Protein AF-T0TKE9-F1 (afdb_monomer)

Secondary structure (DSSP, 8-state):
-BTTB--TT-EE--SEEEETTTEEEEPPTT--EEGGGT--SSHHHHHHHHHHHHHHTT------TTS-HHHHHHHHHHHHHHHHHHHHHHT-SHHHHHHHHHHHHTSGGGSGGGGT--TTSSTTS-EEEE---TT-GGG--S-------TTTTTSS--TT-SS-SS-S--SSEEE-TTSHHHHHHHHHHHHHHHTHIIIIIS-GGG---EEEE--TTTS-THHHHHHHHHHHHHH-TTT-HHHHHTS--EE---STTHHHHHHHHT-SSEEE-HHHHHHHIIIIIIS---TTHHHHSSSS--SEE-SSSSS--EEEES--SSTTTHHHHHHHIIIII-TT--SSS--HHHHHHHHHHHHHHHT-SS-SSSPS-HHHHHHHHTT-SS-EEEEEHHHHB-SSBSTTSSB-TTHHHHHHHHHHHHHH--S-EEEEEEEETTEEEEEEEE--TT--STT--SS--HHHHT--EEEEEE--TT-B-TT-EEEEE--GGGTT-EEEEEEEEETTEEEE--STTTTGGG-EE--TTSEEEEETTT-B-EE-SS-EEEEEEEEETT--TT-----PPPSS--SSSS---HHHHT-EEEE---TTBPPPSSGGG-HHHHHHHHHHHHHHTT--EEEPPP-SPBP---SSHHHHHT-SSSBS-TT-SSSSS-BTTB-HHHHHHHHHHHHHTT-EEEEEE--SEE----EEEEEEEEEE-TT-PBPTT-S-SSEEEEEEEE--SSSHHHHHTTTTHHHHHHH-GGGGTSBPTTTSSB--TTS--SS--GGGEEEEE--S--TTSS-EETTTTEE-EEETTEEE--GGGSTT----EEEE-SSSEEEE-TTSPBP-SEEEEETTEEEEE-SSS-B--EEEEETTEEEEE-TTSPBP-SEEEEETTEEEEE-TTSBBP-SEEEEEEEEPTTSS-EEEEEEEE-TT-PBP-EEEEETTEEEEE-TT-BBP-SEEEE-TTS-EEEE-TTT-PBP-SEEEEETTEEEEE-TTS-EEE--S-EEESSSS-EEEB-TTSBBP-EEEEETTEEEEE-TTSPBP-SEEEEETTEEEEE-TTT-PBP-SEEEEETTEEEEE-TTSPBP-EEEEETTEEEEE-TTSPBP-SEEEESSSSSSEEEE-TT-BBP-EEEEETTEEEEE-TTSPBP-SEEEE-TTS-EEEE-TTT-PBP-SEEEE-STT-EEEEETTEE--EEEEETTEEEEE-TTSPBP-SSEEEETTEEEEB-TTT-PBP-SEEEE-TTS-EEEE-TTSBEES--

Radius of gyration: 48.47 Å; Cα contacts (8 Å, |Δi|>4): 2964; chains: 1; bounding box: 101×120×155 Å

Mean predicted aligned error: 14.2 Å

Structure (mmCIF, N/CA/C/O backbone):
data_AF-T0TKE9-F1
#
_entry.id   AF-T0TKE9-F1
#
loop_
_atom_site.group_PDB
_atom_site.id
_atom_site.type_symbol
_atom_site.label_atom_id
_atom_site.label_alt_id
_atom_site.label_comp_id
_atom_site.label_asym_id
_atom_sit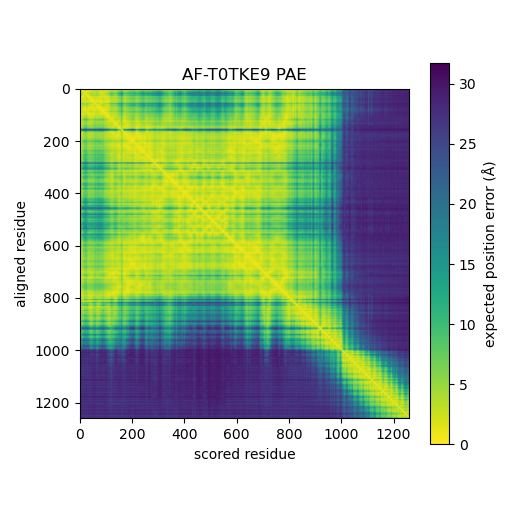e.label_entity_id
_atom_site.label_seq_id
_atom_site.pdbx_PDB_ins_code
_atom_site.Cartn_x
_atom_site.Cartn_y
_atom_site.Cartn_z
_atom_site.occupancy
_atom_site.B_iso_or_equiv
_atom_site.auth_seq_id
_atom_site.auth_comp_id
_atom_site.auth_asym_id
_atom_site.auth_atom_id
_atom_site.pdbx_PDB_model_num
ATOM 1 N N . MET A 1 1 ? 23.818 -17.415 -23.304 1.00 89.19 1 MET A N 1
ATOM 2 C CA . MET A 1 1 ? 22.678 -17.374 -24.240 1.00 89.19 1 MET A CA 1
ATOM 3 C C . MET A 1 1 ? 21.422 -17.695 -23.463 1.00 89.19 1 MET A C 1
ATOM 5 O O . MET A 1 1 ? 21.512 -18.506 -22.548 1.00 89.19 1 MET A O 1
ATOM 9 N N . VAL A 1 2 ? 20.304 -17.072 -23.820 1.00 95.06 2 VAL A N 1
ATOM 10 C CA . VAL A 1 2 ? 18.976 -17.331 -23.240 1.00 95.06 2 VAL A CA 1
ATOM 11 C C . VAL A 1 2 ? 18.015 -17.509 -24.409 1.00 95.06 2 VAL A C 1
ATOM 13 O O . VAL A 1 2 ? 18.004 -16.660 -25.295 1.00 95.06 2 VAL A O 1
ATOM 16 N N . ASP A 1 3 ? 17.310 -18.640 -24.467 1.00 94.31 3 ASP A N 1
ATOM 17 C CA . ASP A 1 3 ? 16.414 -19.017 -25.576 1.00 94.31 3 ASP A CA 1
ATOM 18 C C . ASP A 1 3 ? 17.025 -18.808 -26.981 1.00 94.31 3 ASP A C 1
ATOM 20 O O . ASP A 1 3 ? 16.383 -18.349 -27.919 1.00 94.31 3 ASP A O 1
ATOM 24 N N . GLY A 1 4 ? 18.321 -19.112 -27.119 1.00 93.94 4 GLY A N 1
ATOM 25 C CA . GLY A 1 4 ? 19.078 -18.948 -28.365 1.00 93.94 4 GLY A CA 1
ATOM 26 C C . GLY A 1 4 ? 19.603 -17.533 -28.634 1.00 93.94 4 GLY A C 1
ATOM 27 O O . GLY A 1 4 ? 20.469 -17.372 -29.491 1.00 93.94 4 GLY A O 1
ATOM 28 N N . TYR A 1 5 ? 19.180 -16.514 -27.886 1.00 96.62 5 TYR A N 1
ATOM 29 C CA . TYR A 1 5 ? 19.681 -15.146 -28.027 1.00 96.62 5 TYR A CA 1
ATOM 30 C C . TYR A 1 5 ? 21.000 -14.909 -27.282 1.00 96.62 5 TYR A C 1
ATOM 32 O O . TYR A 1 5 ? 21.278 -15.500 -26.228 1.00 96.62 5 TYR A O 1
ATOM 40 N N . LEU A 1 6 ? 21.824 -14.008 -27.826 1.00 96.81 6 LEU A N 1
ATOM 41 C CA . LEU A 1 6 ? 23.055 -13.559 -27.176 1.00 96.81 6 LEU A CA 1
ATOM 42 C C . LEU A 1 6 ? 22.789 -12.420 -26.183 1.00 96.81 6 LEU A C 1
ATOM 44 O O . LEU A 1 6 ? 21.950 -11.552 -26.402 1.00 96.81 6 LEU A O 1
ATOM 48 N N . THR A 1 7 ? 23.580 -12.403 -25.116 1.00 97.31 7 THR A N 1
ATOM 49 C CA . THR A 1 7 ? 23.605 -11.357 -24.081 1.00 97.31 7 THR A CA 1
ATOM 50 C C . THR A 1 7 ? 25.041 -10.856 -23.884 1.00 97.31 7 THR A C 1
ATOM 52 O O . THR A 1 7 ? 25.977 -11.575 -24.250 1.00 97.31 7 THR A O 1
ATOM 55 N N . PRO A 1 8 ? 25.267 -9.684 -23.265 1.00 96.94 8 PRO A N 1
ATOM 56 C CA . PRO A 1 8 ? 26.608 -9.187 -22.940 1.00 96.94 8 PRO A CA 1
ATOM 57 C C . PRO A 1 8 ? 27.434 -10.173 -22.102 1.00 96.94 8 PRO A C 1
ATOM 59 O O . PRO A 1 8 ? 28.638 -10.309 -22.296 1.00 96.94 8 PRO A O 1
ATOM 62 N N . ASN A 1 9 ? 26.761 -10.934 -21.231 1.00 96.25 9 ASN A N 1
ATOM 63 C CA . ASN A 1 9 ? 27.361 -11.986 -20.408 1.00 96.25 9 ASN A CA 1
ATOM 64 C C . ASN A 1 9 ? 27.490 -13.335 -21.131 1.00 96.25 9 ASN A C 1
ATOM 66 O O . ASN A 1 9 ? 27.805 -14.346 -20.505 1.00 96.25 9 ASN A O 1
ATOM 70 N N . SER A 1 10 ? 27.232 -13.407 -22.438 1.00 96.31 10 SER A N 1
ATOM 71 C CA . SER A 1 10 ? 27.408 -14.651 -23.182 1.00 96.31 10 SER A CA 1
ATOM 72 C C . SER A 1 10 ? 28.888 -14.995 -23.339 1.00 96.31 10 SER A C 1
ATOM 74 O O . SER A 1 10 ? 29.735 -14.148 -23.618 1.00 96.31 10 SER A O 1
ATOM 76 N N . TRP A 1 11 ? 29.196 -16.276 -23.159 1.00 96.06 11 TRP A N 1
ATOM 77 C CA . TRP A 1 11 ? 30.508 -16.848 -23.424 1.00 96.06 11 TRP A CA 1
ATOM 78 C C . TRP A 1 11 ? 30.405 -17.748 -24.647 1.00 96.06 11 TRP A C 1
ATOM 80 O O . TRP A 1 11 ? 29.400 -18.432 -24.837 1.00 96.06 11 TRP A O 1
ATOM 90 N N . TYR A 1 12 ? 31.453 -17.762 -25.459 1.00 94.62 12 TYR A N 1
ATOM 91 C CA . TYR A 1 12 ? 31.535 -18.574 -26.666 1.00 94.62 12 TYR A CA 1
ATOM 92 C C . TYR A 1 12 ? 32.803 -19.427 -26.649 1.00 94.62 12 TYR A C 1
ATOM 94 O O . TYR A 1 12 ? 33.743 -19.155 -25.898 1.00 94.62 12 TYR A O 1
ATOM 102 N N . ARG A 1 13 ? 32.827 -20.470 -27.478 1.00 95.38 13 ARG A N 1
ATOM 103 C CA . ARG A 1 13 ? 34.013 -21.297 -27.700 1.00 95.38 13 ARG A CA 1
ATOM 104 C C . ARG A 1 13 ? 34.729 -20.800 -28.963 1.00 95.38 13 ARG A C 1
ATOM 106 O O . ARG A 1 13 ? 34.241 -21.077 -30.059 1.00 95.38 13 ARG A O 1
ATOM 113 N N . PRO A 1 14 ? 35.860 -20.082 -28.856 1.00 93.94 14 PRO A N 1
ATOM 114 C CA . PRO A 1 14 ? 36.653 -19.727 -30.030 1.00 93.94 14 PRO A CA 1
ATOM 115 C C . PRO A 1 14 ? 37.293 -20.976 -30.645 1.00 93.94 14 PRO A C 1
ATOM 117 O O . PRO A 1 14 ? 37.497 -21.973 -29.958 1.00 93.94 14 PRO A O 1
ATOM 120 N N . VAL A 1 15 ? 37.663 -20.931 -31.928 1.00 94.19 15 VAL A N 1
ATOM 121 C CA . VAL A 1 15 ? 38.347 -22.055 -32.603 1.00 94.19 15 VAL A CA 1
ATOM 122 C C . VAL A 1 15 ? 39.715 -22.336 -31.965 1.00 94.19 15 VAL A C 1
ATOM 124 O O . VAL A 1 15 ? 40.102 -23.491 -31.770 1.00 94.19 15 VAL A O 1
ATOM 127 N N . THR A 1 16 ? 40.430 -21.277 -31.585 1.00 94.69 16 THR A N 1
ATOM 128 C CA . THR A 1 16 ? 41.743 -21.346 -30.938 1.00 94.69 16 THR A CA 1
ATOM 129 C C . THR A 1 16 ? 41.816 -20.438 -29.714 1.00 94.69 16 THR A C 1
ATOM 131 O O . THR A 1 16 ? 41.152 -19.406 -29.658 1.00 94.69 16 THR A O 1
ATOM 134 N N . ILE A 1 17 ? 42.670 -20.799 -28.758 1.00 96.25 17 ILE A N 1
ATOM 135 C CA . ILE A 1 17 ? 42.992 -20.020 -27.554 1.00 96.25 17 ILE A CA 1
ATOM 136 C C . ILE A 1 17 ? 44.470 -19.644 -27.583 1.00 96.25 17 ILE A C 1
ATOM 138 O O . ILE A 1 17 ? 45.300 -20.478 -27.950 1.00 96.25 17 ILE A O 1
ATOM 142 N N . LEU A 1 18 ? 44.793 -18.412 -27.186 1.00 95.75 18 LEU A N 1
ATOM 143 C CA . LEU A 1 18 ? 46.166 -17.938 -27.029 1.00 95.75 18 LEU A CA 1
ATOM 144 C C . LEU A 1 18 ? 46.668 -18.311 -25.631 1.00 95.75 18 LEU A C 1
ATOM 146 O O . LEU A 1 18 ? 46.659 -17.499 -24.712 1.00 95.75 18 LEU A O 1
ATOM 150 N N . GLU A 1 19 ? 47.064 -19.566 -25.456 1.00 92.25 19 GLU A N 1
ATOM 151 C CA . GLU A 1 19 ? 47.481 -20.109 -24.166 1.00 92.25 19 GLU A CA 1
ATOM 152 C C . GLU A 1 19 ? 48.656 -19.311 -23.582 1.00 92.25 19 GLU A C 1
ATOM 154 O O . GLU A 1 19 ? 49.665 -19.078 -24.256 1.00 92.25 19 GLU A O 1
ATOM 159 N N . ASN A 1 20 ? 48.484 -18.855 -22.334 1.00 92.94 20 ASN A N 1
ATOM 160 C CA . ASN A 1 20 ? 49.430 -18.002 -21.603 1.00 92.94 20 ASN A CA 1
ATOM 161 C C . ASN A 1 20 ? 49.821 -16.696 -22.330 1.00 92.94 20 ASN A C 1
ATOM 163 O O . ASN A 1 20 ? 50.838 -16.084 -22.014 1.00 92.94 20 ASN A O 1
ATOM 167 N N . GLY A 1 21 ? 49.040 -16.255 -23.322 1.00 92.38 21 GLY A N 1
ATOM 168 C CA . GLY A 1 21 ? 49.396 -15.087 -24.129 1.00 92.38 21 GLY A CA 1
ATOM 169 C C . GLY A 1 21 ? 50.487 -15.348 -25.179 1.00 92.38 21 GLY A C 1
ATOM 170 O O . GLY A 1 21 ? 50.918 -14.403 -25.837 1.00 92.38 21 GLY A O 1
ATOM 171 N N . GLU A 1 22 ? 50.936 -16.596 -25.355 1.00 93.81 22 GLU A N 1
ATOM 172 C CA . GLU A 1 22 ? 52.141 -16.926 -26.133 1.00 93.81 22 GLU A CA 1
ATOM 173 C C . GLU A 1 22 ? 51.859 -17.840 -27.329 1.00 93.81 22 GLU A C 1
ATOM 175 O O . GLU A 1 22 ? 52.316 -17.563 -28.442 1.00 93.81 22 GLU A O 1
ATOM 180 N N . LYS A 1 23 ? 51.109 -18.932 -27.125 1.00 92.81 23 LYS A N 1
ATOM 181 C CA . LYS A 1 23 ? 50.930 -19.974 -28.144 1.00 92.81 23 LYS A CA 1
ATOM 182 C C . LYS A 1 23 ? 49.462 -20.243 -28.431 1.00 92.81 23 LYS A C 1
ATOM 184 O O . LYS A 1 23 ? 48.690 -20.587 -27.545 1.00 92.81 23 LYS A O 1
ATOM 189 N N . TRP A 1 24 ? 49.090 -20.169 -29.705 1.00 95.69 24 TRP A N 1
ATOM 190 C CA . TRP A 1 24 ? 47.769 -20.606 -30.140 1.00 95.69 24 TRP A CA 1
ATOM 191 C C . TRP A 1 24 ? 47.653 -22.133 -30.100 1.00 95.69 24 TRP A C 1
ATOM 193 O O . TRP A 1 24 ? 48.482 -22.844 -30.673 1.00 95.69 24 TRP A O 1
ATOM 203 N N . ARG A 1 25 ? 46.592 -22.633 -29.463 1.00 95.62 25 ARG A N 1
ATOM 204 C CA . ARG A 1 25 ? 46.166 -24.039 -29.523 1.00 95.62 25 ARG A CA 1
ATOM 205 C C . ARG A 1 25 ? 44.689 -24.142 -29.884 1.00 95.62 25 ARG A C 1
ATOM 207 O O . ARG A 1 25 ? 43.928 -23.209 -29.642 1.00 95.62 25 ARG A O 1
ATOM 214 N N . VAL A 1 26 ? 44.278 -25.284 -30.433 1.00 96.69 26 VAL A N 1
ATOM 215 C CA . VAL A 1 26 ? 42.856 -25.587 -30.666 1.00 96.69 26 VAL A CA 1
ATOM 216 C C . VAL A 1 26 ? 42.120 -25.621 -29.322 1.00 96.69 26 VAL A C 1
ATOM 218 O O . VAL A 1 26 ? 42.653 -26.125 -28.326 1.00 96.69 26 VAL A O 1
ATOM 221 N N . SER A 1 27 ? 40.920 -25.044 -29.275 1.00 96.38 27 SER A N 1
ATOM 222 C CA . SER A 1 27 ? 40.097 -25.029 -28.065 1.00 96.38 27 SER A CA 1
ATOM 223 C C . SER A 1 27 ? 39.453 -26.393 -27.797 1.00 96.38 27 SER A C 1
ATOM 225 O O . SER A 1 27 ? 39.068 -27.128 -28.710 1.00 96.38 27 SER A O 1
ATOM 227 N N . THR A 1 28 ? 39.277 -26.725 -26.525 1.00 95.56 28 THR A N 1
ATOM 228 C CA . THR A 1 28 ? 38.455 -27.849 -26.062 1.00 95.56 28 THR A CA 1
ATOM 229 C C . THR A 1 28 ? 37.022 -27.387 -25.794 1.00 95.56 28 THR A C 1
ATOM 231 O O . THR A 1 28 ? 36.732 -26.193 -25.780 1.00 95.56 28 THR A O 1
ATOM 234 N N . GLU A 1 29 ? 36.110 -28.323 -25.535 1.00 94.44 29 GLU A N 1
ATOM 235 C CA . GLU A 1 29 ? 34.716 -28.015 -25.173 1.00 94.44 29 GLU A CA 1
ATOM 236 C C . GLU A 1 29 ? 34.579 -27.188 -23.888 1.00 94.44 29 GLU A C 1
ATOM 238 O O . GLU A 1 29 ? 33.542 -26.579 -23.667 1.00 94.44 29 GLU A O 1
ATOM 243 N N . LYS A 1 30 ? 35.621 -27.131 -23.050 1.00 93.38 30 LYS A N 1
ATOM 244 C CA . LYS A 1 30 ? 35.626 -26.363 -21.796 1.00 93.38 30 LYS A CA 1
ATOM 245 C C . LYS A 1 30 ? 36.236 -24.968 -21.944 1.00 93.38 30 LYS A C 1
ATOM 247 O O . LYS A 1 30 ? 36.098 -24.146 -21.042 1.00 93.38 30 LYS A O 1
ATOM 252 N N . ASP A 1 31 ? 36.903 -24.684 -23.062 1.00 95.81 31 ASP A N 1
ATOM 253 C CA . ASP A 1 31 ? 37.649 -23.442 -23.284 1.00 95.81 31 ASP A CA 1
ATOM 254 C C . ASP A 1 31 ? 36.737 -22.295 -23.752 1.00 95.81 31 ASP A C 1
ATOM 256 O O . ASP A 1 31 ? 36.913 -21.726 -24.829 1.00 95.81 31 ASP A O 1
ATOM 260 N N . PHE A 1 32 ? 35.748 -21.940 -22.937 1.00 96.69 32 PHE A N 1
ATOM 261 C CA . PHE A 1 32 ? 34.898 -20.783 -23.199 1.00 96.69 32 PHE A CA 1
ATOM 262 C C . PHE A 1 32 ? 35.624 -19.467 -22.882 1.00 96.69 32 PHE A C 1
ATOM 264 O O . PHE A 1 32 ? 36.439 -19.388 -21.957 1.00 96.69 32 PHE A O 1
ATOM 271 N N . ARG A 1 33 ? 35.299 -18.411 -23.630 1.00 97.12 33 ARG A N 1
ATOM 272 C CA . ARG A 1 33 ? 35.745 -17.029 -23.400 1.00 97.12 33 ARG A CA 1
ATOM 273 C C . ARG A 1 33 ? 34.563 -16.062 -23.491 1.00 97.12 33 ARG A C 1
ATOM 275 O O . ARG A 1 33 ? 33.605 -16.365 -24.205 1.00 97.12 33 ARG A O 1
ATOM 282 N N . PRO A 1 34 ? 34.596 -14.919 -22.786 1.00 97.12 34 PRO A N 1
ATOM 283 C CA . PRO A 1 34 ? 33.511 -13.953 -22.868 1.00 97.12 34 PRO A CA 1
ATOM 284 C C . PRO A 1 34 ? 33.440 -13.360 -24.276 1.00 97.12 34 PRO A C 1
ATOM 286 O O . PRO A 1 34 ? 34.468 -13.075 -24.894 1.00 97.12 34 PRO A O 1
ATOM 289 N N . LEU A 1 35 ? 32.220 -13.161 -24.776 1.00 96.06 35 LEU A N 1
ATOM 290 C CA . LEU A 1 35 ? 31.963 -12.560 -26.087 1.00 96.06 35 LEU A CA 1
ATOM 291 C C . LEU A 1 35 ? 32.654 -11.193 -26.225 1.00 96.06 35 LEU A C 1
ATOM 293 O O . LEU A 1 35 ? 33.322 -10.933 -27.225 1.00 96.06 35 LEU A O 1
ATOM 297 N N . LEU A 1 36 ? 32.586 -10.387 -25.159 1.00 96.56 36 LEU A N 1
ATOM 298 C CA . LEU A 1 36 ? 33.181 -9.050 -25.056 1.00 96.56 36 LEU A CA 1
ATOM 299 C C . LEU A 1 36 ? 34.718 -9.024 -25.077 1.00 96.56 36 LEU A C 1
ATOM 301 O O . LEU A 1 36 ? 35.307 -7.952 -25.085 1.00 96.56 36 LEU A O 1
ATOM 305 N N . MET A 1 37 ? 35.390 -10.180 -25.100 1.00 95.62 37 MET A N 1
ATOM 306 C CA . MET A 1 37 ? 36.836 -10.240 -25.352 1.00 95.62 37 MET A CA 1
ATOM 307 C C . MET A 1 37 ? 37.173 -10.122 -26.844 1.00 95.62 37 MET A C 1
ATOM 309 O O . MET A 1 37 ? 38.296 -9.770 -27.195 1.00 95.62 37 MET A O 1
ATOM 313 N N . ALA A 1 38 ? 36.227 -10.466 -27.723 1.00 91.62 38 ALA A N 1
ATOM 314 C CA . ALA A 1 38 ? 36.454 -10.567 -29.164 1.00 91.62 38 ALA A CA 1
ATOM 315 C C . ALA A 1 38 ? 35.563 -9.640 -29.999 1.00 91.62 38 ALA A C 1
ATOM 317 O O . ALA A 1 38 ? 35.883 -9.383 -31.159 1.00 91.62 38 ALA A O 1
ATOM 318 N N . TRP A 1 39 ? 34.451 -9.157 -29.444 1.00 94.31 39 TRP A N 1
ATOM 319 C CA . TRP A 1 39 ? 33.497 -8.317 -30.159 1.00 94.31 39 TRP A CA 1
ATOM 320 C C . TRP A 1 39 ? 32.743 -7.379 -29.210 1.00 94.31 39 TRP A C 1
ATOM 322 O O . TRP A 1 39 ? 32.455 -7.748 -28.074 1.00 94.31 39 TRP A O 1
ATOM 332 N N . TRP A 1 40 ? 32.368 -6.199 -29.707 1.00 93.62 40 TRP A N 1
ATOM 333 C CA . TRP A 1 40 ? 31.567 -5.200 -28.994 1.00 93.62 40 TRP A CA 1
ATOM 334 C C . TRP A 1 40 ? 30.459 -4.662 -29.910 1.00 93.62 40 TRP A C 1
ATOM 336 O O . TRP A 1 40 ? 30.699 -4.534 -31.115 1.00 93.62 40 TRP A O 1
ATOM 346 N N . PRO A 1 41 ? 29.276 -4.315 -29.365 1.00 91.88 41 PRO A N 1
ATOM 347 C CA . PRO A 1 41 ? 28.149 -3.808 -30.156 1.00 91.88 41 PRO A CA 1
ATOM 348 C C . PRO A 1 41 ? 28.457 -2.480 -30.851 1.00 91.88 41 PRO A C 1
ATOM 350 O O . PRO A 1 41 ? 28.019 -2.256 -31.976 1.00 91.88 41 PRO A O 1
ATOM 353 N N . ASP A 1 42 ? 29.254 -1.634 -30.204 1.00 89.00 42 ASP A N 1
ATOM 354 C CA . ASP A 1 42 ? 29.628 -0.304 -30.665 1.00 89.00 42 ASP A CA 1
ATOM 355 C C . ASP A 1 42 ? 31.014 0.090 -30.125 1.00 89.00 42 ASP A C 1
ATOM 357 O O . ASP A 1 42 ? 31.629 -0.614 -29.314 1.00 89.00 42 ASP A O 1
ATOM 361 N N . VAL A 1 43 ? 31.541 1.201 -30.642 1.00 88.81 43 VAL A N 1
ATOM 362 C CA . VAL A 1 43 ? 32.878 1.707 -30.295 1.00 88.81 43 VAL A CA 1
ATOM 363 C C . VAL A 1 43 ? 32.918 2.241 -28.862 1.00 88.81 43 VAL A C 1
ATOM 365 O O . VAL A 1 43 ? 33.937 2.084 -28.191 1.00 88.81 43 VAL A O 1
ATOM 368 N N . ASP A 1 44 ? 31.819 2.819 -28.370 1.00 89.31 44 ASP A N 1
ATOM 369 C CA . ASP A 1 44 ? 31.729 3.358 -27.007 1.00 89.31 44 ASP A CA 1
ATOM 370 C C . ASP A 1 44 ? 31.961 2.232 -25.978 1.00 89.31 44 ASP A C 1
ATOM 372 O O . ASP A 1 44 ? 32.813 2.342 -25.092 1.00 89.31 44 ASP A O 1
ATOM 376 N N . THR A 1 45 ? 31.293 1.094 -26.174 1.00 93.00 45 THR A N 1
ATOM 377 C CA . THR A 1 45 ? 31.425 -0.112 -25.345 1.00 93.00 45 THR A CA 1
ATOM 378 C C . THR A 1 45 ? 32.822 -0.720 -25.441 1.00 93.00 45 THR A C 1
ATOM 380 O O . THR A 1 45 ? 33.374 -1.171 -24.436 1.00 93.00 45 THR A O 1
ATOM 383 N N . GLN A 1 46 ? 33.424 -0.734 -26.637 1.00 94.31 46 GLN A N 1
ATOM 384 C CA . GLN A 1 46 ? 34.799 -1.206 -26.808 1.00 94.31 46 GLN A CA 1
ATOM 385 C C . GLN A 1 46 ? 35.780 -0.337 -26.018 1.00 94.31 46 GLN A C 1
ATOM 387 O O . GLN A 1 46 ? 36.602 -0.864 -25.274 1.00 94.31 46 GLN A O 1
ATOM 392 N N . VAL A 1 47 ? 35.688 0.987 -26.143 1.00 95.00 47 VAL A N 1
ATOM 393 C CA . VAL A 1 47 ? 36.537 1.931 -25.403 1.00 95.00 47 VAL A CA 1
ATOM 394 C C . VAL A 1 47 ? 36.367 1.752 -23.894 1.00 95.00 47 VAL A C 1
ATOM 396 O O . VAL A 1 47 ? 37.368 1.698 -23.175 1.00 95.00 47 VAL A O 1
ATOM 399 N N . ALA A 1 48 ? 35.129 1.601 -23.413 1.00 95.75 48 ALA A N 1
ATOM 400 C CA . ALA A 1 48 ? 34.849 1.336 -22.005 1.00 95.75 48 ALA A CA 1
ATOM 401 C C . ALA A 1 48 ? 35.519 0.034 -21.535 1.00 95.75 48 ALA A C 1
ATOM 403 O O . ALA A 1 48 ? 36.253 0.044 -20.547 1.00 95.75 48 ALA A O 1
ATOM 404 N N . TYR A 1 49 ? 35.362 -1.061 -22.288 1.00 97.69 49 TYR A N 1
ATOM 405 C CA . TYR A 1 49 ? 36.005 -2.345 -21.994 1.00 97.69 49 TYR A CA 1
ATOM 406 C C . TYR A 1 49 ? 37.531 -2.211 -21.908 1.00 97.69 49 TYR A C 1
ATOM 408 O O . TYR A 1 49 ? 38.150 -2.672 -20.945 1.00 97.69 49 TYR A O 1
ATOM 416 N N . LEU A 1 50 ? 38.141 -1.545 -22.894 1.00 97.81 50 LEU A N 1
ATOM 417 C CA . LEU A 1 50 ? 39.586 -1.343 -22.936 1.00 97.81 50 LEU A CA 1
ATOM 418 C C . LEU A 1 50 ? 40.077 -0.556 -21.718 1.00 97.81 50 LEU A C 1
ATOM 420 O O . LEU A 1 50 ? 41.068 -0.939 -21.103 1.00 97.81 50 LEU A O 1
ATOM 424 N N . ASN A 1 51 ? 39.378 0.515 -21.338 1.00 97.44 51 ASN A N 1
ATOM 425 C CA . ASN A 1 51 ? 39.738 1.332 -20.181 1.00 97.44 51 ASN A CA 1
ATOM 426 C C . ASN A 1 51 ? 39.593 0.563 -18.860 1.00 97.44 51 ASN A C 1
ATOM 428 O O . ASN A 1 51 ? 40.496 0.613 -18.019 1.00 97.44 51 ASN A O 1
ATOM 432 N N . THR A 1 52 ? 38.511 -0.203 -18.693 1.00 96.75 52 THR A N 1
ATOM 433 C CA . THR A 1 52 ? 38.278 -1.027 -17.498 1.00 96.75 52 THR A CA 1
ATOM 434 C C . THR A 1 52 ? 39.371 -2.079 -17.324 1.00 96.75 52 THR A C 1
ATOM 436 O O . THR A 1 52 ? 39.973 -2.181 -16.251 1.00 96.75 52 THR A O 1
ATOM 439 N N . PHE A 1 53 ? 39.704 -2.825 -18.379 1.00 97.19 53 PHE A N 1
ATOM 440 C CA . PHE A 1 53 ? 40.727 -3.866 -18.285 1.00 97.19 53 PHE A CA 1
ATOM 441 C C . PHE A 1 53 ? 42.159 -3.310 -18.292 1.00 97.19 53 PHE A C 1
ATOM 443 O O . PHE A 1 53 ? 43.018 -3.861 -17.606 1.00 97.19 53 PHE A O 1
ATOM 450 N N . SER A 1 54 ? 42.435 -2.180 -18.949 1.00 97.19 54 SER A N 1
ATOM 451 C CA . SER A 1 54 ? 43.718 -1.478 -18.786 1.00 97.19 54 SER A CA 1
ATOM 452 C C . SER A 1 54 ? 43.958 -1.052 -17.347 1.00 97.19 54 SER A C 1
ATOM 454 O O . SER A 1 54 ? 45.079 -1.189 -16.853 1.00 97.19 54 SER A O 1
ATOM 456 N N . LYS A 1 55 ? 42.915 -0.578 -16.655 1.00 96.06 55 LYS A N 1
ATOM 457 C CA . LYS A 1 55 ? 42.983 -0.268 -15.225 1.00 96.06 55 LYS A CA 1
ATOM 458 C C . LYS A 1 55 ? 43.212 -1.531 -14.396 1.00 96.06 55 LYS A C 1
ATOM 460 O O . LYS A 1 55 ? 44.100 -1.529 -13.552 1.00 96.06 55 LYS A O 1
ATOM 465 N N . HIS A 1 56 ? 42.477 -2.613 -14.668 1.00 95.31 56 HIS A N 1
ATOM 466 C CA . HIS A 1 56 ? 42.650 -3.898 -13.978 1.00 95.31 56 HIS A CA 1
ATOM 467 C C . HIS A 1 56 ? 44.094 -4.423 -14.063 1.00 95.31 56 HIS A C 1
ATOM 469 O O . HIS A 1 56 ? 44.666 -4.855 -13.065 1.00 95.31 56 HIS A O 1
ATOM 475 N N . PHE A 1 57 ? 44.709 -4.323 -15.245 1.00 96.69 57 PHE A N 1
ATOM 476 C CA . PHE A 1 57 ? 46.070 -4.795 -15.511 1.00 96.69 57 PHE A CA 1
ATOM 477 C C . PHE A 1 57 ? 47.170 -3.741 -15.309 1.00 96.69 57 PHE A C 1
ATOM 479 O O . PHE A 1 57 ? 48.335 -4.029 -15.588 1.00 96.69 57 PHE A O 1
ATOM 486 N N . ASN A 1 58 ? 46.835 -2.535 -14.837 1.00 95.12 58 ASN A N 1
ATOM 487 C CA . ASN A 1 58 ? 47.767 -1.416 -14.651 1.00 95.12 58 ASN A CA 1
ATOM 488 C C . ASN A 1 58 ? 48.578 -1.047 -15.916 1.00 95.12 58 ASN A C 1
ATOM 490 O O . ASN A 1 58 ? 49.779 -0.790 -15.843 1.00 95.12 58 ASN A O 1
ATOM 494 N N . LEU A 1 59 ? 47.937 -1.007 -17.090 1.00 92.69 59 LEU A N 1
ATOM 495 C CA . LEU A 1 59 ? 48.613 -0.806 -18.385 1.00 92.69 59 LEU A CA 1
ATOM 496 C C . LEU A 1 59 ? 48.961 0.659 -18.729 1.00 92.69 59 LEU A C 1
ATOM 498 O O . LEU A 1 59 ? 49.477 0.907 -19.813 1.00 92.69 59 LEU A O 1
ATOM 502 N N . ASN A 1 60 ? 48.713 1.624 -17.833 1.00 90.06 60 ASN A N 1
ATOM 503 C CA . ASN A 1 60 ? 48.951 3.068 -18.028 1.00 90.06 60 ASN A CA 1
ATOM 504 C C . ASN A 1 60 ? 48.530 3.601 -19.419 1.00 90.06 60 ASN A C 1
ATOM 506 O O . ASN A 1 60 ? 49.259 4.357 -20.062 1.00 90.06 60 ASN A O 1
ATOM 510 N N . ALA A 1 61 ? 47.362 3.168 -19.895 1.00 92.19 61 ALA A N 1
ATOM 511 C CA . ALA A 1 61 ? 46.792 3.553 -21.179 1.00 92.19 61 ALA A CA 1
ATOM 512 C C . ALA A 1 61 ? 45.311 3.906 -21.006 1.00 92.19 61 ALA A C 1
ATOM 514 O O . ALA A 1 61 ? 44.583 3.185 -20.320 1.00 92.19 61 ALA A O 1
ATOM 515 N N . THR A 1 62 ? 44.885 4.986 -21.663 1.00 93.88 62 THR A N 1
ATOM 516 C CA . THR A 1 62 ? 43.493 5.450 -21.703 1.00 93.88 62 THR A CA 1
ATOM 517 C C . THR A 1 62 ? 43.080 5.632 -23.155 1.00 93.88 62 THR A C 1
ATOM 519 O O . THR A 1 62 ? 43.814 6.232 -23.941 1.00 93.88 62 THR A O 1
ATOM 522 N N . TYR A 1 63 ? 41.904 5.125 -23.499 1.00 95.50 63 TYR A N 1
ATOM 523 C CA . TYR A 1 63 ? 41.356 5.110 -24.845 1.00 95.50 63 TYR A CA 1
ATOM 524 C C . TYR A 1 63 ? 40.136 6.023 -24.964 1.00 95.50 63 TYR A C 1
ATOM 526 O O . TYR A 1 63 ? 39.437 6.276 -23.979 1.00 95.50 63 TYR A O 1
ATOM 534 N N . SER A 1 64 ? 39.872 6.502 -26.180 1.00 93.69 64 SER A N 1
ATOM 535 C CA . SER A 1 64 ? 38.688 7.302 -26.508 1.00 93.69 64 SER A CA 1
ATOM 536 C C . SER A 1 64 ? 38.145 6.954 -27.893 1.00 93.69 64 SER A C 1
ATOM 538 O O . SER A 1 64 ? 38.841 6.369 -28.722 1.00 93.69 64 SER A O 1
ATOM 540 N N . THR A 1 65 ? 36.919 7.386 -28.173 1.00 88.00 65 THR A N 1
ATOM 541 C CA . THR A 1 65 ? 36.220 7.167 -29.451 1.00 88.00 65 THR A CA 1
ATOM 542 C C . THR A 1 65 ? 36.832 7.923 -30.635 1.00 88.00 65 THR A C 1
ATOM 544 O O . THR A 1 65 ? 36.435 7.701 -31.774 1.00 88.00 65 THR A O 1
ATOM 547 N N . SER A 1 66 ? 37.808 8.804 -30.387 1.00 87.88 66 SER A N 1
ATOM 548 C CA . SER A 1 66 ? 38.553 9.511 -31.437 1.00 87.88 66 SER A CA 1
ATOM 549 C C . SER A 1 66 ? 39.678 8.679 -32.064 1.00 87.88 66 SER A C 1
ATOM 551 O O . SER A 1 66 ? 40.180 9.040 -33.128 1.00 87.88 66 SER A O 1
ATOM 553 N N . GLN A 1 67 ? 40.087 7.580 -31.422 1.00 90.62 67 GLN A N 1
ATOM 554 C CA . GLN A 1 67 ? 41.124 6.693 -31.948 1.00 90.62 67 GLN A CA 1
ATOM 555 C C . GLN A 1 67 ? 40.598 5.837 -33.097 1.00 90.62 67 GLN A C 1
ATOM 557 O O . GLN A 1 67 ? 39.418 5.493 -33.166 1.00 90.62 67 GLN A O 1
ATOM 562 N N . SER A 1 68 ? 41.501 5.454 -33.997 1.00 89.75 68 SER A N 1
ATOM 563 C CA . SER A 1 68 ? 41.151 4.581 -35.112 1.00 89.75 68 SER A CA 1
ATOM 564 C C . SER A 1 68 ? 40.763 3.187 -34.617 1.00 89.75 68 SER A C 1
ATOM 566 O O . SER A 1 68 ? 41.334 2.656 -33.661 1.00 89.75 68 SER A O 1
ATOM 568 N N . GLN A 1 69 ? 39.854 2.525 -35.336 1.00 88.94 69 GLN A N 1
ATOM 569 C CA . GLN A 1 69 ? 39.462 1.151 -35.017 1.00 88.94 69 GLN A CA 1
ATOM 570 C C . GLN A 1 69 ? 40.666 0.189 -34.966 1.00 88.94 69 GLN A C 1
ATOM 572 O O . GLN A 1 69 ? 40.686 -0.750 -34.171 1.00 88.94 69 GLN A O 1
ATOM 577 N N . SER A 1 70 ? 41.695 0.420 -35.788 1.00 90.25 70 SER A N 1
ATOM 578 C CA . SER A 1 70 ? 42.938 -0.359 -35.758 1.00 90.25 70 SER A CA 1
ATOM 579 C C . SER A 1 70 ? 43.696 -0.234 -34.436 1.00 90.25 70 SER A C 1
ATOM 581 O O . SER A 1 70 ? 44.203 -1.239 -33.938 1.00 90.25 70 SER A O 1
ATOM 583 N N . GLU A 1 71 ? 43.755 0.965 -33.852 1.00 93.62 71 GLU A N 1
ATOM 584 C CA . GLU A 1 71 ? 44.407 1.196 -32.557 1.00 93.62 71 GLU A CA 1
ATOM 585 C C . GLU A 1 71 ? 43.626 0.528 -31.422 1.00 93.62 71 GLU A C 1
ATOM 587 O O . GLU A 1 71 ? 44.219 -0.159 -30.587 1.00 93.62 71 GLU A O 1
ATOM 592 N N . LEU A 1 72 ? 42.294 0.643 -31.439 1.00 94.50 72 LEU A N 1
ATOM 593 C CA . LEU A 1 72 ? 41.421 -0.004 -30.455 1.00 94.50 72 LEU A CA 1
ATOM 594 C C . LEU A 1 72 ? 41.518 -1.538 -30.525 1.00 94.50 72 LEU A C 1
ATOM 596 O O . LEU A 1 72 ? 41.603 -2.213 -29.499 1.00 94.50 72 LEU A O 1
ATOM 600 N N . ASN A 1 73 ? 41.599 -2.111 -31.729 1.00 92.25 73 ASN A N 1
ATOM 601 C CA . ASN A 1 73 ? 41.773 -3.555 -31.906 1.00 92.25 73 ASN A CA 1
ATOM 602 C C . ASN A 1 73 ? 43.159 -4.042 -31.441 1.00 92.25 73 ASN A C 1
ATOM 604 O O . ASN A 1 73 ? 43.278 -5.131 -30.874 1.00 92.25 73 ASN A O 1
ATOM 608 N N . ALA A 1 74 ? 44.215 -3.247 -31.643 1.00 94.75 74 ALA A N 1
ATOM 609 C CA . ALA A 1 74 ? 45.550 -3.565 -31.130 1.00 94.75 74 ALA A CA 1
ATOM 610 C C . ALA A 1 74 ? 45.593 -3.537 -29.590 1.00 94.75 74 ALA A C 1
ATOM 612 O O . ALA A 1 74 ? 46.199 -4.414 -28.962 1.00 94.75 74 ALA A O 1
ATOM 613 N N . ALA A 1 75 ? 44.896 -2.577 -28.977 1.00 96.75 75 ALA A N 1
ATOM 614 C CA . ALA A 1 75 ? 44.704 -2.520 -27.532 1.00 96.75 75 ALA A CA 1
ATOM 615 C C . ALA A 1 75 ? 43.945 -3.747 -27.006 1.00 96.75 75 ALA A C 1
ATOM 617 O O . ALA A 1 75 ? 44.403 -4.395 -26.064 1.00 96.75 75 ALA A O 1
ATOM 618 N N . ALA A 1 76 ? 42.853 -4.139 -27.669 1.00 96.38 76 ALA A N 1
ATOM 619 C CA . ALA A 1 76 ? 42.083 -5.326 -27.301 1.00 96.38 76 ALA A CA 1
ATOM 620 C C . ALA A 1 76 ? 42.935 -6.602 -27.319 1.00 96.38 76 ALA A C 1
ATOM 622 O O . ALA A 1 76 ? 42.868 -7.406 -26.392 1.00 96.38 76 ALA A O 1
ATOM 623 N N . LYS A 1 77 ? 43.804 -6.761 -28.325 1.00 95.25 77 LYS A N 1
ATOM 624 C CA . LYS A 1 77 ? 44.747 -7.888 -28.393 1.00 95.25 77 LYS A CA 1
ATOM 625 C C . LYS A 1 77 ? 45.742 -7.886 -27.227 1.00 95.25 77 LYS A C 1
ATOM 627 O O . LYS A 1 77 ? 46.068 -8.944 -26.695 1.00 95.25 77 LYS A O 1
ATOM 632 N N . THR A 1 78 ? 46.213 -6.710 -26.813 1.00 96.31 78 THR A N 1
ATOM 633 C CA . THR A 1 78 ? 47.102 -6.568 -25.646 1.00 96.31 78 THR A CA 1
ATOM 634 C C . THR A 1 78 ? 46.395 -7.000 -24.361 1.00 96.31 78 THR A C 1
ATOM 636 O O . THR A 1 78 ? 46.967 -7.735 -23.556 1.00 96.31 78 THR A O 1
ATOM 639 N N . ILE A 1 79 ? 45.129 -6.614 -24.198 1.00 97.88 79 ILE A N 1
ATOM 640 C CA . ILE A 1 79 ? 44.294 -7.029 -23.067 1.00 97.88 79 ILE A CA 1
ATOM 641 C C . ILE A 1 79 ? 44.004 -8.533 -23.113 1.00 97.88 79 ILE A C 1
ATOM 643 O O . ILE A 1 79 ? 44.141 -9.197 -22.091 1.00 97.88 79 ILE A O 1
ATOM 647 N N . GLN A 1 80 ? 43.706 -9.105 -24.285 1.00 97.94 80 GLN A N 1
ATOM 648 C CA . GLN A 1 80 ? 43.526 -10.552 -24.449 1.00 97.94 80 GLN A CA 1
ATOM 649 C C . GLN A 1 80 ? 44.761 -11.328 -23.971 1.00 97.94 80 GLN A C 1
ATOM 651 O O . GLN A 1 80 ? 44.624 -12.292 -23.225 1.00 97.94 80 GLN A O 1
ATOM 656 N N . ILE A 1 81 ? 45.970 -10.891 -24.344 1.00 97.69 81 ILE A N 1
ATOM 657 C CA . ILE A 1 81 ? 47.224 -11.505 -23.874 1.00 97.69 81 ILE A CA 1
ATOM 658 C C . ILE A 1 81 ? 47.286 -11.500 -22.342 1.00 97.69 81 ILE A C 1
ATOM 660 O O . ILE A 1 81 ? 47.623 -12.518 -21.740 1.00 97.69 81 ILE A O 1
ATOM 664 N N . LYS A 1 82 ? 46.937 -10.376 -21.704 1.00 97.94 82 LYS A N 1
ATOM 665 C CA . LYS A 1 82 ? 46.950 -10.244 -20.241 1.00 97.94 82 LYS A CA 1
ATOM 666 C C . LYS A 1 82 ? 45.904 -11.124 -19.559 1.00 97.94 82 LYS A C 1
ATOM 668 O O . LYS A 1 82 ? 46.229 -11.789 -18.578 1.00 97.94 82 LYS A O 1
ATOM 673 N N . ILE A 1 83 ? 44.701 -11.204 -20.123 1.00 98.12 83 ILE A N 1
ATOM 674 C CA . ILE A 1 83 ? 43.645 -12.109 -19.656 1.00 98.12 83 ILE A CA 1
ATOM 675 C C . ILE A 1 83 ? 44.122 -13.563 -19.710 1.00 98.12 83 ILE A C 1
ATOM 677 O O . ILE A 1 83 ? 43.982 -14.287 -18.729 1.00 98.12 83 ILE A O 1
ATOM 681 N N . GLU A 1 84 ? 44.718 -14.000 -20.819 1.00 98.12 84 GLU A N 1
ATOM 682 C CA . GLU A 1 84 ? 45.175 -15.387 -20.966 1.00 98.12 84 GLU A CA 1
ATOM 683 C C . GLU A 1 84 ? 46.374 -15.723 -20.061 1.00 98.12 84 GLU A C 1
ATOM 685 O O . GLU A 1 84 ? 46.487 -16.850 -19.571 1.00 98.12 84 GLU A O 1
ATOM 690 N N . GLN A 1 85 ? 47.252 -14.750 -19.789 1.00 97.81 85 GLN A N 1
ATOM 691 C CA . GLN A 1 85 ? 48.309 -14.874 -18.776 1.00 97.81 85 GLN A CA 1
ATOM 692 C C . GLN A 1 85 ? 47.713 -15.081 -17.378 1.00 97.81 85 GLN A C 1
ATOM 694 O O . GLN A 1 85 ? 48.144 -15.965 -16.636 1.00 97.81 85 GLN A O 1
ATOM 699 N N . GLU A 1 86 ? 46.687 -14.310 -17.021 1.00 97.81 86 GLU A N 1
ATOM 700 C CA . GLU A 1 86 ? 46.045 -14.419 -15.715 1.00 97.81 86 GLU A CA 1
ATOM 701 C C . GLU A 1 86 ? 45.197 -15.691 -15.571 1.00 97.81 86 GLU A C 1
ATOM 703 O O . GLU A 1 86 ? 45.235 -16.327 -14.517 1.00 97.81 86 GLU A O 1
ATOM 708 N N . ILE A 1 87 ? 44.501 -16.130 -16.627 1.00 97.50 87 ILE A N 1
ATOM 709 C CA . ILE A 1 87 ? 43.818 -17.434 -16.653 1.00 97.50 87 ILE A CA 1
ATOM 710 C C . ILE A 1 87 ? 44.827 -18.560 -16.410 1.00 97.50 87 ILE A C 1
ATOM 712 O O . ILE A 1 87 ? 44.563 -19.433 -15.584 1.00 97.50 87 ILE A O 1
ATOM 716 N N . SER A 1 88 ? 45.987 -18.536 -17.075 1.00 95.69 88 SER A N 1
ATOM 717 C CA . SER A 1 88 ? 47.050 -19.529 -16.859 1.00 95.69 88 SER A CA 1
ATOM 718 C C . SER A 1 88 ? 47.597 -19.488 -15.430 1.00 95.69 88 SER A C 1
ATOM 720 O O . SER A 1 88 ? 47.773 -20.539 -14.810 1.00 95.69 88 SER A O 1
ATOM 722 N N . ALA A 1 89 ? 47.817 -18.289 -14.881 1.00 96.75 89 ALA A N 1
ATOM 723 C CA . ALA A 1 89 ? 48.324 -18.105 -13.523 1.00 96.75 89 ALA A CA 1
ATOM 724 C C . ALA A 1 89 ? 47.326 -18.579 -12.450 1.00 96.75 89 ALA A C 1
ATOM 726 O O . ALA A 1 89 ? 47.706 -19.289 -11.519 1.00 96.75 89 ALA A O 1
ATOM 727 N N . LYS A 1 90 ? 46.042 -18.223 -12.591 1.00 96.69 90 LYS A N 1
ATOM 728 C CA . LYS A 1 90 ? 44.967 -18.566 -11.642 1.00 96.69 90 LYS A CA 1
ATOM 729 C C . LYS A 1 90 ? 44.354 -19.946 -11.880 1.00 96.69 90 LYS A C 1
ATOM 731 O O . LYS A 1 90 ? 43.636 -20.442 -11.015 1.00 96.69 90 LYS A O 1
ATOM 736 N N . LYS A 1 91 ? 44.592 -20.552 -13.048 1.00 96.12 91 LYS A N 1
ATOM 737 C CA . LYS A 1 91 ? 43.958 -21.799 -13.519 1.00 96.12 91 LYS A CA 1
ATOM 738 C C . LYS A 1 91 ? 42.429 -21.761 -13.434 1.00 96.12 91 LYS A C 1
ATOM 740 O O . LYS A 1 91 ? 41.785 -22.767 -13.150 1.00 96.12 91 LYS A O 1
ATOM 745 N N . SER A 1 92 ? 41.849 -20.583 -13.646 1.00 95.44 92 SER A N 1
ATOM 746 C CA . SER A 1 92 ? 40.416 -20.341 -13.504 1.00 95.44 92 SER A CA 1
ATOM 747 C C . SER A 1 92 ? 39.982 -19.165 -14.370 1.00 95.44 92 SER A C 1
ATOM 749 O O . SER A 1 92 ? 40.740 -18.217 -14.581 1.00 95.44 92 SER A O 1
ATOM 751 N N . THR A 1 93 ? 38.738 -19.220 -14.839 1.00 96.62 93 THR A N 1
ATOM 752 C CA . THR A 1 93 ? 38.062 -18.127 -15.548 1.00 96.62 93 THR A CA 1
ATOM 753 C C . THR A 1 93 ? 37.037 -17.403 -14.672 1.00 96.62 93 THR A C 1
ATOM 755 O O . THR A 1 93 ? 36.365 -16.503 -15.159 1.00 96.62 93 THR A O 1
ATOM 758 N N . GLU A 1 94 ? 36.883 -17.791 -13.403 1.00 96.25 94 GLU A N 1
ATOM 759 C CA . GLU A 1 94 ? 35.832 -17.255 -12.526 1.00 96.25 94 GLU A CA 1
ATOM 760 C C . GLU A 1 94 ? 36.017 -15.761 -12.241 1.00 96.25 94 GLU A C 1
ATOM 762 O O . GLU A 1 94 ? 35.081 -14.976 -12.356 1.00 96.25 94 GLU A O 1
ATOM 767 N N . TRP A 1 95 ? 37.261 -15.340 -11.997 1.00 96.94 95 TRP A N 1
ATOM 768 C CA . TRP A 1 95 ? 37.597 -13.923 -11.830 1.00 96.94 95 TRP A CA 1
ATOM 769 C C . TRP A 1 95 ? 37.185 -13.087 -13.054 1.00 96.94 95 TRP A C 1
ATOM 771 O O . TRP A 1 95 ? 36.742 -11.951 -12.912 1.00 96.94 95 TRP A O 1
ATOM 781 N N . LEU A 1 96 ? 37.294 -13.665 -14.258 1.00 97.56 96 LEU A N 1
ATOM 782 C CA . LEU A 1 96 ? 36.927 -13.005 -15.505 1.00 97.56 96 LEU A CA 1
ATOM 783 C C . LEU A 1 96 ? 35.406 -12.946 -15.675 1.00 97.56 96 LEU A C 1
ATOM 785 O O . LEU A 1 96 ? 34.909 -11.961 -16.209 1.00 97.56 96 LEU A O 1
ATOM 789 N N . ARG A 1 97 ? 34.657 -13.957 -15.207 1.00 96.81 97 ARG A N 1
ATOM 790 C CA . ARG A 1 97 ? 33.182 -13.902 -15.175 1.00 96.81 97 ARG A CA 1
ATOM 791 C C . ARG A 1 97 ? 32.711 -12.724 -14.335 1.00 96.81 97 ARG A C 1
ATOM 793 O O . ARG A 1 97 ? 32.000 -11.873 -14.856 1.00 96.81 97 ARG A O 1
ATOM 800 N N . GLN A 1 98 ? 33.209 -12.617 -13.105 1.00 96.50 98 GLN A N 1
ATOM 801 C CA . GLN A 1 98 ? 32.867 -11.524 -12.191 1.00 96.50 98 GLN A CA 1
ATOM 802 C C . GLN A 1 98 ? 33.268 -10.152 -12.754 1.00 96.50 98 GLN A C 1
ATOM 804 O O . GLN A 1 98 ? 32.492 -9.197 -12.686 1.00 96.50 98 GLN A O 1
ATOM 809 N N . ALA A 1 99 ? 34.460 -10.046 -13.354 1.00 97.25 99 ALA A N 1
ATOM 810 C CA . ALA A 1 99 ? 34.925 -8.804 -13.973 1.00 97.25 99 ALA A CA 1
ATOM 811 C C . ALA A 1 99 ? 34.042 -8.366 -15.154 1.00 97.25 99 ALA A C 1
ATOM 813 O O . ALA A 1 99 ? 33.713 -7.187 -15.267 1.00 97.25 99 ALA A O 1
ATOM 814 N N . ILE A 1 100 ? 33.626 -9.305 -16.013 1.00 97.88 100 ILE A N 1
ATOM 815 C CA . ILE A 1 100 ? 32.720 -9.024 -17.135 1.00 97.88 100 ILE A CA 1
ATOM 816 C C . ILE A 1 100 ? 31.326 -8.643 -16.633 1.00 97.88 100 ILE A C 1
ATOM 818 O O . ILE A 1 100 ? 30.772 -7.662 -17.113 1.00 97.88 100 ILE A O 1
ATOM 822 N N . GLU A 1 101 ? 30.775 -9.355 -15.650 1.00 96.06 101 GLU A N 1
ATOM 823 C CA . GLU A 1 101 ? 29.466 -9.020 -15.073 1.00 96.06 101 GLU A CA 1
ATOM 824 C C . GLU A 1 101 ? 29.456 -7.622 -14.446 1.00 96.06 101 GLU A C 1
ATOM 826 O O . GLU A 1 101 ? 28.487 -6.880 -14.609 1.00 96.06 101 GLU A O 1
ATOM 831 N N . SER A 1 102 ? 30.549 -7.245 -13.778 1.00 96.69 102 SER A N 1
ATOM 832 C CA . SER A 1 102 ? 30.718 -5.909 -13.198 1.00 96.69 102 SER A CA 1
ATOM 833 C C . SER A 1 102 ? 30.804 -4.845 -14.292 1.00 96.69 102 SER A C 1
ATOM 835 O O . SER A 1 102 ? 30.068 -3.865 -14.245 1.00 96.69 102 SER A O 1
ATOM 837 N N . PHE A 1 103 ? 31.620 -5.083 -15.325 1.00 97.56 103 PHE A N 1
ATOM 838 C CA . PHE A 1 103 ? 31.709 -4.207 -16.493 1.00 97.56 103 PHE A CA 1
ATOM 839 C C . PHE A 1 103 ? 30.346 -4.005 -17.169 1.00 97.56 103 PHE A C 1
ATOM 841 O O . PHE A 1 103 ? 29.996 -2.880 -17.520 1.00 97.56 103 PHE A O 1
ATOM 848 N N . VAL A 1 104 ? 29.562 -5.075 -17.332 1.00 97.19 104 VAL A N 1
ATOM 849 C CA . VAL A 1 104 ? 28.243 -5.018 -17.974 1.00 97.19 104 VAL A CA 1
ATOM 850 C C . VAL A 1 104 ? 27.275 -4.133 -17.188 1.00 97.19 104 VAL A C 1
ATOM 852 O O . VAL A 1 104 ? 26.610 -3.304 -17.801 1.00 97.19 104 VAL A O 1
ATOM 855 N N . LYS A 1 105 ? 27.240 -4.239 -15.851 1.00 95.38 105 LYS A N 1
ATOM 856 C CA . LYS A 1 105 ? 26.375 -3.408 -14.989 1.00 95.38 105 LYS A CA 1
ATOM 857 C C . LYS A 1 105 ? 26.714 -1.911 -15.040 1.00 95.38 105 LYS A C 1
ATOM 859 O O . LYS A 1 105 ? 25.843 -1.077 -14.803 1.00 95.38 105 LYS A O 1
ATOM 864 N N . GLU A 1 106 ? 27.958 -1.562 -15.365 1.00 95.50 106 GLU A N 1
ATOM 865 C CA . GLU A 1 106 ? 28.397 -0.167 -15.513 1.00 95.50 106 GLU A CA 1
ATOM 866 C C . GLU A 1 106 ? 27.923 0.482 -16.826 1.00 95.50 106 GLU A C 1
ATOM 868 O O . GLU A 1 106 ? 27.993 1.702 -16.950 1.00 95.50 106 GLU A O 1
ATOM 873 N N . GLN A 1 107 ? 27.443 -0.291 -17.810 1.00 95.00 107 GLN A N 1
ATOM 874 C CA . GLN A 1 107 ? 27.028 0.259 -19.104 1.00 95.00 107 GLN A CA 1
ATOM 875 C C . GLN A 1 107 ? 25.548 0.664 -19.084 1.00 95.00 107 GLN A C 1
ATOM 877 O O . GLN A 1 107 ? 24.685 -0.182 -18.865 1.00 95.00 107 GLN A O 1
ATOM 882 N N . ASP A 1 108 ? 25.238 1.920 -19.425 1.00 93.31 108 ASP A N 1
ATOM 883 C CA . ASP A 1 108 ? 23.867 2.477 -19.403 1.00 93.31 108 ASP A CA 1
ATOM 884 C C . ASP A 1 108 ? 22.828 1.641 -20.172 1.00 93.31 108 ASP A C 1
ATOM 886 O O . ASP A 1 108 ? 21.670 1.487 -19.779 1.00 93.31 108 ASP A O 1
ATOM 890 N N . GLN A 1 109 ? 23.242 1.072 -21.302 1.00 93.44 109 GLN A N 1
ATOM 891 C CA . GLN A 1 109 ? 22.383 0.245 -22.151 1.00 93.44 109 GLN A CA 1
ATOM 892 C C . GLN A 1 109 ? 22.049 -1.130 -21.550 1.00 93.44 109 GLN A C 1
ATOM 894 O O . GLN A 1 109 ? 21.153 -1.815 -22.053 1.00 93.44 109 GLN A O 1
ATOM 899 N N . TRP A 1 110 ? 22.768 -1.525 -20.495 1.00 97.31 110 TRP A N 1
ATOM 900 C CA . TRP A 1 110 ? 22.659 -2.810 -19.810 1.00 97.31 110 TRP A CA 1
ATOM 901 C C . TRP A 1 110 ? 22.338 -2.679 -18.312 1.00 97.31 110 TRP A C 1
ATOM 903 O O . TRP A 1 110 ? 22.597 -3.600 -17.537 1.00 97.31 110 TRP A O 1
ATOM 913 N N . ASN A 1 111 ? 21.785 -1.536 -17.899 1.00 95.62 111 ASN A N 1
ATOM 914 C CA . ASN A 1 111 ? 21.384 -1.275 -16.521 1.00 95.62 111 ASN A CA 1
ATOM 915 C C . ASN A 1 111 ? 20.092 -0.434 -16.450 1.00 95.62 111 ASN A C 1
ATOM 917 O O . ASN A 1 111 ? 19.448 -0.154 -17.464 1.00 95.62 111 ASN A O 1
ATOM 921 N N . THR A 1 112 ? 19.713 -0.026 -15.237 1.00 94.31 112 THR A N 1
ATOM 922 C CA . THR A 1 112 ? 18.478 0.722 -14.950 1.00 94.31 112 THR A CA 1
ATOM 923 C C . THR A 1 112 ? 18.382 2.087 -15.641 1.00 94.31 112 THR A C 1
ATOM 925 O O . THR A 1 112 ? 17.266 2.590 -15.803 1.00 94.31 112 THR A O 1
ATOM 928 N N . THR A 1 113 ? 19.492 2.674 -16.117 1.00 92.88 113 THR A N 1
ATOM 929 C CA . THR A 1 113 ? 19.492 3.949 -16.861 1.00 92.88 113 THR A CA 1
ATOM 930 C C . THR A 1 113 ? 18.548 3.887 -18.063 1.00 92.88 113 THR A C 1
ATOM 932 O O . THR A 1 113 ? 17.800 4.830 -18.321 1.00 92.88 113 THR A O 1
ATOM 935 N N . THR A 1 114 ? 18.518 2.754 -18.773 1.00 94.44 114 THR A N 1
ATOM 936 C CA . THR A 1 114 ? 17.620 2.548 -19.924 1.00 94.44 114 THR A CA 1
ATOM 937 C C . THR A 1 114 ? 16.345 1.769 -19.588 1.00 94.44 114 THR A C 1
ATOM 939 O O . THR A 1 114 ? 15.654 1.304 -20.489 1.00 94.44 114 THR A O 1
ATOM 942 N N . GLU A 1 115 ? 15.997 1.645 -18.306 1.00 96.25 115 GLU A N 1
ATOM 943 C CA . GLU A 1 115 ? 14.718 1.069 -17.848 1.00 96.25 115 GLU A CA 1
ATOM 944 C C . GLU A 1 115 ? 13.745 2.130 -17.320 1.00 96.25 115 GLU A C 1
ATOM 946 O O . GLU A 1 115 ? 12.627 1.809 -16.914 1.00 96.25 115 GLU A O 1
ATOM 951 N N . ASN A 1 116 ? 14.156 3.404 -17.345 1.00 91.94 116 ASN A N 1
ATOM 952 C CA . ASN A 1 116 ? 13.374 4.532 -16.844 1.00 91.94 116 ASN A CA 1
ATOM 953 C C . ASN A 1 116 ? 12.952 4.320 -15.374 1.00 91.94 116 ASN A C 1
ATOM 955 O O . ASN A 1 116 ? 11.766 4.406 -15.041 1.00 91.94 116 ASN A O 1
ATOM 959 N N . TYR A 1 117 ? 13.926 4.008 -14.511 1.00 92.25 117 TYR A N 1
ATOM 960 C CA . TYR A 1 117 ? 13.719 3.799 -13.074 1.00 92.25 117 TYR A CA 1
ATOM 961 C C . TYR A 1 117 ? 13.069 5.023 -12.407 1.00 92.25 117 TYR A C 1
ATOM 963 O O . TYR A 1 117 ? 13.564 6.143 -12.538 1.00 92.25 117 TYR A O 1
ATOM 971 N N . THR A 1 118 ? 11.982 4.811 -11.665 1.00 88.12 118 THR A N 1
ATOM 972 C CA . THR A 1 118 ? 11.355 5.809 -10.788 1.00 88.12 118 THR A CA 1
ATOM 973 C C . THR A 1 118 ? 10.446 5.142 -9.756 1.00 88.12 118 THR A C 1
ATOM 975 O O . THR A 1 118 ? 9.681 4.242 -10.087 1.00 88.12 118 THR A O 1
ATOM 978 N N . LEU A 1 119 ? 10.491 5.610 -8.506 1.00 86.06 119 LEU A N 1
ATOM 979 C CA . LEU A 1 119 ? 9.588 5.158 -7.436 1.00 86.06 119 LEU A CA 1
ATOM 980 C C . LEU A 1 119 ? 8.218 5.855 -7.475 1.00 86.06 119 LEU A C 1
ATOM 982 O O . LEU A 1 119 ? 7.344 5.548 -6.673 1.00 86.06 119 LEU A O 1
ATOM 986 N N . ALA A 1 120 ? 8.022 6.809 -8.391 1.00 85.75 120 ALA A N 1
ATOM 987 C CA . ALA A 1 120 ? 6.774 7.562 -8.492 1.00 85.75 120 ALA A CA 1
ATOM 988 C C . ALA A 1 120 ? 5.624 6.759 -9.124 1.00 85.75 120 ALA A C 1
ATOM 990 O O . ALA A 1 120 ? 4.471 7.155 -8.979 1.00 85.75 120 ALA A O 1
ATOM 991 N N . ASP A 1 121 ? 5.927 5.682 -9.862 1.00 89.31 121 ASP A N 1
ATOM 992 C CA . ASP A 1 121 ? 4.933 4.941 -10.650 1.00 89.31 121 ASP A CA 1
ATOM 993 C C . ASP A 1 121 ? 4.860 3.428 -10.374 1.00 89.31 121 ASP A C 1
ATOM 995 O O . ASP A 1 121 ? 4.043 2.763 -11.014 1.00 89.31 121 ASP A O 1
ATOM 999 N N . HIS A 1 122 ? 5.677 2.908 -9.443 1.00 94.12 122 HIS A N 1
ATOM 1000 C CA . HIS A 1 122 ? 5.701 1.511 -8.977 1.00 94.12 122 HIS A CA 1
ATOM 1001 C C . HIS A 1 122 ? 6.605 1.355 -7.729 1.00 94.12 122 HIS A C 1
ATOM 1003 O O . HIS A 1 122 ? 7.630 2.039 -7.631 1.00 94.12 122 HIS A O 1
ATOM 1009 N N . LEU A 1 123 ? 6.300 0.416 -6.817 1.00 91.81 123 LEU A N 1
ATOM 1010 C CA . LEU A 1 123 ? 7.031 0.224 -5.544 1.00 91.81 123 LEU A CA 1
ATOM 1011 C C . LEU A 1 123 ? 8.510 -0.163 -5.715 1.00 91.81 123 LEU A C 1
ATOM 1013 O O . LEU A 1 123 ? 9.347 0.208 -4.898 1.00 91.81 123 LEU A O 1
ATOM 1017 N N . GLN A 1 124 ? 8.842 -0.876 -6.794 1.00 93.75 124 GLN A N 1
ATOM 1018 C CA . GLN A 1 124 ? 10.205 -1.343 -7.107 1.00 93.75 124 GLN A CA 1
ATOM 1019 C C . GLN A 1 124 ? 10.840 -0.619 -8.305 1.00 93.75 124 GLN A C 1
ATOM 1021 O O . GLN A 1 124 ? 11.575 -1.208 -9.096 1.00 93.75 124 GLN A O 1
ATOM 1026 N N . GLY A 1 125 ? 10.517 0.661 -8.496 1.00 90.94 125 GLY A N 1
ATOM 1027 C CA . GLY A 1 125 ? 11.194 1.507 -9.487 1.00 90.94 125 GLY A CA 1
ATOM 1028 C C . GLY A 1 125 ? 10.662 1.403 -10.924 1.00 90.94 125 GLY A C 1
ATOM 1029 O O . GLY A 1 125 ? 11.137 2.116 -11.810 1.00 90.94 125 GLY A O 1
ATOM 1030 N N . GLY A 1 126 ? 9.693 0.527 -11.177 1.00 95.00 126 GLY A N 1
ATOM 1031 C CA . GLY A 1 126 ? 9.001 0.381 -12.457 1.00 95.00 126 GLY A CA 1
ATOM 1032 C C . GLY A 1 126 ? 8.507 -1.039 -12.713 1.00 95.00 126 GLY A C 1
ATOM 1033 O O . GLY A 1 126 ? 9.041 -1.981 -12.130 1.00 95.00 126 GLY A O 1
ATOM 1034 N N . ALA A 1 127 ? 7.553 -1.188 -13.635 1.00 98.19 127 ALA A N 1
ATOM 1035 C CA . ALA A 1 127 ? 7.057 -2.478 -14.116 1.00 98.19 127 ALA A CA 1
ATOM 1036 C C . ALA A 1 127 ? 7.337 -2.686 -15.617 1.00 98.19 127 ALA A C 1
ATOM 1038 O O . ALA A 1 127 ? 7.432 -1.738 -16.404 1.00 98.19 127 ALA A O 1
ATOM 1039 N N . LEU A 1 128 ? 7.467 -3.943 -16.026 1.00 98.62 128 LEU A N 1
ATOM 1040 C CA . LEU A 1 128 ? 7.624 -4.415 -17.395 1.00 98.62 128 LEU A CA 1
ATOM 1041 C C . LEU A 1 128 ? 6.440 -5.320 -17.733 1.00 98.62 128 LEU A C 1
ATOM 1043 O O . LEU A 1 128 ? 6.394 -6.465 -17.294 1.00 98.62 128 LEU A O 1
ATOM 1047 N N . LEU A 1 129 ? 5.522 -4.815 -18.554 1.00 98.69 129 LEU A N 1
ATOM 1048 C CA . LEU A 1 129 ? 4.400 -5.572 -19.101 1.00 98.69 129 LEU A CA 1
ATOM 1049 C C . LEU A 1 129 ? 4.898 -6.517 -20.198 1.00 98.69 129 LEU A C 1
ATOM 1051 O O . LEU A 1 129 ? 5.531 -6.064 -21.158 1.00 98.69 129 LEU A O 1
ATOM 1055 N N . TYR A 1 130 ? 4.592 -7.808 -20.089 1.00 98.75 130 TYR A N 1
ATOM 1056 C CA . TYR A 1 130 ? 4.871 -8.777 -21.145 1.00 98.75 130 TYR A CA 1
ATOM 1057 C C . TYR A 1 130 ? 3.838 -8.669 -22.265 1.00 98.75 130 TYR A C 1
ATOM 1059 O O . TYR A 1 130 ? 2.632 -8.606 -22.035 1.00 98.75 130 TYR A O 1
ATOM 1067 N N . VAL A 1 131 ? 4.318 -8.677 -23.505 1.00 97.94 131 VAL A N 1
ATOM 1068 C CA . VAL A 1 131 ? 3.492 -8.520 -24.707 1.00 97.94 131 VAL A CA 1
ATOM 1069 C C . VAL A 1 131 ? 3.779 -9.639 -25.698 1.00 97.94 131 VAL A C 1
ATOM 1071 O O . VAL A 1 131 ? 4.904 -10.133 -25.794 1.00 97.94 131 VAL A O 1
ATOM 1074 N N . ASN A 1 132 ? 2.757 -10.049 -26.446 1.00 98.44 132 ASN A N 1
ATOM 1075 C CA . ASN A 1 132 ? 2.899 -11.147 -27.396 1.00 98.44 132 ASN A CA 1
ATOM 1076 C C . ASN A 1 132 ? 3.766 -10.742 -28.595 1.00 98.44 132 ASN A C 1
ATOM 1078 O O . ASN A 1 132 ? 3.642 -9.635 -29.126 1.00 98.44 132 ASN A O 1
ATOM 1082 N N . ASN A 1 133 ? 4.638 -11.647 -29.044 1.00 97.25 133 ASN A N 1
ATOM 1083 C CA . ASN A 1 133 ? 5.494 -11.421 -30.205 1.00 97.25 133 ASN A CA 1
ATOM 1084 C C . ASN A 1 133 ? 5.942 -12.732 -30.865 1.00 97.25 133 ASN A C 1
ATOM 1086 O O . ASN A 1 133 ? 6.286 -13.696 -30.184 1.00 97.25 133 ASN A O 1
ATOM 1090 N N . ASP A 1 134 ? 6.057 -12.735 -32.193 1.00 95.19 134 ASP A N 1
ATOM 1091 C CA . ASP A 1 134 ? 6.534 -13.895 -32.963 1.00 95.19 134 ASP A CA 1
ATOM 1092 C C . ASP A 1 134 ? 7.993 -14.275 -32.663 1.00 95.19 134 ASP A C 1
ATOM 1094 O O . ASP A 1 134 ? 8.416 -15.395 -32.947 1.00 95.19 134 ASP A O 1
ATOM 1098 N N . LYS A 1 135 ? 8.784 -13.353 -32.096 1.00 94.00 135 LYS A N 1
ATOM 1099 C CA . LYS A 1 135 ? 10.171 -13.612 -31.671 1.00 94.00 135 LYS A CA 1
ATOM 1100 C C . LYS A 1 135 ? 10.258 -14.354 -30.336 1.00 94.00 135 LYS A C 1
ATOM 1102 O O . LYS A 1 135 ? 11.282 -14.968 -30.062 1.00 94.00 135 LYS A O 1
ATOM 1107 N N . THR A 1 136 ? 9.213 -14.301 -29.514 1.00 96.50 136 THR A N 1
ATOM 1108 C CA . THR A 1 136 ? 9.174 -14.924 -28.182 1.00 96.50 136 THR A CA 1
ATOM 1109 C C . THR A 1 136 ? 7.890 -15.733 -27.978 1.00 96.50 136 THR A C 1
ATOM 1111 O O . THR A 1 136 ? 7.193 -15.558 -26.981 1.00 96.50 136 THR A O 1
ATOM 1114 N N . PRO A 1 137 ? 7.559 -16.670 -28.890 1.00 96.31 137 PRO A N 1
ATOM 1115 C CA . PRO A 1 137 ? 6.267 -17.356 -28.882 1.00 96.31 137 PRO A CA 1
ATOM 1116 C C . PRO A 1 137 ? 6.023 -18.200 -27.622 1.00 96.31 137 PRO A C 1
ATOM 1118 O O . PRO A 1 137 ? 4.876 -18.438 -27.262 1.00 96.31 137 PRO A O 1
ATOM 1121 N N . TRP A 1 138 ? 7.079 -18.629 -26.919 1.00 96.31 138 TRP A N 1
ATOM 1122 C CA . TRP A 1 138 ? 6.970 -19.340 -25.635 1.00 96.31 138 TRP A CA 1
ATOM 1123 C C . TRP A 1 138 ? 6.461 -18.461 -24.482 1.00 96.31 138 TRP A C 1
ATOM 1125 O O . TRP A 1 138 ? 5.990 -19.003 -23.484 1.00 96.31 138 TRP A O 1
ATOM 1135 N N . ALA A 1 139 ? 6.547 -17.135 -24.617 1.00 97.88 139 ALA A N 1
ATOM 1136 C CA . ALA A 1 139 ? 6.099 -16.155 -23.632 1.00 97.88 139 ALA A CA 1
ATOM 1137 C C . ALA A 1 139 ? 4.734 -15.532 -23.981 1.00 97.88 139 ALA A C 1
ATOM 1139 O O . ALA A 1 139 ? 4.276 -14.642 -23.265 1.00 97.88 139 ALA A O 1
ATOM 1140 N N . ASN A 1 140 ? 4.078 -15.958 -25.065 1.00 98.44 140 ASN A N 1
ATOM 1141 C CA . ASN A 1 140 ? 2.771 -15.425 -25.448 1.00 98.44 140 ASN A CA 1
ATOM 1142 C C . ASN A 1 140 ? 1.662 -15.935 -24.509 1.00 98.44 140 ASN A C 1
ATOM 1144 O O . ASN A 1 140 ? 1.669 -17.104 -24.124 1.00 98.44 140 ASN A O 1
ATOM 1148 N N . SER A 1 141 ? 0.699 -15.068 -24.187 1.00 97.50 141 SER A N 1
ATOM 1149 C CA . SER A 1 141 ? -0.531 -15.399 -23.452 1.00 97.50 141 SER A CA 1
ATOM 1150 C C . SER A 1 141 ? -1.739 -14.867 -24.221 1.00 97.50 141 SER A C 1
ATOM 1152 O O . SER A 1 141 ? -1.703 -13.737 -24.705 1.00 97.50 141 SER A O 1
ATOM 1154 N N . ASP A 1 142 ? -2.806 -15.658 -24.329 1.00 95.81 142 ASP A N 1
ATOM 1155 C CA . ASP A 1 142 ? -4.103 -15.190 -24.851 1.00 95.81 142 ASP A CA 1
ATOM 1156 C C . ASP A 1 142 ? -4.888 -14.362 -23.808 1.00 95.81 142 ASP A C 1
ATOM 1158 O O . ASP A 1 142 ? -5.989 -13.888 -24.091 1.00 95.81 142 ASP A O 1
ATOM 1162 N N . TYR A 1 143 ? -4.320 -14.202 -22.608 1.00 96.50 143 TYR A N 1
ATOM 1163 C CA . TYR A 1 143 ? -4.895 -13.513 -21.453 1.00 96.50 143 TYR A CA 1
ATOM 1164 C C . TYR A 1 143 ? -4.057 -12.269 -21.095 1.00 96.50 143 TYR A C 1
ATOM 1166 O O . TYR A 1 143 ? -3.610 -11.576 -22.013 1.00 96.50 143 TYR A O 1
ATOM 1174 N N . ARG A 1 144 ? -3.846 -11.962 -19.806 1.00 97.38 144 ARG A N 1
ATOM 1175 C CA . ARG A 1 144 ? -3.345 -10.676 -19.269 1.00 97.38 144 ARG A CA 1
ATOM 1176 C C . ARG A 1 144 ? -4.383 -9.555 -19.271 1.00 97.38 144 ARG A C 1
ATOM 1178 O O . ARG A 1 144 ? -4.150 -8.447 -19.764 1.00 97.38 144 ARG A O 1
ATOM 1185 N N . LEU A 1 145 ? -5.566 -9.856 -18.744 1.00 97.44 145 LEU A N 1
ATOM 1186 C CA . LEU A 1 145 ? -6.585 -8.852 -18.456 1.00 97.44 145 LEU A CA 1
ATOM 1187 C C . LEU A 1 145 ? -6.195 -8.122 -17.167 1.00 97.44 145 LEU A C 1
ATOM 1189 O O . LEU A 1 145 ? -6.429 -8.628 -16.081 1.00 97.44 145 LEU A O 1
ATOM 1193 N N . LEU A 1 146 ? -5.603 -6.937 -17.302 1.00 97.31 146 LEU A N 1
ATOM 1194 C CA . LEU A 1 146 ? -5.098 -6.172 -16.159 1.00 97.31 146 LEU A CA 1
ATOM 1195 C C . LEU A 1 146 ? -6.204 -5.380 -15.444 1.00 97.31 146 LEU A C 1
ATOM 1197 O O . LEU A 1 146 ? -7.161 -4.909 -16.072 1.00 97.31 146 LEU A O 1
ATOM 1201 N N . ASN A 1 147 ? -5.982 -5.119 -14.158 1.00 96.81 147 ASN A N 1
ATOM 1202 C CA . ASN A 1 147 ? -6.796 -4.325 -13.243 1.00 96.81 147 ASN A CA 1
ATOM 1203 C C . ASN A 1 147 ? -8.237 -4.844 -13.129 1.00 96.81 147 ASN A C 1
ATOM 1205 O O . ASN A 1 147 ? -9.190 -4.060 -13.188 1.00 96.81 147 ASN A O 1
ATOM 1209 N N . ARG A 1 148 ? -8.415 -6.164 -12.997 1.00 97.06 148 ARG A N 1
ATOM 1210 C CA . ARG A 1 148 ? -9.731 -6.808 -12.798 1.00 97.06 148 ARG A CA 1
ATOM 1211 C C . ARG A 1 148 ? -10.101 -6.926 -11.319 1.00 97.06 148 ARG A C 1
ATOM 1213 O O . ARG A 1 148 ? -10.607 -7.950 -10.880 1.00 97.06 148 ARG A O 1
ATOM 1220 N N . THR A 1 149 ? -9.890 -5.843 -10.581 1.00 96.06 149 THR A N 1
ATOM 1221 C CA . THR A 1 149 ? -10.226 -5.693 -9.155 1.00 96.06 149 THR A CA 1
ATOM 1222 C C . THR A 1 149 ? -11.730 -5.887 -8.894 1.00 96.06 149 THR A C 1
ATOM 1224 O O . THR A 1 149 ? -12.527 -5.837 -9.840 1.00 96.06 149 THR A O 1
ATOM 1227 N N . PRO A 1 150 ? -12.191 -6.004 -7.633 1.00 95.12 150 PRO A N 1
ATOM 1228 C CA . PRO A 1 150 ? -13.625 -6.063 -7.323 1.00 95.12 150 PRO A CA 1
ATOM 1229 C C . PRO A 1 150 ? -14.441 -4.907 -7.932 1.00 95.12 150 PRO A C 1
ATOM 1231 O O . PRO A 1 150 ? -15.574 -5.088 -8.388 1.00 95.12 150 PRO A O 1
ATOM 1234 N N . SER A 1 151 ? -13.843 -3.716 -8.010 1.00 92.81 151 SER A N 1
ATOM 1235 C CA . SER A 1 151 ? -14.456 -2.522 -8.601 1.00 92.81 151 SER A CA 1
ATOM 1236 C C . SER A 1 151 ? -14.456 -2.505 -10.136 1.00 92.81 151 SER A C 1
ATOM 1238 O O . SER A 1 151 ? -15.200 -1.720 -10.724 1.00 92.81 151 SER A O 1
ATOM 1240 N N . ASN A 1 152 ? -13.665 -3.354 -10.799 1.00 94.25 152 ASN A N 1
ATOM 1241 C CA . ASN A 1 152 ? -13.496 -3.367 -12.258 1.00 94.25 152 ASN A CA 1
ATOM 1242 C C . ASN A 1 152 ? -13.438 -4.790 -12.859 1.00 94.25 152 ASN A C 1
ATOM 1244 O O . ASN A 1 152 ? -12.834 -5.015 -13.909 1.00 94.25 152 ASN A O 1
ATOM 1248 N N . GLN A 1 153 ? -14.067 -5.768 -12.203 1.00 95.12 153 GLN A N 1
ATOM 1249 C CA . GLN A 1 153 ? -13.919 -7.190 -12.531 1.00 95.12 153 GLN A CA 1
ATOM 1250 C C . GLN A 1 153 ? -14.258 -7.521 -13.995 1.00 95.12 153 GLN A C 1
ATOM 1252 O O . GLN A 1 153 ? -13.502 -8.213 -14.674 1.00 95.12 153 GLN A O 1
ATOM 1257 N N . ASP A 1 154 ? -15.357 -6.990 -14.534 1.00 93.06 154 ASP A N 1
ATOM 1258 C CA . ASP A 1 154 ? -15.778 -7.219 -15.928 1.00 93.06 154 ASP A CA 1
ATOM 1259 C C . ASP A 1 154 ? -15.117 -6.261 -16.943 1.00 93.06 154 ASP A C 1
ATOM 1261 O O . ASP A 1 154 ? -15.432 -6.292 -18.135 1.00 93.06 154 ASP A O 1
ATOM 1265 N N . GLY A 1 155 ? -14.182 -5.420 -16.489 1.00 90.81 155 GLY A N 1
ATOM 1266 C CA . GLY A 1 155 ? -13.557 -4.362 -17.284 1.00 90.81 155 GLY A CA 1
ATOM 1267 C C . GLY A 1 155 ? -14.376 -3.070 -17.364 1.00 90.81 155 GLY A C 1
ATOM 1268 O O . GLY A 1 155 ? -13.998 -2.162 -18.110 1.00 90.81 155 GLY A O 1
ATOM 1269 N N . SER A 1 156 ? -15.483 -2.973 -16.622 1.00 85.88 156 SER A N 1
ATOM 1270 C CA . SER A 1 156 ? -16.239 -1.742 -16.414 1.00 85.88 156 SER A CA 1
ATOM 1271 C C . SER A 1 156 ? -16.271 -1.352 -14.933 1.00 85.88 156 SER A C 1
ATOM 1273 O O . SER A 1 156 ? -16.390 -2.198 -14.048 1.00 85.88 156 SER A O 1
ATOM 1275 N N . LEU A 1 157 ? -16.167 -0.046 -14.658 1.00 82.44 157 LEU A N 1
ATOM 1276 C CA . LEU A 1 157 ? -16.234 0.478 -13.294 1.00 82.44 157 LEU A CA 1
ATOM 1277 C C . LEU A 1 157 ? -17.623 0.205 -12.699 1.00 82.44 157 LEU A C 1
ATOM 1279 O O . LEU A 1 157 ? -18.628 0.753 -13.160 1.00 82.44 157 LEU A O 1
ATOM 1283 N N . ASN A 1 158 ? -17.660 -0.629 -11.664 1.00 63.94 158 ASN A N 1
ATOM 1284 C CA . ASN A 1 158 ? -18.868 -1.114 -11.014 1.00 63.94 158 ASN A CA 1
ATOM 1285 C C . ASN A 1 158 ? -19.116 -0.418 -9.660 1.00 63.94 158 ASN A C 1
ATOM 1287 O O . ASN A 1 158 ? -18.204 -0.201 -8.866 1.00 63.94 158 ASN A O 1
ATOM 1291 N N . GLY A 1 159 ? -20.387 -0.133 -9.347 1.00 61.22 159 GLY A N 1
ATOM 1292 C CA . GLY A 1 159 ? -20.813 0.346 -8.021 1.00 61.22 159 GLY A CA 1
ATOM 1293 C C . GLY A 1 159 ? -20.662 1.857 -7.796 1.00 61.22 159 GLY A C 1
ATOM 1294 O O . GLY A 1 159 ? -20.968 2.661 -8.676 1.00 61.22 159 GLY A O 1
ATOM 1295 N N . THR A 1 160 ? -20.259 2.250 -6.582 1.00 51.53 160 THR A N 1
ATOM 1296 C CA . THR A 1 160 ? -19.995 3.656 -6.201 1.00 51.53 160 THR A CA 1
ATOM 1297 C C . THR A 1 160 ? -18.558 4.095 -6.509 1.00 51.53 160 THR A C 1
ATOM 1299 O O . THR A 1 160 ? -18.223 5.271 -6.319 1.00 51.53 160 THR A O 1
ATOM 1302 N N . GLY A 1 161 ? -17.720 3.170 -6.989 1.00 53.31 161 GLY A N 1
ATOM 1303 C CA . GLY A 1 161 ? -16.313 3.387 -7.301 1.00 53.31 161 GLY A CA 1
ATOM 1304 C C . GLY A 1 161 ? -16.123 4.464 -8.366 1.00 53.31 161 GLY A C 1
ATOM 1305 O O . GLY A 1 161 ? -16.582 4.344 -9.499 1.00 53.31 161 GLY A O 1
ATOM 1306 N N . ARG A 1 162 ? -15.424 5.546 -8.003 1.00 60.09 162 ARG A N 1
ATOM 1307 C CA . ARG A 1 162 ? -14.950 6.563 -8.962 1.00 60.09 162 ARG A CA 1
ATOM 1308 C C . ARG A 1 162 ? -13.611 6.181 -9.608 1.00 60.09 162 ARG A C 1
ATOM 1310 O O . ARG A 1 162 ? -13.166 6.884 -10.510 1.00 60.09 162 ARG A O 1
ATOM 1317 N N . TYR A 1 163 ? -12.983 5.103 -9.134 1.00 78.19 163 TYR A N 1
ATOM 1318 C CA . TYR A 1 163 ? -11.637 4.645 -9.482 1.00 78.19 163 TYR A CA 1
ATOM 1319 C C . TYR A 1 163 ? -11.596 3.110 -9.537 1.00 78.19 163 TYR A C 1
ATOM 1321 O O . TYR A 1 163 ? -12.553 2.456 -9.136 1.00 78.19 163 TYR A O 1
ATOM 1329 N N . LEU A 1 164 ? -10.485 2.547 -10.019 1.00 84.44 164 LEU A N 1
ATOM 1330 C CA . LEU A 1 164 ? -10.299 1.106 -10.227 1.00 84.44 164 LEU A CA 1
ATOM 1331 C C . LEU A 1 164 ? -10.187 0.273 -8.935 1.00 84.44 164 LEU A C 1
ATOM 1333 O O . LEU A 1 164 ? -10.021 -0.930 -9.040 1.00 84.44 164 LEU A O 1
ATOM 1337 N N . GLY A 1 165 ? -10.241 0.854 -7.735 1.00 81.94 165 GLY A N 1
ATOM 1338 C CA . GLY A 1 165 ? -10.071 0.131 -6.460 1.00 81.94 165 GLY A CA 1
ATOM 1339 C C . GLY A 1 165 ? -8.627 -0.271 -6.131 1.00 81.94 165 GLY A C 1
ATOM 1340 O O . GLY A 1 165 ? -8.222 -0.205 -4.982 1.00 81.94 165 GLY A O 1
ATOM 1341 N N . GLY A 1 166 ? -7.804 -0.528 -7.147 1.00 90.50 166 GLY A N 1
ATOM 1342 C CA . GLY A 1 166 ? -6.372 -0.791 -7.024 1.00 90.50 166 GLY A CA 1
ATOM 1343 C C . GLY A 1 166 ? -5.680 -0.837 -8.383 1.00 90.50 166 GLY A C 1
ATOM 1344 O O . GLY A 1 166 ? -6.127 -0.177 -9.327 1.00 90.50 166 GLY A O 1
ATOM 1345 N N . TYR A 1 167 ? -4.572 -1.570 -8.472 1.00 95.62 167 TYR A N 1
ATOM 1346 C CA . TYR A 1 167 ? -3.704 -1.657 -9.651 1.00 95.62 167 TYR A CA 1
ATOM 1347 C C . TYR A 1 167 ? -3.044 -3.035 -9.742 1.00 95.62 167 TYR A C 1
ATOM 1349 O O . TYR A 1 167 ? -2.698 -3.580 -8.708 1.00 95.62 167 TYR A O 1
ATOM 1357 N N . GLU A 1 168 ? -2.821 -3.565 -10.948 1.00 98.00 168 GLU A N 1
ATOM 1358 C CA . GLU A 1 168 ? -2.266 -4.924 -11.114 1.00 98.00 168 GLU A CA 1
ATOM 1359 C C . GLU A 1 168 ? -0.827 -5.048 -10.574 1.00 98.00 168 GLU A C 1
ATOM 1361 O O . GLU A 1 168 ? -0.598 -5.677 -9.555 1.00 98.00 168 GLU A O 1
ATOM 1366 N N . PHE A 1 169 ? 0.145 -4.345 -11.170 1.00 98.31 169 PHE A N 1
ATOM 1367 C CA . PHE A 1 169 ? 1.560 -4.509 -10.826 1.00 98.31 169 PHE A CA 1
ATOM 1368 C C . PHE A 1 169 ? 1.895 -3.929 -9.446 1.00 98.31 169 PHE A C 1
ATOM 1370 O O . PHE A 1 169 ? 2.133 -2.716 -9.301 1.00 98.31 169 PHE A O 1
ATOM 1377 N N . LEU A 1 170 ? 1.952 -4.825 -8.460 1.00 97.12 170 LEU A N 1
ATOM 1378 C CA . LEU A 1 170 ? 2.332 -4.543 -7.083 1.00 97.12 170 LEU A CA 1
ATOM 1379 C C . LEU A 1 170 ? 3.831 -4.781 -6.850 1.00 97.12 170 LEU A C 1
ATOM 1381 O O . LEU A 1 170 ? 4.573 -3.831 -6.565 1.00 97.12 170 LEU A O 1
ATOM 1385 N N . LEU A 1 171 ? 4.282 -6.036 -6.973 1.00 97.75 171 LEU A N 1
ATOM 1386 C CA . LEU A 1 171 ? 5.644 -6.468 -6.649 1.00 97.75 171 LEU A CA 1
ATOM 1387 C C . LEU A 1 171 ? 6.110 -7.661 -7.513 1.00 97.75 171 LEU A C 1
ATOM 1389 O O . LEU A 1 171 ? 5.324 -8.490 -7.947 1.00 97.75 171 LEU A O 1
ATOM 1393 N N . ALA A 1 172 ? 7.426 -7.783 -7.706 1.00 98.00 172 ALA A N 1
ATOM 1394 C CA . ALA A 1 172 ? 8.118 -8.928 -8.309 1.00 98.00 172 ALA A CA 1
ATOM 1395 C C . ALA A 1 172 ? 7.553 -9.389 -9.671 1.00 98.00 172 ALA A C 1
ATOM 1397 O O . ALA A 1 172 ? 7.326 -8.549 -10.542 1.00 98.00 172 ALA A O 1
ATOM 1398 N N . ASN A 1 173 ? 7.432 -10.709 -9.900 1.00 98.62 173 ASN A N 1
ATOM 1399 C CA . ASN A 1 173 ? 6.774 -11.264 -11.087 1.00 98.62 173 ASN A CA 1
ATOM 1400 C C . ASN A 1 173 ? 5.281 -11.394 -10.813 1.00 98.62 173 ASN A C 1
ATOM 1402 O O . ASN A 1 173 ? 4.889 -12.221 -9.993 1.00 98.62 173 ASN A O 1
ATOM 1406 N N . ASP A 1 174 ? 4.498 -10.619 -11.544 1.00 98.81 174 ASP A N 1
ATOM 1407 C CA . ASP A 1 174 ? 3.052 -10.510 -11.410 1.00 98.81 174 ASP A CA 1
ATOM 1408 C C . ASP A 1 174 ? 2.359 -11.646 -12.178 1.00 98.81 174 ASP A C 1
ATOM 1410 O O . ASP A 1 174 ? 2.586 -11.832 -13.385 1.00 98.81 174 ASP A O 1
ATOM 1414 N N . VAL A 1 175 ? 1.573 -12.446 -11.461 1.00 98.88 175 VAL A N 1
ATOM 1415 C CA . VAL A 1 175 ? 0.910 -13.652 -11.960 1.00 98.88 175 VAL A CA 1
ATOM 1416 C C . VAL A 1 175 ? -0.343 -13.271 -12.754 1.00 98.88 175 VAL A C 1
ATOM 1418 O O . VAL A 1 175 ? -1.214 -12.559 -12.274 1.00 98.88 175 VAL A O 1
ATOM 1421 N N . ASP A 1 176 ? -0.494 -13.823 -13.963 1.00 98.75 176 ASP A N 1
ATOM 1422 C CA . ASP A 1 176 ? -1.674 -13.607 -14.819 1.00 98.75 176 ASP A CA 1
ATOM 1423 C C . ASP A 1 176 ? -2.893 -14.376 -14.279 1.00 98.75 176 ASP A C 1
ATOM 1425 O O . ASP A 1 176 ? -3.263 -15.445 -14.776 1.00 98.75 176 ASP A O 1
ATOM 1429 N N . ASN A 1 177 ? -3.526 -13.828 -13.240 1.00 98.81 177 ASN A N 1
ATOM 1430 C CA . ASN A 1 177 ? -4.696 -14.407 -12.574 1.00 98.81 177 ASN A CA 1
ATOM 1431 C C . ASN A 1 177 ? -5.983 -14.336 -13.424 1.00 98.81 177 ASN A C 1
ATOM 1433 O O . ASN A 1 177 ? -6.993 -14.953 -13.076 1.00 98.81 177 ASN A O 1
ATOM 1437 N N . SER A 1 178 ? -5.929 -13.676 -14.587 1.00 98.62 178 SER A N 1
ATOM 1438 C CA . SER A 1 178 ? -6.991 -13.712 -15.600 1.00 98.62 178 SER A CA 1
ATOM 1439 C C . SER A 1 178 ? -6.937 -14.954 -16.497 1.00 98.62 178 SER A C 1
ATOM 1441 O O . SER A 1 178 ? -7.857 -15.220 -17.267 1.00 98.62 178 SER A O 1
ATOM 1443 N N . ASN A 1 179 ? -5.860 -15.740 -16.434 1.00 98.75 179 ASN A N 1
ATOM 1444 C CA . ASN A 1 179 ? -5.714 -16.946 -17.235 1.00 98.75 179 ASN A CA 1
ATOM 1445 C C . ASN A 1 179 ? -6.446 -18.138 -16.578 1.00 98.75 179 ASN A C 1
ATOM 1447 O O . ASN A 1 179 ? -6.074 -18.539 -15.474 1.00 98.75 179 ASN A O 1
ATOM 1451 N N . PRO A 1 180 ? -7.413 -18.800 -17.245 1.00 98.81 180 PRO A N 1
ATOM 1452 C CA . PRO A 1 180 ? -8.146 -19.948 -16.705 1.00 98.81 180 PRO A CA 1
ATOM 1453 C C . PRO A 1 180 ? -7.285 -21.114 -16.209 1.00 98.81 180 PRO A C 1
ATOM 1455 O O . PRO A 1 180 ? -7.691 -21.817 -15.283 1.00 98.81 180 PRO A O 1
ATOM 1458 N N . VAL A 1 181 ? -6.105 -21.328 -16.804 1.00 98.81 181 VAL A N 1
ATOM 1459 C CA . VAL A 1 181 ? -5.145 -22.348 -16.343 1.00 98.81 181 VAL A CA 1
ATOM 1460 C C . VAL A 1 181 ? -4.521 -21.932 -15.012 1.00 98.81 181 VAL A C 1
ATOM 1462 O O . VAL A 1 181 ? -4.356 -22.755 -14.112 1.00 98.81 181 VAL A O 1
ATOM 1465 N N . VAL A 1 182 ? -4.201 -20.644 -14.867 1.00 98.88 182 VAL A N 1
ATOM 1466 C CA . VAL A 1 182 ? -3.684 -20.078 -13.618 1.00 98.88 182 VAL A CA 1
ATOM 1467 C C . VAL A 1 182 ? -4.771 -20.103 -12.547 1.00 98.88 182 VAL A C 1
ATOM 1469 O O . VAL A 1 182 ? -4.499 -20.574 -11.452 1.00 98.88 182 VAL A O 1
ATOM 1472 N N . GLN A 1 183 ? -6.014 -19.730 -12.863 1.00 98.88 183 GLN A N 1
ATOM 1473 C CA . GLN A 1 183 ? -7.155 -19.810 -11.939 1.00 98.88 183 GLN A CA 1
ATOM 1474 C C . GLN A 1 183 ? -7.408 -21.241 -11.430 1.00 98.88 183 GLN A C 1
ATOM 1476 O O . GLN A 1 183 ? -7.649 -21.446 -10.239 1.00 98.88 183 GLN A O 1
ATOM 1481 N N . ALA A 1 184 ? -7.310 -22.252 -12.302 1.00 98.81 184 ALA A N 1
ATOM 1482 C CA . ALA A 1 184 ? -7.383 -23.650 -11.877 1.00 98.81 184 ALA A CA 1
ATOM 1483 C C . ALA A 1 184 ? -6.219 -24.004 -10.942 1.00 98.81 184 ALA A C 1
ATOM 1485 O O . ALA A 1 184 ? -6.407 -24.595 -9.885 1.00 98.81 184 ALA A O 1
ATOM 1486 N N . GLU A 1 185 ? -5.004 -23.595 -11.276 1.00 98.88 185 GLU A N 1
ATOM 1487 C CA . GLU A 1 185 ? -3.855 -23.811 -10.408 1.00 98.88 185 GLU A CA 1
ATOM 1488 C C . GLU A 1 185 ? -3.968 -23.057 -9.056 1.00 98.88 185 GLU A C 1
ATOM 1490 O O . GLU A 1 185 ? -3.526 -23.572 -8.029 1.00 98.88 185 GLU A O 1
ATOM 1495 N N . GLN A 1 186 ? -4.604 -21.885 -9.017 1.00 98.81 186 GLN A N 1
ATOM 1496 C CA . GLN A 1 186 ? -4.926 -21.173 -7.779 1.00 98.81 186 GLN A CA 1
ATOM 1497 C C . GLN A 1 186 ? -5.908 -21.978 -6.911 1.00 98.81 186 GLN A C 1
ATOM 1499 O O . GLN A 1 186 ? -5.679 -22.152 -5.714 1.00 98.81 186 GLN A O 1
ATOM 1504 N N . LEU A 1 187 ? -6.942 -22.584 -7.513 1.00 98.88 187 LEU A N 1
ATOM 1505 C CA . LEU A 1 187 ? -7.819 -23.542 -6.825 1.00 98.88 187 LEU A CA 1
ATOM 1506 C C . LEU A 1 187 ? -7.028 -24.728 -6.239 1.00 98.88 187 LEU A C 1
ATOM 1508 O O . LEU A 1 187 ? -7.288 -25.151 -5.110 1.00 98.88 187 LEU A O 1
ATOM 1512 N N . ASN A 1 188 ? -6.049 -25.254 -6.983 1.00 98.88 188 ASN A N 1
ATOM 1513 C CA . ASN A 1 188 ? -5.172 -26.328 -6.506 1.00 98.88 188 ASN A CA 1
ATOM 1514 C C . ASN A 1 188 ? -4.372 -25.902 -5.264 1.00 98.88 188 ASN A C 1
ATOM 1516 O O . ASN A 1 188 ? -4.272 -26.670 -4.306 1.00 98.88 188 ASN A O 1
ATOM 1520 N N . GLN A 1 189 ? -3.837 -24.678 -5.257 1.00 98.81 189 GLN A N 1
ATOM 1521 C CA . GLN A 1 189 ? -3.091 -24.151 -4.116 1.00 98.81 189 GLN A CA 1
ATOM 1522 C C . GLN A 1 189 ? -3.990 -23.933 -2.892 1.00 98.81 189 GLN A C 1
ATOM 1524 O O . GLN A 1 189 ? -3.608 -24.332 -1.793 1.00 98.81 189 GLN A O 1
ATOM 1529 N N . ILE A 1 190 ? -5.193 -23.371 -3.063 1.00 98.75 190 ILE A N 1
ATOM 1530 C CA . ILE A 1 190 ? -6.156 -23.221 -1.959 1.00 98.75 190 ILE A CA 1
ATOM 1531 C C . ILE A 1 190 ? -6.435 -24.591 -1.336 1.00 98.75 190 ILE A C 1
ATOM 1533 O O . ILE A 1 190 ? -6.332 -24.745 -0.119 1.00 98.75 190 ILE A O 1
ATOM 1537 N N . HIS A 1 191 ? -6.730 -25.603 -2.162 1.00 98.81 191 HIS A N 1
ATOM 1538 C CA . HIS A 1 191 ? -6.948 -26.969 -1.688 1.00 98.81 191 HIS A CA 1
ATOM 1539 C C . HIS A 1 191 ? -5.745 -27.514 -0.914 1.00 98.81 191 HIS A C 1
ATOM 1541 O O . HIS A 1 191 ? -5.936 -28.121 0.142 1.00 98.81 191 HIS A O 1
ATOM 1547 N N . TYR A 1 192 ? -4.531 -27.279 -1.416 1.00 98.81 192 TYR A N 1
ATOM 1548 C CA . TYR A 1 192 ? -3.298 -27.677 -0.747 1.00 98.81 192 TYR A CA 1
ATOM 1549 C C . TYR A 1 192 ? -3.143 -27.024 0.629 1.00 98.81 192 TYR A C 1
ATOM 1551 O O . TYR A 1 192 ? -2.851 -27.734 1.585 1.00 98.81 192 TYR A O 1
ATOM 1559 N N . LEU A 1 193 ? -3.382 -25.714 0.761 1.00 98.75 193 LEU A N 1
ATOM 1560 C CA . LEU A 1 193 ? -3.258 -24.999 2.037 1.00 98.75 193 LEU A CA 1
ATOM 1561 C C . LEU A 1 193 ? -4.236 -25.553 3.085 1.00 98.75 193 LEU A C 1
ATOM 1563 O O . LEU A 1 193 ? -3.813 -26.014 4.144 1.00 98.75 193 LEU A O 1
ATOM 1567 N N . VAL A 1 194 ? -5.533 -25.627 2.772 1.00 98.62 194 VAL A N 1
ATOM 1568 C CA . VAL A 1 194 ? -6.541 -26.120 3.737 1.00 98.62 194 VAL A CA 1
ATOM 1569 C C . VAL A 1 194 ? -6.511 -27.639 3.957 1.00 98.62 194 VAL A C 1
ATOM 1571 O O . VAL A 1 194 ? -7.252 -28.167 4.778 1.00 98.62 194 VAL A O 1
ATOM 1574 N N . ASN A 1 195 ? -5.659 -28.374 3.237 1.00 98.69 195 ASN A N 1
ATOM 1575 C CA . ASN A 1 195 ? -5.410 -29.802 3.463 1.00 98.69 195 ASN A CA 1
ATOM 1576 C C . ASN A 1 195 ? -3.924 -30.102 3.704 1.00 98.69 195 ASN A C 1
ATOM 1578 O O . ASN A 1 195 ? -3.493 -31.246 3.538 1.00 98.69 195 ASN A O 1
ATOM 1582 N N . TRP A 1 196 ? -3.134 -29.096 4.089 1.00 98.62 196 TRP A N 1
ATOM 1583 C CA . TRP A 1 196 ? -1.678 -29.196 4.114 1.00 98.62 196 TRP A CA 1
ATOM 1584 C C . TRP A 1 196 ? -1.179 -30.336 5.009 1.00 98.62 196 TRP A C 1
ATOM 1586 O O . TRP A 1 196 ? -0.399 -31.177 4.558 1.00 98.62 196 TRP A O 1
ATOM 1596 N N . GLY A 1 197 ? -1.678 -30.435 6.245 1.00 98.50 197 GLY A N 1
ATOM 1597 C CA . GLY A 1 197 ? -1.308 -31.509 7.168 1.00 98.50 197 GLY A CA 1
ATOM 1598 C C . GLY A 1 197 ? -1.675 -32.889 6.634 1.00 98.50 197 GLY A C 1
ATOM 1599 O O . GLY A 1 197 ? -0.891 -33.831 6.744 1.00 98.50 197 GLY A O 1
ATOM 1600 N N . SER A 1 198 ? -2.824 -33.010 5.972 1.00 98.50 198 SER A N 1
ATOM 1601 C CA . SER A 1 198 ? -3.261 -34.261 5.343 1.00 98.50 198 SER A CA 1
ATOM 1602 C C . SER A 1 198 ? -2.351 -34.669 4.185 1.00 98.50 198 SER A C 1
ATOM 1604 O O . SER A 1 198 ? -1.987 -35.837 4.076 1.00 98.50 198 SER A O 1
ATOM 1606 N N . ILE A 1 199 ? -1.967 -33.712 3.339 1.00 98.50 199 ILE A N 1
ATOM 1607 C CA . ILE A 1 199 ? -1.173 -33.945 2.127 1.00 98.50 199 ILE A CA 1
ATOM 1608 C C . ILE A 1 199 ? 0.297 -34.207 2.470 1.00 98.50 199 ILE A C 1
ATOM 1610 O O . ILE A 1 199 ? 0.887 -35.168 1.980 1.00 98.50 199 ILE A O 1
ATOM 1614 N N . VAL A 1 200 ? 0.893 -33.359 3.309 1.00 98.12 200 VAL A N 1
ATOM 1615 C CA . VAL A 1 200 ? 2.338 -33.360 3.581 1.00 98.12 200 VAL A CA 1
ATOM 1616 C C . VAL A 1 200 ? 2.694 -34.266 4.756 1.00 98.12 200 VAL A C 1
ATOM 1618 O O . VAL A 1 200 ? 3.722 -34.944 4.720 1.00 98.12 200 VAL A O 1
ATOM 1621 N N . MET A 1 201 ? 1.851 -34.298 5.792 1.00 97.38 201 MET A N 1
ATOM 1622 C CA . MET A 1 201 ? 2.132 -35.012 7.044 1.00 97.38 201 MET A CA 1
ATOM 1623 C C . MET A 1 201 ? 1.293 -36.284 7.222 1.00 97.38 201 MET A C 1
ATOM 1625 O O . MET A 1 201 ? 1.578 -37.070 8.127 1.00 97.38 201 MET A O 1
ATOM 1629 N N . GLY A 1 202 ? 0.266 -36.504 6.392 1.00 97.88 202 GLY A N 1
ATOM 1630 C CA . GLY A 1 202 ? -0.719 -37.568 6.608 1.00 97.88 202 GLY A CA 1
ATOM 1631 C C . GLY A 1 202 ? -1.569 -37.360 7.869 1.00 97.88 202 GLY A C 1
ATOM 1632 O O . GLY A 1 202 ? -2.094 -38.331 8.412 1.00 97.88 202 GLY A O 1
ATOM 1633 N N . ASP A 1 203 ? -1.680 -36.119 8.357 1.00 97.69 203 ASP A N 1
ATOM 1634 C CA . ASP A 1 203 ? -2.334 -35.758 9.617 1.00 97.69 203 ASP A CA 1
ATOM 1635 C C . ASP A 1 203 ? -3.404 -34.681 9.389 1.00 97.69 203 ASP A C 1
ATOM 1637 O O . ASP A 1 203 ? -3.111 -33.495 9.244 1.00 97.69 203 ASP A O 1
ATOM 1641 N N . LYS A 1 204 ? -4.669 -35.106 9.367 1.00 96.38 204 LYS A N 1
ATOM 1642 C CA . LYS A 1 204 ? -5.819 -34.217 9.149 1.00 96.38 204 LYS A CA 1
ATOM 1643 C C . LYS A 1 204 ? -6.067 -33.225 10.284 1.00 96.38 204 LYS A C 1
ATOM 1645 O O . LYS A 1 204 ? -6.731 -32.221 10.058 1.00 96.38 204 LYS A O 1
ATOM 1650 N N . ASP A 1 205 ? -5.543 -33.495 11.480 1.00 96.19 205 ASP A N 1
ATOM 1651 C CA . ASP A 1 205 ? -5.699 -32.601 12.629 1.00 96.19 205 ASP A CA 1
ATOM 1652 C C . ASP A 1 205 ? -4.680 -31.442 12.568 1.00 96.19 205 ASP A C 1
ATOM 1654 O O . ASP A 1 205 ? -4.631 -30.615 13.476 1.00 96.19 205 ASP A O 1
ATOM 1658 N N . ALA A 1 206 ? -3.864 -31.380 11.506 1.00 97.94 206 ALA A N 1
ATOM 1659 C CA . ALA A 1 206 ? -2.877 -30.341 11.219 1.00 97.94 206 ALA A CA 1
ATOM 1660 C C . ALA A 1 206 ? -3.165 -29.605 9.891 1.00 97.94 206 ALA A C 1
ATOM 1662 O O . ALA A 1 206 ? -2.242 -29.226 9.171 1.00 97.94 206 ALA A O 1
ATOM 1663 N N . ASN A 1 207 ? -4.438 -29.456 9.526 1.00 98.69 207 ASN A N 1
ATOM 1664 C CA . ASN A 1 207 ? -4.869 -28.665 8.371 1.00 98.69 207 ASN A CA 1
ATOM 1665 C C . ASN A 1 207 ? -5.155 -27.210 8.771 1.00 98.69 207 ASN A C 1
ATOM 1667 O O . ASN A 1 207 ? -5.480 -26.954 9.918 1.00 98.69 207 ASN A O 1
ATOM 1671 N N . PHE A 1 208 ? -5.086 -26.267 7.837 1.00 98.81 208 PHE A N 1
ATOM 1672 C CA . PHE A 1 208 ? -5.674 -24.941 8.054 1.00 98.81 208 PHE A CA 1
ATOM 1673 C C . PHE A 1 208 ? -7.196 -24.984 7.856 1.00 98.81 208 PHE A C 1
ATOM 1675 O O . PHE A 1 208 ? -7.692 -25.798 7.074 1.00 98.81 208 PHE A O 1
ATOM 1682 N N . ASP A 1 209 ? -7.927 -24.089 8.519 1.00 98.69 209 ASP A N 1
ATOM 1683 C CA . ASP A 1 209 ? -9.395 -24.036 8.471 1.00 98.69 209 ASP A CA 1
ATOM 1684 C C . ASP A 1 209 ? -9.918 -22.953 7.521 1.00 98.69 209 ASP A C 1
ATOM 1686 O O . ASP A 1 209 ? -10.940 -23.146 6.859 1.00 98.69 209 ASP A O 1
ATOM 1690 N N . GLY A 1 210 ? -9.219 -21.819 7.453 1.00 98.38 210 GLY A N 1
ATOM 1691 C CA . GLY A 1 210 ? -9.582 -20.649 6.654 1.00 98.38 210 GLY A CA 1
ATOM 1692 C C . GLY A 1 210 ? -8.379 -20.041 5.941 1.00 98.38 210 GLY A C 1
ATOM 1693 O O . GLY A 1 210 ? -7.249 -20.513 6.094 1.00 98.38 210 GLY A O 1
ATOM 1694 N N . ILE A 1 211 ? -8.620 -18.990 5.158 1.00 98.56 211 ILE A N 1
ATOM 1695 C CA . ILE A 1 211 ? -7.565 -18.244 4.465 1.00 98.56 211 ILE A CA 1
ATOM 1696 C C . ILE A 1 211 ? -7.708 -16.728 4.634 1.00 98.56 211 ILE A C 1
ATOM 1698 O O . ILE A 1 211 ? -8.817 -16.200 4.741 1.00 98.56 211 ILE A O 1
ATOM 1702 N N . ARG A 1 212 ? -6.576 -16.028 4.626 1.00 98.75 212 ARG A N 1
ATOM 1703 C CA . ARG A 1 212 ? -6.498 -14.603 4.306 1.00 98.75 212 ARG A CA 1
ATOM 1704 C C . ARG A 1 212 ? -6.202 -14.500 2.815 1.00 98.75 212 ARG A C 1
ATOM 1706 O O . ARG A 1 212 ? -5.281 -15.157 2.342 1.00 98.75 212 ARG A O 1
ATOM 1713 N N . VAL A 1 213 ? -7.006 -13.735 2.082 1.00 98.56 213 VAL A N 1
ATOM 1714 C CA . VAL A 1 213 ? -6.716 -13.404 0.682 1.00 98.56 213 VAL A CA 1
ATOM 1715 C C . VAL A 1 213 ? -5.913 -12.110 0.672 1.00 98.56 213 VAL A C 1
ATOM 1717 O O . VAL A 1 213 ? -6.458 -11.059 1.019 1.00 98.56 213 VAL A O 1
ATOM 1720 N N . ASP A 1 214 ? -4.635 -12.223 0.326 1.00 98.50 214 ASP A N 1
ATOM 1721 C CA . ASP A 1 214 ? -3.699 -11.107 0.183 1.00 98.50 214 ASP A CA 1
ATOM 1722 C C . ASP A 1 214 ? -3.967 -10.307 -1.100 1.00 98.50 214 ASP A C 1
ATOM 1724 O O . ASP A 1 214 ? -4.394 -10.881 -2.109 1.00 98.50 214 ASP A O 1
ATOM 1728 N N . ALA A 1 215 ? -3.707 -8.998 -1.054 1.00 97.19 215 ALA A N 1
ATOM 1729 C CA . ALA A 1 215 ? -3.649 -8.103 -2.209 1.00 97.19 215 ALA A CA 1
ATOM 1730 C C . ALA A 1 215 ? -4.888 -8.167 -3.130 1.00 97.19 215 ALA A C 1
ATOM 1732 O O . ALA A 1 215 ? -4.784 -8.209 -4.357 1.00 97.19 215 ALA A O 1
ATOM 1733 N N . VAL A 1 216 ? -6.093 -8.167 -2.542 1.00 97.94 216 VAL A N 1
ATOM 1734 C CA . VAL A 1 216 ? -7.371 -8.322 -3.273 1.00 97.94 216 VAL A CA 1
ATOM 1735 C C . VAL A 1 216 ? -7.532 -7.303 -4.406 1.00 97.94 216 VAL A C 1
ATOM 1737 O O . VAL A 1 216 ? -8.073 -7.626 -5.462 1.00 97.94 216 VAL A O 1
ATOM 1740 N N . ASP A 1 217 ? -7.038 -6.086 -4.193 1.00 96.81 217 ASP A N 1
ATOM 1741 C CA . ASP A 1 217 ? -7.117 -4.972 -5.139 1.00 96.81 217 ASP A CA 1
ATOM 1742 C C . ASP A 1 217 ? -6.009 -4.978 -6.209 1.00 96.81 217 ASP A C 1
ATOM 1744 O O . ASP A 1 217 ? -5.941 -4.066 -7.039 1.00 96.81 217 ASP A O 1
ATOM 1748 N N . ASN A 1 218 ? -5.149 -5.998 -6.211 1.00 98.25 218 ASN A N 1
ATOM 1749 C CA . ASN A 1 218 ? -4.032 -6.148 -7.144 1.00 98.25 218 ASN A CA 1
ATOM 1750 C C . ASN A 1 218 ? -4.178 -7.352 -8.080 1.00 98.25 218 ASN A C 1
ATOM 1752 O O . A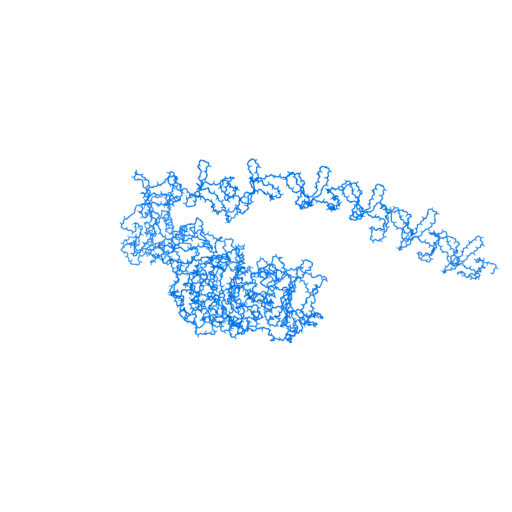SN A 1 218 ? -3.488 -7.432 -9.087 1.00 98.25 218 ASN A O 1
ATOM 1756 N N . VAL A 1 219 ? -5.149 -8.228 -7.819 1.00 98.12 219 VAL A N 1
ATOM 1757 C CA . VAL A 1 219 ? -5.391 -9.438 -8.611 1.00 98.12 219 VAL A CA 1
ATOM 1758 C C . VAL A 1 219 ? -6.742 -9.415 -9.323 1.00 98.12 219 VAL A C 1
ATOM 1760 O O . VAL A 1 219 ? -7.626 -8.600 -9.046 1.00 98.12 219 VAL A O 1
ATOM 1763 N N . ASP A 1 220 ? -6.940 -10.375 -10.226 1.00 98.44 220 ASP A N 1
ATOM 1764 C CA . ASP A 1 220 ? -8.251 -10.647 -10.807 1.00 98.44 220 ASP A CA 1
ATOM 1765 C C . ASP A 1 220 ? -9.246 -11.141 -9.737 1.00 98.44 220 ASP A C 1
ATOM 1767 O O . ASP A 1 220 ? -9.077 -12.205 -9.131 1.00 98.44 220 ASP A O 1
ATOM 1771 N N . ALA A 1 221 ? -10.333 -10.395 -9.532 1.00 98.06 221 ALA A N 1
ATOM 1772 C CA . ALA A 1 221 ? -11.377 -10.689 -8.554 1.00 98.06 221 ALA A CA 1
ATOM 1773 C C . ALA A 1 221 ? -12.161 -11.983 -8.845 1.00 98.06 221 ALA A C 1
ATOM 1775 O O . ALA A 1 221 ? -12.926 -12.447 -7.990 1.00 98.06 221 ALA A O 1
ATOM 1776 N N . ASP A 1 222 ? -11.961 -12.618 -10.005 1.00 98.50 222 ASP A N 1
ATOM 1777 C CA . ASP A 1 222 ? -12.390 -13.998 -10.250 1.00 98.50 222 ASP A CA 1
ATOM 1778 C C . ASP A 1 222 ? -11.823 -14.979 -9.210 1.00 98.50 222 ASP A C 1
ATOM 1780 O O . ASP A 1 222 ? -12.500 -15.944 -8.843 1.00 98.50 222 ASP A O 1
ATOM 1784 N N . LEU A 1 223 ? -10.655 -14.696 -8.628 1.00 98.50 223 LEU A N 1
ATOM 1785 C CA . LEU A 1 223 ? -10.096 -15.484 -7.528 1.00 98.50 223 LEU A CA 1
ATOM 1786 C C . LEU A 1 223 ? -11.007 -15.533 -6.292 1.00 98.50 223 LEU A C 1
ATOM 1788 O O . LEU A 1 223 ? -11.095 -16.573 -5.635 1.00 98.50 223 LEU A O 1
ATOM 1792 N N . LEU A 1 224 ? -11.760 -14.463 -6.013 1.00 98.44 224 LEU A N 1
ATOM 1793 C CA . LEU A 1 224 ? -12.746 -14.447 -4.926 1.00 98.44 224 LEU A CA 1
ATOM 1794 C C . LEU A 1 224 ? -13.919 -15.394 -5.214 1.00 98.44 224 LEU A C 1
ATOM 1796 O O . LEU A 1 224 ? -14.464 -16.002 -4.287 1.00 98.44 224 LEU A O 1
ATOM 1800 N N . GLN A 1 225 ? -14.291 -15.558 -6.489 1.00 98.00 225 GLN A N 1
ATOM 1801 C CA . GLN A 1 225 ? -15.307 -16.525 -6.913 1.00 98.00 225 GLN A CA 1
ATOM 1802 C C . GLN A 1 225 ? -14.792 -17.958 -6.777 1.00 98.00 225 GLN A C 1
ATOM 1804 O O . GLN A 1 225 ? -15.483 -18.796 -6.197 1.00 98.00 225 GLN A O 1
ATOM 1809 N N . VAL A 1 226 ? -13.569 -18.223 -7.253 1.00 98.38 226 VAL A N 1
ATOM 1810 C CA . VAL A 1 226 ? -12.907 -19.535 -7.143 1.00 98.38 226 VAL A CA 1
ATOM 1811 C C . VAL A 1 226 ? -12.849 -19.983 -5.684 1.00 98.38 226 VAL A C 1
ATOM 1813 O O . VAL A 1 226 ? -13.322 -21.071 -5.342 1.00 98.38 226 VAL A O 1
ATOM 1816 N N . TYR A 1 227 ? -12.335 -19.113 -4.815 1.00 97.25 227 TYR A N 1
ATOM 1817 C CA . TYR A 1 227 ? -12.268 -19.339 -3.378 1.00 97.25 227 TYR A CA 1
ATOM 1818 C C . TYR A 1 227 ? -13.655 -19.614 -2.773 1.00 97.25 227 TYR A C 1
ATOM 1820 O O . TYR A 1 227 ? -13.865 -20.639 -2.114 1.00 97.25 227 TYR A O 1
ATOM 1828 N N . THR A 1 228 ? -14.621 -18.729 -3.039 1.00 98.38 228 THR A N 1
ATOM 1829 C CA . THR A 1 228 ? -15.976 -18.818 -2.479 1.00 98.38 228 THR A CA 1
ATOM 1830 C C . THR A 1 228 ? -16.660 -20.120 -2.885 1.00 98.38 228 THR A C 1
ATOM 1832 O O . THR A 1 228 ? -17.238 -20.816 -2.045 1.00 98.38 228 THR A O 1
ATOM 1835 N N . ASN A 1 229 ? -16.579 -20.490 -4.162 1.00 98.31 229 ASN A N 1
ATOM 1836 C CA . ASN A 1 229 ? -17.219 -21.698 -4.668 1.00 98.31 229 ASN A CA 1
ATOM 1837 C C . ASN A 1 229 ? -16.561 -22.952 -4.083 1.00 98.31 229 ASN A C 1
ATOM 1839 O O . ASN A 1 229 ? -17.273 -23.874 -3.671 1.00 98.31 229 ASN A O 1
ATOM 1843 N N . TYR A 1 230 ? -15.229 -22.971 -3.958 1.00 98.62 230 TYR A N 1
ATOM 1844 C CA . TYR A 1 230 ? -14.520 -24.084 -3.332 1.00 98.62 230 TYR A CA 1
ATOM 1845 C C . TYR A 1 230 ? -14.923 -24.278 -1.866 1.00 98.62 230 TYR A C 1
ATOM 1847 O O . TYR A 1 230 ? -15.262 -25.396 -1.484 1.00 98.62 230 TYR A O 1
ATOM 1855 N N . PHE A 1 231 ? -14.977 -23.216 -1.055 1.00 98.69 231 PHE A N 1
ATOM 1856 C CA . PHE A 1 231 ? -15.356 -23.331 0.361 1.00 98.69 231 PHE A CA 1
ATOM 1857 C C . PHE A 1 231 ? -16.813 -23.775 0.543 1.00 98.69 231 PHE A C 1
ATOM 1859 O O . PHE A 1 231 ? -17.115 -24.597 1.413 1.00 98.69 231 PHE A O 1
ATOM 1866 N N . ARG A 1 232 ? -17.724 -23.318 -0.325 1.00 98.31 232 ARG A N 1
ATOM 1867 C CA . ARG A 1 232 ? -19.109 -23.818 -0.365 1.00 98.31 232 ARG A CA 1
ATOM 1868 C C . ARG A 1 232 ? -19.167 -25.309 -0.689 1.00 98.31 232 ARG A C 1
ATOM 1870 O O . ARG A 1 232 ? -19.891 -26.052 -0.032 1.00 98.31 232 ARG A O 1
ATOM 1877 N N . ALA A 1 233 ? -18.396 -25.760 -1.674 1.00 98.19 233 ALA A N 1
ATOM 1878 C CA . ALA A 1 233 ? -18.391 -27.158 -2.089 1.00 98.19 233 ALA A CA 1
ATOM 1879 C C . ALA A 1 233 ? -17.712 -28.081 -1.062 1.00 98.19 233 ALA A C 1
ATOM 1881 O O . ALA A 1 233 ? -18.232 -29.157 -0.764 1.00 98.19 233 ALA A O 1
ATOM 1882 N N . ALA A 1 234 ? -16.566 -27.666 -0.518 1.00 97.94 234 ALA A N 1
ATOM 1883 C CA . ALA A 1 234 ? -15.728 -28.488 0.346 1.00 97.94 234 ALA A CA 1
ATOM 1884 C C . ALA A 1 234 ? -16.196 -28.522 1.803 1.00 97.94 234 ALA A C 1
ATOM 1886 O O . ALA A 1 234 ? -16.133 -29.580 2.430 1.00 97.94 234 ALA A O 1
ATOM 1887 N N . PHE A 1 235 ? -16.688 -27.393 2.314 1.00 98.31 235 PHE A N 1
ATOM 1888 C CA . PHE A 1 235 ? -17.011 -27.221 3.732 1.00 98.31 235 PHE A CA 1
ATOM 1889 C C . PHE A 1 235 ? -18.482 -26.874 3.980 1.00 98.31 235 PHE A C 1
ATOM 1891 O O . PHE A 1 235 ? -18.942 -26.878 5.119 1.00 98.31 235 PHE A O 1
ATOM 1898 N N . GLY A 1 236 ? -19.259 -26.602 2.925 1.00 98.19 236 GLY A N 1
ATOM 1899 C CA . GLY A 1 236 ? -20.677 -26.283 3.066 1.00 98.19 236 GLY A CA 1
ATOM 1900 C C . GLY A 1 236 ? -20.913 -25.014 3.881 1.00 98.19 236 GLY A C 1
ATOM 1901 O O . GLY A 1 236 ? -21.873 -24.972 4.652 1.00 98.19 236 GLY A O 1
ATOM 1902 N N . VAL A 1 237 ? -20.046 -24.004 3.739 1.00 98.44 237 VAL A N 1
ATOM 1903 C CA . VAL A 1 237 ? -20.150 -22.726 4.471 1.00 98.44 237 VAL A CA 1
ATOM 1904 C C . VAL A 1 237 ? -21.462 -21.983 4.188 1.00 98.44 237 VAL A C 1
ATOM 1906 O O . VAL A 1 237 ? -21.954 -21.258 5.037 1.00 98.44 237 VAL A O 1
ATOM 1909 N N . ASP A 1 238 ? -22.109 -22.224 3.044 1.00 97.75 238 ASP A N 1
ATOM 1910 C CA . ASP A 1 238 ? -23.430 -21.671 2.704 1.00 97.75 238 ASP A CA 1
ATOM 1911 C C . ASP A 1 238 ? -24.614 -22.495 3.253 1.00 97.75 238 ASP A C 1
ATOM 1913 O O . ASP A 1 238 ? -25.780 -22.174 2.989 1.00 97.75 238 ASP A O 1
ATOM 1917 N N . LYS A 1 239 ? -24.348 -23.609 3.951 1.00 98.19 239 LYS A N 1
ATOM 1918 C CA . LYS A 1 239 ? -25.384 -24.533 4.451 1.00 98.19 239 LYS A CA 1
ATOM 1919 C C . LYS A 1 239 ? -25.796 -24.247 5.884 1.00 98.19 239 LYS A C 1
ATOM 1921 O O . LYS A 1 239 ? -26.947 -24.511 6.229 1.00 98.19 239 LYS A O 1
ATOM 1926 N N . SER A 1 240 ? -24.894 -23.718 6.699 1.00 98.25 240 SER A N 1
ATOM 1927 C CA . SER A 1 240 ? -25.188 -23.304 8.065 1.00 98.25 240 SER A CA 1
ATOM 1928 C C . SER A 1 240 ? -24.204 -22.246 8.540 1.00 98.25 240 SER A C 1
ATOM 1930 O O . SER A 1 240 ? -23.052 -22.213 8.113 1.00 98.25 240 SER A O 1
ATOM 1932 N N . GLU A 1 241 ? -24.649 -21.416 9.475 1.00 98.12 241 GLU A N 1
ATOM 1933 C CA . GLU A 1 241 ? -23.764 -20.490 10.180 1.00 98.12 241 GLU A CA 1
ATOM 1934 C C . GLU A 1 241 ? -22.643 -21.229 10.924 1.00 98.12 241 GLU A C 1
ATOM 1936 O O . GLU A 1 241 ? -21.506 -20.770 10.934 1.00 98.12 241 GLU A O 1
ATOM 1941 N N . ALA A 1 242 ? -22.934 -22.393 11.514 1.00 98.38 242 ALA A N 1
ATOM 1942 C CA . ALA A 1 242 ? -21.931 -23.222 12.177 1.00 98.38 242 ALA A CA 1
ATOM 1943 C C . ALA A 1 242 ? -20.794 -23.634 11.229 1.00 98.38 242 ALA A C 1
ATOM 1945 O O . ALA A 1 242 ? -19.633 -23.579 11.627 1.00 98.38 242 ALA A O 1
ATOM 1946 N N . ASN A 1 243 ? -21.110 -23.995 9.980 1.00 98.38 243 ASN A N 1
ATOM 1947 C CA . ASN A 1 243 ? -20.097 -24.331 8.981 1.00 98.38 243 ASN A CA 1
ATOM 1948 C C . ASN A 1 243 ? -19.308 -23.091 8.547 1.00 98.38 243 ASN A C 1
ATOM 1950 O O . ASN A 1 243 ? -18.087 -23.158 8.467 1.00 98.38 243 ASN A O 1
ATOM 1954 N N . ALA A 1 244 ? -19.971 -21.955 8.302 1.00 98.38 244 ALA A N 1
ATOM 1955 C CA . ALA A 1 244 ? -19.280 -20.709 7.958 1.00 98.38 244 ALA A CA 1
ATOM 1956 C C . ALA A 1 244 ? -18.299 -20.278 9.062 1.00 98.38 244 ALA A C 1
ATOM 1958 O O . ALA A 1 244 ? -17.132 -20.003 8.797 1.00 98.38 244 ALA A O 1
ATOM 1959 N N . LEU A 1 245 ? -18.747 -20.287 10.321 1.00 98.31 245 LEU A N 1
ATOM 1960 C CA . LEU A 1 245 ? -17.930 -19.894 11.471 1.00 98.31 245 LEU A CA 1
ATOM 1961 C C . LEU A 1 245 ? -16.850 -20.917 11.844 1.00 98.31 245 LEU A C 1
ATOM 1963 O O . LEU A 1 245 ? -15.990 -20.579 12.650 1.00 98.31 245 LEU A O 1
ATOM 1967 N N . ALA A 1 246 ? -16.882 -22.136 11.300 1.00 98.06 246 ALA A N 1
ATOM 1968 C CA . ALA A 1 246 ? -15.808 -23.121 11.442 1.00 98.06 246 ALA A CA 1
ATOM 1969 C C . ALA A 1 246 ? -14.666 -22.919 10.428 1.00 98.06 246 ALA A C 1
ATOM 1971 O O . ALA A 1 246 ? -13.623 -23.544 10.577 1.00 98.06 246 ALA A O 1
ATOM 1972 N N . HIS A 1 247 ? -14.872 -22.059 9.426 1.00 98.38 247 HIS A N 1
ATOM 1973 C CA . HIS A 1 247 ? -13.944 -21.793 8.328 1.00 98.38 247 HIS A CA 1
ATOM 1974 C C . HIS A 1 247 ? -13.847 -20.283 8.068 1.00 98.38 247 HIS A C 1
ATOM 1976 O O . HIS A 1 247 ? -14.094 -19.810 6.956 1.00 98.38 247 HIS A O 1
ATOM 1982 N N . ILE A 1 248 ? -13.555 -19.507 9.119 1.00 98.38 248 ILE A N 1
ATOM 1983 C CA . ILE A 1 248 ? -13.460 -18.046 9.018 1.00 98.38 248 ILE A CA 1
ATOM 1984 C C . ILE A 1 248 ? -12.279 -17.680 8.127 1.00 98.38 248 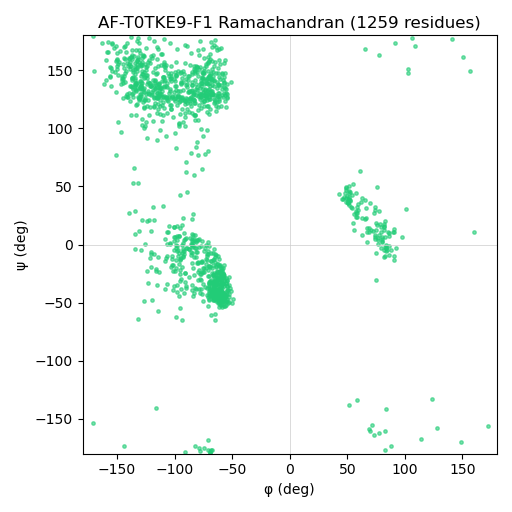ILE A C 1
ATOM 1986 O O . ILE A 1 248 ? -11.131 -17.981 8.444 1.00 98.38 248 ILE A O 1
ATOM 1990 N N . SER A 1 249 ? -12.583 -16.950 7.062 1.00 98.62 249 SER A N 1
ATOM 1991 C CA . SER A 1 249 ? -11.614 -16.356 6.148 1.00 98.62 249 SER A CA 1
ATOM 1992 C C . SER A 1 249 ? -11.808 -14.851 6.067 1.00 98.62 249 SER A C 1
ATOM 1994 O O . SER A 1 249 ? -12.903 -14.340 6.329 1.00 98.62 249 SER A O 1
ATOM 1996 N N . ILE A 1 250 ? -10.756 -14.139 5.675 1.00 98.75 250 ILE A N 1
ATOM 1997 C CA . ILE A 1 250 ? -10.747 -12.677 5.596 1.00 98.75 250 ILE A CA 1
ATOM 1998 C C . ILE A 1 250 ? -10.156 -12.184 4.276 1.00 98.75 250 ILE A C 1
ATOM 2000 O O . ILE A 1 250 ? -9.365 -12.877 3.637 1.00 98.75 250 ILE A O 1
ATOM 2004 N N . LEU A 1 251 ? -10.553 -10.979 3.878 1.00 98.50 251 LEU A N 1
ATOM 2005 C CA . LEU A 1 251 ? -10.078 -10.302 2.676 1.00 98.50 251 LEU A CA 1
ATOM 2006 C C . LEU A 1 251 ? -9.267 -9.068 3.055 1.00 98.50 251 LEU A C 1
ATOM 2008 O O . LEU A 1 251 ? -9.777 -8.192 3.759 1.00 98.50 251 LEU A O 1
ATOM 2012 N N . GLU A 1 252 ? -8.058 -8.955 2.516 1.00 97.44 252 GLU A N 1
ATOM 2013 C CA . GLU A 1 252 ? -7.296 -7.710 2.525 1.00 97.44 252 GLU A CA 1
ATOM 2014 C C . GLU A 1 252 ? -7.848 -6.730 1.467 1.00 97.44 252 GLU A C 1
ATOM 2016 O O . GLU A 1 252 ? -7.211 -6.428 0.464 1.00 97.44 252 GLU A O 1
ATOM 2021 N N . ALA A 1 253 ? -9.090 -6.290 1.672 1.00 93.56 253 ALA A N 1
ATOM 2022 C CA . ALA A 1 253 ? -9.857 -5.479 0.728 1.00 93.56 253 ALA A CA 1
ATOM 2023 C C . ALA A 1 253 ? -9.806 -3.994 1.131 1.00 93.56 253 ALA A C 1
ATOM 2025 O O . ALA A 1 253 ? -10.508 -3.570 2.061 1.00 93.56 253 ALA A O 1
ATOM 2026 N N . TRP A 1 254 ? -8.888 -3.226 0.537 1.00 93.75 254 TRP A N 1
ATOM 2027 C CA . TRP A 1 254 ? -8.610 -1.853 0.963 1.00 93.75 254 TRP A CA 1
ATOM 2028 C C . TRP A 1 254 ? -9.590 -0.855 0.351 1.00 93.75 254 TRP A C 1
ATOM 2030 O O . TRP A 1 254 ? -9.821 0.198 0.961 1.00 93.75 254 TRP A O 1
ATOM 2040 N N . ASP A 1 255 ? -10.182 -1.133 -0.810 1.00 92.12 255 ASP A N 1
ATOM 2041 C CA . ASP A 1 255 ? -11.132 -0.209 -1.415 1.00 92.12 255 ASP A CA 1
ATOM 2042 C C . ASP A 1 255 ? -12.465 -0.168 -0.648 1.00 92.12 255 ASP A C 1
ATOM 2044 O O . ASP A 1 255 ? -12.993 -1.153 -0.127 1.00 92.12 255 ASP A O 1
ATOM 2048 N N . LEU A 1 256 ? -13.060 1.024 -0.566 1.00 90.06 256 LEU A N 1
ATOM 2049 C CA . LEU A 1 256 ? -14.324 1.212 0.152 1.00 90.06 256 LEU A CA 1
ATOM 2050 C C . LEU A 1 256 ? -15.499 0.472 -0.514 1.00 90.06 256 LEU A C 1
ATOM 2052 O O . LEU A 1 256 ? -16.487 0.165 0.159 1.00 90.06 256 LEU A O 1
ATOM 2056 N N . ASN A 1 257 ? -15.416 0.196 -1.818 1.00 91.00 257 ASN A N 1
ATOM 2057 C CA . ASN A 1 257 ? -16.434 -0.518 -2.587 1.00 91.00 257 ASN A CA 1
ATOM 2058 C C . ASN A 1 257 ? -16.356 -2.043 -2.401 1.00 91.00 257 ASN A C 1
ATOM 2060 O O . ASN A 1 257 ? -17.343 -2.730 -2.676 1.00 91.00 257 ASN A O 1
ATOM 2064 N N . ASP A 1 258 ? -15.251 -2.584 -1.882 1.00 93.44 258 ASP A N 1
ATOM 2065 C CA . ASP A 1 258 ? -15.052 -4.034 -1.768 1.00 93.44 258 ASP A CA 1
ATOM 2066 C C . ASP A 1 258 ? -16.062 -4.698 -0.843 1.00 93.44 258 ASP A C 1
ATOM 2068 O O . ASP A 1 258 ? -16.530 -5.805 -1.109 1.00 93.44 258 ASP A O 1
ATOM 2072 N N . ASN A 1 259 ? -16.482 -4.003 0.216 1.00 92.62 259 ASN A N 1
ATOM 2073 C CA . ASN A 1 259 ? -17.563 -4.481 1.073 1.00 92.62 259 ASN A CA 1
ATOM 2074 C C . ASN A 1 259 ? -18.870 -4.634 0.288 1.00 92.62 259 ASN A C 1
ATOM 2076 O O . ASN A 1 259 ? -19.526 -5.672 0.389 1.00 92.62 259 ASN A O 1
ATOM 2080 N N . ALA A 1 260 ? -19.226 -3.642 -0.532 1.00 92.50 260 ALA A N 1
ATOM 2081 C CA . ALA A 1 260 ? -20.434 -3.691 -1.350 1.00 92.50 260 ALA A CA 1
ATOM 2082 C C . ALA A 1 260 ? -20.350 -4.800 -2.411 1.00 92.50 260 ALA A C 1
ATOM 2084 O O . ALA A 1 260 ? -21.330 -5.523 -2.624 1.00 92.50 260 ALA A O 1
ATOM 2085 N N . TYR A 1 261 ? -19.180 -4.982 -3.033 1.00 93.62 261 TYR A N 1
ATOM 2086 C CA . TYR A 1 261 ? -18.911 -6.108 -3.927 1.00 93.62 261 TYR A CA 1
ATOM 2087 C C . TYR A 1 261 ? -19.091 -7.448 -3.199 1.00 93.62 261 TYR A C 1
ATOM 2089 O O . TYR A 1 261 ? -19.906 -8.278 -3.613 1.00 93.62 261 TYR A O 1
ATOM 2097 N N . ASN A 1 262 ? -18.412 -7.642 -2.068 1.00 95.19 262 ASN A N 1
ATOM 2098 C CA . ASN A 1 262 ? -18.446 -8.888 -1.308 1.00 95.19 262 ASN A CA 1
ATOM 2099 C C . ASN A 1 262 ? -19.875 -9.230 -0.847 1.00 95.19 262 ASN A C 1
ATOM 2101 O O . ASN A 1 262 ? -20.328 -10.370 -0.971 1.00 95.19 262 ASN A O 1
ATOM 2105 N N . GLN A 1 263 ? -20.643 -8.226 -0.410 1.00 92.88 263 GLN A N 1
ATOM 2106 C CA . GLN A 1 263 ? -22.046 -8.393 -0.027 1.00 92.88 263 GLN A CA 1
ATOM 2107 C C . GLN A 1 263 ? -22.937 -8.777 -1.216 1.00 92.88 263 GLN A C 1
ATOM 2109 O O . GLN A 1 263 ? -23.798 -9.661 -1.092 1.00 92.88 263 GLN A O 1
ATOM 2114 N N . LYS A 1 264 ? -22.747 -8.126 -2.371 1.00 93.62 264 LYS A N 1
ATOM 2115 C CA . LYS A 1 264 ? -23.490 -8.403 -3.610 1.00 93.62 264 LYS A CA 1
ATOM 2116 C C . LYS A 1 264 ? -23.267 -9.841 -4.078 1.00 93.62 264 LYS A C 1
ATOM 2118 O O . LYS A 1 264 ? -24.235 -10.501 -4.455 1.00 93.62 264 LYS A O 1
ATOM 2123 N N . HIS A 1 265 ? -22.028 -10.321 -4.010 1.00 94.31 265 HIS A N 1
ATOM 2124 C CA . HIS A 1 265 ? -21.634 -11.649 -4.484 1.00 94.31 265 HIS A CA 1
ATOM 2125 C C . HIS A 1 265 ? -21.758 -12.760 -3.422 1.00 94.31 265 HIS A C 1
ATOM 2127 O O . HIS A 1 265 ? -21.574 -13.932 -3.749 1.00 94.31 265 HIS A O 1
ATOM 2133 N N . ASP A 1 266 ? -22.143 -12.417 -2.183 1.00 96.69 266 ASP A N 1
ATOM 2134 C CA . ASP A 1 266 ? -22.197 -13.350 -1.045 1.00 96.69 266 ASP A CA 1
ATOM 2135 C C . ASP A 1 266 ? -20.870 -14.109 -0.881 1.00 96.69 266 ASP A C 1
ATOM 2137 O O . ASP A 1 266 ? -20.843 -15.339 -0.861 1.00 96.69 266 ASP A O 1
ATOM 2141 N N . GLY A 1 267 ? -19.751 -13.382 -0.860 1.00 96.62 267 GLY A N 1
ATOM 2142 C CA . GLY A 1 267 ? -18.434 -14.003 -0.745 1.00 96.62 267 GLY A CA 1
ATOM 2143 C C . GLY A 1 267 ? -18.266 -14.760 0.574 1.00 96.62 267 GLY A C 1
ATOM 2144 O O . GLY A 1 267 ? -18.823 -14.393 1.611 1.00 96.62 267 GLY A O 1
ATOM 2145 N N . ALA A 1 268 ? -17.487 -15.840 0.538 1.00 97.19 268 ALA A N 1
ATOM 2146 C CA . ALA A 1 268 ? -17.256 -16.702 1.699 1.00 97.19 268 ALA A CA 1
ATOM 2147 C C . ALA A 1 268 ? -16.136 -16.195 2.627 1.00 97.19 268 ALA A C 1
ATOM 2149 O O . ALA A 1 268 ? -15.510 -16.992 3.309 1.00 97.19 268 ALA A O 1
ATOM 2150 N N . ALA A 1 269 ? -15.862 -14.892 2.662 1.00 97.62 269 ALA A N 1
ATOM 2151 C CA . ALA A 1 269 ? -14.866 -14.291 3.547 1.00 97.62 269 ALA A CA 1
ATOM 2152 C C . ALA A 1 269 ? -15.357 -12.937 4.073 1.00 97.62 269 ALA A C 1
ATOM 2154 O O . ALA A 1 269 ? -16.197 -12.277 3.455 1.00 97.62 269 ALA A O 1
ATOM 2155 N N . LEU A 1 270 ? -14.827 -12.517 5.219 1.00 98.19 270 LEU A N 1
ATOM 2156 C CA . LEU A 1 270 ? -15.118 -11.216 5.813 1.00 98.19 270 LEU A CA 1
ATOM 2157 C C . LEU A 1 270 ? -14.224 -10.147 5.177 1.00 98.19 270 LEU A C 1
ATOM 2159 O O . LEU A 1 270 ? -13.001 -10.248 5.224 1.00 98.19 270 LEU A O 1
ATOM 2163 N N . ALA A 1 271 ? -14.832 -9.100 4.625 1.00 96.81 271 ALA A N 1
ATOM 2164 C CA . ALA A 1 271 ? -14.113 -7.900 4.201 1.00 96.81 271 ALA A CA 1
ATOM 2165 C C . ALA A 1 271 ? -13.893 -6.955 5.397 1.00 96.81 271 ALA A C 1
ATOM 2167 O O . ALA A 1 271 ? -14.643 -7.001 6.381 1.00 96.81 271 ALA A O 1
ATOM 2168 N N . MET A 1 272 ? -12.844 -6.129 5.338 1.00 96.81 272 MET A N 1
ATOM 2169 C CA . MET A 1 272 ? -12.510 -5.211 6.432 1.00 96.81 272 MET A CA 1
ATOM 2170 C C . MET A 1 272 ? -13.440 -3.990 6.465 1.00 96.81 272 MET A C 1
ATOM 2172 O O . MET A 1 272 ? -13.778 -3.433 5.423 1.00 96.81 272 MET A O 1
ATOM 2176 N N . ASP A 1 273 ? -13.802 -3.496 7.650 1.00 97.12 273 ASP A N 1
ATOM 2177 C CA . ASP A 1 273 ? -14.497 -2.209 7.805 1.00 97.12 273 ASP A CA 1
ATOM 2178 C C . ASP A 1 273 ? -13.503 -1.039 7.723 1.00 97.12 273 ASP A C 1
ATOM 2180 O O . ASP A 1 273 ? -13.092 -0.438 8.722 1.00 97.12 273 ASP A O 1
ATOM 2184 N N . ASN A 1 274 ? -13.086 -0.716 6.500 1.00 94.25 274 ASN A N 1
ATOM 2185 C CA . ASN A 1 274 ? -12.095 0.330 6.270 1.00 94.25 274 ASN A CA 1
ATOM 2186 C C . ASN A 1 274 ? -12.596 1.735 6.690 1.00 94.25 274 ASN A C 1
ATOM 2188 O O . ASN A 1 274 ? -11.814 2.568 7.154 1.00 94.25 274 ASN A O 1
ATOM 2192 N N . ASN A 1 275 ? -13.910 1.994 6.626 1.00 94.19 275 ASN A N 1
ATOM 2193 C CA . ASN A 1 275 ? -14.491 3.257 7.102 1.00 94.19 275 ASN A CA 1
ATOM 2194 C C . ASN A 1 275 ? -14.232 3.457 8.601 1.00 94.19 275 ASN A C 1
ATOM 2196 O O . ASN A 1 275 ? -13.730 4.512 9.008 1.00 94.19 275 ASN A O 1
ATOM 2200 N N . LEU A 1 276 ? -14.496 2.425 9.410 1.00 96.44 276 LEU A N 1
ATOM 2201 C CA . LEU A 1 276 ? -14.249 2.493 10.848 1.00 96.44 276 LEU A CA 1
ATOM 2202 C C . LEU A 1 276 ? -12.754 2.603 11.157 1.00 96.44 276 LEU A C 1
ATOM 2204 O O . LEU A 1 276 ? -12.375 3.339 12.071 1.00 96.44 276 LEU A O 1
ATOM 2208 N N . ARG A 1 277 ? -11.887 1.941 10.378 1.00 95.56 277 ARG A N 1
ATOM 2209 C CA . ARG A 1 277 ? -10.432 2.086 10.537 1.00 95.56 277 ARG A CA 1
ATOM 2210 C C . ARG A 1 277 ? -9.994 3.540 10.355 1.00 95.56 277 ARG A C 1
ATOM 2212 O O . ARG A 1 277 ? -9.280 4.069 11.209 1.00 95.56 277 ARG A O 1
ATOM 2219 N N . TYR A 1 278 ? -10.448 4.217 9.298 1.00 94.12 278 TYR A N 1
ATOM 2220 C CA . TYR A 1 278 ? -10.148 5.640 9.102 1.00 94.12 278 TYR A CA 1
ATOM 2221 C C . TYR A 1 278 ? -10.700 6.514 10.233 1.00 94.12 278 TYR A C 1
ATOM 2223 O O . TYR A 1 278 ? -10.007 7.430 10.679 1.00 94.12 278 TYR A O 1
ATOM 2231 N N . ALA A 1 279 ? -11.895 6.212 10.748 1.00 96.38 279 ALA A N 1
ATOM 2232 C CA . ALA A 1 279 ? -12.459 6.922 11.894 1.00 96.38 279 ALA A CA 1
ATOM 2233 C C . ALA A 1 279 ? -11.612 6.736 13.168 1.00 96.38 279 ALA A C 1
ATOM 2235 O O . ALA A 1 279 ? -11.363 7.706 13.883 1.00 96.38 279 ALA A O 1
ATOM 2236 N N . ILE A 1 280 ? -11.099 5.527 13.429 1.00 97.19 280 ILE A N 1
ATOM 2237 C CA . ILE A 1 280 ? -10.172 5.238 14.538 1.00 97.19 280 ILE A CA 1
ATOM 2238 C C . ILE A 1 280 ? -8.876 6.034 14.378 1.00 97.19 280 ILE A C 1
ATOM 2240 O O . ILE A 1 280 ? -8.467 6.743 15.304 1.00 97.19 280 ILE A O 1
ATOM 2244 N N . MET A 1 281 ? -8.256 5.976 13.197 1.00 94.50 281 MET A N 1
ATOM 2245 C CA . MET A 1 281 ? -7.041 6.738 12.898 1.00 94.50 281 MET A CA 1
ATOM 2246 C C . MET A 1 281 ? -7.266 8.239 13.101 1.00 94.50 281 MET A C 1
ATOM 2248 O O . MET A 1 281 ? -6.452 8.931 13.721 1.00 94.50 281 MET A O 1
ATOM 2252 N N . GLY A 1 282 ? -8.407 8.737 12.633 1.00 95.06 282 GLY A N 1
ATOM 2253 C CA . GLY A 1 282 ? -8.779 10.130 12.757 1.00 95.06 282 GLY A CA 1
ATOM 2254 C C . GLY A 1 282 ? -8.986 10.549 14.214 1.00 95.06 282 GLY A C 1
ATOM 2255 O O . GLY A 1 282 ? -8.305 11.455 14.712 1.00 95.06 282 GLY A O 1
ATOM 2256 N N . ALA A 1 283 ? -9.925 9.904 14.898 1.00 96.31 283 ALA A N 1
ATOM 2257 C CA . ALA A 1 283 ? -10.411 10.341 16.198 1.00 96.31 283 ALA A CA 1
ATOM 2258 C C . ALA A 1 283 ? -9.477 9.957 17.353 1.00 96.31 283 ALA A C 1
ATOM 2260 O O . ALA A 1 283 ? -9.416 10.688 18.340 1.00 96.31 283 ALA A O 1
ATOM 2261 N N . LEU A 1 284 ? -8.738 8.844 17.256 1.00 96.44 284 LEU A N 1
ATOM 2262 C CA . LEU A 1 284 ? -7.932 8.329 18.368 1.00 96.44 284 LEU A CA 1
ATOM 2263 C C . LEU A 1 284 ? -6.427 8.543 18.175 1.00 96.44 284 LEU A C 1
ATOM 2265 O O . LEU A 1 284 ? -5.740 8.807 19.166 1.00 96.44 284 LEU A O 1
ATOM 2269 N N . TYR A 1 285 ? -5.900 8.481 16.946 1.00 93.62 285 TYR A N 1
ATOM 2270 C CA . TYR A 1 285 ? -4.443 8.471 16.734 1.00 93.62 285 TYR A CA 1
ATOM 2271 C C . TYR A 1 285 ? -3.817 9.860 16.543 1.00 93.62 285 TYR A C 1
ATOM 2273 O O . TYR A 1 285 ? -2.653 10.032 16.919 1.00 93.62 285 TYR A O 1
ATOM 2281 N N . GLY A 1 286 ? -4.566 10.881 16.089 1.00 70.62 286 GLY A N 1
ATOM 2282 C CA . GLY A 1 286 ? -4.040 12.257 16.121 1.00 70.62 286 GLY A CA 1
ATOM 2283 C C . GLY A 1 286 ? -4.644 13.348 15.230 1.00 70.62 286 GLY A C 1
ATOM 2284 O O . GLY A 1 286 ? -4.042 14.417 15.179 1.00 70.62 286 GLY A O 1
ATOM 2285 N N . SER A 1 287 ? -5.783 13.161 14.551 1.00 62.59 287 SER A N 1
ATOM 2286 C CA . SER A 1 287 ? -6.270 14.165 13.574 1.00 62.59 287 SER A CA 1
ATOM 2287 C C . SER A 1 287 ? -7.228 15.233 14.128 1.00 62.59 287 SER A C 1
ATOM 2289 O O . SER A 1 287 ? -7.606 16.148 13.403 1.00 62.59 287 SER A O 1
ATOM 2291 N N . GLY A 1 288 ? -7.647 15.131 15.394 1.00 71.31 288 GLY A N 1
ATOM 2292 C CA . GLY A 1 288 ? -8.663 16.029 15.960 1.00 71.31 288 GLY A CA 1
ATOM 2293 C C . GLY A 1 288 ? -10.078 15.804 15.408 1.00 71.31 288 GLY A C 1
ATOM 2294 O O . GLY A 1 288 ? -10.946 16.641 15.644 1.00 71.31 288 GLY A O 1
ATOM 2295 N N . SER A 1 289 ? -10.307 14.693 14.693 1.00 91.75 289 SER A N 1
ATOM 2296 C CA . SER A 1 289 ? -11.645 14.264 14.265 1.00 91.75 289 SER A CA 1
ATOM 2297 C C . SER A 1 289 ? -12.557 14.002 15.467 1.00 91.75 289 SER A C 1
ATOM 2299 O O . SER A 1 289 ? -12.084 13.702 16.571 1.00 91.75 289 SER A O 1
ATOM 2301 N N . SER A 1 290 ? -13.867 14.119 15.243 1.00 95.31 290 SER A N 1
ATOM 2302 C CA . SER A 1 290 ? -14.869 13.932 16.291 1.00 95.31 290 SER A CA 1
ATOM 2303 C C . SER A 1 290 ? -14.957 12.462 16.693 1.00 95.31 290 SER A C 1
ATOM 2305 O O . SER A 1 290 ? -14.902 11.559 15.859 1.00 95.31 290 SER A O 1
ATOM 2307 N N . LEU A 1 291 ? -15.185 12.203 17.980 1.00 97.56 291 LEU A N 1
ATOM 2308 C CA . LEU A 1 291 ? -15.531 10.871 18.473 1.00 97.56 291 LEU A CA 1
ATOM 2309 C C . LEU A 1 291 ? -16.861 10.363 17.890 1.00 97.56 291 LEU A C 1
ATOM 2311 O O . LEU A 1 291 ? -17.129 9.165 17.948 1.00 97.56 291 LEU A O 1
ATOM 2315 N N . LYS A 1 292 ? -17.694 11.243 17.314 1.00 96.69 292 LYS A N 1
ATOM 2316 C CA . LYS A 1 292 ? -18.946 10.864 16.647 1.00 96.69 292 LYS A CA 1
ATOM 2317 C C . LYS A 1 292 ? -18.700 10.023 15.391 1.00 96.69 292 LYS A C 1
ATOM 2319 O O . LYS A 1 292 ? -19.532 9.178 15.051 1.00 96.69 292 LYS A O 1
ATOM 2324 N N . ASP A 1 293 ? -17.555 10.201 14.739 1.00 96.19 293 ASP A N 1
ATOM 2325 C CA . ASP A 1 293 ? -17.196 9.432 13.545 1.00 96.19 293 ASP A CA 1
ATOM 2326 C C . ASP A 1 293 ? -17.032 7.943 13.888 1.00 96.19 293 ASP A C 1
ATOM 2328 O O . ASP A 1 293 ? -17.417 7.085 13.103 1.00 96.19 293 ASP A O 1
ATOM 2332 N N . LEU A 1 294 ? -16.599 7.619 15.114 1.00 97.50 294 LEU A N 1
ATOM 2333 C CA . LEU A 1 294 ? -16.509 6.240 15.618 1.00 97.50 294 LEU A CA 1
ATOM 2334 C C . LEU A 1 294 ? -17.875 5.541 15.749 1.00 97.50 294 LEU A C 1
ATOM 2336 O O . LEU A 1 294 ? -17.921 4.325 15.923 1.00 97.50 294 LEU A O 1
ATOM 2340 N N . ILE A 1 295 ? -18.976 6.300 15.714 1.00 97.25 295 ILE A N 1
ATOM 2341 C CA . ILE A 1 295 ? -20.348 5.780 15.801 1.00 97.25 295 ILE A CA 1
ATOM 2342 C C . ILE A 1 295 ? -20.924 5.509 14.410 1.00 97.25 295 ILE A C 1
ATOM 2344 O O . ILE A 1 295 ? -21.616 4.511 14.219 1.00 97.25 295 ILE A O 1
ATOM 2348 N N . THR A 1 296 ? -20.679 6.425 13.468 1.00 94.75 296 THR A N 1
ATOM 2349 C CA . THR A 1 296 ? -21.442 6.525 12.208 1.00 94.75 296 THR A CA 1
ATOM 2350 C C . THR A 1 296 ? -20.615 6.268 10.951 1.00 94.75 296 THR A C 1
ATOM 2352 O O . THR A 1 296 ? -21.180 5.887 9.930 1.00 94.75 296 THR A O 1
ATOM 2355 N N . SER A 1 297 ? -19.290 6.409 11.009 1.00 94.56 297 SER A N 1
ATOM 2356 C CA . SER A 1 297 ? -18.382 6.114 9.894 1.00 94.56 297 SER A CA 1
ATOM 2357 C C . SER A 1 297 ? -17.936 4.651 9.951 1.00 94.56 297 SER A C 1
ATOM 2359 O O . SER A 1 297 ? -16.766 4.354 10.156 1.00 94.56 297 SER A O 1
ATOM 2361 N N . SER A 1 298 ? -18.890 3.732 9.828 1.00 94.62 298 SER A N 1
ATOM 2362 C CA . SER A 1 298 ? -18.710 2.275 9.880 1.00 94.62 298 SER A CA 1
ATOM 2363 C C . SER A 1 298 ? -19.776 1.615 9.005 1.00 94.62 298 SER A C 1
ATOM 2365 O O . SER A 1 298 ? -20.777 2.246 8.661 1.00 94.62 298 SER A O 1
ATOM 2367 N N . LEU A 1 299 ? -19.596 0.335 8.671 1.00 93.81 299 LEU A N 1
ATOM 2368 C CA . LEU A 1 299 ? -20.655 -0.475 8.051 1.00 93.81 299 LEU A CA 1
ATOM 2369 C C . LEU A 1 299 ? -21.885 -0.655 8.965 1.00 93.81 299 LEU A C 1
ATOM 2371 O O . LEU A 1 299 ? -22.962 -1.002 8.482 1.00 93.81 299 LEU A O 1
ATOM 2375 N N . THR A 1 300 ? -21.733 -0.389 10.266 1.00 93.69 300 THR A N 1
ATOM 2376 C CA . THR A 1 300 ? -22.790 -0.496 11.277 1.00 93.69 300 THR A CA 1
ATOM 2377 C C . THR A 1 300 ? -22.909 0.814 12.057 1.00 93.69 300 THR A C 1
ATOM 2379 O O . THR A 1 300 ? -21.975 1.201 12.762 1.00 93.69 300 THR A O 1
ATOM 2382 N N . ASP A 1 301 ? -24.073 1.473 11.990 1.00 95.06 301 ASP A N 1
ATOM 2383 C CA . ASP A 1 301 ? -24.399 2.612 12.863 1.00 95.06 301 ASP A CA 1
ATOM 2384 C C . ASP A 1 301 ? -24.715 2.104 14.274 1.00 95.06 301 ASP A C 1
ATOM 2386 O O . ASP A 1 301 ? -25.655 1.337 14.494 1.00 95.06 301 ASP A O 1
ATOM 2390 N N . ARG A 1 302 ? -23.919 2.540 15.252 1.00 96.19 302 ARG A N 1
ATOM 2391 C CA . ARG A 1 302 ? -24.017 2.075 16.643 1.00 96.19 302 ARG A CA 1
ATOM 2392 C C . ARG A 1 302 ? -24.657 3.086 17.586 1.00 96.19 302 ARG A C 1
ATOM 2394 O O . ARG A 1 302 ? -24.566 2.920 18.801 1.00 96.19 302 ARG A O 1
ATOM 2401 N N . THR A 1 303 ? -25.336 4.108 17.061 1.00 96.44 303 THR A N 1
ATOM 2402 C CA . THR A 1 303 ? -26.054 5.092 17.887 1.00 96.44 303 THR A CA 1
ATOM 2403 C C . THR A 1 303 ? -27.062 4.387 18.800 1.00 96.44 303 THR A C 1
ATOM 2405 O O . THR A 1 303 ? -27.058 4.600 20.011 1.00 96.44 303 THR A O 1
ATOM 2408 N N . ASN A 1 304 ? -27.887 3.501 18.227 1.00 94.81 304 ASN A N 1
ATOM 2409 C CA . ASN A 1 304 ? -28.811 2.611 18.939 1.00 94.81 304 ASN A CA 1
ATOM 2410 C C . ASN A 1 304 ? -29.023 1.320 18.126 1.00 94.81 304 ASN A C 1
ATOM 2412 O O . ASN A 1 304 ? -30.058 1.156 17.476 1.00 94.81 304 ASN A O 1
ATOM 2416 N N . ASN A 1 305 ? -28.049 0.409 18.153 1.00 95.19 305 ASN A N 1
ATOM 2417 C CA . ASN A 1 305 ? -28.178 -0.899 17.518 1.00 95.19 305 ASN A CA 1
ATOM 2418 C C . ASN A 1 305 ? -28.913 -1.868 18.461 1.00 95.19 305 ASN A C 1
ATOM 2420 O O . ASN A 1 305 ? -28.410 -2.240 19.521 1.00 95.19 305 ASN A O 1
ATOM 2424 N N . SER A 1 306 ? -30.133 -2.252 18.083 1.00 95.19 306 SER A N 1
ATOM 2425 C CA . SER A 1 306 ? -31.059 -3.019 18.928 1.00 95.19 306 SER A CA 1
ATOM 2426 C C . SER A 1 306 ? -31.474 -4.364 18.332 1.00 95.19 306 SER A C 1
ATOM 2428 O O . SER A 1 306 ? -32.405 -5.003 18.830 1.00 95.19 306 SER A O 1
ATOM 2430 N N . LYS A 1 307 ? -30.814 -4.822 17.265 1.00 94.31 307 LYS A N 1
ATOM 2431 C CA . LYS A 1 307 ? -31.138 -6.098 16.630 1.00 94.31 307 LYS A CA 1
ATOM 2432 C C . LYS A 1 307 ? -29.933 -6.634 15.863 1.00 94.31 307 LYS A C 1
ATOM 2434 O O . LYS A 1 307 ? -29.196 -5.869 15.281 1.00 94.31 307 LYS A O 1
ATOM 2439 N N . TYR A 1 308 ? -29.778 -7.954 15.850 1.00 94.44 308 TYR A N 1
ATOM 2440 C CA . TYR A 1 308 ? -28.832 -8.638 14.975 1.00 94.44 308 TYR A CA 1
ATOM 2441 C C . TYR A 1 308 ? -29.380 -8.851 13.555 1.00 94.44 308 TYR A C 1
ATOM 2443 O O . TYR A 1 308 ? -30.570 -9.150 13.373 1.00 94.44 308 TYR A O 1
ATOM 2451 N N . GLY A 1 309 ? -28.484 -8.818 12.575 1.00 86.19 309 GLY A N 1
ATOM 2452 C CA . GLY A 1 309 ? -28.685 -9.242 11.194 1.00 86.19 309 GLY A CA 1
ATOM 2453 C C . GLY A 1 309 ? -29.173 -8.145 10.251 1.00 86.19 309 GLY A C 1
ATOM 2454 O O . GLY A 1 309 ? -29.648 -8.475 9.164 1.00 86.19 309 GLY A O 1
ATOM 2455 N N . ASP A 1 310 ? -29.116 -6.873 10.649 1.00 85.50 310 ASP A N 1
ATOM 2456 C CA . ASP A 1 310 ? -29.484 -5.737 9.792 1.00 85.50 310 ASP A CA 1
ATOM 2457 C C . ASP A 1 310 ? -28.281 -5.065 9.110 1.00 85.50 310 ASP A C 1
ATOM 2459 O O . ASP A 1 310 ? -28.477 -4.285 8.173 1.00 85.50 310 ASP A O 1
ATOM 2463 N N . THR A 1 311 ? -27.052 -5.424 9.495 1.00 90.50 311 THR A N 1
ATOM 2464 C CA . THR A 1 311 ? -25.816 -4.913 8.885 1.00 90.50 311 THR A CA 1
ATOM 2465 C C . THR A 1 311 ? -24.950 -5.995 8.230 1.00 90.50 311 THR A C 1
ATOM 2467 O O . THR A 1 311 ? -25.270 -7.188 8.220 1.00 90.50 311 THR A O 1
ATOM 2470 N N . GLN A 1 312 ? -23.867 -5.564 7.578 1.00 91.62 312 GLN A N 1
ATOM 2471 C CA . GLN A 1 312 ? -22.952 -6.443 6.856 1.00 91.62 312 GLN A CA 1
ATOM 2472 C C . GLN A 1 312 ? -21.927 -7.081 7.803 1.00 91.62 312 GLN A C 1
ATOM 2474 O O . GLN A 1 312 ? -21.235 -6.381 8.536 1.00 91.62 312 GLN A O 1
ATOM 2479 N N . ALA A 1 313 ? -21.759 -8.404 7.712 1.00 95.62 313 ALA A N 1
ATOM 2480 C CA . ALA A 1 313 ? -20.672 -9.114 8.380 1.00 95.62 313 ALA A CA 1
ATOM 2481 C C . ALA A 1 313 ? -19.301 -8.631 7.877 1.00 95.62 313 ALA A C 1
ATOM 2483 O O . ALA A 1 313 ? -19.059 -8.569 6.671 1.00 95.62 313 ALA A O 1
ATOM 2484 N N . ASN A 1 314 ? -18.407 -8.304 8.806 1.00 97.62 314 ASN A N 1
ATOM 2485 C CA . ASN A 1 314 ? -17.105 -7.711 8.516 1.00 97.62 314 ASN A CA 1
ATOM 2486 C C . ASN A 1 314 ? -16.099 -8.026 9.634 1.00 97.62 314 ASN A C 1
ATOM 2488 O O . ASN A 1 314 ? -16.475 -8.539 10.697 1.00 97.62 314 ASN A O 1
ATOM 2492 N N . TYR A 1 315 ? -14.833 -7.676 9.404 1.00 98.44 315 TYR A N 1
ATOM 2493 C CA . TYR A 1 315 ? -13.825 -7.619 10.461 1.00 98.44 315 TYR A CA 1
ATOM 2494 C C . TYR A 1 315 ? -13.183 -6.228 10.579 1.00 98.44 315 TYR A C 1
ATOM 2496 O O . TYR A 1 315 ? -13.205 -5.435 9.641 1.00 98.44 315 TYR A O 1
ATOM 2504 N N . ILE A 1 316 ? -12.602 -5.918 11.738 1.00 98.38 316 ILE A N 1
ATOM 2505 C CA . ILE A 1 316 ? -11.877 -4.662 11.995 1.00 98.38 316 ILE A CA 1
ATOM 2506 C C . ILE A 1 316 ? -10.614 -4.914 12.798 1.00 98.38 316 ILE A C 1
ATOM 2508 O O . ILE A 1 316 ? -10.555 -5.841 13.603 1.00 98.38 316 ILE A O 1
ATOM 2512 N N . PHE A 1 317 ? -9.636 -4.033 12.644 1.00 98.06 317 PHE A N 1
ATOM 2513 C CA . PHE A 1 317 ? -8.405 -4.023 13.419 1.00 98.06 317 PHE A CA 1
ATOM 2514 C C . PHE A 1 317 ? -8.005 -2.590 13.791 1.00 98.06 317 PHE A C 1
ATOM 2516 O O . PHE A 1 317 ? -8.444 -1.619 13.174 1.00 98.06 317 PHE A O 1
ATOM 2523 N N . ALA A 1 318 ? -7.165 -2.467 14.819 1.00 96.38 318 ALA A N 1
ATOM 2524 C CA . ALA A 1 318 ? -6.553 -1.201 15.225 1.00 96.38 318 ALA A CA 1
ATOM 2525 C C . ALA A 1 318 ? -5.286 -0.895 14.400 1.00 96.38 318 ALA A C 1
ATOM 2527 O O . ALA A 1 318 ? -5.089 0.225 13.929 1.00 96.38 318 ALA A O 1
ATOM 2528 N N . ARG A 1 319 ? -4.448 -1.919 14.214 1.00 96.62 319 ARG A N 1
ATOM 2529 C CA . ARG A 1 319 ? -3.231 -1.959 13.389 1.00 96.62 319 ARG A CA 1
ATOM 2530 C C . ARG A 1 319 ? -3.114 -3.341 12.743 1.00 96.62 319 ARG A C 1
ATOM 2532 O O . ARG A 1 319 ? -3.859 -4.243 13.127 1.00 96.62 319 ARG A O 1
ATOM 2539 N N . ALA A 1 320 ? -2.190 -3.489 11.803 1.00 97.38 320 ALA A N 1
ATOM 2540 C CA . ALA A 1 320 ? -1.862 -4.758 11.160 1.00 97.38 320 ALA A CA 1
ATOM 2541 C C . ALA A 1 320 ? -0.345 -4.863 10.919 1.00 97.38 320 ALA A C 1
ATOM 2543 O O . ALA A 1 320 ? 0.386 -3.904 11.179 1.00 97.38 320 ALA A O 1
ATOM 2544 N N . HIS A 1 321 ? 0.141 -6.017 10.453 1.00 96.44 321 HIS A N 1
ATOM 2545 C CA . HIS A 1 321 ? 1.572 -6.242 10.192 1.00 96.44 321 HIS A CA 1
ATOM 2546 C C . HIS A 1 321 ? 2.179 -5.269 9.155 1.00 96.44 321 HIS A C 1
ATOM 2548 O O . HIS A 1 321 ? 3.372 -4.957 9.220 1.00 96.44 321 HIS A O 1
ATOM 2554 N N . ASP A 1 322 ? 1.349 -4.778 8.238 1.00 88.56 322 ASP A N 1
ATOM 2555 C CA . ASP A 1 322 ? 1.630 -3.861 7.130 1.00 88.56 322 ASP A CA 1
ATOM 2556 C C . ASP A 1 322 ? 1.194 -2.411 7.446 1.00 88.56 322 ASP A C 1
ATOM 2558 O O . ASP A 1 322 ? 1.909 -1.446 7.159 1.00 88.56 322 ASP A O 1
ATOM 2562 N N . ASN A 1 323 ? 0.055 -2.231 8.118 1.00 90.62 323 ASN A N 1
ATOM 2563 C CA . ASN A 1 323 ? -0.559 -0.935 8.385 1.00 90.62 323 ASN A CA 1
ATOM 2564 C C . ASN A 1 323 ? -0.088 -0.301 9.696 1.00 90.62 323 ASN A C 1
ATOM 2566 O O . ASN A 1 323 ? -0.235 -0.869 10.779 1.00 90.62 323 ASN A O 1
ATOM 2570 N N . LEU A 1 324 ? 0.404 0.942 9.602 1.00 91.06 324 LEU A N 1
ATOM 2571 C CA . LEU A 1 324 ? 0.933 1.713 10.738 1.00 91.06 324 LEU A CA 1
ATOM 2572 C C . LEU A 1 324 ? 2.121 1.026 11.436 1.00 91.06 324 LEU A C 1
ATOM 2574 O O . LEU A 1 324 ? 2.340 1.220 12.632 1.00 91.06 324 LEU A O 1
ATOM 2578 N N . VAL A 1 325 ? 2.905 0.250 10.680 1.00 92.94 325 VAL A N 1
ATOM 2579 C CA . VAL A 1 325 ? 4.196 -0.310 11.115 1.00 92.94 325 VAL A CA 1
ATOM 2580 C C . VAL A 1 325 ? 5.245 -0.064 10.042 1.00 92.94 325 VAL A C 1
ATOM 2582 O O . VAL A 1 325 ? 6.164 0.727 10.252 1.00 92.94 325 VAL A O 1
ATOM 2585 N N . GLN A 1 326 ? 5.063 -0.665 8.863 1.00 92.81 326 GLN A N 1
ATOM 2586 C CA . GLN A 1 326 ? 5.989 -0.551 7.737 1.00 92.81 326 GLN A CA 1
ATOM 2587 C C . GLN A 1 326 ? 6.213 0.902 7.312 1.00 92.81 326 GLN A C 1
ATOM 2589 O O . GLN A 1 326 ? 7.360 1.338 7.211 1.00 92.81 326 GLN A O 1
ATOM 2594 N N . ASP A 1 327 ? 5.136 1.676 7.154 1.00 91.00 327 ASP A N 1
ATOM 2595 C CA . ASP A 1 327 ? 5.218 3.099 6.806 1.00 91.00 327 ASP A CA 1
ATOM 2596 C C . ASP A 1 327 ? 5.988 3.919 7.844 1.00 91.00 327 ASP A C 1
ATOM 2598 O O . ASP A 1 327 ? 6.755 4.809 7.488 1.00 91.00 327 ASP A O 1
ATOM 2602 N N . ILE A 1 328 ? 5.819 3.610 9.134 1.00 95.56 328 ILE A N 1
ATOM 2603 C CA . ILE A 1 328 ? 6.502 4.327 10.215 1.00 95.56 328 ILE A CA 1
ATOM 2604 C C . ILE A 1 328 ? 8.003 4.030 10.180 1.00 95.56 328 ILE A C 1
ATOM 2606 O O . ILE A 1 328 ? 8.816 4.944 10.320 1.00 95.56 328 ILE A O 1
ATOM 2610 N N . ILE A 1 329 ? 8.386 2.768 9.969 1.00 96.88 329 ILE A N 1
ATOM 2611 C CA . ILE A 1 329 ? 9.794 2.374 9.849 1.00 96.88 329 ILE A CA 1
ATOM 2612 C C . ILE A 1 329 ? 10.430 3.012 8.610 1.00 96.88 329 ILE A C 1
ATOM 2614 O O . ILE A 1 329 ? 11.500 3.614 8.731 1.00 96.88 329 ILE A O 1
ATOM 2618 N N . ARG A 1 330 ? 9.752 2.963 7.455 1.00 94.19 330 ARG A N 1
ATOM 2619 C CA . ARG A 1 330 ? 10.173 3.651 6.223 1.00 94.19 330 ARG A CA 1
ATOM 2620 C C . ARG A 1 330 ? 10.418 5.138 6.483 1.00 94.19 330 ARG A C 1
ATOM 2622 O O . ARG A 1 330 ? 11.488 5.659 6.166 1.00 94.19 330 ARG A O 1
ATOM 2629 N N . ASP A 1 331 ? 9.455 5.805 7.115 1.00 94.69 331 ASP A N 1
ATOM 2630 C CA . ASP A 1 331 ? 9.520 7.228 7.432 1.00 94.69 331 ASP A CA 1
ATOM 2631 C C . ASP A 1 331 ? 10.687 7.566 8.371 1.00 94.69 331 ASP A C 1
ATOM 2633 O O . ASP A 1 331 ? 11.387 8.553 8.138 1.00 94.69 331 ASP A O 1
ATOM 2637 N N . ILE A 1 332 ? 10.927 6.757 9.410 1.00 97.62 332 ILE A N 1
ATOM 2638 C CA . ILE A 1 332 ? 12.074 6.931 10.314 1.00 97.62 332 ILE A CA 1
ATOM 2639 C C . ILE A 1 332 ? 13.385 6.821 9.533 1.00 97.62 332 ILE A C 1
ATOM 2641 O O . ILE A 1 332 ? 14.275 7.656 9.716 1.00 97.62 332 ILE A O 1
ATOM 2645 N N . VAL A 1 333 ? 13.511 5.828 8.648 1.00 96.69 333 VAL A N 1
ATOM 2646 C CA . VAL A 1 333 ? 14.719 5.657 7.834 1.00 96.69 333 VAL A CA 1
ATOM 2647 C C . VAL A 1 333 ? 14.950 6.874 6.953 1.00 96.69 333 VAL A C 1
ATOM 2649 O O . VAL A 1 333 ? 16.025 7.468 7.019 1.00 96.69 333 VAL A O 1
ATOM 2652 N N . GLN A 1 334 ? 13.948 7.300 6.189 1.00 94.38 334 GLN A N 1
ATOM 2653 C CA . GLN A 1 334 ? 14.088 8.421 5.261 1.00 94.38 334 GLN A CA 1
ATOM 2654 C C . GLN A 1 334 ? 14.350 9.753 5.976 1.00 94.38 334 GLN A C 1
ATOM 2656 O O . GLN A 1 334 ? 15.153 10.561 5.511 1.00 94.38 334 GLN A O 1
ATOM 2661 N N . LYS A 1 335 ? 13.701 9.999 7.119 1.00 95.69 335 LYS A N 1
ATOM 2662 C CA . LYS A 1 335 ? 13.778 11.296 7.810 1.00 95.69 335 LYS A CA 1
ATOM 2663 C C . LYS A 1 335 ? 14.986 11.419 8.737 1.00 95.69 335 LYS A C 1
ATOM 2665 O O . LYS A 1 335 ? 15.529 12.513 8.866 1.00 95.69 335 LYS A O 1
ATOM 2670 N N . GLU A 1 336 ? 15.409 10.335 9.390 1.00 96.38 336 GLU A N 1
ATOM 2671 C CA . GLU A 1 336 ? 16.399 10.399 10.481 1.00 96.38 336 GLU A CA 1
ATOM 2672 C C . GLU A 1 336 ? 17.709 9.667 10.177 1.00 96.38 336 GLU A C 1
ATOM 2674 O O . GLU A 1 336 ? 18.718 9.961 10.818 1.00 96.38 336 GLU A O 1
ATOM 2679 N N . ILE A 1 337 ? 17.711 8.700 9.253 1.00 96.94 337 ILE A N 1
ATOM 2680 C CA . ILE A 1 337 ? 18.843 7.776 9.074 1.00 96.94 337 ILE A CA 1
ATOM 2681 C C . ILE A 1 337 ? 19.511 7.979 7.712 1.00 96.94 337 ILE A C 1
ATOM 2683 O O . ILE A 1 337 ? 20.707 8.264 7.648 1.00 96.94 337 ILE A O 1
ATOM 2687 N N . ASN A 1 338 ? 18.751 7.858 6.624 1.00 95.19 338 ASN A N 1
ATOM 2688 C CA . ASN A 1 338 ? 19.244 7.954 5.256 1.00 95.19 338 ASN A CA 1
ATOM 2689 C C . ASN A 1 338 ? 18.192 8.588 4.320 1.00 95.19 338 ASN A C 1
ATOM 2691 O O . ASN A 1 338 ? 17.362 7.875 3.753 1.00 95.19 338 ASN A O 1
ATOM 2695 N N . PRO A 1 339 ? 18.278 9.909 4.061 1.00 91.50 339 PRO A N 1
ATOM 2696 C CA . PRO A 1 339 ? 17.364 10.621 3.159 1.00 91.50 339 PRO A CA 1
ATOM 2697 C C . PRO A 1 339 ? 17.410 10.191 1.690 1.00 91.50 339 PRO A C 1
ATOM 2699 O O . PRO A 1 339 ? 16.592 10.649 0.899 1.00 91.50 339 PRO A O 1
ATOM 2702 N N . LYS A 1 340 ? 18.384 9.359 1.300 1.00 87.12 340 LYS A N 1
ATOM 2703 C CA . LYS A 1 340 ? 18.487 8.798 -0.054 1.00 87.12 340 LYS A CA 1
ATOM 2704 C C . LYS A 1 340 ? 17.921 7.382 -0.158 1.00 87.12 340 LYS A C 1
ATOM 2706 O O . LYS A 1 340 ? 17.921 6.828 -1.252 1.00 87.12 340 LYS A O 1
ATOM 2711 N N . SER A 1 341 ? 17.513 6.784 0.960 1.00 88.94 341 SER A N 1
ATOM 2712 C CA . SER A 1 341 ? 16.895 5.461 0.969 1.00 88.94 341 SER A CA 1
ATOM 2713 C C . SER A 1 341 ? 15.504 5.523 0.335 1.00 88.94 341 SER A C 1
ATOM 2715 O O . SER A 1 341 ? 14.749 6.471 0.558 1.00 88.94 341 SER A O 1
ATOM 2717 N N . ASP A 1 342 ? 15.135 4.481 -0.410 1.00 86.44 342 ASP A N 1
ATOM 2718 C CA . ASP A 1 342 ? 13.738 4.249 -0.800 1.00 86.44 342 ASP A CA 1
ATOM 2719 C C . ASP A 1 342 ? 12.854 3.878 0.409 1.00 86.44 342 ASP A C 1
ATOM 2721 O O . ASP A 1 342 ? 11.631 3.948 0.330 1.00 86.44 342 ASP A O 1
ATOM 2725 N N . GLY A 1 343 ? 13.486 3.538 1.540 1.00 89.62 343 GLY A N 1
ATOM 2726 C CA . GLY A 1 343 ? 12.861 3.120 2.782 1.00 89.62 343 GLY A CA 1
ATOM 2727 C C . GLY A 1 343 ? 12.240 1.719 2.735 1.00 89.62 343 GLY A C 1
ATOM 2728 O O . GLY A 1 343 ? 11.538 1.364 3.672 1.00 89.62 343 GLY A O 1
ATOM 2729 N N . TYR A 1 344 ? 12.504 0.913 1.703 1.00 90.56 344 TYR A N 1
ATOM 2730 C CA . TYR A 1 344 ? 12.043 -0.478 1.586 1.00 90.56 344 TYR A CA 1
ATOM 2731 C C . TYR A 1 344 ? 13.199 -1.469 1.403 1.00 90.56 344 TYR A C 1
ATOM 2733 O O . TYR A 1 344 ? 13.149 -2.569 1.945 1.00 90.56 344 TYR A O 1
ATOM 2741 N N . THR A 1 345 ? 14.280 -1.080 0.722 1.00 92.44 345 THR A N 1
ATOM 2742 C CA . THR A 1 345 ? 15.488 -1.903 0.520 1.00 92.44 345 THR A CA 1
ATOM 2743 C C . THR A 1 345 ? 16.575 -1.591 1.557 1.00 92.44 345 THR A C 1
ATOM 2745 O O . THR A 1 345 ? 17.764 -1.466 1.263 1.00 92.44 345 THR A O 1
ATOM 2748 N N . MET A 1 346 ? 16.157 -1.447 2.816 1.00 92.81 346 MET A N 1
ATOM 2749 C CA . MET A 1 346 ? 17.022 -1.029 3.921 1.00 92.81 346 MET A CA 1
ATOM 2750 C C . MET A 1 346 ? 18.140 -2.045 4.201 1.00 92.81 346 MET A C 1
ATOM 2752 O O . MET A 1 346 ? 17.971 -3.266 4.099 1.00 92.81 346 MET A O 1
ATOM 2756 N N . THR A 1 347 ? 19.287 -1.542 4.645 1.00 95.25 347 THR A N 1
ATOM 2757 C CA . THR A 1 347 ? 20.325 -2.370 5.268 1.00 95.25 347 THR A CA 1
ATOM 2758 C C . THR A 1 347 ? 19.898 -2.812 6.668 1.00 95.25 347 THR A C 1
ATOM 2760 O O . THR A 1 347 ? 19.135 -2.127 7.350 1.00 95.25 347 THR A O 1
ATOM 2763 N N . ASP A 1 348 ? 20.453 -3.923 7.154 1.00 94.50 348 ASP A N 1
ATOM 2764 C CA . ASP A 1 348 ? 20.141 -4.426 8.501 1.00 94.50 348 ASP A CA 1
ATOM 2765 C C . ASP A 1 348 ? 20.514 -3.406 9.599 1.00 94.50 348 ASP A C 1
ATOM 2767 O O . ASP A 1 348 ? 19.861 -3.322 10.639 1.00 94.50 348 ASP A O 1
ATOM 2771 N N . ALA A 1 349 ? 21.542 -2.581 9.356 1.00 96.44 349 ALA A N 1
ATOM 2772 C CA . ALA A 1 349 ? 21.951 -1.508 10.260 1.00 96.44 349 ALA A CA 1
ATOM 2773 C C . ALA A 1 349 ? 20.936 -0.352 10.301 1.00 96.44 349 ALA A C 1
ATOM 2775 O O . ALA A 1 349 ? 20.633 0.150 11.385 1.00 96.44 349 ALA A O 1
ATOM 2776 N N . GLU A 1 350 ? 20.397 0.052 9.145 1.00 97.12 350 GLU A N 1
ATOM 2777 C CA . GLU A 1 350 ? 19.331 1.059 9.064 1.00 97.12 350 GLU A CA 1
ATOM 2778 C C . GLU A 1 350 ? 18.055 0.554 9.742 1.00 97.12 350 GLU A C 1
ATOM 2780 O O . GLU A 1 350 ? 17.495 1.269 10.571 1.00 97.12 350 GLU A O 1
ATOM 2785 N N . LEU A 1 351 ? 17.650 -0.693 9.469 1.00 96.38 351 LEU A N 1
ATOM 2786 C CA . LEU A 1 351 ? 16.464 -1.306 10.071 1.00 96.38 351 LEU A CA 1
ATOM 2787 C C . LEU A 1 351 ? 16.584 -1.394 11.598 1.00 96.38 351 LEU A C 1
ATOM 2789 O O . LEU A 1 351 ? 15.684 -0.970 12.325 1.00 96.38 351 LEU A O 1
ATOM 2793 N N . LYS A 1 352 ? 17.728 -1.876 12.102 1.00 96.69 352 LYS A N 1
ATOM 2794 C CA . LYS A 1 352 ? 18.003 -1.921 13.543 1.00 96.69 352 LYS A CA 1
ATOM 2795 C C . LYS A 1 352 ? 17.913 -0.530 14.170 1.00 96.69 352 LYS A C 1
ATOM 2797 O O . LYS A 1 352 ? 17.261 -0.359 15.199 1.00 96.69 352 LYS A O 1
ATOM 2802 N N . ARG A 1 353 ? 18.541 0.473 13.546 1.00 98.00 353 ARG A N 1
ATOM 2803 C CA . ARG A 1 353 ? 18.517 1.849 14.052 1.00 98.00 353 ARG A CA 1
ATOM 2804 C C . ARG A 1 353 ? 17.109 2.450 14.014 1.00 98.00 353 ARG A C 1
ATOM 2806 O O . ARG A 1 353 ? 16.740 3.177 14.936 1.00 98.00 353 ARG A O 1
ATOM 2813 N N . ALA A 1 354 ? 16.311 2.129 12.998 1.00 98.06 354 ALA A N 1
ATOM 2814 C CA . ALA A 1 354 ? 14.920 2.557 12.915 1.00 98.06 354 ALA A CA 1
ATOM 2815 C C . ALA A 1 354 ? 14.088 1.980 14.068 1.00 98.06 354 ALA A C 1
ATOM 2817 O O . ALA A 1 354 ? 13.343 2.721 14.708 1.00 98.06 354 ALA A O 1
ATOM 2818 N N . PHE A 1 355 ? 14.284 0.702 14.410 1.00 98.12 355 PHE A N 1
ATOM 2819 C CA . PHE A 1 355 ? 13.596 0.077 15.540 1.00 98.12 355 PHE A CA 1
ATOM 2820 C C . PHE A 1 355 ? 14.035 0.586 16.911 1.00 98.12 355 PHE A C 1
ATOM 2822 O O . PHE A 1 355 ? 13.211 0.646 17.823 1.00 98.12 355 PHE A O 1
ATOM 2829 N N . GLU A 1 356 ? 15.293 0.996 17.080 1.00 98.06 356 GLU A N 1
ATOM 2830 C CA . GLU A 1 356 ? 15.720 1.704 18.294 1.00 98.06 356 GLU A CA 1
ATOM 2831 C C . GLU A 1 356 ? 14.891 2.984 18.486 1.00 98.06 356 GLU A C 1
ATOM 2833 O O . GLU A 1 356 ? 14.315 3.193 19.553 1.00 98.06 356 GLU A O 1
ATOM 2838 N N . ILE A 1 357 ? 14.750 3.793 17.429 1.00 98.44 357 ILE A N 1
ATOM 2839 C CA . ILE A 1 357 ? 13.960 5.033 17.452 1.00 98.44 357 ILE A CA 1
ATOM 2840 C C . ILE A 1 357 ? 12.472 4.733 17.667 1.00 98.44 357 ILE A C 1
ATOM 2842 O O . ILE A 1 357 ? 11.837 5.369 18.508 1.00 98.44 357 ILE A O 1
ATOM 2846 N N . TYR A 1 358 ? 11.918 3.765 16.935 1.00 98.38 358 TYR A N 1
ATOM 2847 C CA . TYR A 1 358 ? 10.517 3.354 17.029 1.00 98.38 358 TYR A CA 1
ATOM 2848 C C . TYR A 1 358 ? 10.151 2.884 18.444 1.00 98.38 358 TYR A C 1
ATOM 2850 O O . TYR A 1 358 ? 9.190 3.372 19.036 1.00 98.38 358 TYR A O 1
ATOM 2858 N N . ASN A 1 359 ? 10.952 1.993 19.035 1.00 98.06 359 ASN A N 1
ATOM 2859 C CA . ASN A 1 359 ? 10.694 1.454 20.371 1.00 98.06 359 ASN A CA 1
ATOM 2860 C C . ASN A 1 359 ? 10.905 2.490 21.483 1.00 98.06 359 ASN A C 1
ATOM 2862 O O . ASN A 1 359 ? 10.205 2.454 22.499 1.00 98.06 359 ASN A O 1
ATOM 2866 N N . GLU A 1 360 ? 11.866 3.406 21.327 1.00 97.94 360 GLU A N 1
ATOM 2867 C CA . GLU A 1 360 ? 12.018 4.547 22.233 1.00 97.94 360 GLU A CA 1
ATOM 2868 C C . GLU A 1 360 ? 10.819 5.493 22.149 1.00 97.94 360 GLU A C 1
ATOM 2870 O O . GLU A 1 360 ? 10.353 5.982 23.178 1.00 97.94 360 GLU A O 1
ATOM 2875 N N . ASP A 1 361 ? 10.310 5.748 20.944 1.00 98.12 361 ASP A N 1
ATOM 2876 C CA . ASP A 1 361 ? 9.144 6.596 20.722 1.00 98.12 361 ASP A CA 1
ATOM 2877 C C . ASP A 1 361 ? 7.857 5.974 21.280 1.00 98.12 361 ASP A C 1
ATOM 2879 O O . ASP A 1 361 ? 7.100 6.652 21.977 1.00 98.12 361 ASP A O 1
ATOM 2883 N N . MET A 1 362 ? 7.668 4.661 21.101 1.00 97.25 362 MET A N 1
ATOM 2884 C CA . MET A 1 362 ? 6.532 3.913 21.650 1.00 97.25 362 MET A CA 1
ATOM 2885 C C . MET A 1 362 ? 6.398 4.079 23.169 1.00 97.25 362 MET A C 1
ATOM 2887 O O . MET A 1 362 ? 5.286 4.076 23.693 1.00 97.25 362 MET A O 1
ATOM 2891 N N . LYS A 1 363 ? 7.514 4.263 23.884 1.00 96.62 363 LYS A N 1
ATOM 2892 C CA . LYS A 1 363 ? 7.555 4.429 25.346 1.00 96.62 363 LYS A CA 1
ATOM 2893 C C . LYS A 1 363 ? 7.307 5.866 25.814 1.00 96.62 363 LYS A C 1
ATOM 2895 O O . LYS A 1 363 ? 7.312 6.114 27.018 1.00 96.62 363 LYS A O 1
ATOM 2900 N N . LYS A 1 364 ? 7.103 6.821 24.903 1.00 96.69 364 LYS A N 1
ATOM 2901 C CA . LYS A 1 364 ? 6.835 8.227 25.237 1.00 96.69 364 LYS A CA 1
ATOM 2902 C C . LYS A 1 364 ? 5.334 8.503 25.276 1.00 96.69 364 LYS A C 1
ATOM 2904 O O . LYS A 1 364 ? 4.557 7.926 24.516 1.00 96.69 364 LYS A O 1
ATOM 2909 N N . ALA A 1 365 ? 4.948 9.434 26.148 1.00 94.38 365 ALA A N 1
ATOM 2910 C CA . ALA A 1 365 ? 3.620 10.056 26.149 1.00 94.38 365 ALA A CA 1
ATOM 2911 C C . ALA A 1 365 ? 3.471 11.111 25.032 1.00 94.38 365 ALA A C 1
ATOM 2913 O O . ALA A 1 365 ? 2.372 11.434 24.583 1.00 94.38 365 ALA A O 1
ATOM 2914 N N . GLU A 1 366 ? 4.596 11.664 24.580 1.00 93.81 366 GLU A N 1
ATOM 2915 C CA . GLU A 1 366 ? 4.699 12.519 23.404 1.00 93.81 366 GLU A CA 1
ATOM 2916 C C . GLU A 1 366 ? 5.391 11.740 22.293 1.00 93.81 366 GLU A C 1
ATOM 2918 O O . GLU A 1 366 ? 6.619 11.661 22.243 1.00 93.81 366 GLU A O 1
ATOM 2923 N N . LYS A 1 367 ? 4.573 11.109 21.454 1.00 94.25 367 LYS A N 1
ATOM 2924 C CA . LYS A 1 367 ? 5.027 10.273 20.347 1.00 94.25 367 LYS A CA 1
ATOM 2925 C C . LYS A 1 367 ? 5.273 11.135 19.111 1.00 94.25 367 LYS A C 1
ATOM 2927 O O . LYS A 1 367 ? 4.434 11.969 18.764 1.00 94.25 367 LYS A O 1
ATOM 2932 N N . ARG A 1 368 ? 6.425 10.942 18.468 1.00 94.38 368 ARG A N 1
ATOM 2933 C CA . ARG A 1 368 ? 6.804 11.578 17.195 1.00 94.38 368 ARG A CA 1
ATOM 2934 C C . ARG A 1 368 ? 6.393 10.731 15.993 1.00 94.38 368 ARG A C 1
ATOM 2936 O O . ARG A 1 368 ? 6.098 11.291 14.943 1.00 94.38 368 ARG A O 1
ATOM 2943 N N . TYR A 1 369 ? 6.405 9.410 16.151 1.00 94.62 369 TYR A N 1
ATOM 2944 C CA . TYR A 1 369 ? 6.215 8.447 15.068 1.00 94.62 369 TYR A CA 1
ATOM 2945 C C . TYR A 1 369 ? 5.112 7.441 15.383 1.00 94.62 369 TYR A C 1
ATOM 2947 O O . TYR A 1 369 ? 4.223 7.216 14.572 1.00 94.62 369 TYR A O 1
ATOM 2955 N N . THR A 1 370 ? 5.164 6.852 16.573 1.00 94.44 370 THR A N 1
ATOM 2956 C CA . THR A 1 370 ? 4.216 5.837 17.034 1.00 94.44 370 THR A CA 1
ATOM 2957 C C . THR A 1 370 ? 2.864 6.444 17.399 1.00 94.44 370 THR A C 1
ATOM 2959 O O . THR A 1 370 ? 2.729 7.645 17.642 1.00 94.44 370 THR A O 1
ATOM 2962 N N . ILE A 1 371 ? 1.828 5.612 17.433 1.00 93.94 371 ILE A N 1
ATOM 2963 C CA . ILE A 1 371 ? 0.445 6.083 17.535 1.00 93.94 371 ILE A CA 1
ATOM 2964 C C . ILE A 1 371 ? -0.056 6.168 18.985 1.00 93.94 371 ILE A C 1
ATOM 2966 O O . ILE A 1 371 ? 0.363 5.412 19.862 1.00 93.94 371 ILE A O 1
ATOM 2970 N N . ASN A 1 372 ? -0.963 7.112 19.247 1.00 93.75 372 ASN A N 1
ATOM 2971 C CA . ASN A 1 372 ? -1.599 7.295 20.557 1.00 93.75 372 ASN A CA 1
ATOM 2972 C C . ASN A 1 372 ? -2.827 6.381 20.718 1.00 93.75 372 ASN A C 1
ATOM 2974 O O . ASN A 1 372 ? -3.370 5.909 19.730 1.00 93.75 372 ASN A O 1
ATOM 2978 N N . ASN A 1 373 ? -3.324 6.197 21.948 1.00 97.00 373 ASN A N 1
ATOM 2979 C CA . ASN A 1 373 ? -4.660 5.636 22.224 1.00 97.00 373 ASN A CA 1
ATOM 2980 C C . ASN A 1 373 ? -4.948 4.219 21.673 1.00 97.00 373 ASN A C 1
ATOM 2982 O O . ASN A 1 373 ? -6.112 3.872 21.467 1.00 97.00 373 ASN A O 1
ATOM 2986 N N . ILE A 1 374 ? -3.930 3.366 21.496 1.00 97.88 374 ILE A N 1
ATOM 2987 C CA . ILE A 1 374 ? -4.120 1.953 21.110 1.00 97.88 374 ILE A CA 1
ATOM 2988 C C . ILE A 1 374 ? -5.106 1.222 22.050 1.00 97.88 374 ILE A C 1
ATOM 2990 O O . ILE A 1 374 ? -6.066 0.634 21.549 1.00 97.88 374 ILE A O 1
ATOM 2994 N N . PRO A 1 375 ? -4.979 1.297 23.393 1.00 98.62 375 PRO A N 1
ATOM 2995 C CA . PRO A 1 375 ? -5.949 0.677 24.297 1.00 98.62 375 PRO A CA 1
ATOM 2996 C C . PRO A 1 375 ? -7.387 1.181 24.132 1.00 98.62 375 PRO A C 1
ATOM 2998 O O . PRO A 1 375 ? -8.320 0.400 24.289 1.00 98.62 375 PRO A O 1
ATOM 3001 N N . ALA A 1 376 ? -7.585 2.463 23.803 1.00 98.38 376 ALA A N 1
ATOM 3002 C CA . ALA A 1 376 ? -8.923 3.012 23.579 1.00 98.38 376 ALA A CA 1
ATOM 3003 C C . ALA A 1 376 ? -9.544 2.472 22.283 1.00 98.38 376 ALA A C 1
ATOM 3005 O O . ALA A 1 376 ? -10.733 2.158 22.267 1.00 98.38 376 ALA A O 1
ATOM 3006 N N . ALA A 1 377 ? -8.738 2.298 21.228 1.00 98.44 377 ALA A N 1
ATOM 3007 C CA . ALA A 1 377 ? -9.184 1.643 20.001 1.00 98.44 377 ALA A CA 1
ATOM 3008 C C . ALA A 1 377 ? -9.630 0.199 20.281 1.00 98.44 377 ALA A C 1
ATOM 3010 O O . ALA A 1 377 ? -10.737 -0.171 19.901 1.00 98.44 377 ALA A O 1
ATOM 3011 N N . TYR A 1 378 ? -8.834 -0.579 21.028 1.00 98.81 378 TYR A N 1
ATOM 3012 C CA . TYR A 1 378 ? -9.203 -1.946 21.415 1.00 98.81 378 TYR A CA 1
ATOM 3013 C C . TYR A 1 378 ? -10.430 -2.013 22.327 1.00 98.81 378 TYR A C 1
ATOM 3015 O O . TYR A 1 378 ? -11.275 -2.880 22.121 1.00 98.81 378 TYR A O 1
ATOM 3023 N N . ALA A 1 379 ? -10.567 -1.104 23.297 1.00 98.69 379 ALA A N 1
ATOM 3024 C CA . ALA A 1 379 ? -11.751 -1.043 24.157 1.00 98.69 379 ALA A CA 1
ATOM 3025 C C . ALA A 1 379 ? -13.037 -0.811 23.350 1.00 98.69 379 ALA A C 1
ATOM 3027 O O . ALA A 1 379 ? -14.070 -1.399 23.659 1.00 98.69 379 ALA A O 1
ATOM 3028 N N . LEU A 1 380 ? -12.961 -0.002 22.288 1.00 98.50 380 LEU A N 1
ATOM 3029 C CA . LEU A 1 380 ? -14.068 0.204 21.362 1.00 98.50 380 LEU A CA 1
ATOM 3030 C C . LEU A 1 380 ? -14.359 -1.055 20.533 1.00 98.50 380 LEU A C 1
ATOM 3032 O O . LEU A 1 380 ? -15.459 -1.602 20.612 1.00 98.50 380 LEU A O 1
ATOM 3036 N N . ILE A 1 381 ? -13.390 -1.525 19.741 1.00 98.50 381 ILE A N 1
ATOM 3037 C CA . ILE A 1 381 ? -13.651 -2.570 18.738 1.00 98.50 381 ILE A CA 1
ATOM 3038 C C . ILE A 1 381 ? -13.934 -3.937 19.367 1.00 98.50 381 ILE A C 1
ATOM 3040 O O . ILE A 1 381 ? -14.776 -4.661 18.848 1.00 98.50 381 ILE A O 1
ATOM 3044 N N . LEU A 1 382 ? -13.336 -4.265 20.523 1.00 98.56 382 LEU A N 1
ATOM 3045 C CA . LEU A 1 382 ? -13.649 -5.505 21.248 1.00 98.56 382 LEU A CA 1
ATOM 3046 C C . LEU A 1 382 ? -15.051 -5.482 21.870 1.00 98.56 382 LEU A C 1
ATOM 3048 O O . LEU A 1 382 ? -15.579 -6.544 22.198 1.00 98.56 382 LEU A O 1
ATOM 3052 N N . GLN A 1 383 ? -15.658 -4.306 22.038 1.00 96.19 383 GLN A N 1
ATOM 3053 C CA . GLN A 1 383 ? -17.016 -4.157 22.555 1.00 96.19 383 GLN A CA 1
ATOM 3054 C C . GLN A 1 383 ? -18.069 -4.032 21.441 1.00 96.19 383 GLN A C 1
ATOM 3056 O O . GLN A 1 383 ? -19.245 -4.297 21.700 1.00 96.19 383 GLN A O 1
ATOM 3061 N N . ASN A 1 384 ? -17.691 -3.629 20.227 1.00 97.31 384 ASN A N 1
ATOM 3062 C CA . ASN A 1 384 ? -18.637 -3.382 19.143 1.00 97.31 384 ASN A CA 1
ATOM 3063 C C . ASN A 1 384 ? -19.502 -4.608 18.814 1.00 97.31 384 ASN A C 1
ATOM 3065 O O . ASN A 1 384 ? -19.054 -5.752 18.837 1.00 97.31 384 ASN A O 1
ATOM 3069 N N . MET A 1 385 ? -20.776 -4.338 18.551 1.00 96.56 385 MET A N 1
ATOM 3070 C CA . MET A 1 385 ? -21.763 -5.286 18.051 1.00 96.56 385 MET A CA 1
ATOM 3071 C C . MET A 1 385 ? -21.641 -5.411 16.524 1.00 96.56 385 MET A C 1
ATOM 3073 O O . MET A 1 385 ? -21.250 -4.444 15.859 1.00 96.56 385 MET A O 1
ATOM 3077 N N . GLU A 1 386 ? -22.003 -6.579 15.997 1.00 95.38 386 GLU A N 1
ATOM 3078 C CA . GLU A 1 386 ? -22.072 -6.936 14.570 1.00 95.38 386 GLU A CA 1
ATOM 3079 C C . GLU A 1 386 ? -20.735 -6.899 13.817 1.00 95.38 386 GLU A C 1
ATOM 3081 O O . GLU A 1 386 ? -20.642 -6.440 12.678 1.00 95.38 386 GLU A O 1
ATOM 3086 N N . GLN A 1 387 ? -19.665 -7.358 14.463 1.00 94.81 387 GLN A N 1
ATOM 3087 C CA . GLN A 1 387 ? -18.308 -7.235 13.932 1.00 94.81 387 GLN A CA 1
ATOM 3088 C C . GLN A 1 387 ? -17.338 -8.240 14.560 1.00 94.81 387 GLN A C 1
ATOM 3090 O O . GLN A 1 387 ? -17.361 -8.476 15.770 1.00 94.81 387 GLN A O 1
ATOM 3095 N N . VAL A 1 388 ? -16.426 -8.779 13.745 1.00 98.31 388 VAL A N 1
ATOM 3096 C CA . VAL A 1 388 ? -15.295 -9.586 14.223 1.00 98.31 388 VAL A CA 1
ATOM 3097 C C . VAL A 1 388 ? -14.087 -8.683 14.466 1.00 98.31 388 VAL A C 1
ATOM 3099 O O . VAL A 1 388 ? -13.625 -7.978 13.572 1.00 98.31 388 VAL A O 1
ATOM 3102 N N . THR A 1 389 ? -13.533 -8.701 15.674 1.00 98.56 389 THR A N 1
ATOM 3103 C CA . THR A 1 389 ? -12.278 -7.989 15.950 1.00 98.56 389 THR A CA 1
ATOM 3104 C C . THR A 1 389 ? -11.083 -8.853 15.581 1.00 98.56 389 THR A C 1
ATOM 3106 O O . THR A 1 389 ? -10.996 -10.002 16.018 1.00 98.56 389 THR A O 1
ATOM 3109 N N . ARG A 1 390 ? -10.122 -8.270 14.865 1.00 98.81 390 ARG A N 1
ATOM 3110 C CA . ARG A 1 390 ? -8.772 -8.799 14.709 1.00 98.81 390 ARG A CA 1
ATOM 3111 C C . ARG A 1 390 ? -7.795 -8.029 15.597 1.00 98.81 390 ARG A C 1
ATOM 3113 O O . ARG A 1 390 ? -7.725 -6.802 15.548 1.00 98.81 390 ARG A O 1
ATOM 3120 N N . VAL A 1 391 ? -7.060 -8.760 16.428 1.00 98.88 391 VAL A N 1
ATOM 3121 C CA . VAL A 1 391 ? -6.024 -8.222 17.317 1.00 98.88 391 VAL A CA 1
ATOM 3122 C C . VAL A 1 391 ? -4.655 -8.466 16.711 1.00 98.88 391 VAL A C 1
ATOM 3124 O O . VAL A 1 391 ? -4.344 -9.594 16.339 1.00 98.88 391 VAL A O 1
ATOM 3127 N N . TYR A 1 392 ? -3.834 -7.424 16.663 1.00 98.81 392 TYR A N 1
ATOM 3128 C CA . TYR A 1 392 ? -2.493 -7.485 16.100 1.00 98.81 392 TYR A CA 1
ATOM 3129 C C . TYR A 1 392 ? -1.438 -7.870 17.146 1.00 98.81 392 TYR A C 1
ATOM 3131 O O . TYR A 1 392 ? -1.413 -7.338 18.261 1.00 98.81 392 TYR A O 1
ATOM 3139 N N . TYR A 1 393 ? -0.523 -8.773 16.784 1.00 98.81 393 TYR A N 1
ATOM 3140 C CA . TYR A 1 393 ? 0.598 -9.194 17.628 1.00 98.81 393 TYR A CA 1
ATOM 3141 C C . TYR A 1 393 ? 1.430 -8.015 18.151 1.00 98.81 393 TYR A C 1
ATOM 3143 O O . TYR A 1 393 ? 1.712 -7.972 19.351 1.00 98.81 393 TYR A O 1
ATOM 3151 N N . GLY A 1 394 ? 1.774 -7.045 17.295 1.00 98.19 394 GLY A N 1
ATOM 3152 C CA . GLY A 1 394 ? 2.622 -5.897 17.655 1.00 98.19 394 GLY A CA 1
ATOM 3153 C C . GLY A 1 394 ? 1.942 -4.850 18.554 1.00 98.19 394 GLY A C 1
ATOM 3154 O O . GLY A 1 394 ? 2.555 -3.854 18.940 1.00 98.19 394 GLY A O 1
ATOM 3155 N N . ASP A 1 395 ? 0.671 -5.061 18.910 1.00 98.50 395 ASP A N 1
ATOM 3156 C CA . ASP A 1 395 ? 0.003 -4.313 19.978 1.00 98.50 395 ASP A CA 1
ATOM 3157 C C . ASP A 1 395 ? 0.089 -5.013 21.335 1.00 98.50 395 ASP A C 1
ATOM 3159 O O . ASP A 1 395 ? -0.044 -4.357 22.368 1.00 98.50 395 ASP A O 1
ATOM 3163 N N . LEU A 1 396 ? 0.361 -6.319 21.365 1.00 98.81 396 LEU A N 1
ATOM 3164 C CA . LEU A 1 396 ? 0.610 -7.082 22.592 1.00 98.81 396 LEU A CA 1
ATOM 3165 C C . LEU A 1 396 ? 2.110 -7.188 22.893 1.00 98.81 396 LEU A C 1
ATOM 3167 O O . LEU A 1 396 ? 2.532 -7.077 24.043 1.00 98.81 396 LEU A O 1
ATOM 3171 N N . TYR A 1 397 ? 2.931 -7.357 21.868 1.00 98.75 397 TYR A N 1
ATOM 3172 C CA . TYR A 1 397 ? 4.381 -7.499 21.963 1.00 98.75 397 TYR A CA 1
ATOM 3173 C C . TYR A 1 397 ? 5.072 -6.459 21.081 1.00 98.75 397 TYR A C 1
ATOM 3175 O O . TYR A 1 397 ? 4.417 -5.767 20.312 1.00 98.75 397 TYR A O 1
ATOM 3183 N N . THR A 1 398 ? 6.384 -6.289 21.210 1.00 98.06 398 THR A N 1
ATOM 3184 C CA . THR A 1 398 ? 7.139 -5.420 20.296 1.00 98.06 398 THR A CA 1
ATOM 3185 C C . THR A 1 398 ? 7.126 -5.992 18.875 1.00 98.06 398 THR A C 1
ATOM 3187 O O . THR A 1 398 ? 7.237 -7.204 18.698 1.00 98.06 398 THR A O 1
ATOM 3190 N N . ASP A 1 399 ? 7.014 -5.118 17.868 1.00 98.25 399 ASP A N 1
ATOM 3191 C CA . ASP A 1 399 ? 6.999 -5.497 16.446 1.00 98.25 399 ASP A CA 1
ATOM 3192 C C . ASP A 1 399 ? 8.296 -6.209 15.998 1.00 98.25 399 ASP A C 1
ATOM 3194 O O . ASP A 1 399 ? 8.253 -7.103 15.157 1.00 98.25 399 ASP A O 1
ATOM 3198 N N . ASN A 1 400 ? 9.443 -5.854 16.592 1.00 97.62 400 ASN A N 1
ATOM 3199 C CA . ASN A 1 400 ? 10.728 -6.518 16.363 1.00 97.62 400 ASN A CA 1
ATOM 3200 C C . ASN A 1 400 ? 11.201 -7.347 17.567 1.00 97.62 400 ASN A C 1
ATOM 3202 O O . ASN A 1 400 ? 10.586 -7.336 18.640 1.00 97.62 400 ASN A O 1
ATOM 3206 N N . GLY A 1 401 ? 12.339 -8.029 17.406 1.00 97.31 401 GLY A N 1
ATOM 3207 C CA . GLY A 1 401 ? 12.875 -8.929 18.422 1.00 97.31 401 GLY A CA 1
ATOM 3208 C C . GLY A 1 401 ? 12.328 -10.350 18.299 1.00 97.31 401 GLY A C 1
ATOM 3209 O O . GLY A 1 401 ? 11.621 -10.698 17.354 1.00 97.31 401 GLY A O 1
ATOM 3210 N N . GLN A 1 402 ? 12.674 -11.190 19.273 1.00 98.12 402 GLN A N 1
ATOM 3211 C CA . GLN A 1 402 ? 12.216 -12.581 19.332 1.00 98.12 402 GLN A CA 1
ATOM 3212 C C . GLN A 1 402 ? 10.712 -12.657 19.648 1.00 98.12 402 GLN A C 1
ATOM 3214 O O . GLN A 1 402 ? 10.193 -11.858 20.436 1.00 98.12 402 GLN A O 1
ATOM 3219 N N . TYR A 1 403 ? 10.019 -13.640 19.066 1.00 98.62 403 TYR A N 1
ATOM 3220 C CA . TYR A 1 403 ? 8.569 -13.801 19.198 1.00 98.62 403 TYR A CA 1
ATOM 3221 C C . TYR A 1 403 ? 8.111 -13.887 20.663 1.00 98.62 403 TYR A C 1
ATOM 3223 O O . TYR A 1 403 ? 8.677 -14.632 21.461 1.00 98.62 403 TYR A O 1
ATOM 3231 N N . MET A 1 404 ? 7.095 -13.096 21.023 1.00 98.31 404 MET A N 1
ATOM 3232 C CA . MET A 1 404 ? 6.514 -12.984 22.372 1.00 98.31 404 MET A CA 1
ATOM 3233 C C . MET A 1 404 ? 7.506 -12.623 23.501 1.00 98.31 404 MET A C 1
ATOM 3235 O O . MET A 1 404 ? 7.157 -12.706 24.681 1.00 98.31 404 MET A O 1
ATOM 3239 N N . ALA A 1 405 ? 8.732 -12.189 23.182 1.00 97.81 405 ALA A N 1
ATOM 3240 C CA . ALA A 1 405 ? 9.774 -11.982 24.190 1.00 97.81 405 ALA A CA 1
ATOM 3241 C C . ALA A 1 405 ? 9.593 -10.691 25.002 1.00 97.81 405 ALA A C 1
ATOM 3243 O O . ALA A 1 405 ? 9.849 -10.673 26.207 1.00 97.81 405 ALA A O 1
ATOM 3244 N N . THR A 1 406 ? 9.147 -9.607 24.357 1.00 98.31 406 THR A N 1
ATOM 3245 C CA . THR A 1 406 ? 8.971 -8.298 25.001 1.00 98.31 406 THR A CA 1
ATOM 3246 C C . THR A 1 406 ? 7.544 -7.815 24.821 1.00 98.31 406 THR A C 1
ATOM 3248 O O . THR A 1 406 ? 7.085 -7.618 23.701 1.00 98.31 406 THR A O 1
ATOM 3251 N N . LYS A 1 407 ? 6.837 -7.611 25.932 1.00 98.50 407 LYS A N 1
ATOM 3252 C CA . LYS A 1 407 ? 5.481 -7.052 25.927 1.00 98.50 407 LYS A CA 1
ATOM 3253 C C . LYS A 1 407 ? 5.500 -5.579 25.515 1.00 98.50 407 LYS A C 1
ATOM 3255 O O . LYS A 1 407 ? 6.401 -4.833 25.906 1.00 98.50 407 LYS A O 1
ATOM 3260 N N . SER A 1 408 ? 4.481 -5.159 24.774 1.00 98.00 408 SER A N 1
ATOM 3261 C CA . SER A 1 408 ? 4.216 -3.748 24.510 1.00 98.00 408 SER A CA 1
ATOM 3262 C C . SER A 1 408 ? 3.749 -3.042 25.800 1.00 98.00 408 SER A C 1
ATOM 3264 O O . SER A 1 408 ? 3.290 -3.703 26.740 1.00 98.00 408 SER A O 1
ATOM 3266 N N . PRO A 1 409 ? 3.772 -1.697 25.852 1.00 97.62 409 PRO A N 1
ATOM 3267 C CA . PRO A 1 409 ? 3.146 -0.942 26.941 1.00 97.62 409 PRO A CA 1
ATOM 3268 C C . PRO A 1 409 ? 1.626 -1.147 27.064 1.00 97.62 409 PRO A C 1
ATOM 3270 O O . PRO A 1 409 ? 1.037 -0.731 28.056 1.00 97.62 409 PRO A O 1
ATOM 3273 N N . TYR A 1 410 ? 0.982 -1.756 26.064 1.00 98.25 410 TYR A N 1
ATOM 3274 C CA . TYR A 1 410 ? -0.474 -1.884 25.958 1.00 98.25 410 TYR A CA 1
ATOM 3275 C C . TYR A 1 410 ? -0.981 -3.283 26.348 1.00 98.25 410 TYR A C 1
ATOM 3277 O O . TYR A 1 410 ? -2.190 -3.477 26.496 1.00 98.25 410 TYR A O 1
ATOM 3285 N N . TYR A 1 411 ? -0.068 -4.247 26.536 1.00 98.62 411 TYR A N 1
ATOM 3286 C CA . TYR A 1 411 ? -0.369 -5.664 26.760 1.00 98.62 411 TYR A CA 1
ATOM 3287 C C . TYR A 1 411 ? -1.412 -5.894 27.860 1.00 98.62 411 TYR A C 1
ATOM 3289 O O . TYR A 1 411 ? -2.391 -6.613 27.650 1.00 98.62 411 TYR A O 1
ATOM 3297 N N . ASP A 1 412 ? -1.223 -5.292 29.037 1.00 98.06 412 ASP A N 1
ATOM 3298 C CA . ASP A 1 412 ? -2.090 -5.562 30.188 1.00 98.06 412 ASP A CA 1
ATOM 3299 C C . ASP A 1 412 ? -3.516 -5.047 29.937 1.00 98.06 412 ASP A C 1
ATOM 3301 O O . ASP A 1 412 ? -4.482 -5.763 30.202 1.00 98.06 412 ASP A O 1
ATOM 3305 N N . ALA A 1 413 ? -3.671 -3.860 29.340 1.00 98.44 413 ALA A N 1
ATOM 3306 C CA . ALA A 1 413 ? -4.983 -3.302 29.013 1.00 98.44 413 ALA A CA 1
ATOM 3307 C C . ALA A 1 413 ? -5.731 -4.160 27.977 1.00 98.44 413 ALA A C 1
ATOM 3309 O O . ALA A 1 413 ? -6.889 -4.524 28.194 1.00 98.44 413 ALA A O 1
ATOM 3310 N N . ILE A 1 414 ? -5.067 -4.535 26.878 1.00 98.75 414 ILE A N 1
ATOM 3311 C CA . ILE A 1 414 ? -5.696 -5.296 25.785 1.00 98.75 414 ILE A CA 1
ATOM 3312 C C . ILE A 1 414 ? -6.020 -6.728 26.228 1.00 98.75 414 ILE A C 1
ATOM 3314 O O . ILE A 1 414 ? -7.129 -7.210 26.000 1.00 98.75 414 ILE A O 1
ATOM 3318 N N . THR A 1 415 ? -5.100 -7.412 26.918 1.00 98.50 415 THR A N 1
ATOM 3319 C CA . THR A 1 415 ? -5.362 -8.781 27.396 1.00 98.50 415 THR A CA 1
ATOM 3320 C C . THR A 1 415 ? -6.427 -8.825 28.494 1.00 98.50 415 THR A C 1
ATOM 3322 O O . THR A 1 415 ? -7.188 -9.792 28.559 1.00 98.50 415 THR A O 1
ATOM 3325 N N . THR A 1 416 ? -6.548 -7.773 29.312 1.00 98.25 416 THR A N 1
ATOM 3326 C CA . THR A 1 416 ? -7.659 -7.619 30.266 1.00 98.25 416 THR A CA 1
ATOM 3327 C C . THR A 1 416 ? -8.999 -7.516 29.536 1.00 98.25 416 THR A C 1
ATOM 3329 O O . THR A 1 416 ? -9.948 -8.208 29.913 1.00 98.25 416 THR A O 1
ATOM 3332 N N . LEU A 1 417 ? -9.082 -6.709 28.470 1.00 98.56 417 LEU A N 1
ATOM 3333 C CA . LEU A 1 417 ? -10.288 -6.592 27.642 1.00 98.56 417 LEU A CA 1
ATOM 3334 C C . LEU A 1 417 ? -10.656 -7.928 26.993 1.00 98.56 417 LEU A C 1
ATOM 3336 O O . LEU A 1 417 ? -11.795 -8.366 27.118 1.00 98.56 417 LEU A O 1
ATOM 3340 N N . LEU A 1 418 ? -9.690 -8.609 26.377 1.00 98.31 418 LEU A N 1
ATOM 3341 C CA . LEU A 1 418 ? -9.883 -9.901 25.712 1.00 98.31 418 LEU A CA 1
ATOM 3342 C C . LEU A 1 418 ? -10.464 -10.972 26.647 1.00 98.31 418 LEU A C 1
ATOM 3344 O O . LEU A 1 418 ? -11.528 -11.532 26.376 1.00 98.31 418 LEU A O 1
ATOM 3348 N N . LYS A 1 419 ? -9.828 -11.189 27.806 1.00 95.88 419 LYS A N 1
ATOM 3349 C CA . LYS A 1 419 ? -10.282 -12.169 28.813 1.00 95.88 419 LYS A CA 1
ATOM 3350 C C . LYS A 1 419 ? -11.700 -11.891 29.315 1.00 95.88 419 LYS A C 1
ATOM 3352 O O . LYS A 1 419 ? -12.441 -12.817 29.636 1.00 95.88 419 LYS A O 1
ATOM 3357 N N . ASN A 1 420 ? -12.070 -10.615 29.416 1.00 96.88 420 ASN A N 1
ATOM 3358 C CA . ASN A 1 420 ? -13.349 -10.192 29.981 1.00 96.88 420 ASN A CA 1
ATOM 3359 C C . ASN A 1 420 ? -14.430 -9.970 28.911 1.00 96.88 420 ASN A C 1
ATOM 3361 O O . ASN A 1 420 ? -15.613 -9.949 29.245 1.00 96.88 420 ASN A O 1
ATOM 3365 N N . ARG A 1 421 ? -14.068 -9.906 27.624 1.00 97.38 421 ARG A N 1
ATOM 3366 C CA . ARG A 1 421 ? -15.020 -9.847 26.510 1.00 97.38 421 ARG A CA 1
ATOM 3367 C C . ARG A 1 421 ? -16.012 -11.006 26.575 1.00 97.38 421 ARG A C 1
ATOM 3369 O O . ARG A 1 421 ? -17.216 -10.777 26.569 1.00 97.38 421 ARG A O 1
ATOM 3376 N N . MET A 1 422 ? -15.501 -12.226 26.753 1.00 95.88 422 MET A N 1
ATOM 3377 C CA . MET A 1 422 ? -16.302 -13.455 26.867 1.00 95.88 422 MET A CA 1
ATOM 3378 C C . MET A 1 422 ? -17.274 -13.443 28.051 1.00 95.88 422 MET A C 1
ATOM 3380 O O . MET A 1 422 ? -18.269 -14.156 28.020 1.00 95.88 422 MET A O 1
ATOM 3384 N N . LYS A 1 423 ? -16.986 -12.657 29.096 1.00 96.19 423 LYS A N 1
ATOM 3385 C CA . LYS A 1 423 ? -17.824 -12.552 30.294 1.00 96.19 423 LYS A CA 1
ATOM 3386 C C . LYS A 1 423 ? -18.945 -11.538 30.120 1.00 96.19 423 LYS A C 1
ATOM 3388 O O . LYS A 1 423 ? -20.040 -11.779 30.610 1.00 96.19 423 LYS A O 1
ATOM 3393 N N . TYR A 1 424 ? -18.677 -10.406 29.472 1.00 97.88 424 TYR A N 1
ATOM 3394 C CA . TYR A 1 424 ? -19.543 -9.229 29.590 1.00 97.88 424 TYR A CA 1
ATOM 3395 C C . TYR A 1 424 ? -20.087 -8.691 28.261 1.00 97.88 424 TYR A C 1
ATOM 3397 O O . TYR A 1 424 ? -21.114 -8.019 28.273 1.00 97.88 424 TYR A O 1
ATOM 3405 N N . VAL A 1 425 ? -19.449 -8.953 27.120 1.00 97.81 425 VAL A N 1
ATOM 3406 C CA . VAL A 1 425 ? -19.815 -8.314 25.844 1.00 97.81 425 VAL A CA 1
ATOM 3407 C C . VAL A 1 425 ? -20.857 -9.151 25.096 1.00 97.81 425 VAL A C 1
ATOM 3409 O O . VAL A 1 425 ? -20.529 -10.163 24.486 1.00 97.81 425 VAL A O 1
ATOM 3412 N N . SER A 1 426 ? -22.120 -8.725 25.157 1.00 96.62 426 SER A N 1
ATOM 3413 C CA . SER A 1 426 ? -23.257 -9.258 24.386 1.00 96.62 426 SER A CA 1
ATOM 3414 C C . SER A 1 426 ? -24.420 -8.246 24.423 1.00 96.62 426 SER A C 1
ATOM 3416 O O . SER A 1 426 ? -24.348 -7.237 25.133 1.00 96.62 426 SER A O 1
ATOM 3418 N N . GLY A 1 427 ? -25.482 -8.501 23.659 1.00 95.44 427 GLY A N 1
ATOM 3419 C CA . GLY A 1 427 ? -26.698 -7.691 23.620 1.00 95.44 427 GLY A CA 1
ATOM 3420 C C . GLY A 1 427 ? -26.598 -6.472 22.713 1.00 95.44 427 GLY A C 1
ATOM 3421 O O . GLY A 1 427 ? -25.579 -6.250 22.059 1.00 95.44 427 GLY A O 1
ATOM 3422 N N . GLY A 1 428 ? -27.662 -5.675 22.697 1.00 97.25 428 GLY A N 1
ATOM 3423 C CA . GLY A 1 428 ? -27.748 -4.433 21.936 1.00 97.25 428 GLY A CA 1
ATOM 3424 C C . GLY A 1 428 ? -26.700 -3.414 22.374 1.00 97.25 428 GLY A C 1
ATOM 3425 O O . GLY A 1 428 ? -26.163 -3.485 23.487 1.00 97.25 428 GLY A O 1
ATOM 3426 N N . GLN A 1 429 ? -26.417 -2.462 21.491 1.00 98.12 429 GLN A N 1
ATOM 3427 C CA . GLN A 1 429 ? -25.426 -1.419 21.699 1.00 98.12 429 GLN A CA 1
ATOM 3428 C C . GLN A 1 429 ? -26.035 -0.024 21.567 1.00 98.12 429 GLN A C 1
ATOM 3430 O O . GLN A 1 429 ? -26.819 0.249 20.661 1.00 98.12 429 GLN A O 1
ATOM 3435 N N . SER A 1 430 ? -25.615 0.889 22.438 1.00 98.06 430 SER A N 1
ATOM 3436 C CA . SER A 1 430 ? -25.865 2.321 22.277 1.00 98.06 430 SER A CA 1
ATOM 3437 C C . SER A 1 430 ? -24.569 3.090 22.460 1.00 98.06 430 SER A C 1
ATOM 3439 O O . SER A 1 430 ? -23.844 2.886 23.439 1.00 98.06 430 SER A O 1
ATOM 3441 N N . MET A 1 431 ? -24.267 3.960 21.503 1.00 98.56 431 MET A N 1
ATOM 3442 C CA . MET A 1 431 ? -23.120 4.850 21.538 1.00 98.56 431 MET A CA 1
ATOM 3443 C C . MET A 1 431 ? -23.578 6.300 21.465 1.00 98.56 431 MET A C 1
ATOM 3445 O O . MET A 1 431 ? -24.432 6.668 20.659 1.00 98.56 431 MET A O 1
ATOM 3449 N N . LYS A 1 432 ? -22.977 7.144 22.300 1.00 98.19 432 LYS A N 1
ATOM 3450 C CA . LYS A 1 432 ? -23.308 8.564 22.384 1.00 98.19 432 LYS A CA 1
ATOM 3451 C C . LYS A 1 432 ? -22.066 9.386 22.678 1.00 98.19 432 LYS A C 1
ATOM 3453 O O . LYS A 1 432 ? -21.271 9.014 23.535 1.00 98.19 432 LYS A O 1
ATOM 3458 N N . VAL A 1 433 ? -21.940 10.530 22.013 1.00 98.38 433 VAL A N 1
ATOM 3459 C CA . VAL A 1 433 ? -20.946 11.549 22.358 1.00 98.38 433 VAL A CA 1
ATOM 3460 C C . VAL A 1 433 ? -21.623 12.679 23.119 1.00 98.38 433 VAL A C 1
ATOM 3462 O O . VAL A 1 433 ? -22.620 13.234 22.659 1.00 98.38 433 VAL A O 1
ATOM 3465 N N . ASP A 1 434 ? -21.063 13.018 24.274 1.00 97.94 434 ASP A N 1
ATOM 3466 C CA . ASP A 1 434 ? -21.399 14.213 25.040 1.00 97.94 434 ASP A CA 1
ATOM 3467 C C . ASP A 1 434 ? -20.246 15.221 24.965 1.00 97.94 434 ASP A C 1
ATOM 3469 O O . ASP A 1 434 ? -19.077 14.851 24.831 1.00 97.94 434 ASP A O 1
ATOM 3473 N N . THR A 1 435 ? -20.570 16.512 25.056 1.00 96.38 435 THR A N 1
ATOM 3474 C CA . THR A 1 435 ? -19.587 17.597 24.974 1.00 96.38 435 THR A CA 1
ATOM 3475 C C . THR A 1 435 ? -19.552 18.391 26.273 1.00 96.38 435 THR A C 1
ATOM 3477 O O . THR A 1 435 ? -20.570 18.919 26.717 1.00 96.38 435 THR A O 1
ATOM 3480 N N . PHE A 1 436 ? -18.358 18.545 26.840 1.00 95.81 436 PHE A N 1
ATOM 3481 C CA . PHE A 1 436 ? -18.093 19.352 28.028 1.00 95.81 436 PHE A CA 1
ATOM 3482 C C . PHE A 1 436 ? -16.981 20.346 27.714 1.00 95.81 436 PHE A C 1
ATOM 3484 O O . PHE A 1 436 ? -15.901 19.960 27.269 1.00 95.81 436 PHE A O 1
ATOM 3491 N N . ASN A 1 437 ? -17.246 21.641 27.912 1.00 91.06 437 ASN A N 1
ATOM 3492 C CA . ASN A 1 437 ? -16.289 22.716 27.616 1.00 91.06 437 ASN A CA 1
ATOM 3493 C C . ASN A 1 437 ? -15.686 22.623 26.196 1.00 91.06 437 ASN A C 1
ATOM 3495 O O . ASN A 1 437 ? -14.489 22.831 26.000 1.00 91.06 437 ASN A O 1
ATOM 3499 N N . GLY A 1 438 ? -16.511 22.252 25.208 1.00 91.56 438 GLY A N 1
ATOM 3500 C CA . GLY A 1 438 ? -16.096 22.088 23.810 1.00 91.56 438 GLY A CA 1
ATOM 3501 C C . GLY A 1 438 ? -15.256 20.838 23.511 1.00 91.56 438 GLY A C 1
ATOM 3502 O O . GLY A 1 438 ? -14.747 20.723 22.401 1.00 91.56 438 GLY A O 1
ATOM 3503 N N . LYS A 1 439 ? -15.093 19.910 24.464 1.00 95.38 439 LYS A N 1
ATOM 3504 C CA . LYS A 1 439 ? -14.366 18.642 24.289 1.00 95.38 439 LYS A CA 1
ATOM 3505 C C . LYS A 1 439 ? -15.310 17.456 24.437 1.00 95.38 439 LYS A C 1
ATOM 3507 O O . LYS A 1 439 ? -16.265 17.509 25.207 1.00 95.38 439 LYS A O 1
ATOM 3512 N N . GLU A 1 440 ? -15.032 16.392 23.702 1.00 97.12 440 GLU A N 1
ATOM 3513 C CA . GLU A 1 440 ? -15.937 15.255 23.559 1.00 97.12 440 GLU A CA 1
ATOM 3514 C C . GLU A 1 440 ? -15.562 14.083 24.471 1.00 97.12 440 GLU A C 1
ATOM 3516 O O . GLU A 1 440 ? -14.383 13.804 24.704 1.00 97.12 440 GLU A O 1
ATOM 3521 N N . ILE A 1 441 ? -16.588 13.375 24.941 1.00 98.06 441 ILE A N 1
ATOM 3522 C CA . ILE A 1 441 ? -16.479 12.051 25.549 1.00 98.06 441 ILE A CA 1
ATOM 3523 C C . ILE A 1 441 ? -17.518 11.118 24.930 1.00 98.06 441 ILE A C 1
ATOM 3525 O O . ILE A 1 441 ? -18.709 11.420 24.886 1.00 98.06 441 ILE A O 1
ATOM 3529 N N . LEU A 1 442 ? -17.051 9.977 24.442 1.00 98.69 442 LEU A N 1
ATOM 3530 C CA . LEU A 1 442 ? -17.854 8.883 23.925 1.00 98.69 442 LEU A CA 1
ATOM 3531 C C . LEU A 1 442 ? -18.224 7.938 25.067 1.00 98.69 442 LEU A C 1
ATOM 3533 O O . LEU A 1 442 ? -17.347 7.487 25.800 1.00 98.69 442 LEU A O 1
ATOM 3537 N N . SER A 1 443 ? -19.504 7.595 25.163 1.00 98.69 443 SER A N 1
ATOM 3538 C CA . SER A 1 443 ? -20.021 6.482 25.957 1.00 98.69 443 SER A CA 1
ATOM 3539 C C . SER A 1 443 ? -20.518 5.391 25.015 1.00 98.69 443 SER A C 1
ATOM 3541 O O . SER A 1 443 ? -21.380 5.661 24.185 1.00 98.69 443 SER A O 1
ATOM 3543 N N . SER A 1 444 ? -19.991 4.176 25.141 1.00 98.69 444 SER A N 1
ATOM 3544 C CA . SER A 1 444 ? -20.436 2.979 24.421 1.00 98.69 444 SER A CA 1
ATOM 3545 C C . SER A 1 444 ? -20.942 1.959 25.432 1.00 98.69 444 SER A C 1
ATOM 3547 O O . SER A 1 444 ? -20.185 1.530 26.302 1.00 98.69 444 SER A O 1
ATOM 3549 N N . VAL A 1 445 ? -22.211 1.570 25.338 1.00 98.75 445 VAL A N 1
ATOM 3550 C CA . VAL A 1 445 ? -22.863 0.608 26.236 1.00 98.75 445 VAL A CA 1
ATOM 3551 C C . VAL A 1 445 ? -23.254 -0.629 25.444 1.00 98.75 445 VAL A C 1
ATOM 3553 O O . VAL A 1 445 ? -23.956 -0.512 24.445 1.00 98.75 445 VAL A O 1
ATOM 3556 N N . ARG A 1 446 ? -22.837 -1.808 25.907 1.00 98.38 446 ARG A N 1
ATOM 3557 C CA . ARG A 1 446 ? -23.475 -3.092 25.587 1.00 98.38 446 ARG A CA 1
ATOM 3558 C C . ARG A 1 446 ? -24.368 -3.471 26.755 1.00 98.38 446 ARG A C 1
ATOM 3560 O O . ARG A 1 446 ? -23.882 -3.504 27.886 1.00 98.38 446 ARG A O 1
ATOM 3567 N N . TYR A 1 447 ? -25.643 -3.738 26.492 1.00 97.75 447 TYR A N 1
ATOM 3568 C CA . TYR A 1 447 ? -26.611 -3.976 27.565 1.00 97.75 447 TYR A CA 1
ATOM 3569 C C . TYR A 1 447 ? -26.460 -5.342 28.232 1.00 97.75 447 TYR A C 1
ATOM 3571 O O . TYR A 1 447 ? -26.896 -5.487 29.357 1.00 97.75 447 TYR A O 1
ATOM 3579 N N . GLY A 1 448 ? -25.820 -6.324 27.596 1.00 95.75 448 GLY A N 1
ATOM 3580 C CA . GLY A 1 448 ? -25.628 -7.654 28.169 1.00 95.75 448 GLY A CA 1
ATOM 3581 C C . GLY A 1 448 ? -26.479 -8.732 27.504 1.00 95.75 448 GLY A C 1
ATOM 3582 O O . GLY A 1 448 ? -27.338 -8.470 26.662 1.00 95.75 448 GLY A O 1
ATOM 3583 N N . LYS A 1 449 ? -26.192 -9.983 27.859 1.00 95.94 449 LYS A N 1
ATOM 3584 C CA . LYS A 1 449 ? -26.738 -11.181 27.227 1.00 95.94 449 LYS A CA 1
ATOM 3585 C C . LYS A 1 449 ? -28.264 -11.154 27.213 1.00 95.94 449 LYS A C 1
ATOM 3587 O O . LYS A 1 449 ? -28.888 -10.995 28.258 1.00 95.94 449 LYS A O 1
ATOM 3592 N N . ASP A 1 450 ? -28.846 -11.347 26.034 1.00 94.38 450 ASP A N 1
ATOM 3593 C CA . ASP A 1 450 ? -30.293 -11.353 25.775 1.00 94.38 450 ASP A CA 1
ATOM 3594 C C . ASP A 1 450 ? -31.003 -9.994 25.966 1.00 94.38 450 ASP A C 1
ATOM 3596 O O . ASP A 1 450 ? -32.232 -9.942 25.929 1.00 94.38 450 ASP A O 1
ATOM 3600 N N . ILE A 1 451 ? -30.267 -8.885 26.131 1.00 96.38 451 ILE A N 1
ATOM 3601 C CA . ILE A 1 451 ? -30.820 -7.534 26.321 1.00 96.38 451 ILE A CA 1
ATOM 3602 C C . ILE A 1 451 ? -30.478 -6.675 25.103 1.00 96.38 451 ILE A C 1
ATOM 3604 O O . ILE A 1 451 ? -29.319 -6.341 24.875 1.00 96.38 451 ILE A O 1
ATOM 3608 N N . MET A 1 452 ? -31.479 -6.287 24.315 1.00 95.69 452 MET A N 1
ATOM 3609 C CA . MET A 1 452 ? -31.261 -5.542 23.068 1.00 95.69 452 MET A CA 1
ATOM 3610 C C . MET A 1 452 ? -31.538 -4.040 23.170 1.00 95.69 452 MET A C 1
ATOM 3612 O O . MET A 1 452 ? -31.092 -3.274 22.321 1.00 95.69 452 MET A O 1
ATOM 3616 N N . THR A 1 453 ? -32.264 -3.594 24.194 1.00 96.44 453 THR A N 1
ATOM 3617 C CA . THR A 1 453 ? -32.584 -2.173 24.398 1.00 96.44 453 THR A CA 1
ATOM 3618 C C . THR A 1 453 ? -32.468 -1.786 25.866 1.00 96.44 453 THR A C 1
ATOM 3620 O O . THR A 1 453 ? -32.632 -2.627 26.750 1.00 96.44 453 THR A O 1
ATOM 3623 N N . ALA A 1 454 ? -32.266 -0.493 26.133 1.00 96.25 454 ALA A N 1
ATOM 3624 C CA . ALA A 1 454 ? -32.201 0.038 27.495 1.00 96.25 454 ALA A CA 1
ATOM 3625 C C . ALA A 1 454 ? -33.471 -0.233 28.323 1.00 96.25 454 ALA A C 1
ATOM 3627 O O . ALA A 1 454 ? -33.400 -0.301 29.544 1.00 96.25 454 ALA A O 1
ATOM 3628 N N . ASP A 1 455 ? -34.638 -0.380 27.694 1.00 96.12 455 ASP A N 1
ATOM 3629 C CA . ASP A 1 455 ? -35.913 -0.537 28.403 1.00 96.12 455 ASP A CA 1
ATOM 3630 C C . ASP A 1 455 ? -36.306 -1.998 28.676 1.00 96.12 455 ASP A C 1
ATOM 3632 O O . ASP A 1 455 ? -37.284 -2.257 29.387 1.00 96.12 455 ASP A O 1
ATOM 3636 N N . GLN A 1 456 ? -35.569 -2.964 28.124 1.00 95.19 456 GLN A N 1
ATOM 3637 C CA . GLN A 1 456 ? -35.917 -4.377 28.217 1.00 95.19 456 GLN A CA 1
ATOM 3638 C C . GLN A 1 456 ? -35.689 -4.920 29.638 1.00 95.19 456 GLN A C 1
ATOM 3640 O O . GLN A 1 456 ? -34.593 -4.856 30.185 1.00 95.19 456 GLN A O 1
ATOM 3645 N N . THR A 1 457 ? -36.741 -5.495 30.231 1.00 91.69 457 THR A N 1
ATOM 3646 C CA . THR A 1 457 ? -36.721 -6.079 31.592 1.00 91.69 457 THR A CA 1
ATOM 3647 C C . THR A 1 457 ? -37.275 -7.506 31.659 1.00 91.69 457 THR A C 1
ATOM 3649 O O . THR A 1 457 ? -37.234 -8.147 32.706 1.00 91.69 457 THR A O 1
ATOM 3652 N N . THR A 1 458 ? -37.793 -8.024 30.545 1.00 89.69 458 THR A N 1
ATOM 3653 C CA . THR A 1 458 ? -38.424 -9.346 30.439 1.00 89.69 458 THR A CA 1
ATOM 3654 C C . THR A 1 458 ? -37.705 -10.209 29.409 1.00 89.69 458 THR A C 1
ATOM 3656 O O . THR A 1 458 ? -37.112 -9.677 28.473 1.00 89.69 458 THR A O 1
ATOM 3659 N N . GLY A 1 459 ? -37.817 -11.536 29.531 1.00 83.88 459 GLY A N 1
ATOM 3660 C CA . GLY A 1 459 ? -37.201 -12.473 28.581 1.00 83.88 459 GLY A CA 1
ATOM 3661 C C . GLY A 1 459 ? -35.682 -12.593 28.731 1.00 83.88 459 GLY A C 1
ATOM 3662 O O . GLY A 1 459 ? -34.999 -12.829 27.746 1.00 83.88 459 GLY A O 1
ATOM 3663 N N . VAL A 1 460 ? -35.170 -12.402 29.948 1.00 85.81 460 VAL A N 1
ATOM 3664 C CA . VAL A 1 460 ? -33.737 -12.358 30.274 1.00 85.81 460 VAL A CA 1
ATOM 3665 C C . VAL A 1 460 ? -33.406 -13.393 31.352 1.00 85.81 460 VAL A C 1
ATOM 3667 O O . VAL A 1 460 ? -34.235 -13.669 32.225 1.00 85.81 460 VAL A O 1
ATOM 3670 N N . ALA A 1 461 ? -32.215 -13.984 31.284 1.00 89.88 461 ALA A N 1
ATOM 3671 C CA . ALA A 1 461 ? -31.724 -14.954 32.261 1.00 89.88 461 ALA A CA 1
ATOM 3672 C C . ALA A 1 461 ? -30.982 -14.257 33.417 1.00 89.88 461 ALA A C 1
ATOM 3674 O O . ALA A 1 461 ? -30.685 -13.067 33.362 1.00 89.88 461 ALA A O 1
ATOM 3675 N N . GLU A 1 462 ? -30.631 -14.993 34.477 1.00 87.38 462 GLU A N 1
ATOM 3676 C CA . GLU A 1 462 ? -29.838 -14.410 35.575 1.00 87.38 462 GLU A CA 1
ATOM 3677 C C . GLU A 1 462 ? -28.446 -13.963 35.099 1.00 87.38 462 GLU A C 1
ATOM 3679 O O . GLU A 1 462 ? -27.946 -12.921 35.516 1.00 87.38 462 GLU A O 1
ATOM 3684 N N . THR A 1 463 ? -27.857 -14.689 34.145 1.00 89.56 463 THR A N 1
ATOM 3685 C CA . THR A 1 463 ? -26.590 -14.325 33.491 1.00 89.56 463 THR A CA 1
ATOM 3686 C C . THR A 1 463 ? -26.649 -12.965 32.799 1.00 89.56 463 THR A C 1
ATOM 3688 O O . THR A 1 463 ? -25.633 -12.277 32.740 1.00 89.56 463 THR A O 1
ATOM 3691 N N . SER A 1 464 ? -27.828 -12.538 32.329 1.00 93.38 464 SER A N 1
ATOM 3692 C CA . SER A 1 464 ? -28.032 -11.233 31.697 1.00 93.38 464 SER A CA 1
ATOM 3693 C C . SER A 1 464 ? -27.662 -10.090 32.646 1.00 93.38 464 SER A C 1
ATOM 3695 O O . SER A 1 464 ? -26.940 -9.179 32.250 1.00 93.38 464 SER A O 1
ATOM 3697 N N . LYS A 1 465 ? -28.037 -10.188 33.931 1.00 91.31 465 LYS A N 1
ATOM 3698 C CA . LYS A 1 465 ? -27.702 -9.176 34.949 1.00 91.31 465 LYS A CA 1
ATOM 3699 C C . LYS A 1 465 ? -26.200 -9.070 35.193 1.00 91.31 465 LYS A C 1
ATOM 3701 O O . LYS A 1 465 ? -25.709 -7.996 35.508 1.00 91.31 465 LYS A O 1
ATOM 3706 N N . HIS A 1 466 ? -25.460 -10.163 35.046 1.00 95.31 466 HIS A N 1
ATOM 3707 C CA . HIS A 1 466 ? -24.012 -10.203 35.269 1.00 95.31 466 HIS A CA 1
ATOM 3708 C C . HIS A 1 466 ? -23.197 -9.967 33.991 1.00 95.31 466 HIS A C 1
ATOM 3710 O O . HIS A 1 466 ? -22.007 -10.271 33.946 1.00 95.31 466 HIS A O 1
ATOM 3716 N N . SER A 1 467 ? -23.824 -9.423 32.952 1.00 96.44 467 SER A N 1
ATOM 3717 C CA . SER A 1 467 ? -23.197 -9.088 31.675 1.00 96.44 467 SER A CA 1
ATOM 3718 C C . SER A 1 467 ? -23.545 -7.656 31.263 1.00 96.44 467 SER A C 1
ATOM 3720 O O . SER A 1 467 ? -24.322 -6.987 31.935 1.00 96.44 467 SER A O 1
ATOM 3722 N N . GLY A 1 468 ? -22.936 -7.171 30.189 1.00 97.06 468 GLY A N 1
ATOM 3723 C CA . GLY A 1 468 ? -22.979 -5.774 29.776 1.00 97.06 468 GLY A CA 1
ATOM 3724 C C . GLY A 1 468 ? -21.684 -5.041 30.123 1.00 97.06 468 GLY A C 1
ATOM 3725 O O . GLY A 1 468 ? -20.973 -5.386 31.069 1.00 97.06 468 GLY A O 1
ATOM 3726 N N . MET A 1 469 ? -21.352 -4.034 29.322 1.00 98.25 469 MET A N 1
ATOM 3727 C CA . MET A 1 469 ? -20.098 -3.288 29.428 1.00 98.25 469 MET A CA 1
ATOM 3728 C C . MET A 1 469 ? -20.315 -1.830 29.036 1.00 98.25 469 MET A C 1
ATOM 3730 O O . MET A 1 469 ? -20.995 -1.543 28.054 1.00 98.25 469 MET A O 1
ATOM 3734 N N . LEU A 1 470 ? -19.712 -0.917 29.794 1.00 98.69 470 LEU A N 1
ATOM 3735 C CA . LEU A 1 470 ? -19.590 0.496 29.445 1.00 98.69 470 LEU A CA 1
ATOM 3736 C C . LEU A 1 470 ? -18.135 0.813 29.121 1.00 98.69 470 LEU A C 1
ATOM 3738 O O . LEU A 1 470 ? -17.275 0.599 29.968 1.00 98.69 470 LEU A O 1
ATOM 3742 N N . THR A 1 471 ? -17.888 1.410 27.961 1.00 98.75 471 THR A N 1
ATOM 3743 C CA . THR A 1 471 ? -16.612 2.027 27.595 1.00 98.75 471 THR A CA 1
ATOM 3744 C C . THR A 1 471 ? -16.785 3.538 27.448 1.00 98.75 471 THR A C 1
ATOM 3746 O O . THR A 1 471 ? -17.670 4.010 26.737 1.00 98.75 471 THR A O 1
ATOM 3749 N N . LEU A 1 472 ? -15.927 4.292 28.129 1.00 98.81 472 LEU A N 1
ATOM 3750 C CA . LEU A 1 472 ? -15.832 5.746 28.120 1.00 98.81 472 LEU A CA 1
ATOM 3751 C C . LEU A 1 472 ? -14.514 6.157 27.471 1.00 98.81 472 LEU A C 1
ATOM 3753 O O . LEU A 1 472 ? -13.458 5.740 27.946 1.00 98.81 472 LEU A O 1
ATOM 3757 N N . ILE A 1 473 ? -14.564 6.983 26.428 1.00 98.56 473 ILE A N 1
ATOM 3758 C CA . ILE A 1 473 ? -13.373 7.446 25.703 1.00 98.56 473 ILE A CA 1
ATOM 3759 C C . ILE A 1 473 ? -13.428 8.961 25.542 1.00 98.56 473 ILE A C 1
ATOM 3761 O O . ILE A 1 473 ? -14.377 9.484 24.975 1.00 98.56 473 ILE A O 1
ATOM 3765 N N . ALA A 1 474 ? -12.386 9.665 25.972 1.00 97.31 474 ALA A N 1
ATOM 3766 C CA . ALA A 1 474 ? -12.098 11.027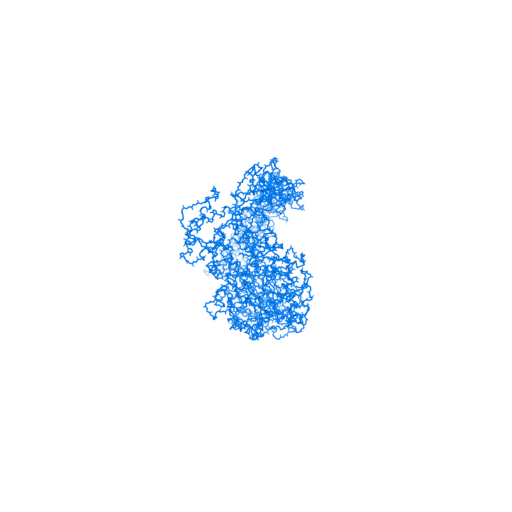 25.530 1.00 97.31 474 ALA A CA 1
ATOM 3767 C C . ALA A 1 474 ? -10.759 11.015 24.787 1.00 97.31 474 ALA A C 1
ATOM 3769 O O . ALA A 1 474 ? -9.811 10.391 25.255 1.00 97.31 474 ALA A O 1
ATOM 3770 N N . ASN A 1 475 ? -10.654 11.714 23.658 1.00 95.69 475 ASN A N 1
ATOM 3771 C CA . ASN A 1 475 ? -9.426 11.788 22.848 1.00 95.69 475 ASN A CA 1
ATOM 3772 C C . ASN A 1 475 ? -8.590 13.054 23.115 1.00 95.69 475 ASN A C 1
ATOM 3774 O O . ASN A 1 475 ? -7.626 13.342 22.403 1.00 95.69 475 ASN A O 1
ATOM 3778 N N . ASN A 1 476 ? -8.966 13.838 24.129 1.00 94.94 476 ASN A N 1
ATOM 3779 C CA . ASN A 1 476 ? -8.327 15.104 24.453 1.00 94.94 476 ASN A CA 1
ATOM 3780 C C . ASN A 1 476 ? -7.706 15.054 25.853 1.00 94.94 476 ASN A C 1
ATOM 3782 O O . ASN A 1 476 ? -8.412 14.901 26.848 1.00 94.94 476 ASN A O 1
ATOM 3786 N N . GLN A 1 477 ? -6.384 15.221 25.931 1.00 94.31 477 GLN A N 1
ATOM 3787 C CA . GLN A 1 477 ? -5.622 15.207 27.188 1.00 94.31 477 GLN A CA 1
ATOM 3788 C C . GLN A 1 477 ? -6.072 16.268 28.203 1.00 94.31 477 GLN A C 1
ATOM 3790 O O . GLN A 1 477 ? -5.862 16.093 29.393 1.00 94.31 477 GLN A O 1
ATOM 3795 N N . ASP A 1 478 ? -6.710 17.344 27.744 1.00 94.44 478 ASP A N 1
ATOM 3796 C CA . ASP A 1 478 ? -7.189 18.434 28.588 1.00 94.44 478 ASP A CA 1
ATOM 3797 C C . ASP A 1 478 ? -8.702 18.307 28.861 1.00 94.44 478 ASP A C 1
ATOM 3799 O O . ASP A 1 478 ? -9.355 19.292 29.220 1.00 94.44 478 ASP A O 1
ATOM 3803 N N . PHE A 1 479 ? -9.309 17.145 28.594 1.00 95.75 479 PHE A N 1
ATOM 3804 C CA . PHE A 1 479 ? -10.725 16.898 28.862 1.00 95.75 479 PHE A CA 1
ATOM 3805 C C . PHE A 1 479 ? -11.044 17.074 30.355 1.00 95.75 479 PHE A C 1
ATOM 3807 O O . PHE A 1 479 ? -10.301 16.614 31.220 1.00 95.75 479 PHE A O 1
ATOM 3814 N N . SER A 1 480 ? -12.160 17.730 30.670 1.00 94.56 480 SER A N 1
ATOM 3815 C CA . SER A 1 480 ? -12.665 17.860 32.039 1.00 94.56 480 SER A CA 1
ATOM 3816 C C . SER A 1 480 ? -14.168 18.100 32.018 1.00 94.56 480 SER A C 1
ATOM 3818 O O . SER A 1 480 ? -14.651 18.933 31.244 1.00 94.56 480 SER A O 1
ATOM 3820 N N . LEU A 1 481 ? -14.890 17.408 32.903 1.00 94.50 481 LEU A N 1
ATOM 3821 C CA . LEU A 1 481 ? -16.315 17.662 33.129 1.00 94.50 481 LEU A CA 1
ATOM 3822 C C . LEU A 1 481 ? -16.561 18.975 33.899 1.00 94.50 481 LEU A C 1
ATOM 3824 O O . LEU A 1 481 ? -17.682 19.480 33.886 1.00 94.50 481 LEU A O 1
ATOM 3828 N N . GLY A 1 482 ? -15.539 19.545 34.554 1.00 91.12 482 GLY A N 1
ATOM 3829 C CA . GLY A 1 482 ? -15.707 20.658 35.496 1.00 91.12 482 GLY A CA 1
ATOM 3830 C C . GLY A 1 482 ? -16.657 20.279 36.638 1.00 91.12 482 GLY A C 1
ATOM 3831 O O . GLY A 1 482 ? -16.580 19.168 37.156 1.00 91.12 482 GLY A O 1
ATOM 3832 N N . ASP A 1 483 ? -17.597 21.170 36.961 1.00 89.12 483 ASP A N 1
ATOM 3833 C CA . ASP A 1 483 ? -18.681 20.905 37.926 1.00 89.12 483 ASP A CA 1
ATOM 3834 C C . ASP A 1 483 ? -19.841 20.079 37.319 1.00 89.12 483 ASP A C 1
ATOM 3836 O O . ASP A 1 483 ? -20.874 19.862 37.955 1.00 89.12 483 ASP A O 1
ATOM 3840 N N . GLY A 1 484 ? -19.702 19.646 36.060 1.00 91.62 484 GLY A N 1
ATOM 3841 C CA . GLY A 1 484 ? -20.678 18.825 35.356 1.00 91.62 484 GLY A CA 1
ATOM 3842 C C . GLY A 1 484 ? -20.683 17.363 35.806 1.00 91.62 484 GLY A C 1
ATOM 3843 O O . GLY A 1 484 ? -19.776 16.874 36.481 1.00 91.62 484 GLY A O 1
ATOM 3844 N N . THR A 1 485 ? -21.717 16.637 35.380 1.00 95.38 485 THR A N 1
ATOM 3845 C CA . THR A 1 485 ? -21.837 15.189 35.592 1.00 95.38 485 THR A CA 1
ATOM 3846 C C . THR A 1 485 ? -22.133 14.481 34.276 1.00 95.38 485 THR A C 1
ATOM 3848 O O . THR A 1 485 ? -22.928 14.966 33.468 1.00 95.38 485 THR A O 1
ATOM 3851 N N . LEU A 1 486 ? -21.495 13.331 34.055 1.00 97.81 486 LEU A N 1
ATOM 3852 C CA . LEU A 1 486 ? -21.806 12.438 32.940 1.00 97.81 486 LEU A CA 1
ATOM 3853 C C . LEU A 1 486 ? -22.720 11.323 33.447 1.00 97.81 486 LEU A C 1
ATOM 3855 O O . LEU A 1 486 ? -22.335 10.566 34.337 1.00 97.81 486 LEU A O 1
ATOM 3859 N N . LYS A 1 487 ? -23.918 11.212 32.873 1.00 97.56 487 LYS A N 1
ATOM 3860 C CA . LYS A 1 487 ? -24.897 10.171 33.201 1.00 97.56 487 LYS A CA 1
ATOM 3861 C C . LYS A 1 487 ? -25.029 9.212 32.021 1.00 97.56 487 LYS A C 1
ATOM 3863 O O . LYS A 1 487 ? -25.410 9.639 30.933 1.00 97.56 487 LYS A O 1
ATOM 3868 N N . VAL A 1 488 ? -24.739 7.932 32.241 1.00 98.38 488 VAL A N 1
ATOM 3869 C CA . VAL A 1 488 ? -24.781 6.899 31.198 1.00 98.38 488 VAL A CA 1
ATOM 3870 C C . VAL A 1 488 ? -25.811 5.837 31.548 1.00 98.38 488 VAL A C 1
ATOM 3872 O O . VAL A 1 488 ? -25.764 5.263 32.632 1.00 98.38 488 VAL A O 1
ATOM 3875 N N . ASN A 1 489 ? -26.744 5.577 30.635 1.00 97.94 489 ASN A N 1
ATOM 3876 C CA . ASN A 1 489 ? -27.817 4.609 30.834 1.00 97.94 489 ASN A CA 1
ATOM 3877 C C . ASN A 1 489 ? -27.319 3.183 30.542 1.00 97.94 489 ASN A C 1
ATOM 3879 O O . ASN A 1 489 ? -27.056 2.845 29.389 1.00 97.94 489 ASN A O 1
ATOM 3883 N N . MET A 1 490 ? -27.217 2.356 31.584 1.00 98.19 490 MET A N 1
ATOM 3884 C CA . MET A 1 490 ? -26.819 0.946 31.496 1.00 98.19 490 MET A CA 1
ATOM 3885 C C . MET A 1 490 ? -27.991 0.005 31.193 1.00 98.19 490 MET A C 1
ATOM 3887 O O . MET A 1 490 ? -27.773 -1.177 30.963 1.00 98.19 490 MET A O 1
ATOM 3891 N N . GLY A 1 491 ? -29.222 0.513 31.172 1.00 96.56 491 GLY A N 1
ATOM 3892 C CA . GLY A 1 491 ? -30.458 -0.234 30.962 1.00 96.56 491 GLY A CA 1
ATOM 3893 C C . GLY A 1 491 ? -31.236 -0.482 32.257 1.00 96.56 491 GLY A C 1
ATOM 3894 O O . GLY A 1 491 ? -30.667 -0.680 33.330 1.00 96.56 491 GLY A O 1
ATOM 3895 N N . LYS A 1 492 ? -32.568 -0.518 32.157 1.00 96.06 492 LYS A N 1
ATOM 3896 C CA . LYS A 1 492 ? -33.504 -0.716 33.275 1.00 96.06 492 LYS A CA 1
ATOM 3897 C C . LYS A 1 492 ? -33.318 -2.046 33.996 1.00 96.06 492 LYS A C 1
ATOM 3899 O O . LYS A 1 492 ? -33.587 -2.115 35.193 1.00 96.06 492 LYS A O 1
ATOM 3904 N N . LEU A 1 493 ? -32.863 -3.095 33.304 1.00 95.31 493 LEU A N 1
ATOM 3905 C CA . LEU A 1 493 ? -32.548 -4.367 33.962 1.00 95.31 493 LEU A CA 1
ATOM 3906 C C . LEU A 1 493 ? -31.414 -4.211 34.987 1.00 95.31 493 LEU A C 1
ATOM 3908 O O . LEU A 1 493 ? -31.402 -4.904 36.001 1.00 95.31 493 LEU A O 1
ATOM 3912 N N . HIS A 1 494 ? -30.512 -3.263 34.744 1.00 96.88 494 HIS A N 1
ATOM 3913 C CA . HIS A 1 494 ? -29.371 -2.958 35.593 1.00 96.88 494 HIS A CA 1
ATOM 3914 C C . HIS A 1 494 ? -29.676 -1.855 36.613 1.00 96.88 494 HIS A C 1
ATOM 3916 O O . HIS A 1 494 ? -28.755 -1.191 37.074 1.00 96.88 494 HIS A O 1
ATOM 3922 N N . ALA A 1 495 ? -30.941 -1.610 36.968 1.00 96.94 495 ALA A N 1
ATOM 3923 C CA . ALA A 1 495 ? -31.310 -0.622 37.984 1.00 96.94 495 ALA A CA 1
ATOM 3924 C C . ALA A 1 495 ? -30.811 -1.011 39.388 1.00 96.94 495 ALA A C 1
ATOM 3926 O O . ALA A 1 495 ? -30.969 -2.153 39.822 1.00 96.94 495 ALA A O 1
ATOM 3927 N N . ASN A 1 496 ? -30.268 -0.042 40.132 1.00 97.62 496 ASN A N 1
ATOM 3928 C CA . ASN A 1 496 ? -29.704 -0.217 41.481 1.00 97.62 496 ASN A CA 1
ATOM 3929 C C . ASN A 1 496 ? -28.570 -1.260 41.579 1.00 97.62 496 ASN A C 1
ATOM 3931 O O . ASN A 1 496 ? -28.322 -1.824 42.647 1.00 97.62 496 ASN A O 1
ATOM 3935 N N . GLN A 1 497 ? -27.886 -1.540 40.472 1.00 97.62 497 GLN A N 1
ATOM 3936 C CA . GLN A 1 497 ? -26.860 -2.567 40.378 1.00 97.62 497 GLN A CA 1
ATOM 3937 C C . GLN A 1 497 ? -25.457 -2.006 40.621 1.00 97.62 497 GLN A C 1
ATOM 3939 O O . GLN A 1 497 ? -25.117 -0.909 40.182 1.00 97.62 497 GLN A O 1
ATOM 3944 N N . ALA A 1 498 ? -24.619 -2.801 41.289 1.00 98.12 498 ALA A N 1
ATOM 3945 C CA . ALA A 1 498 ? -23.205 -2.512 41.473 1.00 98.12 498 ALA A CA 1
ATOM 3946 C C . ALA A 1 498 ? -22.396 -2.758 40.183 1.00 98.12 498 ALA A C 1
ATOM 3948 O O . ALA A 1 498 ? -22.429 -3.847 39.609 1.00 98.12 498 ALA A O 1
ATOM 3949 N N . TYR A 1 499 ? -21.612 -1.761 39.788 1.00 98.50 499 TYR A N 1
ATOM 3950 C CA . TYR A 1 499 ? -20.625 -1.786 38.712 1.00 98.50 499 TYR A CA 1
ATOM 3951 C C . TYR A 1 499 ? -19.236 -1.501 39.266 1.00 98.50 499 TYR A C 1
ATOM 3953 O O . TYR A 1 499 ? -19.066 -0.725 40.209 1.00 98.50 499 TYR A O 1
ATOM 3961 N N . ARG A 1 500 ? -18.227 -2.092 38.638 1.00 98.12 500 ARG A N 1
ATOM 3962 C CA . ARG A 1 500 ? -16.819 -1.886 38.970 1.00 98.12 500 ARG A CA 1
ATOM 3963 C C . ARG A 1 500 ? -16.011 -1.566 37.715 1.00 98.12 500 ARG A C 1
ATOM 3965 O O . ARG A 1 500 ? -16.406 -1.979 36.621 1.00 98.12 500 ARG A O 1
ATOM 3972 N N . PRO A 1 501 ? -14.878 -0.862 37.838 1.00 98.19 501 PRO A N 1
ATOM 3973 C CA . PRO A 1 501 ? -13.983 -0.675 36.712 1.00 98.19 501 PRO A CA 1
ATOM 3974 C C . PRO A 1 501 ? -13.305 -1.985 36.301 1.00 98.19 501 PRO A C 1
ATOM 3976 O O . PRO A 1 501 ? -12.903 -2.793 37.137 1.00 98.19 501 PRO A O 1
ATOM 3979 N N . LEU A 1 502 ? -13.144 -2.163 34.998 1.00 98.06 502 LEU A N 1
ATOM 3980 C CA . LEU A 1 502 ? -12.227 -3.096 34.356 1.00 98.06 502 LEU A CA 1
ATOM 3981 C C . LEU A 1 502 ? -10.926 -2.388 33.965 1.00 98.06 502 LEU A C 1
ATOM 3983 O O . LEU A 1 502 ? -9.849 -2.905 34.253 1.00 98.06 502 LEU A O 1
ATOM 3987 N N . LEU A 1 503 ? -11.038 -1.188 33.387 1.00 98.50 503 LEU A N 1
ATOM 3988 C CA . LEU A 1 503 ? -9.930 -0.281 33.085 1.00 98.50 503 LEU A CA 1
ATOM 3989 C C . LEU A 1 503 ? -10.243 1.116 33.631 1.00 98.50 503 LEU A C 1
ATOM 3991 O O . LEU A 1 503 ? -11.378 1.576 33.499 1.00 98.50 503 LEU A O 1
ATOM 3995 N N . LEU A 1 504 ? -9.248 1.811 34.187 1.00 97.62 504 LEU A N 1
ATOM 3996 C CA . LEU A 1 504 ? -9.351 3.236 34.527 1.00 97.62 504 LEU A CA 1
ATOM 3997 C C . LEU A 1 504 ? -8.102 4.012 34.126 1.00 97.62 504 LEU A C 1
ATOM 3999 O O . LEU A 1 504 ? -6.998 3.695 34.562 1.00 97.62 504 LEU A O 1
ATOM 4003 N N . GLY A 1 505 ? -8.304 5.084 33.370 1.00 97.00 505 GLY A N 1
ATOM 4004 C CA . GLY A 1 505 ? -7.288 6.076 33.064 1.00 97.00 505 GLY A CA 1
ATOM 4005 C C . GLY A 1 505 ? -6.914 6.907 34.291 1.00 97.00 505 GLY A C 1
ATOM 4006 O O . GLY A 1 505 ? -7.776 7.459 34.981 1.00 97.00 505 GLY A O 1
ATOM 4007 N N . THR A 1 506 ? -5.613 7.012 34.549 1.00 95.69 506 THR A N 1
ATOM 4008 C CA . THR A 1 506 ? -5.024 7.802 35.637 1.00 95.69 506 THR A CA 1
ATOM 4009 C C . THR A 1 506 ? -3.862 8.652 35.124 1.00 95.69 506 THR A C 1
ATOM 4011 O O . THR A 1 506 ? -3.422 8.509 33.985 1.00 95.69 506 THR A O 1
ATOM 4014 N N . ASP A 1 507 ? -3.301 9.498 35.988 1.00 94.19 507 ASP A N 1
ATOM 4015 C CA . ASP A 1 507 ? -2.091 10.279 35.704 1.00 94.19 507 ASP A CA 1
ATOM 4016 C C . ASP A 1 507 ? -0.836 9.414 35.515 1.00 94.19 507 ASP A C 1
ATOM 4018 O O . ASP A 1 507 ? 0.184 9.902 35.031 1.00 94.19 507 ASP A O 1
ATOM 4022 N N . LYS A 1 508 ? -0.913 8.127 35.868 1.00 94.25 508 LYS A N 1
ATOM 4023 C CA . LYS A 1 508 ? 0.160 7.139 35.711 1.00 94.25 508 LYS A CA 1
ATOM 4024 C C . LYS A 1 508 ? -0.057 6.177 34.541 1.00 94.25 508 LYS A C 1
ATOM 4026 O O . LYS A 1 508 ? 0.781 5.307 34.333 1.00 94.25 508 LYS A O 1
ATOM 4031 N N . GLY A 1 509 ? -1.152 6.328 33.798 1.00 96.12 509 GLY A N 1
ATOM 4032 C CA . GLY A 1 509 ? -1.568 5.434 32.716 1.00 96.12 509 GLY A CA 1
ATOM 4033 C C . GLY A 1 509 ? -2.859 4.693 33.046 1.00 96.12 509 GLY A C 1
ATOM 4034 O O . GLY A 1 509 ? -3.571 5.041 33.997 1.00 96.12 509 GLY A O 1
ATOM 4035 N N . ILE A 1 510 ? -3.178 3.682 32.248 1.00 98.25 510 ILE A N 1
ATOM 4036 C CA . ILE A 1 510 ? -4.372 2.853 32.404 1.00 98.25 510 ILE A CA 1
ATOM 4037 C C . ILE A 1 510 ? -4.107 1.764 33.447 1.00 98.25 510 ILE A C 1
ATOM 4039 O O . ILE A 1 510 ? -3.181 0.965 33.331 1.00 98.25 510 ILE A O 1
ATOM 4043 N N . VAL A 1 511 ? -4.955 1.715 34.472 1.00 97.44 511 VAL A N 1
ATOM 4044 C CA . VAL A 1 511 ? -4.930 0.690 35.522 1.00 97.44 511 VAL A CA 1
ATOM 4045 C C . VAL A 1 511 ? -5.952 -0.397 35.197 1.00 97.44 511 VAL A C 1
ATOM 4047 O O . VAL A 1 511 ? -7.109 -0.084 34.906 1.00 97.44 511 VAL A O 1
ATOM 4050 N N . THR A 1 512 ? -5.538 -1.663 35.277 1.00 97.69 512 THR A N 1
ATOM 4051 C CA . THR A 1 512 ? -6.397 -2.839 35.077 1.00 97.69 512 THR A CA 1
ATOM 4052 C C . THR A 1 512 ? -6.919 -3.381 36.410 1.00 97.69 512 THR A C 1
ATOM 4054 O O . THR A 1 512 ? -6.245 -3.322 37.441 1.00 97.69 512 THR A O 1
ATOM 4057 N N . TYR A 1 513 ? -8.133 -3.930 36.395 1.00 96.44 513 TYR A N 1
ATOM 4058 C CA . TYR A 1 513 ? -8.751 -4.586 37.547 1.00 96.44 513 TYR A CA 1
ATOM 4059 C C . TYR A 1 513 ? -9.248 -5.978 37.155 1.00 96.44 513 TYR A C 1
ATOM 4061 O O . TYR A 1 513 ? -10.253 -6.128 36.458 1.00 96.44 513 TYR A O 1
ATOM 4069 N N . GLU A 1 514 ? -8.553 -7.007 37.634 1.00 88.81 514 GLU A N 1
ATOM 4070 C CA . GLU A 1 514 ? -8.781 -8.400 3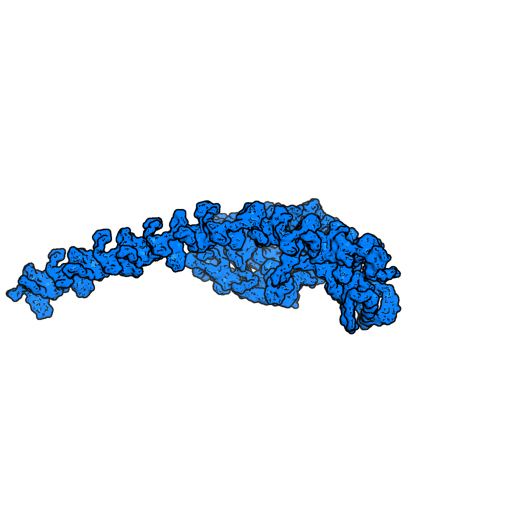7.220 1.00 88.81 514 GLU A CA 1
ATOM 4071 C C . GLU A 1 514 ? -10.100 -8.995 37.741 1.00 88.81 514 GLU A C 1
ATOM 4073 O O . GLU A 1 514 ? -10.659 -9.902 37.130 1.00 88.81 514 GLU A O 1
ATOM 4078 N N . ASN A 1 515 ? -10.606 -8.506 38.877 1.00 92.00 515 ASN A N 1
ATOM 4079 C CA . ASN A 1 515 ? -11.816 -9.017 39.521 1.00 92.00 515 ASN A CA 1
ATOM 4080 C C . ASN A 1 515 ? -12.447 -7.977 40.462 1.00 92.00 515 ASN A C 1
ATOM 4082 O O . ASN A 1 515 ? -11.880 -6.911 40.720 1.00 92.00 515 ASN A O 1
ATOM 4086 N N . ASP A 1 516 ? -13.619 -8.309 41.003 1.00 95.25 516 ASP A N 1
ATOM 4087 C CA . ASP A 1 516 ? -14.396 -7.419 41.870 1.00 95.25 516 ASP A CA 1
ATOM 4088 C C . ASP A 1 516 ? -13.656 -7.060 43.170 1.00 95.25 516 ASP A C 1
ATOM 4090 O O . ASP A 1 516 ? -13.743 -5.925 43.637 1.00 95.25 516 ASP A O 1
ATOM 4094 N N . ALA A 1 517 ? -12.871 -7.988 43.730 1.00 94.06 517 ALA A N 1
ATOM 4095 C CA . ALA A 1 517 ? -12.090 -7.742 44.942 1.00 94.06 517 ALA A CA 1
ATOM 4096 C C . ALA A 1 517 ? -10.983 -6.700 44.708 1.00 94.06 517 ALA A C 1
ATOM 4098 O O . ALA A 1 517 ? -10.796 -5.804 45.532 1.00 94.06 517 ALA A O 1
ATOM 4099 N N . ALA A 1 518 ? -10.298 -6.763 43.561 1.00 94.19 518 ALA A N 1
ATOM 4100 C CA . ALA A 1 518 ? -9.297 -5.771 43.166 1.00 94.19 518 ALA A CA 1
ATOM 4101 C C . ALA A 1 518 ? -9.906 -4.369 42.975 1.00 94.19 518 ALA A C 1
ATOM 4103 O O . ALA A 1 518 ? -9.229 -3.361 43.181 1.00 94.19 518 ALA A O 1
ATOM 4104 N N . ALA A 1 519 ? -11.191 -4.299 42.615 1.00 95.50 519 ALA A N 1
ATOM 4105 C CA . ALA A 1 519 ? -11.919 -3.060 42.363 1.00 95.50 519 ALA A CA 1
ATOM 4106 C C . ALA A 1 519 ? -12.808 -2.593 43.536 1.00 95.50 519 ALA A C 1
ATOM 4108 O O . ALA A 1 519 ? -13.532 -1.609 43.389 1.00 95.50 519 ALA A O 1
ATOM 4109 N N . ALA A 1 520 ? -12.756 -3.247 44.705 1.00 91.69 520 ALA A N 1
ATOM 4110 C CA . ALA A 1 520 ? -13.716 -3.042 45.799 1.00 91.69 520 ALA A CA 1
ATOM 4111 C C . ALA A 1 520 ? -13.855 -1.574 46.257 1.00 91.69 520 ALA A C 1
ATOM 4113 O O . ALA A 1 520 ? -14.954 -1.116 46.561 1.00 91.69 520 ALA A O 1
ATOM 4114 N N . GLY A 1 521 ? -12.760 -0.805 46.251 1.00 93.06 521 GLY A N 1
ATOM 4115 C CA . GLY A 1 521 ? -12.754 0.624 46.605 1.00 93.06 521 GLY A CA 1
ATOM 4116 C C . GLY A 1 521 ? -13.250 1.576 45.507 1.00 93.06 521 GLY A C 1
ATOM 4117 O O . GLY A 1 521 ? -13.134 2.790 45.661 1.00 93.06 521 GLY A O 1
ATOM 4118 N N . LYS A 1 522 ? -13.731 1.046 44.378 1.00 95.38 522 LYS A N 1
ATOM 4119 C CA . LYS A 1 522 ? -14.139 1.793 43.176 1.00 95.38 522 LYS A CA 1
ATOM 4120 C C . LYS A 1 522 ? -15.526 1.383 42.665 1.00 95.38 522 LYS A C 1
ATOM 4122 O O . LYS A 1 522 ? -15.889 1.747 41.551 1.00 95.38 522 LYS A O 1
ATOM 4127 N N . ILE A 1 523 ? -16.287 0.620 43.452 1.00 97.31 523 ILE A N 1
ATOM 4128 C CA . ILE A 1 523 ? -17.639 0.184 43.088 1.00 97.31 523 ILE A CA 1
ATOM 4129 C C . ILE A 1 523 ? -18.585 1.387 43.048 1.00 97.31 523 ILE A C 1
ATOM 4131 O O . ILE A 1 523 ? -18.579 2.233 43.943 1.00 97.31 523 ILE A O 1
ATOM 4135 N N . LYS A 1 524 ? -19.430 1.429 42.020 1.00 97.19 524 LYS A N 1
ATOM 4136 C CA . LYS A 1 524 ? -20.486 2.425 41.826 1.00 97.19 524 LYS A CA 1
ATOM 4137 C C . LYS A 1 524 ? -21.823 1.732 41.627 1.00 97.19 524 LYS A C 1
ATOM 4139 O O . LYS A 1 524 ? -21.860 0.593 41.183 1.00 97.19 524 LYS A O 1
ATOM 4144 N N . TYR A 1 525 ? -22.911 2.421 41.942 1.00 98.19 525 TYR A N 1
ATOM 4145 C CA . TYR A 1 525 ? -24.261 1.894 41.774 1.00 98.19 525 TYR A CA 1
ATOM 4146 C C . TYR A 1 525 ? -24.990 2.694 40.708 1.00 98.19 525 TYR A C 1
ATOM 4148 O O . TYR A 1 525 ? -24.866 3.921 40.658 1.00 98.19 525 TYR A O 1
ATOM 4156 N N . THR A 1 526 ? -25.735 2.003 39.859 1.00 98.56 526 THR A N 1
ATOM 4157 C CA . THR A 1 526 ? -26.722 2.651 39.001 1.00 98.56 526 THR A CA 1
ATOM 4158 C C . THR A 1 526 ? -27.911 3.146 39.828 1.00 98.56 526 THR A C 1
ATOM 4160 O O . THR A 1 526 ? -28.180 2.638 40.917 1.00 98.56 526 THR A O 1
ATOM 4163 N N . ASP A 1 527 ? -28.633 4.146 39.322 1.00 98.19 527 ASP A N 1
ATOM 4164 C CA . ASP A 1 527 ? -29.891 4.602 39.924 1.00 98.19 527 ASP A CA 1
ATOM 4165 C C . ASP A 1 527 ? -31.084 3.683 39.586 1.00 98.19 527 ASP A C 1
ATOM 4167 O O . ASP A 1 527 ? -30.932 2.622 38.968 1.00 98.19 527 ASP A O 1
ATOM 4171 N N . ALA A 1 528 ? -32.288 4.081 40.013 1.00 97.00 528 ALA A N 1
ATOM 4172 C CA . ALA A 1 528 ? -33.524 3.332 39.785 1.00 97.00 528 ALA A CA 1
ATOM 4173 C C . ALA A 1 528 ? -33.895 3.215 38.295 1.00 97.00 528 ALA A C 1
ATOM 4175 O O . ALA A 1 528 ? -34.661 2.331 37.914 1.00 97.00 528 ALA A O 1
ATOM 4176 N N . GLU A 1 529 ? -33.332 4.077 37.451 1.00 95.69 529 GLU A N 1
ATOM 4177 C CA . GLU A 1 529 ? -33.500 4.072 36.003 1.00 95.69 529 GLU A CA 1
ATOM 4178 C C . GLU A 1 529 ? -32.333 3.379 35.276 1.00 95.69 529 GLU A C 1
ATOM 4180 O O . GLU A 1 529 ? -32.311 3.362 34.046 1.00 95.69 529 GLU A O 1
ATOM 4185 N N . GLY A 1 530 ? -31.374 2.800 36.009 1.00 97.00 530 GLY A N 1
ATOM 4186 C CA . GLY A 1 530 ? -30.235 2.080 35.436 1.00 97.00 530 GLY A CA 1
ATOM 4187 C C . GLY A 1 530 ? -29.083 2.978 34.989 1.00 97.00 530 GLY A C 1
ATOM 4188 O O . GLY A 1 530 ? -28.240 2.545 34.211 1.00 97.00 530 GLY A O 1
ATOM 4189 N N . ASN A 1 531 ? -29.005 4.229 35.443 1.00 98.25 531 ASN A N 1
ATOM 4190 C CA . ASN A 1 531 ? -27.934 5.133 35.033 1.00 98.25 531 ASN A CA 1
ATOM 4191 C C . ASN A 1 531 ? -26.738 5.105 35.982 1.00 98.25 531 ASN A C 1
ATOM 4193 O O . ASN A 1 531 ? -26.892 5.284 37.190 1.00 98.25 531 ASN A O 1
ATOM 4197 N N . LEU A 1 532 ? -25.536 5.014 35.420 1.00 98.12 532 LEU A N 1
ATOM 4198 C CA . LEU A 1 532 ? -24.274 5.215 36.122 1.00 98.12 532 LEU A CA 1
ATOM 4199 C C . LEU A 1 532 ? -23.827 6.678 35.960 1.00 98.12 532 LEU A C 1
ATOM 4201 O O . LEU A 1 532 ? -23.757 7.187 34.842 1.00 98.12 532 LEU A O 1
ATOM 4205 N N . THR A 1 533 ? -23.550 7.370 37.068 1.00 97.81 533 THR A N 1
ATOM 4206 C CA . THR A 1 533 ? -23.228 8.813 37.067 1.00 97.81 533 THR A CA 1
ATOM 4207 C C . THR A 1 533 ? -21.784 9.057 37.477 1.00 97.81 533 THR A C 1
ATOM 4209 O O . THR A 1 533 ? -21.349 8.503 38.482 1.00 97.81 533 THR A O 1
ATOM 4212 N N . PHE A 1 534 ? -21.062 9.913 36.755 1.00 97.69 534 PHE A N 1
ATOM 4213 C CA . PHE A 1 534 ? -19.661 10.272 36.993 1.00 97.69 534 PHE A CA 1
ATOM 4214 C C . PHE A 1 534 ? -19.492 11.776 37.219 1.00 97.69 534 PHE A C 1
ATOM 4216 O O . PHE A 1 534 ? -20.110 12.573 36.509 1.00 97.69 534 PHE A O 1
ATOM 4223 N N . SER A 1 535 ? -18.653 12.157 38.183 1.00 93.44 535 SER A N 1
ATOM 4224 C CA . SER A 1 535 ? -18.292 13.555 38.461 1.00 93.44 535 SER A CA 1
ATOM 4225 C C . SER A 1 535 ? -16.955 13.957 37.823 1.00 93.44 535 SER A C 1
ATOM 4227 O O . SER A 1 535 ? -16.178 13.109 37.372 1.00 93.44 535 SER A O 1
ATOM 4229 N N . GLY A 1 536 ? -16.658 15.262 37.804 1.00 87.56 536 GLY A N 1
ATOM 4230 C CA . GLY A 1 536 ? -15.397 15.792 37.272 1.00 87.56 536 GLY A CA 1
ATOM 4231 C C . GLY A 1 536 ? -14.129 15.332 37.994 1.00 87.56 536 GLY A C 1
ATOM 4232 O O . GLY A 1 536 ? -13.074 15.268 37.368 1.00 87.56 536 GLY A O 1
ATOM 4233 N N . ASP A 1 537 ? -14.221 14.923 39.261 1.00 87.56 537 ASP A N 1
ATOM 4234 C CA . ASP A 1 537 ? -13.080 14.351 39.991 1.00 87.56 537 ASP A CA 1
ATOM 4235 C C . ASP A 1 537 ? -12.724 12.932 39.510 1.00 87.56 537 ASP A C 1
ATOM 4237 O O . ASP A 1 537 ? -11.604 12.456 39.721 1.00 87.56 537 ASP A O 1
ATOM 4241 N N . GLU A 1 538 ? -13.667 12.244 38.859 1.00 91.00 538 GLU A N 1
ATOM 4242 C CA . GLU A 1 538 ? -13.518 10.858 38.405 1.00 91.00 538 GLU A CA 1
ATOM 4243 C C . GLU A 1 538 ? -13.073 10.754 36.943 1.00 91.00 538 GLU A C 1
ATOM 4245 O O . GLU A 1 538 ? -12.369 9.807 36.578 1.00 91.00 538 GLU A O 1
ATOM 4250 N N . ILE A 1 539 ? -13.479 11.716 36.109 1.00 94.81 539 ILE A N 1
ATOM 4251 C CA . ILE A 1 539 ? -13.182 11.741 34.675 1.00 94.81 539 ILE A CA 1
ATOM 4252 C C . ILE A 1 539 ? -12.445 13.029 34.325 1.00 94.81 539 ILE A C 1
ATOM 4254 O O . ILE A 1 539 ? -13.017 14.120 34.285 1.00 94.81 539 ILE A O 1
ATOM 4258 N N . LYS A 1 540 ? -11.172 12.864 33.973 1.00 93.38 540 LYS A N 1
ATOM 4259 C CA . LYS A 1 540 ? -10.310 13.920 33.444 1.00 93.38 540 LYS A CA 1
ATOM 4260 C C . LYS A 1 540 ? -9.364 13.355 32.395 1.00 93.38 540 LYS A C 1
ATOM 4262 O O . LYS A 1 540 ? -9.026 12.175 32.437 1.00 93.38 540 LYS A O 1
ATOM 4267 N N . GLY A 1 541 ? -8.964 14.192 31.450 1.00 95.69 541 GLY A N 1
ATOM 4268 C CA . GLY A 1 541 ? -7.974 13.847 30.445 1.00 95.69 541 GLY A CA 1
ATOM 4269 C C . GLY A 1 541 ? -6.574 13.739 31.049 1.00 95.69 541 GLY A C 1
ATOM 4270 O O . GLY A 1 541 ? -6.236 14.424 32.016 1.00 95.69 541 GLY A O 1
ATOM 4271 N N . TYR A 1 542 ? -5.759 12.874 30.457 1.00 96.00 542 TYR A N 1
ATOM 4272 C CA . TYR A 1 542 ? -4.349 12.705 30.771 1.00 96.00 542 TYR A CA 1
ATOM 4273 C C . TYR A 1 542 ? -3.519 12.569 29.498 1.00 96.00 542 TYR A C 1
ATOM 4275 O O . TYR A 1 542 ? -4.037 12.334 28.403 1.00 96.00 542 TYR A O 1
ATOM 4283 N N . ARG A 1 543 ? -2.202 12.681 29.663 1.00 95.88 543 ARG A N 1
ATOM 4284 C CA . ARG A 1 543 ? -1.219 12.368 28.630 1.00 95.88 543 ARG A CA 1
ATOM 4285 C C . ARG A 1 543 ? -0.178 11.411 29.203 1.00 95.88 543 ARG A C 1
ATOM 4287 O O . ARG A 1 543 ? 0.705 11.825 29.949 1.00 95.88 543 ARG A O 1
ATOM 4294 N N . THR A 1 544 ? -0.295 10.141 28.852 1.00 96.75 544 THR A N 1
ATOM 4295 C CA . THR A 1 544 ? 0.556 9.030 29.297 1.00 96.75 544 THR A CA 1
ATOM 4296 C C . THR A 1 544 ? 0.991 8.204 28.083 1.00 96.75 544 THR A C 1
ATOM 4298 O O . THR A 1 544 ? 0.643 8.520 26.947 1.00 96.75 544 THR A O 1
ATOM 4301 N N . VAL A 1 545 ? 1.809 7.168 28.290 1.00 96.62 545 VAL A N 1
ATOM 4302 C CA . VAL A 1 545 ? 2.364 6.336 27.198 1.00 96.62 545 VAL A CA 1
ATOM 4303 C C . VAL A 1 545 ? 1.274 5.643 26.374 1.00 96.62 545 VAL A C 1
ATOM 4305 O O . VAL A 1 545 ? 1.420 5.447 25.169 1.00 96.62 545 VAL A O 1
ATOM 4308 N N . ASP A 1 546 ? 0.192 5.278 27.042 1.00 96.12 546 ASP A N 1
ATOM 4309 C CA . ASP A 1 546 ? -0.911 4.442 26.585 1.00 96.12 546 ASP A CA 1
ATOM 4310 C C . ASP A 1 546 ? -2.201 5.231 26.311 1.00 96.12 546 ASP A C 1
ATOM 4312 O O . ASP A 1 546 ? -3.143 4.690 25.732 1.00 96.12 546 ASP A O 1
ATOM 4316 N N . MET A 1 547 ? -2.250 6.511 26.691 1.00 94.81 547 MET A N 1
ATOM 4317 C CA . MET A 1 547 ? -3.474 7.304 26.664 1.00 94.81 547 MET A CA 1
ATOM 4318 C C . MET A 1 547 ? -3.194 8.794 26.439 1.00 94.81 547 MET A C 1
ATOM 4320 O O . MET A 1 547 ? -2.391 9.424 27.123 1.00 94.81 547 MET A O 1
ATOM 4324 N N . ARG A 1 548 ? -3.924 9.388 25.497 1.00 95.44 548 ARG A N 1
ATOM 4325 C CA . ARG A 1 548 ? -4.037 10.829 25.276 1.00 95.44 548 ARG A CA 1
ATOM 4326 C C . ARG A 1 548 ? -5.517 11.193 25.329 1.00 95.44 548 ARG A C 1
ATOM 4328 O O . ARG A 1 548 ? -6.218 11.131 24.322 1.00 95.44 548 ARG A O 1
ATOM 4335 N N . GLY A 1 549 ? -5.965 11.548 26.526 1.00 95.88 549 GLY A N 1
ATOM 4336 C CA . GLY A 1 549 ? -7.360 11.748 26.888 1.00 95.88 549 GLY A CA 1
ATOM 4337 C C . GLY A 1 549 ? -7.763 10.866 28.063 1.00 95.88 549 GLY A C 1
ATOM 4338 O O . GLY A 1 549 ? -7.055 10.846 29.066 1.00 95.88 549 GLY A O 1
ATOM 4339 N N . TYR A 1 550 ? -8.895 10.177 27.978 1.00 97.81 550 TYR A N 1
ATOM 4340 C CA . TYR A 1 550 ? -9.406 9.325 29.052 1.00 97.81 550 TYR A CA 1
ATOM 4341 C C . TYR A 1 550 ? -9.930 8.006 28.492 1.00 97.81 550 TYR A C 1
ATOM 4343 O O . TYR A 1 550 ? -10.583 7.998 27.452 1.00 97.81 550 TYR A O 1
ATOM 4351 N N . LEU A 1 551 ? -9.689 6.913 29.214 1.00 98.62 551 LEU A N 1
ATOM 4352 C CA . LEU A 1 551 ? -10.285 5.606 28.975 1.00 98.62 551 LEU A CA 1
ATOM 4353 C C . LEU A 1 551 ? -10.829 5.064 30.296 1.00 98.62 551 LEU A C 1
ATOM 4355 O O . LEU A 1 551 ? -10.095 4.956 31.277 1.00 98.62 551 LEU A O 1
ATOM 4359 N N . GLY A 1 552 ? -12.101 4.689 30.319 1.00 98.44 552 GLY A N 1
ATOM 4360 C CA . GLY A 1 552 ? -12.706 3.978 31.440 1.00 98.44 552 GLY A CA 1
ATOM 4361 C C . GLY A 1 552 ? -13.576 2.847 30.926 1.00 98.44 552 GLY A C 1
ATOM 4362 O O . GLY A 1 552 ? -14.408 3.075 30.058 1.00 98.44 552 GLY A O 1
ATOM 4363 N N . VAL A 1 553 ? -13.412 1.641 31.458 1.00 98.81 553 VAL A N 1
ATOM 4364 C CA . VAL A 1 553 ? -14.255 0.491 31.107 1.00 98.81 553 VAL A CA 1
ATOM 4365 C C . VAL A 1 553 ? -14.877 -0.051 32.380 1.00 98.81 553 VAL A C 1
ATOM 4367 O O . VAL A 1 553 ? -14.158 -0.257 33.353 1.00 98.81 553 VAL A O 1
ATOM 4370 N N . TRP A 1 554 ? -16.189 -0.264 32.396 1.00 98.69 554 TRP A N 1
ATOM 4371 C CA . TRP A 1 554 ? -16.966 -0.652 33.574 1.00 98.69 554 TRP A CA 1
ATOM 4372 C C . TRP A 1 554 ? -17.848 -1.860 33.272 1.00 98.69 554 TRP A C 1
ATOM 4374 O O . TRP A 1 554 ? -18.441 -1.955 32.198 1.00 98.69 554 TRP A O 1
ATOM 4384 N N . VAL A 1 555 ? -17.943 -2.774 34.236 1.00 98.50 555 VAL A N 1
ATOM 4385 C CA . VAL A 1 555 ? -18.678 -4.044 34.126 1.00 98.50 555 VAL A CA 1
ATOM 4386 C C . VAL A 1 555 ? -19.462 -4.322 35.417 1.00 98.50 555 VAL A C 1
ATOM 4388 O O . VAL A 1 555 ? -19.075 -3.811 36.477 1.00 98.50 555 VAL A O 1
ATOM 4391 N N . PRO A 1 556 ? -20.566 -5.090 35.370 1.00 97.81 556 PRO A N 1
ATOM 4392 C CA . PRO A 1 556 ? -21.342 -5.420 36.561 1.00 97.81 556 PRO A CA 1
ATOM 4393 C C . PRO A 1 556 ? -20.555 -6.319 37.523 1.00 97.81 556 PRO A C 1
ATOM 4395 O O . PRO A 1 556 ? -19.795 -7.199 37.112 1.00 97.81 556 PRO A O 1
ATOM 4398 N N . VAL A 1 557 ? -20.773 -6.110 38.820 1.00 97.31 557 VAL A N 1
ATOM 4399 C CA . VAL A 1 557 ? -20.231 -6.944 39.904 1.00 97.31 557 VAL A CA 1
ATOM 4400 C C . VAL A 1 557 ? -20.985 -8.279 39.975 1.00 97.31 557 VAL A C 1
ATOM 4402 O O . VAL A 1 557 ? -22.182 -8.360 39.679 1.00 97.31 557 VAL A O 1
ATOM 4405 N N . GLY A 1 558 ? -20.292 -9.332 40.410 1.00 94.62 558 GLY A N 1
ATOM 4406 C CA . GLY A 1 558 ? -20.877 -10.636 40.722 1.00 94.62 558 GLY A CA 1
ATOM 4407 C C . GLY A 1 558 ? -20.910 -11.627 39.559 1.00 94.62 558 GLY A C 1
ATOM 4408 O O . GLY A 1 558 ? -21.550 -12.668 39.685 1.00 94.62 558 GLY A O 1
ATOM 4409 N N . ALA A 1 559 ? -20.235 -11.336 38.444 1.00 95.19 559 ALA A N 1
ATOM 4410 C CA . ALA A 1 559 ? -20.077 -12.311 37.368 1.00 95.19 559 ALA A CA 1
ATOM 4411 C C . ALA A 1 559 ? -19.193 -13.489 37.824 1.00 95.19 559 ALA A C 1
ATOM 4413 O O . ALA A 1 559 ? -18.088 -13.252 38.320 1.00 95.19 559 ALA A O 1
ATOM 4414 N N . PRO A 1 560 ? -19.628 -14.750 37.647 1.00 92.50 560 PRO A N 1
ATOM 4415 C CA . PRO A 1 560 ? -18.807 -15.918 37.946 1.00 92.50 560 PRO A CA 1
ATOM 4416 C C . PRO A 1 560 ? -17.473 -15.922 37.191 1.00 92.50 560 PRO A C 1
ATOM 4418 O O . PRO A 1 560 ? -17.388 -15.500 36.034 1.00 92.50 560 PRO A O 1
ATOM 4421 N N . ASP A 1 561 ? -16.430 -16.483 37.809 1.00 88.69 561 ASP A N 1
ATOM 4422 C CA . ASP A 1 561 ? -15.091 -16.547 37.208 1.00 88.69 561 ASP A CA 1
ATOM 4423 C C . ASP A 1 561 ? -15.068 -17.276 35.859 1.00 88.69 561 ASP A C 1
ATOM 4425 O O . ASP A 1 561 ? -14.299 -16.899 34.975 1.00 88.69 561 ASP A O 1
ATOM 4429 N N . ASN A 1 562 ? -15.934 -18.277 35.695 1.00 90.56 562 ASN A N 1
ATOM 4430 C CA . ASN A 1 562 ? -16.072 -19.110 34.503 1.00 90.56 562 ASN A CA 1
ATOM 4431 C C . ASN A 1 562 ? -17.245 -18.704 33.591 1.00 90.56 562 ASN A C 1
ATOM 4433 O O . ASN A 1 562 ? -17.653 -19.509 32.755 1.00 90.56 562 ASN A O 1
ATOM 4437 N N . GLN A 1 563 ? -17.817 -17.506 33.760 1.00 94.88 563 GLN A N 1
ATOM 4438 C CA . GLN A 1 563 ? -18.875 -17.019 32.875 1.00 94.88 563 GLN A CA 1
ATOM 4439 C C . GLN A 1 563 ? -18.356 -16.894 31.432 1.00 94.88 563 GLN A C 1
ATOM 4441 O O . GLN A 1 563 ? -17.343 -16.246 31.183 1.00 94.88 563 GLN A O 1
ATOM 4446 N N . ASP A 1 564 ? -19.074 -17.492 30.484 1.00 95.62 564 ASP A N 1
ATOM 4447 C CA . ASP A 1 564 ? -18.848 -17.341 29.046 1.00 95.62 564 ASP A CA 1
ATOM 4448 C C . ASP A 1 564 ? -20.215 -17.199 28.375 1.00 95.62 564 ASP A C 1
ATOM 4450 O O . ASP A 1 564 ? -21.027 -18.125 28.402 1.00 95.62 564 ASP A O 1
ATOM 4454 N N . ILE A 1 565 ? -20.495 -16.007 27.851 1.00 96.25 565 ILE A N 1
ATOM 4455 C CA . ILE A 1 565 ? -21.787 -15.659 27.243 1.00 96.25 565 ILE A CA 1
ATOM 4456 C C . ILE A 1 565 ? -21.752 -15.708 25.713 1.00 96.25 565 ILE A C 1
ATOM 4458 O O . ILE A 1 565 ? -22.729 -15.322 25.068 1.00 96.25 565 ILE A O 1
ATOM 4462 N N . ARG A 1 566 ? -20.642 -16.176 25.130 1.00 96.25 566 ARG A N 1
ATOM 4463 C CA . ARG A 1 566 ? -20.516 -16.339 23.681 1.00 96.25 566 ARG A CA 1
ATOM 4464 C C . ARG A 1 566 ? -21.520 -17.346 23.140 1.00 96.25 566 ARG A C 1
ATOM 4466 O O . ARG A 1 566 ? -21.910 -18.310 23.801 1.00 96.25 566 ARG A O 1
ATOM 4473 N N . VAL A 1 567 ? -21.890 -17.142 21.885 1.00 96.06 567 VAL A N 1
ATOM 4474 C CA . VAL A 1 567 ? -22.863 -17.955 21.162 1.00 96.06 567 VAL A CA 1
ATOM 4475 C C . VAL A 1 567 ? -22.156 -18.790 20.105 1.00 96.06 567 VAL A C 1
ATOM 4477 O O . VAL A 1 567 ? -21.271 -18.320 19.393 1.00 96.06 567 VAL A O 1
ATOM 4480 N N . LYS A 1 568 ? -22.547 -20.061 20.013 1.00 96.19 568 LYS A N 1
ATOM 4481 C CA . LYS A 1 568 ? -22.110 -20.957 18.938 1.00 96.19 568 LYS A CA 1
ATOM 4482 C C . LYS A 1 568 ? -22.936 -20.700 17.681 1.00 96.19 568 LYS A C 1
ATOM 4484 O O . LYS A 1 568 ? -24.121 -20.397 17.792 1.00 96.19 568 LYS A O 1
ATOM 4489 N N . GLY A 1 569 ? -22.331 -20.893 16.510 1.00 96.75 569 GLY A N 1
ATOM 4490 C CA . GLY A 1 569 ? -23.046 -20.814 15.236 1.00 96.75 569 GLY A CA 1
ATOM 4491 C C . GLY A 1 569 ? -24.232 -21.776 15.168 1.00 96.75 569 GLY A C 1
ATOM 4492 O O . GLY A 1 569 ? -24.190 -22.879 15.715 1.00 96.75 569 GLY A O 1
ATOM 4493 N N . SER A 1 570 ? -25.301 -21.345 14.505 1.00 97.00 570 SER A N 1
ATOM 4494 C CA . SER A 1 570 ? -26.502 -22.138 14.274 1.00 97.00 570 SER A CA 1
ATOM 4495 C C . SER A 1 570 ? -26.298 -23.184 13.175 1.00 97.00 570 SER A C 1
ATOM 4497 O O . SER A 1 570 ? -25.705 -22.903 12.138 1.00 97.00 570 SER A O 1
ATOM 4499 N N . ASP A 1 571 ? -26.918 -24.357 13.322 1.00 97.56 571 ASP A N 1
ATOM 4500 C CA . ASP A 1 571 ? -27.003 -25.368 12.252 1.00 97.56 571 ASP A CA 1
ATOM 4501 C C . ASP A 1 571 ? -27.947 -24.959 11.101 1.00 97.56 571 ASP A C 1
ATOM 4503 O O . ASP A 1 571 ? -28.177 -25.722 10.162 1.00 97.56 571 ASP A O 1
ATOM 4507 N N . LYS A 1 572 ? -28.539 -23.761 11.167 1.00 96.44 572 LYS A N 1
ATOM 4508 C CA . LYS A 1 572 ? -29.451 -23.242 10.147 1.00 96.44 572 LYS A CA 1
ATOM 4509 C C . LYS A 1 572 ? -28.697 -22.466 9.077 1.00 96.44 572 LYS A C 1
ATOM 4511 O O . LYS A 1 572 ? -27.801 -21.681 9.379 1.00 96.44 572 LYS A O 1
ATOM 4516 N N . LYS A 1 573 ? -29.150 -22.623 7.833 1.00 95.69 573 LYS A N 1
ATOM 4517 C CA . LYS A 1 573 ? -28.789 -21.741 6.724 1.00 95.69 573 LYS A CA 1
ATOM 4518 C C . LYS A 1 573 ? -29.296 -20.321 6.992 1.00 95.69 573 LYS A C 1
ATOM 4520 O O . LYS A 1 573 ? -30.458 -20.154 7.366 1.00 95.69 573 LYS A O 1
ATOM 4525 N N . LEU A 1 574 ? -28.439 -19.333 6.750 1.00 95.12 574 LEU A N 1
ATOM 4526 C CA . LEU A 1 574 ? -28.775 -17.909 6.771 1.00 95.12 574 LEU A CA 1
ATOM 4527 C C . LEU A 1 574 ? -28.887 -17.350 5.341 1.00 95.12 574 LEU A C 1
ATOM 4529 O O . LEU A 1 574 ? -28.599 -18.050 4.366 1.00 95.12 574 LEU A O 1
ATOM 4533 N N . ASP A 1 575 ? -29.327 -16.096 5.219 1.00 92.44 575 ASP A N 1
ATOM 4534 C CA . ASP A 1 575 ? -29.499 -15.415 3.926 1.00 92.44 575 ASP A CA 1
ATOM 4535 C C . ASP A 1 575 ? -28.165 -15.174 3.205 1.00 92.44 575 ASP A C 1
ATOM 4537 O O . ASP A 1 575 ? -28.109 -15.186 1.974 1.00 92.44 575 ASP A O 1
ATOM 4541 N N . LYS A 1 576 ? -27.099 -14.964 3.983 1.00 95.69 576 LYS A N 1
ATOM 4542 C CA . LYS A 1 576 ? -25.718 -14.792 3.529 1.00 95.69 576 LYS A CA 1
ATOM 4543 C C . LYS A 1 576 ? -24.809 -15.801 4.217 1.00 95.69 576 LYS A C 1
ATOM 4545 O O . LYS A 1 576 ? -25.098 -16.216 5.341 1.00 95.69 576 LYS A O 1
ATOM 4550 N N . THR A 1 577 ? -23.709 -16.155 3.555 1.00 96.38 577 THR A N 1
ATOM 4551 C CA . THR A 1 577 ? -22.691 -17.082 4.075 1.00 96.38 577 THR A CA 1
ATOM 4552 C C . THR A 1 577 ? -22.168 -16.595 5.429 1.00 96.38 577 THR A C 1
ATOM 4554 O O . THR A 1 577 ? -22.215 -17.335 6.407 1.00 96.38 577 THR A O 1
ATOM 4557 N N . PHE A 1 578 ? -21.797 -15.314 5.520 1.00 96.75 578 PHE A N 1
ATOM 4558 C CA . PHE A 1 578 ? -21.584 -14.623 6.791 1.00 96.75 578 PHE A CA 1
ATOM 4559 C C . PHE A 1 578 ? -22.665 -13.564 6.997 1.00 96.75 578 PHE A C 1
ATOM 4561 O O . PHE A 1 578 ? -22.932 -12.744 6.121 1.00 96.75 578 PHE A O 1
ATOM 4568 N N . SER A 1 579 ? -23.292 -13.586 8.170 1.00 95.56 579 SER A N 1
ATOM 4569 C CA . SER A 1 579 ? -24.318 -12.626 8.583 1.00 95.56 579 SER A CA 1
ATOM 4570 C C . SER A 1 579 ? -23.930 -12.016 9.927 1.00 95.56 579 SER A C 1
ATOM 4572 O O . SER A 1 579 ? -23.298 -12.684 10.742 1.00 95.56 579 SER A O 1
ATOM 4574 N N . ALA A 1 580 ? -24.306 -10.760 10.161 1.00 95.62 580 ALA A N 1
ATOM 4575 C CA . ALA A 1 580 ? -24.026 -10.037 11.396 1.00 95.62 580 ALA A CA 1
ATOM 4576 C C . ALA A 1 580 ? -24.862 -10.582 12.572 1.00 95.62 580 ALA A C 1
ATOM 4578 O O . ALA A 1 580 ? -25.926 -10.074 12.906 1.00 95.62 580 ALA A O 1
ATOM 4579 N N . THR A 1 581 ? -24.424 -11.688 13.165 1.00 96.88 581 THR A N 1
ATOM 4580 C CA . THR A 1 581 ? -25.141 -12.388 14.236 1.00 96.88 581 THR A CA 1
ATOM 4581 C C . THR A 1 581 ? -24.379 -12.337 15.551 1.00 96.88 581 THR A C 1
ATOM 4583 O O . THR A 1 581 ? -23.187 -12.048 15.598 1.00 96.88 581 THR A O 1
ATOM 4586 N N . GLU A 1 582 ? -25.042 -12.719 16.642 1.00 96.69 582 GLU A N 1
ATOM 4587 C CA . GLU A 1 582 ? -24.371 -12.865 17.936 1.00 96.69 582 GLU A CA 1
ATOM 4588 C C . GLU A 1 582 ? -23.267 -13.948 17.920 1.00 96.69 582 GLU A C 1
ATOM 4590 O O . GLU A 1 582 ? -22.275 -13.859 18.649 1.00 96.69 582 GLU A O 1
ATOM 4595 N N . ALA A 1 583 ? -23.413 -14.981 17.083 1.00 97.94 583 ALA A N 1
ATOM 4596 C CA . ALA A 1 583 ? -22.401 -16.025 16.933 1.00 97.94 583 ALA A CA 1
ATOM 4597 C C . ALA A 1 583 ? -21.172 -15.530 16.153 1.00 97.94 583 ALA A C 1
ATOM 4599 O O . ALA A 1 583 ? -20.047 -15.894 16.507 1.00 97.94 583 ALA A O 1
ATOM 4600 N N . LEU A 1 584 ? -21.372 -14.670 15.145 1.00 97.81 584 LEU A N 1
ATOM 4601 C CA . LEU A 1 584 ? -20.286 -13.955 14.473 1.00 97.81 584 LEU A CA 1
ATOM 4602 C C . LEU A 1 584 ? -19.588 -12.996 15.448 1.00 97.81 584 LEU A C 1
ATOM 4604 O O . LEU A 1 584 ? -18.367 -13.032 15.575 1.00 97.81 584 LEU A O 1
ATOM 4608 N N . ASP A 1 585 ? -20.352 -12.214 16.212 1.00 96.44 585 ASP A N 1
ATOM 4609 C CA . ASP A 1 585 ? -19.817 -11.322 17.250 1.00 96.44 585 ASP A CA 1
ATOM 4610 C C . ASP A 1 585 ? -18.982 -12.061 18.287 1.00 96.44 585 ASP A C 1
ATOM 4612 O O . ASP A 1 585 ? -18.090 -11.488 18.904 1.00 96.44 585 ASP A O 1
ATOM 4616 N N . SER A 1 586 ? -19.262 -13.338 18.523 1.00 97.94 586 SER A N 1
ATOM 4617 C CA . SER A 1 586 ? -18.528 -14.147 19.493 1.00 97.94 586 SER A CA 1
ATOM 4618 C C . SER A 1 586 ? -17.106 -14.504 19.038 1.00 97.94 586 SER A C 1
ATOM 4620 O O . SER A 1 586 ? -16.327 -15.005 19.853 1.00 97.94 586 SER A O 1
ATOM 4622 N N . GLN A 1 587 ? -16.759 -14.234 17.776 1.00 98.62 587 GLN A N 1
ATOM 4623 C CA . GLN A 1 587 ? -15.455 -14.533 17.189 1.00 98.62 587 GLN A CA 1
ATOM 4624 C C . GLN A 1 587 ? -14.427 -13.428 17.463 1.00 98.62 587 GLN A C 1
ATOM 4626 O O . GLN A 1 587 ? -14.763 -12.246 17.548 1.00 98.62 587 GLN A O 1
ATOM 4631 N N . VAL A 1 588 ? -13.158 -13.822 17.581 1.00 98.75 588 VAL A N 1
ATOM 4632 C CA . VAL A 1 588 ? -12.003 -12.915 17.654 1.00 98.75 588 VAL A CA 1
ATOM 4633 C C . VAL A 1 588 ? -10.849 -13.547 16.886 1.00 98.75 588 VAL A C 1
ATOM 4635 O O . VAL A 1 588 ? -10.480 -14.696 17.154 1.00 98.75 588 VAL A O 1
ATOM 4638 N N . ILE A 1 589 ? -10.273 -12.784 15.961 1.00 98.94 589 ILE A N 1
ATOM 4639 C CA . ILE A 1 589 ? -9.095 -13.179 15.187 1.00 98.94 589 ILE A CA 1
ATOM 4640 C C . ILE A 1 589 ? -7.846 -12.628 15.883 1.00 98.94 589 ILE A C 1
ATOM 4642 O O . ILE A 1 589 ? -7.848 -11.496 16.372 1.00 98.94 589 ILE A O 1
ATOM 4646 N N . TYR A 1 590 ? -6.770 -13.407 15.925 1.00 98.94 590 TYR A N 1
ATOM 4647 C CA . TYR A 1 590 ? -5.449 -12.926 16.325 1.00 98.94 590 TYR A CA 1
ATOM 4648 C C . TYR A 1 590 ? -4.483 -13.018 15.148 1.00 98.94 590 TYR A C 1
ATOM 4650 O O . TYR A 1 590 ? -4.151 -14.117 14.718 1.00 98.94 590 TYR A O 1
ATOM 4658 N N . GLU A 1 591 ? -4.040 -11.867 14.647 1.00 98.88 591 GLU A N 1
ATOM 4659 C CA . GLU A 1 591 ? -2.942 -11.753 13.686 1.00 98.88 591 GLU A CA 1
ATOM 4660 C C . GLU A 1 591 ? -1.636 -11.977 14.441 1.00 98.88 591 GLU A C 1
ATOM 4662 O O . GLU A 1 591 ? -1.091 -11.085 15.099 1.00 98.88 591 GLU A O 1
ATOM 4667 N N . GLY A 1 592 ? -1.196 -13.231 14.431 1.00 98.50 592 GLY A N 1
ATOM 4668 C CA . GLY A 1 592 ? -0.239 -13.765 15.387 1.00 98.50 592 GLY A CA 1
ATOM 4669 C C . GLY A 1 592 ? 1.220 -13.518 15.039 1.00 98.50 592 GLY A C 1
ATOM 4670 O O . GLY A 1 592 ? 2.072 -14.258 15.530 1.00 98.50 592 GLY A O 1
ATOM 4671 N N . PHE A 1 593 ? 1.531 -12.523 14.208 1.00 98.75 593 PHE A N 1
ATOM 4672 C CA . PHE A 1 593 ? 2.893 -12.227 13.776 1.00 98.75 593 PHE A CA 1
ATOM 4673 C C . PHE A 1 593 ? 3.131 -10.734 13.525 1.00 98.75 593 PHE A C 1
ATOM 4675 O O . PHE A 1 593 ? 2.202 -9.941 13.445 1.00 98.75 593 PHE A O 1
ATOM 4682 N N . SER A 1 594 ? 4.403 -10.356 13.397 1.00 98.44 594 SER A N 1
ATOM 4683 C CA . SER A 1 594 ? 4.821 -9.081 12.811 1.00 98.44 594 SER A CA 1
ATOM 4684 C C . SER A 1 594 ? 5.848 -9.357 11.722 1.00 98.44 594 SER A C 1
ATOM 4686 O O . SER A 1 594 ? 6.663 -10.275 11.855 1.00 98.44 594 SER A O 1
ATOM 4688 N N . ASN A 1 595 ? 5.847 -8.529 10.681 1.00 97.75 595 ASN A N 1
ATOM 4689 C CA . ASN A 1 595 ? 6.848 -8.544 9.619 1.00 97.75 595 ASN A CA 1
ATOM 4690 C C . ASN A 1 595 ? 8.285 -8.515 10.169 1.00 97.75 595 ASN A C 1
ATOM 4692 O O . ASN A 1 595 ? 9.170 -9.246 9.710 1.00 97.75 595 ASN A O 1
ATOM 4696 N N . PHE A 1 596 ? 8.507 -7.722 11.216 1.00 97.69 596 PHE A N 1
ATOM 4697 C CA . PHE A 1 596 ? 9.835 -7.334 11.682 1.00 97.69 596 PHE A CA 1
ATOM 4698 C C . PHE A 1 596 ? 10.402 -8.188 12.816 1.00 97.69 596 PHE A C 1
ATOM 4700 O O . PHE A 1 596 ? 11.401 -7.800 13.418 1.00 97.69 596 PHE A O 1
ATOM 4707 N N . GLN A 1 597 ? 9.809 -9.355 13.090 1.00 97.38 597 GLN A N 1
ATOM 4708 C CA . GLN A 1 597 ? 10.384 -10.332 14.019 1.00 97.38 597 GLN A CA 1
ATOM 4709 C C . GLN A 1 597 ? 11.847 -10.624 13.651 1.00 97.38 597 GLN A C 1
ATOM 4711 O O . GLN A 1 597 ? 12.187 -10.733 12.471 1.00 97.38 597 GLN A O 1
ATOM 4716 N N . ASP A 1 598 ? 12.717 -10.753 14.646 1.00 96.69 598 ASP A N 1
ATOM 4717 C CA . ASP A 1 598 ? 14.120 -11.080 14.399 1.00 96.69 598 ASP A CA 1
ATOM 4718 C C . ASP A 1 598 ? 14.247 -12.551 13.974 1.00 96.69 598 ASP A C 1
ATOM 4720 O O . ASP A 1 598 ? 13.447 -13.404 14.364 1.00 96.69 598 ASP A O 1
ATOM 4724 N N . PHE A 1 599 ? 15.290 -12.875 13.209 1.00 95.75 599 PHE A N 1
ATOM 4725 C CA . PHE A 1 599 ? 15.667 -14.272 13.006 1.00 95.75 599 PHE A CA 1
ATOM 4726 C C . PHE A 1 599 ? 16.011 -14.924 14.351 1.00 95.75 599 PHE A C 1
ATOM 4728 O O . PHE A 1 599 ? 16.602 -14.294 15.233 1.00 95.75 599 PHE A O 1
ATOM 4735 N N . VAL A 1 600 ? 15.641 -16.193 14.518 1.00 96.38 600 VAL A N 1
ATOM 4736 C CA . VAL A 1 600 ? 15.856 -16.898 15.785 1.00 96.38 600 VAL A CA 1
ATOM 4737 C C . VAL A 1 600 ? 17.339 -17.127 16.070 1.00 96.38 600 VAL A C 1
ATOM 4739 O O . VAL A 1 600 ? 18.121 -17.449 15.175 1.00 96.38 600 VAL A O 1
ATOM 4742 N N . GLU A 1 601 ? 17.729 -17.020 17.340 1.00 95.88 601 GLU A N 1
ATOM 4743 C CA . GLU A 1 601 ? 19.088 -17.363 17.785 1.00 95.88 601 GLU A CA 1
ATOM 4744 C C . GLU A 1 601 ? 19.192 -18.836 18.216 1.00 95.88 601 GLU A C 1
ATOM 4746 O O . GLU A 1 601 ? 20.276 -19.425 18.218 1.00 95.88 601 GLU A O 1
ATOM 4751 N N . LYS A 1 602 ? 18.065 -19.434 18.621 1.00 95.94 602 LYS A N 1
ATOM 4752 C CA . LYS A 1 602 ? 17.944 -20.802 19.139 1.00 95.94 602 LYS A CA 1
ATOM 4753 C C . LYS A 1 602 ? 16.651 -21.442 18.644 1.00 95.94 602 LYS A C 1
ATOM 4755 O O . LYS A 1 602 ? 15.630 -20.776 18.526 1.00 95.94 602 LYS A O 1
ATOM 4760 N N . ASP A 1 603 ? 16.676 -22.761 18.471 1.00 96.00 603 ASP A N 1
ATOM 4761 C CA . ASP A 1 603 ? 15.529 -23.552 18.000 1.00 96.00 603 ASP A CA 1
ATOM 4762 C C . ASP A 1 603 ? 14.244 -23.330 18.823 1.00 96.00 603 ASP A C 1
ATOM 4764 O O . ASP A 1 603 ? 13.165 -23.193 18.263 1.00 96.00 603 ASP A O 1
ATOM 4768 N N . SER A 1 604 ? 14.347 -23.193 20.148 1.00 96.88 604 SER A N 1
ATOM 4769 C CA . SER A 1 604 ? 13.185 -22.973 21.025 1.00 96.88 604 SER A CA 1
ATOM 4770 C C . SER A 1 604 ? 12.482 -21.621 20.829 1.00 96.88 604 SER A C 1
ATOM 4772 O O . SER A 1 604 ? 11.472 -21.374 21.474 1.00 96.88 604 SER A O 1
ATOM 4774 N N . GLN A 1 605 ? 13.041 -20.715 20.022 1.00 98.00 605 GLN A N 1
ATOM 4775 C CA . GLN A 1 605 ? 12.485 -19.379 19.782 1.00 98.00 605 GLN A CA 1
ATOM 4776 C C . GLN A 1 605 ? 11.651 -19.300 18.500 1.00 98.00 605 GLN A C 1
ATOM 4778 O O . GLN A 1 605 ? 11.065 -18.253 18.234 1.00 98.00 605 GLN A O 1
ATOM 4783 N N . TYR A 1 606 ? 11.591 -20.375 17.706 1.00 98.56 606 TYR A N 1
ATOM 4784 C CA . TYR A 1 606 ? 10.760 -20.406 16.505 1.00 98.56 606 TYR A CA 1
ATOM 4785 C C . TYR A 1 606 ? 9.296 -20.122 16.842 1.00 98.56 606 TYR A C 1
ATOM 4787 O O . TYR A 1 606 ? 8.715 -20.742 17.739 1.00 98.56 606 TYR A O 1
ATOM 4795 N N . THR A 1 607 ? 8.705 -19.190 16.092 1.00 98.75 607 THR A N 1
ATOM 4796 C CA . THR A 1 607 ? 7.333 -18.707 16.271 1.00 98.75 607 THR A CA 1
ATOM 4797 C C . THR A 1 607 ? 6.335 -19.858 16.380 1.00 98.75 607 THR A C 1
ATOM 4799 O O . THR A 1 607 ? 5.558 -19.890 17.328 1.00 98.75 607 THR A O 1
ATOM 4802 N N . ASN A 1 608 ? 6.405 -20.861 15.499 1.00 98.81 608 ASN A N 1
ATOM 4803 C CA . ASN A 1 608 ? 5.463 -21.983 15.502 1.00 98.81 608 ASN A CA 1
ATOM 4804 C C . ASN A 1 608 ? 5.577 -22.860 16.766 1.00 98.81 608 ASN A C 1
ATOM 4806 O O . ASN A 1 608 ? 4.559 -23.303 17.298 1.00 98.81 608 ASN A O 1
ATOM 4810 N N . LYS A 1 609 ? 6.782 -23.042 17.329 1.00 98.62 609 LYS A N 1
ATOM 4811 C CA . LYS A 1 609 ? 6.944 -23.751 18.614 1.00 98.62 609 LYS A CA 1
ATOM 4812 C C . LYS A 1 609 ? 6.298 -22.978 19.753 1.00 98.62 609 LYS A C 1
ATOM 4814 O O . LYS A 1 609 ? 5.551 -23.544 20.545 1.00 98.62 609 LYS A O 1
ATOM 4819 N N . LEU A 1 610 ? 6.546 -21.672 19.804 1.00 98.69 610 LEU A N 1
ATOM 4820 C CA . LEU A 1 610 ? 5.975 -20.806 20.831 1.00 98.69 610 LEU A CA 1
ATOM 4821 C C . LEU A 1 610 ? 4.453 -20.683 20.692 1.00 98.69 610 LEU A C 1
ATOM 4823 O O . LEU A 1 610 ? 3.766 -20.619 21.710 1.00 98.69 610 LEU A O 1
ATOM 4827 N N . ILE A 1 611 ? 3.904 -20.728 19.474 1.00 98.88 611 ILE A N 1
ATOM 4828 C CA . ILE A 1 611 ? 2.456 -20.841 19.256 1.00 98.88 611 ILE A CA 1
ATOM 4829 C C . ILE A 1 611 ? 1.931 -22.141 19.878 1.00 98.88 611 ILE A C 1
ATOM 4831 O O . ILE A 1 611 ? 0.959 -22.101 20.635 1.00 98.88 611 ILE A O 1
ATOM 4835 N N . ALA A 1 612 ? 2.591 -23.276 19.625 1.00 98.75 612 ALA A N 1
ATOM 4836 C CA . ALA A 1 612 ? 2.190 -24.561 20.192 1.00 98.75 612 ALA A CA 1
ATOM 4837 C C . ALA A 1 612 ? 2.227 -24.563 21.733 1.00 98.75 612 ALA A C 1
ATOM 4839 O O . ALA A 1 612 ? 1.295 -25.045 22.380 1.00 98.75 612 ALA A O 1
ATOM 4840 N N . GLU A 1 613 ? 3.270 -23.976 22.325 1.00 98.56 613 GLU A N 1
ATOM 4841 C CA . GLU A 1 613 ? 3.427 -23.841 23.779 1.00 98.56 613 GLU A CA 1
ATOM 4842 C C . GLU A 1 613 ? 2.372 -22.919 24.414 1.00 98.56 613 GLU A C 1
ATOM 4844 O O . GLU A 1 613 ? 1.962 -23.143 25.553 1.00 98.56 613 GLU A O 1
ATOM 4849 N N . ASN A 1 614 ? 1.905 -21.899 23.683 1.00 98.69 614 ASN A N 1
ATOM 4850 C CA . ASN A 1 614 ? 1.007 -20.863 24.199 1.00 98.69 614 ASN A CA 1
ATOM 4851 C C . ASN A 1 614 ? -0.452 -21.001 23.727 1.00 98.69 614 ASN A C 1
ATOM 4853 O O . ASN A 1 614 ? -1.261 -20.111 23.987 1.00 98.69 614 ASN A O 1
ATOM 4857 N N . ALA A 1 615 ? -0.848 -22.116 23.106 1.00 98.69 615 ALA A N 1
ATOM 4858 C CA . ALA A 1 615 ? -2.224 -22.308 22.631 1.00 98.69 615 ALA A CA 1
ATOM 4859 C C . ALA A 1 615 ? -3.291 -22.103 23.733 1.00 98.69 615 ALA A C 1
ATOM 4861 O O . ALA A 1 615 ? -4.336 -21.493 23.497 1.00 98.69 615 ALA A O 1
ATOM 4862 N N . GLU A 1 616 ? -3.019 -22.553 24.965 1.00 98.62 616 GLU A N 1
ATOM 4863 C CA . GLU A 1 616 ? -3.905 -22.332 26.124 1.00 98.62 616 GLU A CA 1
ATOM 4864 C C . GLU A 1 616 ? -4.022 -20.848 26.508 1.00 98.62 616 GLU A C 1
ATOM 4866 O O . GLU A 1 616 ? -5.094 -20.390 26.916 1.00 98.62 616 GLU A O 1
ATOM 4871 N N . LEU A 1 617 ? -2.951 -20.069 26.331 1.00 98.56 617 LEU A N 1
ATOM 4872 C CA . LEU A 1 617 ? -2.965 -18.628 26.564 1.00 98.56 617 LEU A CA 1
ATOM 4873 C C . LEU A 1 617 ? -3.887 -17.928 25.561 1.00 98.56 617 LEU A C 1
ATOM 4875 O O . LEU A 1 617 ? -4.746 -17.152 25.983 1.00 98.56 617 LEU A O 1
ATOM 4879 N N . PHE A 1 618 ? -3.778 -18.241 24.267 1.00 98.69 618 PHE A N 1
ATOM 4880 C CA . PHE A 1 618 ? -4.656 -17.666 23.239 1.00 98.69 618 PHE A CA 1
ATOM 4881 C C . PHE A 1 618 ? -6.126 -18.020 23.495 1.00 98.69 618 PHE A C 1
ATOM 4883 O O . PHE A 1 618 ? -7.007 -17.163 23.387 1.00 98.69 618 PHE A O 1
ATOM 4890 N N . LYS A 1 619 ? -6.397 -19.248 23.958 1.00 98.31 619 LYS A N 1
ATOM 4891 C CA . LYS A 1 619 ? -7.743 -19.645 24.386 1.00 98.31 619 LYS A CA 1
ATOM 4892 C C . LYS A 1 619 ? -8.251 -18.803 25.550 1.00 98.31 619 LYS A C 1
ATOM 4894 O O . LYS A 1 619 ? -9.413 -18.398 25.545 1.00 98.31 619 LYS A O 1
ATOM 4899 N N . SER A 1 620 ? -7.390 -18.519 26.529 1.00 97.38 620 SER A N 1
ATOM 4900 C CA . SER A 1 620 ? -7.738 -17.687 27.688 1.00 97.38 620 SER A CA 1
ATOM 4901 C C . SER A 1 620 ? -8.082 -16.241 27.308 1.00 97.38 620 SER A C 1
ATOM 4903 O O . SER A 1 620 ? -8.854 -15.592 28.008 1.00 97.38 620 SER A O 1
ATOM 4905 N N . TRP A 1 621 ? -7.556 -15.745 26.184 1.00 98.12 621 TRP A N 1
ATOM 4906 C CA . TRP A 1 621 ? -7.919 -14.446 25.605 1.00 98.12 621 TRP A CA 1
ATOM 4907 C C . TRP A 1 621 ? -9.222 -14.484 24.798 1.00 98.12 621 TRP A C 1
ATOM 4909 O O . TRP A 1 621 ? -9.708 -13.444 24.369 1.00 98.12 621 TRP A O 1
ATOM 4919 N N . GLY A 1 622 ? -9.804 -15.664 24.590 1.00 97.81 622 GLY A N 1
ATOM 4920 C CA . GLY A 1 622 ? -11.027 -15.824 23.813 1.00 97.81 622 GLY A CA 1
ATOM 4921 C C . GLY A 1 622 ? -10.823 -15.813 22.303 1.00 97.81 622 GLY A C 1
ATOM 4922 O O . GLY A 1 622 ? -11.817 -15.704 21.588 1.00 97.81 622 GLY A O 1
ATOM 4923 N N . ILE A 1 623 ? -9.582 -15.963 21.828 1.00 98.81 623 ILE A N 1
ATOM 4924 C CA . ILE A 1 623 ? -9.283 -16.112 20.400 1.00 98.81 623 ILE A CA 1
ATOM 4925 C C . ILE A 1 623 ? -10.018 -17.340 19.859 1.00 98.81 623 ILE A C 1
ATOM 4927 O O . ILE A 1 623 ? -10.026 -18.402 20.491 1.00 98.81 623 ILE A O 1
ATOM 4931 N N . THR A 1 624 ? -10.666 -17.176 18.708 1.00 98.75 624 THR A N 1
ATOM 4932 C CA . THR A 1 624 ? -11.386 -18.252 18.013 1.00 98.75 624 THR A CA 1
ATOM 4933 C C . THR A 1 624 ? -10.736 -18.623 16.690 1.00 98.75 624 THR A C 1
ATOM 4935 O O . THR A 1 624 ? -10.880 -19.766 16.262 1.00 98.75 624 THR A O 1
ATOM 4938 N N . SER A 1 625 ? -9.976 -17.703 16.091 1.00 98.81 625 SER A N 1
ATOM 4939 C CA . SER A 1 625 ? -9.168 -17.961 14.904 1.00 98.81 625 SER A CA 1
ATOM 4940 C C . SER A 1 625 ? -7.797 -17.293 15.011 1.00 98.81 625 SER A C 1
ATOM 4942 O O . SER A 1 625 ? -7.680 -16.154 15.468 1.00 98.81 625 SER A O 1
ATOM 4944 N N . PHE A 1 626 ? -6.753 -18.018 14.630 1.00 98.94 626 PHE A N 1
ATOM 4945 C CA . PHE A 1 626 ? -5.366 -17.580 14.651 1.00 98.94 626 PHE A CA 1
ATOM 4946 C C . PHE A 1 626 ? -4.888 -17.390 13.210 1.00 98.94 626 PHE A C 1
ATOM 4948 O O . PHE A 1 626 ? -4.734 -18.354 12.463 1.00 98.94 626 PHE A O 1
ATOM 4955 N N . GLU A 1 627 ? -4.636 -16.146 12.824 1.00 98.88 627 GLU A N 1
ATOM 4956 C CA . GLU A 1 627 ? -4.026 -15.799 11.545 1.00 98.88 627 GLU A CA 1
ATOM 4957 C C . GLU A 1 627 ? -2.512 -15.946 11.662 1.00 98.88 627 GLU A C 1
ATOM 4959 O O . GLU A 1 627 ? -1.835 -15.189 12.367 1.00 98.88 627 GLU A O 1
ATOM 4964 N N . MET A 1 628 ? -2.000 -17.002 11.028 1.00 98.75 628 MET A N 1
ATOM 4965 C CA . MET A 1 628 ? -0.574 -17.294 10.978 1.00 98.75 628 MET A CA 1
ATOM 4966 C C . MET A 1 628 ? 0.081 -16.462 9.875 1.00 98.75 628 MET A C 1
ATOM 4968 O O . MET A 1 628 ? -0.535 -16.191 8.852 1.00 98.75 628 MET A O 1
ATOM 4972 N N . ALA A 1 629 ? 1.358 -16.122 10.059 1.00 98.62 629 ALA A N 1
ATOM 4973 C CA . ALA A 1 629 ? 2.163 -15.545 8.985 1.00 98.62 629 ALA A CA 1
ATOM 4974 C C . ALA A 1 629 ? 2.198 -16.468 7.751 1.00 98.62 629 ALA A C 1
ATOM 4976 O O . ALA A 1 629 ? 2.092 -17.694 7.928 1.00 98.62 629 ALA A O 1
ATOM 4977 N N . PRO A 1 630 ? 2.448 -15.941 6.538 1.00 98.56 630 PRO A N 1
ATOM 4978 C CA . PRO A 1 630 ? 2.686 -16.773 5.364 1.00 98.56 630 PRO A CA 1
ATOM 4979 C C . PRO A 1 630 ? 3.836 -17.753 5.626 1.00 98.56 630 PRO A C 1
ATOM 4981 O O . PRO A 1 630 ? 4.973 -17.375 5.900 1.00 98.56 630 PRO A O 1
ATOM 4984 N N . GLN A 1 631 ? 3.534 -19.051 5.563 1.00 98.62 631 GLN A N 1
ATOM 4985 C CA . GLN A 1 631 ? 4.471 -20.113 5.948 1.00 98.62 631 GLN A CA 1
ATOM 4986 C C . GLN A 1 631 ? 5.473 -20.469 4.839 1.00 98.62 631 GLN A C 1
ATOM 4988 O O . GLN A 1 631 ? 6.217 -21.442 4.975 1.00 98.62 631 GLN A O 1
ATOM 4993 N N . PHE A 1 632 ? 5.518 -19.710 3.748 1.00 98.56 632 PHE A N 1
ATOM 4994 C CA . PHE A 1 632 ? 6.399 -19.986 2.620 1.00 98.56 632 PHE A CA 1
ATOM 4995 C C . PHE A 1 632 ? 7.874 -19.780 2.990 1.00 98.56 632 PHE A C 1
ATOM 4997 O O . PHE A 1 632 ? 8.238 -18.911 3.787 1.00 98.56 632 PHE A O 1
ATOM 5004 N N . VAL A 1 633 ? 8.757 -20.575 2.388 1.00 98.44 633 VAL A N 1
ATOM 5005 C CA . VAL A 1 633 ? 10.198 -20.318 2.444 1.00 98.44 633 VAL A CA 1
ATOM 5006 C C . VAL A 1 633 ? 10.511 -19.061 1.630 1.00 98.44 633 VAL A C 1
ATOM 5008 O O . VAL A 1 633 ? 10.322 -19.034 0.413 1.00 98.44 633 VAL A O 1
ATOM 5011 N N . SER A 1 634 ? 11.008 -18.021 2.304 1.00 98.06 634 SER A N 1
ATOM 5012 C CA . SER A 1 634 ? 11.245 -16.732 1.659 1.00 98.06 634 SER A CA 1
ATOM 5013 C C . SER A 1 634 ? 12.387 -16.745 0.645 1.00 98.06 634 SER A C 1
ATOM 5015 O O . SER A 1 634 ? 13.417 -17.403 0.833 1.00 98.06 634 SER A O 1
ATOM 5017 N N . ALA A 1 635 ? 12.201 -15.935 -0.393 1.00 96.88 635 ALA A N 1
ATOM 5018 C CA . ALA A 1 635 ? 13.265 -15.380 -1.212 1.00 96.88 635 ALA A CA 1
ATOM 5019 C C . ALA A 1 635 ? 14.132 -14.415 -0.379 1.00 96.88 635 ALA A C 1
ATOM 5021 O O . ALA A 1 635 ? 13.664 -13.819 0.593 1.00 96.88 635 ALA A O 1
ATOM 5022 N N . ASP A 1 636 ? 15.396 -14.252 -0.769 1.00 95.12 636 ASP A N 1
ATOM 5023 C CA . ASP A 1 636 ? 16.389 -13.428 -0.061 1.00 95.12 636 ASP A CA 1
ATOM 5024 C C . ASP A 1 636 ? 17.107 -12.421 -0.972 1.00 95.12 636 ASP A C 1
ATOM 5026 O O . ASP A 1 636 ? 18.185 -11.924 -0.642 1.00 95.12 636 ASP A O 1
ATOM 5030 N N . ASP A 1 637 ? 16.504 -12.092 -2.118 1.00 94.31 637 ASP A N 1
ATOM 5031 C CA . ASP A 1 637 ? 17.097 -11.198 -3.118 1.00 94.31 637 ASP A CA 1
ATOM 5032 C C . ASP A 1 637 ? 17.156 -9.716 -2.698 1.00 94.31 637 ASP A C 1
ATOM 5034 O O . ASP A 1 637 ? 17.817 -8.915 -3.365 1.00 94.31 637 ASP A O 1
ATOM 5038 N N . ARG A 1 638 ? 16.519 -9.365 -1.570 1.00 94.75 638 ARG A N 1
ATOM 5039 C CA . ARG A 1 638 ? 16.478 -8.022 -0.965 1.00 94.75 638 ARG A CA 1
ATOM 5040 C C . ARG A 1 638 ? 15.952 -6.935 -1.911 1.00 94.75 638 ARG A C 1
ATOM 5042 O O . ARG A 1 638 ? 16.296 -5.764 -1.753 1.00 94.75 638 ARG A O 1
ATOM 5049 N N . THR A 1 639 ? 15.125 -7.305 -2.888 1.00 93.56 639 THR A N 1
ATOM 5050 C CA . THR A 1 639 ? 14.554 -6.379 -3.884 1.00 93.56 639 THR A CA 1
ATOM 5051 C C . THR A 1 639 ? 13.360 -5.579 -3.364 1.00 93.56 639 THR A C 1
ATOM 5053 O O . THR A 1 639 ? 12.961 -4.591 -3.981 1.00 93.56 639 THR A O 1
ATOM 5056 N N . PHE A 1 640 ? 12.783 -5.997 -2.241 1.00 95.94 640 PHE A N 1
ATOM 5057 C CA . PHE A 1 640 ? 11.760 -5.274 -1.488 1.00 95.94 640 PHE A CA 1
ATOM 5058 C C . PHE A 1 640 ? 11.821 -5.670 -0.009 1.00 95.94 640 PHE A C 1
ATOM 5060 O O . PHE A 1 640 ? 12.492 -6.646 0.347 1.00 95.94 640 PHE A O 1
ATOM 5067 N N . LEU A 1 641 ? 11.109 -4.938 0.849 1.00 95.56 641 LEU A N 1
ATOM 5068 C CA . LEU A 1 641 ? 11.145 -5.128 2.295 1.00 95.56 641 LEU A CA 1
ATOM 5069 C C . LEU A 1 641 ? 10.875 -6.581 2.714 1.00 95.56 641 LEU A C 1
ATOM 5071 O O . LEU A 1 641 ? 11.612 -7.116 3.539 1.00 95.56 641 LEU A O 1
ATOM 5075 N N . ASP A 1 642 ? 9.899 -7.245 2.099 1.00 97.50 642 ASP A N 1
ATOM 5076 C CA . ASP A 1 642 ? 9.516 -8.623 2.437 1.00 97.50 642 ASP A CA 1
ATOM 5077 C C . ASP A 1 642 ? 10.669 -9.620 2.266 1.00 97.50 642 ASP A C 1
ATOM 5079 O O . ASP A 1 642 ? 10.923 -10.452 3.136 1.00 97.50 642 ASP A O 1
ATOM 5083 N N . SER A 1 643 ? 11.450 -9.475 1.192 1.00 96.75 643 SER A N 1
ATOM 5084 C CA . SER A 1 643 ? 12.660 -10.278 0.944 1.00 96.75 643 SER A CA 1
ATOM 5085 C C . SER A 1 643 ? 13.850 -9.873 1.830 1.00 96.75 643 SER A C 1
ATOM 5087 O O . SER A 1 643 ? 14.746 -10.679 2.081 1.00 96.75 643 SER A O 1
ATOM 5089 N N . VAL A 1 644 ? 13.870 -8.632 2.335 1.00 95.88 644 VAL A N 1
ATOM 5090 C CA . VAL A 1 644 ? 14.878 -8.158 3.299 1.00 95.88 644 VAL A CA 1
ATOM 5091 C C . VAL A 1 644 ? 14.661 -8.810 4.662 1.00 95.88 644 VAL A C 1
ATOM 5093 O O . VAL A 1 644 ? 15.620 -9.275 5.279 1.00 95.88 644 VAL A O 1
ATOM 5096 N N . ILE A 1 645 ? 13.412 -8.855 5.125 1.00 96.56 645 ILE A N 1
ATOM 5097 C CA . ILE A 1 645 ? 13.056 -9.359 6.459 1.00 96.56 645 ILE A CA 1
ATOM 5098 C C . ILE A 1 645 ? 12.611 -10.826 6.460 1.00 96.56 645 ILE A C 1
ATOM 5100 O O . ILE A 1 645 ? 12.432 -11.389 7.541 1.00 96.56 645 ILE A O 1
ATOM 5104 N N . GLN A 1 646 ? 12.442 -11.435 5.282 1.00 97.44 646 GLN A N 1
ATOM 5105 C CA . GLN A 1 646 ? 12.037 -12.831 5.071 1.00 97.44 646 GLN A CA 1
ATOM 5106 C C . GLN A 1 646 ? 10.766 -13.200 5.853 1.00 97.44 646 GLN A C 1
ATOM 5108 O O . GLN A 1 646 ? 10.709 -14.218 6.541 1.00 97.44 646 GLN A O 1
ATOM 5113 N N . ASN A 1 647 ? 9.752 -12.334 5.789 1.00 97.62 647 ASN A N 1
ATOM 5114 C CA . ASN A 1 647 ? 8.454 -12.503 6.464 1.00 97.62 647 ASN A CA 1
ATOM 5115 C C . ASN A 1 647 ? 7.523 -13.521 5.786 1.00 97.62 647 ASN A C 1
ATOM 5117 O O . ASN A 1 647 ? 6.390 -13.675 6.215 1.00 97.62 647 ASN A O 1
ATOM 5121 N N . GLY A 1 648 ? 7.964 -14.188 4.722 1.00 98.06 648 GLY A N 1
ATOM 5122 C CA . GLY A 1 648 ? 7.154 -15.169 4.009 1.00 98.06 648 GLY A CA 1
ATOM 5123 C C . GLY A 1 648 ? 6.324 -14.621 2.849 1.00 98.06 648 GLY A C 1
ATOM 5124 O O . GLY A 1 648 ? 5.915 -15.448 2.054 1.00 98.06 648 GLY A O 1
ATOM 5125 N N . TYR A 1 649 ? 6.125 -13.306 2.675 1.00 98.56 649 TYR A N 1
ATOM 5126 C CA . TYR A 1 649 ? 5.372 -12.757 1.524 1.00 98.56 649 TYR A CA 1
ATOM 5127 C C . TYR A 1 649 ? 6.181 -12.731 0.223 1.00 98.56 649 TYR A C 1
ATOM 5129 O O . TYR A 1 649 ? 5.636 -12.902 -0.862 1.00 98.56 649 TYR A O 1
ATOM 5137 N N . ALA A 1 650 ? 7.505 -12.600 0.317 1.00 98.38 650 ALA A N 1
ATOM 5138 C CA . ALA A 1 650 ? 8.396 -12.779 -0.823 1.00 98.38 650 ALA A CA 1
ATOM 5139 C C . ALA A 1 650 ? 8.888 -14.228 -0.879 1.00 98.38 650 ALA A C 1
ATOM 5141 O O . ALA A 1 650 ? 9.754 -14.608 -0.092 1.00 98.38 650 ALA A O 1
ATOM 5142 N N . PHE A 1 651 ? 8.373 -15.039 -1.804 1.00 98.38 651 PHE A N 1
ATOM 5143 C CA . PHE A 1 651 ? 8.729 -16.457 -1.943 1.00 98.38 651 PHE A CA 1
ATOM 5144 C C . PHE A 1 651 ? 8.876 -16.887 -3.404 1.00 98.38 651 PHE A C 1
ATOM 5146 O O . PHE A 1 651 ? 8.298 -16.305 -4.320 1.00 98.38 651 PHE A O 1
ATOM 5153 N N . THR A 1 652 ? 9.667 -17.939 -3.614 1.00 96.94 652 THR A N 1
ATOM 5154 C CA . THR A 1 652 ? 9.907 -18.536 -4.939 1.00 96.94 652 THR A CA 1
ATOM 5155 C C . THR A 1 652 ? 9.036 -19.762 -5.189 1.00 96.94 652 THR A C 1
ATOM 5157 O O . THR A 1 652 ? 8.619 -20.007 -6.320 1.00 96.94 652 THR A O 1
ATOM 5160 N N . ASP A 1 653 ? 8.769 -20.544 -4.141 1.00 98.25 653 ASP A N 1
ATOM 5161 C CA . ASP A 1 653 ? 7.998 -21.782 -4.209 1.00 98.25 653 ASP A CA 1
ATOM 5162 C C . ASP A 1 653 ? 6.831 -21.731 -3.228 1.00 98.25 653 ASP A C 1
ATOM 5164 O O . ASP A 1 653 ? 6.983 -21.875 -2.017 1.00 98.25 653 ASP A O 1
ATOM 5168 N N . ARG A 1 654 ? 5.640 -21.543 -3.784 1.00 97.88 654 ARG A N 1
ATOM 5169 C CA . ARG A 1 654 ? 4.405 -21.346 -3.026 1.00 97.88 654 ARG A CA 1
ATOM 5170 C C . ARG A 1 654 ? 3.841 -22.612 -2.379 1.00 97.88 654 ARG A C 1
ATOM 5172 O O . ARG A 1 654 ? 2.836 -22.543 -1.677 1.00 97.88 654 ARG A O 1
ATOM 5179 N N . TYR A 1 655 ? 4.438 -23.771 -2.654 1.00 98.81 655 TYR A N 1
ATOM 5180 C CA . TYR A 1 655 ? 4.087 -25.016 -1.977 1.00 98.81 655 TYR A CA 1
ATOM 5181 C C . TYR A 1 655 ? 5.063 -25.341 -0.844 1.00 98.81 655 TYR A C 1
ATOM 5183 O O . TYR A 1 655 ? 4.735 -26.188 -0.015 1.00 98.81 655 TYR A O 1
ATOM 5191 N N . ASP A 1 656 ? 6.217 -24.670 -0.757 1.00 98.62 656 ASP A N 1
ATOM 5192 C CA . ASP A 1 656 ? 7.248 -24.930 0.249 1.00 98.62 656 ASP A CA 1
ATOM 5193 C C . ASP A 1 656 ? 6.943 -24.263 1.598 1.00 98.62 656 ASP A C 1
ATOM 5195 O O . ASP A 1 656 ? 7.434 -23.178 1.912 1.00 98.62 656 ASP A O 1
ATOM 5199 N N . LEU A 1 657 ? 6.134 -24.935 2.420 1.00 98.50 657 LEU A N 1
ATOM 5200 C CA . LEU A 1 657 ? 5.840 -24.521 3.794 1.00 98.50 657 LEU A CA 1
ATOM 5201 C C . LEU A 1 657 ? 6.859 -25.140 4.761 1.00 98.50 657 LEU A C 1
ATOM 5203 O O . LEU A 1 657 ? 6.557 -26.078 5.501 1.00 98.50 657 LEU A O 1
ATOM 5207 N N . ALA A 1 658 ? 8.095 -24.642 4.688 1.00 98.00 658 ALA A N 1
ATOM 5208 C CA . ALA A 1 658 ? 9.256 -25.110 5.452 1.00 98.00 658 ALA A CA 1
ATOM 5209 C C . ALA A 1 658 ? 9.634 -26.591 5.233 1.00 98.00 658 ALA A C 1
ATOM 5211 O O . ALA A 1 658 ? 10.079 -27.289 6.152 1.00 98.00 658 ALA A O 1
ATOM 5212 N N . MET A 1 659 ? 9.447 -27.096 4.010 1.00 97.94 659 MET A N 1
ATOM 5213 C CA . MET A 1 659 ? 9.793 -28.466 3.633 1.00 97.94 659 MET A CA 1
ATOM 5214 C C . MET A 1 659 ? 11.220 -28.599 3.101 1.00 97.94 659 MET A C 1
ATOM 5216 O O . MET A 1 659 ? 11.848 -29.628 3.362 1.00 97.94 659 MET A O 1
ATOM 5220 N N . SER A 1 660 ? 11.744 -27.606 2.369 1.00 97.19 660 SER A N 1
ATOM 5221 C CA . SER A 1 660 ? 13.148 -27.633 1.912 1.00 97.19 660 SER A CA 1
ATOM 5222 C C . SER A 1 660 ? 14.137 -27.243 3.013 1.00 97.19 660 SER A C 1
ATOM 5224 O O . SER A 1 660 ? 15.224 -27.815 3.113 1.00 97.19 660 SER A O 1
ATOM 5226 N N . LYS A 1 661 ? 13.757 -26.263 3.834 1.00 97.00 661 LYS A N 1
ATOM 5227 C CA . LYS A 1 661 ? 14.495 -25.735 4.985 1.00 97.00 661 LYS A CA 1
ATOM 5228 C C . LYS A 1 661 ? 13.510 -25.055 5.933 1.00 97.00 661 LYS A C 1
ATOM 5230 O O . LYS A 1 661 ? 12.397 -24.735 5.528 1.00 97.00 661 LYS A O 1
ATOM 5235 N N . ASN A 1 662 ? 13.934 -24.780 7.165 1.00 97.81 662 ASN A N 1
ATOM 5236 C CA . ASN A 1 662 ? 13.141 -23.946 8.066 1.00 97.81 662 ASN A CA 1
ATOM 5237 C C . ASN A 1 662 ? 12.881 -22.580 7.416 1.00 97.81 662 ASN A C 1
ATOM 5239 O O . ASN A 1 662 ? 13.798 -21.967 6.858 1.00 97.81 662 ASN A O 1
ATOM 5243 N N . ASN A 1 663 ? 11.640 -22.112 7.509 1.00 97.31 663 ASN A N 1
ATOM 5244 C CA . ASN A 1 663 ? 11.307 -20.720 7.233 1.00 97.31 663 ASN A CA 1
ATOM 5245 C C . ASN A 1 663 ? 11.609 -19.874 8.492 1.00 97.31 663 ASN A C 1
ATOM 5247 O O . ASN A 1 663 ? 12.150 -20.374 9.485 1.00 97.31 663 ASN A O 1
ATOM 5251 N N . LYS A 1 664 ? 11.248 -18.587 8.477 1.00 97.38 664 LYS A N 1
ATOM 5252 C CA . LYS A 1 664 ? 11.440 -17.686 9.626 1.00 97.38 664 LYS A CA 1
ATOM 5253 C C . LYS A 1 664 ? 10.699 -18.144 10.896 1.00 97.38 664 LYS A C 1
ATOM 5255 O O . LYS A 1 664 ? 11.110 -17.811 12.004 1.00 97.38 664 LYS A O 1
ATOM 5260 N N . TYR A 1 665 ? 9.642 -18.937 10.739 1.00 98.62 665 TYR A N 1
ATOM 5261 C CA . TYR A 1 665 ? 8.703 -19.327 11.789 1.00 98.62 665 TYR A CA 1
ATOM 5262 C C . TYR A 1 665 ? 8.936 -20.735 12.349 1.00 98.62 665 TYR A C 1
ATOM 5264 O O . TYR A 1 665 ? 8.461 -21.020 13.449 1.00 98.62 665 TYR A O 1
ATOM 5272 N N . GLY A 1 666 ? 9.680 -21.598 11.652 1.00 98.25 666 GLY A N 1
ATOM 5273 C CA . GLY A 1 666 ? 10.042 -22.940 12.109 1.00 98.25 666 GLY A CA 1
ATOM 5274 C C . GLY A 1 666 ? 10.201 -23.960 10.983 1.00 98.25 666 GLY A C 1
ATOM 5275 O O . GLY A 1 666 ? 10.242 -23.630 9.797 1.00 98.25 666 GLY A O 1
ATOM 5276 N N . SER A 1 667 ? 10.317 -25.225 11.377 1.00 98.62 667 SER A N 1
ATOM 5277 C CA . SER A 1 667 ? 10.222 -26.377 10.472 1.00 98.62 667 SER A CA 1
ATOM 5278 C C . SER A 1 667 ? 8.762 -26.715 10.142 1.00 98.62 667 SER A C 1
ATOM 5280 O O . SER A 1 667 ? 7.835 -26.265 10.823 1.00 98.62 667 SER A O 1
ATOM 5282 N N . LYS A 1 668 ? 8.536 -27.575 9.141 1.00 98.38 668 LYS A N 1
ATOM 5283 C CA . LYS A 1 668 ? 7.202 -28.139 8.868 1.00 98.38 668 LYS A CA 1
ATOM 5284 C C . LYS A 1 668 ? 6.630 -28.918 10.065 1.00 98.38 668 LYS A C 1
ATOM 5286 O O . LYS A 1 668 ? 5.424 -28.900 10.293 1.00 98.38 668 LYS A O 1
ATOM 5291 N N . GLU A 1 669 ? 7.465 -29.589 10.862 1.00 98.69 669 GLU A N 1
ATOM 5292 C CA . GLU A 1 669 ? 7.013 -30.267 12.080 1.00 98.69 669 GLU A CA 1
ATOM 5293 C C . GLU A 1 669 ? 6.527 -29.268 13.134 1.00 98.69 669 GLU A C 1
ATOM 5295 O O . GLU A 1 669 ? 5.497 -29.515 13.760 1.00 98.69 669 GLU A O 1
ATOM 5300 N N . ASP A 1 670 ? 7.206 -28.125 13.278 1.00 98.81 670 ASP A N 1
ATOM 5301 C CA . ASP A 1 670 ? 6.770 -27.064 14.190 1.00 98.81 670 ASP A CA 1
ATOM 5302 C C . ASP A 1 670 ? 5.432 -26.461 13.732 1.00 98.81 670 ASP A C 1
ATOM 5304 O O . ASP A 1 670 ? 4.561 -26.216 14.564 1.00 98.81 670 ASP A O 1
ATOM 5308 N N . LEU A 1 671 ? 5.227 -26.276 12.417 1.00 98.81 671 LEU A N 1
ATOM 5309 C CA . LEU A 1 671 ? 3.935 -25.846 11.863 1.00 98.81 671 LEU A CA 1
ATOM 5310 C C . LEU A 1 671 ? 2.820 -26.857 12.176 1.00 98.81 671 LEU A C 1
ATOM 5312 O O . LEU A 1 671 ? 1.769 -26.474 12.687 1.00 98.81 671 LEU A O 1
ATOM 5316 N N . ARG A 1 672 ? 3.057 -28.155 11.934 1.00 98.69 672 ARG A N 1
ATOM 5317 C CA . ARG A 1 672 ? 2.105 -29.223 12.289 1.00 98.69 672 ARG A CA 1
ATOM 5318 C C . ARG A 1 672 ? 1.728 -29.153 13.770 1.00 98.69 672 ARG A C 1
ATOM 5320 O O . ARG A 1 672 ? 0.550 -29.254 14.112 1.00 98.69 672 ARG A O 1
ATOM 5327 N N . ASP A 1 673 ? 2.716 -29.011 14.647 1.00 98.81 673 ASP A N 1
ATOM 5328 C CA . ASP A 1 673 ? 2.494 -29.023 16.093 1.00 98.81 673 ASP A CA 1
ATOM 5329 C C . ASP A 1 673 ? 1.756 -27.761 16.570 1.00 98.81 673 ASP A C 1
ATOM 5331 O O . ASP A 1 673 ? 0.875 -27.871 17.427 1.00 98.81 673 ASP A O 1
ATOM 5335 N N . ALA A 1 674 ? 2.023 -26.601 15.960 1.00 98.88 674 ALA A N 1
ATOM 5336 C CA . ALA A 1 674 ? 1.272 -25.365 16.182 1.00 98.88 674 ALA A CA 1
ATOM 5337 C C . ALA A 1 674 ? -0.213 -25.524 15.824 1.00 98.88 674 ALA A C 1
ATOM 5339 O O . ALA A 1 674 ? -1.075 -25.264 16.666 1.00 98.88 674 ALA A O 1
ATOM 5340 N N . LEU A 1 675 ? -0.515 -26.025 14.619 1.00 98.88 675 LEU A N 1
ATOM 5341 C CA . LEU A 1 675 ? -1.888 -26.250 14.150 1.00 98.88 675 LEU A CA 1
ATOM 5342 C C . LEU A 1 675 ? -2.650 -27.189 15.096 1.00 98.88 675 LEU A C 1
ATOM 5344 O O . LEU A 1 675 ? -3.732 -26.867 15.583 1.00 98.88 675 LEU A O 1
ATOM 5348 N N . LYS A 1 676 ? -2.040 -28.320 15.467 1.00 98.81 676 LYS A N 1
ATOM 5349 C CA . LYS A 1 676 ? -2.654 -29.283 16.396 1.00 98.81 676 LYS A CA 1
ATOM 5350 C C . LYS A 1 676 ? -2.893 -28.696 17.781 1.00 98.81 676 LYS A C 1
ATOM 5352 O O . LYS A 1 676 ? -3.909 -29.001 18.412 1.00 98.81 676 LYS A O 1
ATOM 5357 N N . ALA A 1 677 ? -1.961 -27.890 18.282 1.00 98.81 677 ALA A N 1
ATOM 5358 C CA . ALA A 1 677 ? -2.105 -27.239 19.576 1.00 98.81 677 ALA A CA 1
ATOM 5359 C C . ALA A 1 677 ? -3.259 -26.225 19.571 1.00 98.81 677 ALA A C 1
ATOM 5361 O O . ALA A 1 677 ? -4.043 -26.211 20.522 1.00 98.81 677 ALA A O 1
ATOM 5362 N N . LEU A 1 678 ? -3.414 -25.445 18.495 1.00 98.88 678 LEU A N 1
ATOM 5363 C CA . LEU A 1 678 ? -4.540 -24.525 18.305 1.00 98.88 678 LEU A CA 1
ATOM 5364 C C . LEU A 1 678 ? -5.877 -25.282 18.238 1.00 98.88 678 LEU A C 1
ATOM 5366 O O . LEU A 1 678 ? -6.781 -25.000 19.034 1.00 98.88 678 LEU A O 1
ATOM 5370 N N . HIS A 1 679 ? -5.982 -26.324 17.406 1.00 98.81 679 HIS A N 1
ATOM 5371 C CA . HIS A 1 679 ? -7.210 -27.124 17.297 1.00 98.81 679 HIS A CA 1
ATOM 5372 C C . HIS A 1 679 ? -7.579 -27.829 18.601 1.00 98.81 679 HIS A C 1
ATOM 5374 O O . HIS A 1 679 ? -8.760 -27.913 18.946 1.00 98.81 679 HIS A O 1
ATOM 5380 N N . LYS A 1 680 ? -6.591 -28.287 19.385 1.00 98.56 680 LYS A N 1
ATOM 5381 C CA . LYS A 1 680 ? -6.830 -28.864 20.719 1.00 98.56 680 LYS A CA 1
ATOM 5382 C C . LYS A 1 680 ? -7.566 -27.887 21.644 1.00 98.56 680 LYS A C 1
ATOM 5384 O O . LYS A 1 680 ? -8.327 -28.327 22.504 1.00 98.56 680 LYS A O 1
ATOM 5389 N N . GLN A 1 681 ? -7.371 -26.581 21.459 1.00 98.44 681 GLN A N 1
ATOM 5390 C CA . GLN A 1 681 ? -8.067 -25.527 22.202 1.00 98.44 681 GLN A CA 1
ATOM 5391 C C . GLN A 1 681 ? -9.350 -25.029 21.508 1.00 98.44 681 GLN A C 1
ATOM 5393 O O . GLN A 1 681 ? -10.043 -24.140 22.023 1.00 98.44 681 GLN A O 1
ATOM 5398 N N . GLY A 1 682 ? -9.702 -25.610 20.359 1.00 97.69 682 GLY A N 1
ATOM 5399 C CA . GLY A 1 682 ? -10.816 -25.180 19.518 1.00 97.69 682 GLY A CA 1
ATOM 5400 C C . GLY A 1 682 ? -10.590 -23.792 18.919 1.00 97.69 682 GLY A C 1
ATOM 5401 O O . GLY A 1 682 ? -11.523 -22.990 18.914 1.00 97.69 682 GLY A O 1
ATOM 5402 N N . ILE A 1 683 ? -9.350 -23.493 18.525 1.00 98.81 683 ILE A N 1
ATOM 5403 C CA . ILE A 1 683 ? -8.956 -22.277 17.810 1.00 98.81 683 ILE A CA 1
ATOM 5404 C C . ILE A 1 683 ? -8.651 -22.684 16.370 1.00 98.81 683 ILE A C 1
ATOM 5406 O O . ILE A 1 683 ? -7.872 -23.613 16.170 1.00 98.81 683 ILE A O 1
ATOM 5410 N N . GLN A 1 684 ? -9.273 -22.007 15.408 1.00 98.69 684 GLN A N 1
ATOM 5411 C CA . GLN A 1 684 ? -9.001 -22.193 13.982 1.00 98.69 684 GLN A CA 1
ATOM 5412 C C . GLN A 1 684 ? -7.622 -21.649 13.603 1.00 98.69 684 GLN A C 1
ATOM 5414 O O . GLN A 1 684 ? -7.110 -20.748 14.270 1.00 98.69 684 GLN A O 1
ATOM 5419 N N . ALA A 1 685 ? -7.057 -22.131 12.504 1.00 98.81 685 ALA A N 1
ATOM 5420 C CA . ALA A 1 685 ? -5.873 -21.562 11.880 1.00 98.81 685 ALA A CA 1
ATOM 5421 C C . ALA A 1 685 ? -6.188 -21.028 10.476 1.00 98.81 685 ALA A C 1
ATOM 5423 O O . ALA A 1 685 ? -6.696 -21.751 9.616 1.00 98.81 685 ALA A O 1
ATOM 5424 N N . ILE A 1 686 ? -5.847 -19.764 10.235 1.00 98.88 686 ILE A N 1
ATOM 5425 C CA . ILE A 1 686 ? -5.955 -19.111 8.928 1.00 98.88 686 ILE A CA 1
ATOM 5426 C C . ILE A 1 686 ? -4.590 -19.172 8.238 1.00 98.88 686 ILE A C 1
ATOM 5428 O O . ILE A 1 686 ? -3.587 -18.738 8.812 1.00 98.88 686 ILE A O 1
ATOM 5432 N N . ALA A 1 687 ? -4.564 -19.709 7.017 1.00 98.81 687 ALA A N 1
ATOM 5433 C CA . ALA A 1 687 ? -3.405 -19.643 6.130 1.00 98.81 687 ALA A CA 1
ATOM 5434 C C . ALA A 1 687 ? -3.404 -18.332 5.340 1.00 98.81 687 ALA A C 1
ATOM 5436 O O . ALA A 1 687 ? -4.443 -17.917 4.832 1.00 98.81 687 ALA A O 1
ATOM 5437 N N . ASP A 1 688 ? -2.241 -17.721 5.163 1.00 98.62 688 ASP A N 1
ATOM 5438 C CA . ASP A 1 688 ? -2.105 -16.612 4.224 1.00 98.62 688 ASP A CA 1
ATOM 5439 C C . ASP A 1 688 ? -2.001 -17.141 2.786 1.00 98.62 688 ASP A C 1
ATOM 5441 O O . ASP A 1 688 ? -1.115 -17.947 2.472 1.00 98.62 688 ASP A O 1
ATOM 5445 N N . TRP A 1 689 ? -2.939 -16.747 1.926 1.00 98.75 689 TRP A N 1
ATOM 5446 C CA . TRP A 1 689 ? -2.945 -17.102 0.514 1.00 98.75 689 TRP A CA 1
ATOM 5447 C C . TRP A 1 689 ? -2.561 -15.878 -0.315 1.00 98.75 689 TRP A C 1
ATOM 5449 O O . TRP A 1 689 ? -3.317 -14.912 -0.395 1.00 98.75 689 TRP A O 1
ATOM 5459 N N . VAL A 1 690 ? -1.390 -15.976 -0.951 1.00 98.69 690 VAL A N 1
ATOM 5460 C CA . VAL A 1 690 ? -0.723 -14.893 -1.683 1.00 98.69 690 VAL A CA 1
ATOM 5461 C C . VAL A 1 690 ? -0.659 -15.253 -3.177 1.00 98.69 690 VAL A C 1
ATOM 5463 O O . VAL A 1 690 ? 0.256 -15.973 -3.592 1.00 98.69 690 VAL A O 1
ATOM 5466 N N . PRO A 1 691 ? -1.674 -14.878 -3.981 1.00 98.56 691 PRO A N 1
ATOM 5467 C CA . PRO A 1 691 ? -1.775 -15.280 -5.387 1.00 98.56 691 PRO A CA 1
ATOM 5468 C C . PRO A 1 691 ? -1.167 -14.288 -6.388 1.00 98.56 691 PRO A C 1
ATOM 5470 O O . PRO A 1 691 ? -1.078 -14.632 -7.568 1.00 98.56 691 PRO A O 1
ATOM 5473 N N . ASP A 1 692 ? -0.814 -13.081 -5.946 1.00 98.69 692 ASP A N 1
ATOM 5474 C CA . ASP A 1 692 ? -0.429 -11.951 -6.798 1.00 98.69 692 ASP A CA 1
ATOM 5475 C C . ASP A 1 692 ? 0.930 -12.160 -7.487 1.00 98.69 692 ASP A C 1
ATOM 5477 O O . ASP A 1 692 ? 1.045 -12.028 -8.705 1.00 98.69 692 ASP A O 1
ATOM 5481 N N . GLN A 1 693 ? 1.950 -12.579 -6.740 1.00 98.38 693 GLN A N 1
ATOM 5482 C CA . GLN A 1 693 ? 3.337 -12.456 -7.175 1.00 98.38 693 GLN A CA 1
ATOM 5483 C C . GLN A 1 693 ? 4.255 -13.624 -6.791 1.00 98.38 693 GLN A C 1
ATOM 5485 O O . GLN A 1 693 ? 4.019 -14.388 -5.854 1.00 98.38 693 GLN A O 1
ATOM 5490 N N . LEU A 1 694 ? 5.371 -13.743 -7.521 1.00 98.50 694 LEU A N 1
ATOM 5491 C CA . LEU A 1 694 ? 6.465 -14.683 -7.244 1.00 98.50 694 LEU A CA 1
ATOM 5492 C C . LEU A 1 694 ? 7.841 -14.015 -7.346 1.00 98.50 694 LEU A C 1
ATOM 5494 O O . LEU A 1 694 ? 8.142 -13.268 -8.284 1.00 98.50 694 LEU A O 1
ATOM 5498 N N . TYR A 1 695 ? 8.729 -14.367 -6.418 1.00 98.44 695 TYR A N 1
ATOM 5499 C CA . TYR A 1 695 ? 10.073 -13.799 -6.294 1.00 98.44 695 TYR A CA 1
ATOM 5500 C C . TYR A 1 695 ? 11.176 -14.763 -6.733 1.00 98.44 695 TYR A C 1
ATOM 5502 O O . TYR A 1 695 ? 11.047 -15.985 -6.643 1.00 98.44 695 TYR A O 1
ATOM 5510 N N . GLN A 1 696 ? 12.314 -14.196 -7.145 1.00 95.88 696 GLN A N 1
ATOM 5511 C CA . GLN A 1 696 ? 13.595 -14.900 -7.302 1.00 95.88 696 GLN A CA 1
ATOM 5512 C C . GLN A 1 696 ? 13.525 -16.202 -8.135 1.00 95.88 696 GLN A C 1
ATOM 5514 O O . GLN A 1 696 ? 14.241 -17.171 -7.873 1.00 95.88 696 GLN A O 1
ATOM 5519 N N . LEU A 1 697 ? 12.685 -16.237 -9.176 1.00 97.81 697 LEU A N 1
ATOM 5520 C CA . LEU A 1 697 ? 12.586 -17.393 -10.071 1.00 97.81 697 LEU A CA 1
ATOM 5521 C C . LEU A 1 697 ? 13.942 -17.641 -10.772 1.00 97.81 697 LEU A C 1
ATOM 5523 O O . LEU A 1 697 ? 14.486 -16.741 -11.421 1.00 97.81 697 LEU A O 1
ATOM 5527 N N . PRO A 1 698 ? 14.541 -18.842 -10.665 1.00 96.06 698 PRO A N 1
ATOM 5528 C CA . PRO A 1 698 ? 15.937 -19.053 -11.056 1.00 96.06 698 PRO A CA 1
ATOM 5529 C C . PRO A 1 698 ? 16.155 -19.119 -12.575 1.00 96.06 698 PRO A C 1
ATOM 5531 O O . PRO A 1 698 ? 17.267 -18.884 -13.053 1.00 96.06 698 PRO A O 1
ATOM 5534 N N . GLY A 1 699 ? 15.126 -19.471 -13.346 1.00 96.75 699 GLY A N 1
ATOM 5535 C CA . GLY A 1 699 ? 15.220 -19.664 -14.786 1.00 96.75 699 GLY A CA 1
ATOM 5536 C C . GLY A 1 699 ? 14.996 -18.373 -15.571 1.00 96.75 699 GLY A C 1
ATOM 5537 O O . GLY A 1 699 ? 14.027 -17.648 -15.347 1.00 96.75 699 GLY A O 1
ATOM 5538 N N . GLN A 1 700 ? 15.886 -18.115 -16.529 1.00 97.62 700 GLN A N 1
ATOM 5539 C CA . GLN A 1 700 ? 15.778 -16.983 -17.446 1.00 97.62 700 GLN A CA 1
ATOM 5540 C C . GLN A 1 700 ? 14.958 -17.336 -18.691 1.00 97.62 700 GLN A C 1
ATOM 5542 O O . GLN A 1 700 ? 15.073 -18.447 -19.214 1.00 97.62 700 GLN A O 1
ATOM 5547 N N . GLU A 1 701 ? 14.207 -16.363 -19.199 1.00 97.81 701 GLU A N 1
ATOM 5548 C CA . GLU A 1 701 ? 13.557 -16.396 -20.512 1.00 97.81 701 GLU A CA 1
ATOM 5549 C C . GLU A 1 701 ? 13.772 -15.077 -21.243 1.00 97.81 701 GLU A C 1
ATOM 5551 O O . GLU A 1 701 ? 13.893 -14.024 -20.614 1.00 97.81 701 GLU A O 1
ATOM 5556 N N . VAL A 1 702 ? 13.792 -15.112 -22.573 1.00 98.25 702 VAL A N 1
ATOM 5557 C CA . VAL A 1 702 ? 13.610 -13.895 -23.366 1.00 98.25 702 VAL A CA 1
ATOM 5558 C C . VAL A 1 702 ? 12.118 -13.665 -23.565 1.00 98.25 702 VAL A C 1
ATOM 5560 O O . VAL A 1 702 ? 11.417 -14.505 -24.124 1.00 98.25 702 VAL A O 1
ATOM 5563 N N . VAL A 1 703 ? 11.644 -12.510 -23.115 1.00 98.69 703 VAL A N 1
ATOM 5564 C CA . VAL A 1 703 ? 10.274 -12.018 -23.289 1.00 98.69 703 VAL A CA 1
ATOM 5565 C C . VAL A 1 703 ? 10.284 -10.807 -24.212 1.00 98.69 703 VAL A C 1
ATOM 5567 O O . VAL A 1 703 ? 11.329 -10.193 -24.426 1.00 98.69 703 VAL A O 1
ATOM 5570 N N . THR A 1 704 ? 9.123 -10.436 -24.746 1.00 98.69 704 THR A N 1
ATOM 5571 C CA . THR A 1 704 ? 8.941 -9.084 -25.288 1.00 98.69 704 THR A CA 1
ATOM 5572 C C . THR A 1 704 ? 8.265 -8.246 -24.215 1.00 98.69 704 THR A C 1
ATOM 5574 O O . THR A 1 704 ? 7.253 -8.672 -23.664 1.00 98.69 704 THR A O 1
ATOM 5577 N N . ALA A 1 705 ? 8.833 -7.084 -23.899 1.00 98.56 705 ALA A N 1
ATOM 5578 C CA . ALA A 1 705 ? 8.381 -6.253 -22.792 1.00 98.56 705 ALA A CA 1
ATOM 5579 C C . ALA A 1 705 ? 8.140 -4.795 -23.200 1.00 98.56 705 ALA A C 1
ATOM 5581 O O . ALA A 1 705 ? 8.787 -4.259 -24.108 1.00 98.56 705 ALA A O 1
ATOM 5582 N N . THR A 1 706 ? 7.249 -4.146 -22.454 1.00 98.50 706 THR A N 1
ATOM 5583 C CA . THR A 1 706 ? 6.966 -2.710 -22.506 1.00 98.50 706 THR A CA 1
ATOM 5584 C C . THR A 1 706 ? 7.028 -2.139 -21.091 1.00 98.50 706 THR A C 1
ATOM 5586 O O . THR A 1 706 ? 6.382 -2.657 -20.185 1.00 98.50 706 THR A O 1
ATOM 5589 N N . ARG A 1 707 ? 7.799 -1.067 -20.878 1.00 98.00 707 ARG A N 1
ATOM 5590 C CA . ARG A 1 707 ? 7.862 -0.365 -19.587 1.00 98.00 707 ARG A CA 1
ATOM 5591 C C . ARG A 1 707 ? 6.508 0.278 -19.293 1.00 98.00 707 ARG A C 1
ATOM 5593 O O . ARG A 1 707 ? 6.022 1.073 -20.095 1.00 98.00 707 ARG A O 1
ATOM 5600 N N . ALA A 1 708 ? 5.933 -0.033 -18.139 1.00 97.00 708 ALA A N 1
ATOM 5601 C CA . ALA A 1 708 ? 4.611 0.411 -17.712 1.00 97.00 708 ALA A CA 1
ATOM 5602 C C . ALA A 1 708 ? 4.606 0.838 -16.236 1.00 97.00 708 ALA A C 1
ATOM 5604 O O . ALA A 1 708 ? 5.520 0.483 -15.492 1.00 97.00 708 ALA A O 1
ATOM 5605 N N . ASN A 1 709 ? 3.617 1.632 -15.825 1.00 95.06 709 ASN A N 1
ATOM 5606 C CA . ASN A 1 709 ? 3.356 1.923 -14.407 1.00 95.06 709 ASN A CA 1
ATOM 5607 C C . ASN A 1 709 ? 2.626 0.753 -13.714 1.00 95.06 709 ASN A C 1
ATOM 5609 O O . ASN A 1 709 ? 2.316 -0.246 -14.364 1.00 95.06 709 ASN A O 1
ATOM 5613 N N . SER A 1 710 ? 2.289 0.911 -12.429 1.00 96.75 710 SER A N 1
ATOM 5614 C CA . SER A 1 710 ? 1.537 -0.083 -11.649 1.00 96.75 710 SER A CA 1
ATOM 5615 C C . SER A 1 710 ? 0.215 -0.551 -12.280 1.00 96.75 710 SER A C 1
ATOM 5617 O O . SER A 1 710 ? -0.185 -1.689 -12.104 1.00 96.75 710 SER A O 1
ATOM 5619 N N . TYR A 1 711 ? -0.450 0.276 -13.090 1.00 96.50 711 TYR A N 1
ATOM 5620 C CA . TYR A 1 711 ? -1.700 -0.101 -13.769 1.00 96.50 711 TYR A CA 1
ATOM 5621 C C . TYR A 1 711 ? -1.473 -0.854 -15.092 1.00 96.50 711 TYR A C 1
ATOM 5623 O O . TYR A 1 711 ? -2.422 -1.124 -15.827 1.00 96.50 711 TYR A O 1
ATOM 5631 N N . GLY A 1 712 ? -0.219 -1.093 -15.486 1.00 95.94 712 GLY A N 1
ATOM 5632 C CA . GLY A 1 712 ? 0.120 -1.627 -16.805 1.00 95.94 712 GLY A CA 1
ATOM 5633 C C . GLY A 1 712 ? -0.011 -0.615 -17.943 1.00 95.94 712 GLY A C 1
ATOM 5634 O O . GLY A 1 712 ? 0.062 -0.984 -19.114 1.00 95.94 712 GLY A O 1
ATOM 5635 N N . THR A 1 713 ? -0.165 0.677 -17.632 1.00 94.88 713 THR A N 1
ATOM 5636 C CA . THR A 1 713 ? -0.187 1.733 -18.651 1.00 94.88 713 THR A CA 1
ATOM 5637 C C . THR A 1 713 ? 1.236 1.978 -19.162 1.00 94.88 713 THR A C 1
ATOM 5639 O O . THR A 1 713 ? 2.111 2.306 -18.351 1.00 94.88 713 THR A O 1
ATOM 5642 N N . PRO A 1 714 ? 1.498 1.862 -20.480 1.00 93.62 714 PRO A N 1
ATOM 5643 C CA . PRO A 1 714 ? 2.825 2.087 -21.041 1.00 93.62 714 PRO A CA 1
ATOM 5644 C C . PRO A 1 714 ? 3.378 3.474 -20.703 1.00 93.62 714 PRO A C 1
ATOM 5646 O O . PRO A 1 714 ? 2.698 4.492 -20.854 1.00 93.62 714 PRO A O 1
ATOM 5649 N N . LYS A 1 715 ? 4.643 3.524 -20.289 1.00 88.38 715 LYS A N 1
ATOM 5650 C CA . LYS A 1 715 ? 5.343 4.776 -20.011 1.00 88.38 715 LYS A CA 1
ATOM 5651 C C . LYS A 1 715 ? 5.739 5.439 -21.329 1.00 88.38 715 LYS A C 1
ATOM 5653 O O . LYS A 1 715 ? 6.460 4.859 -22.143 1.00 88.38 715 LYS A O 1
ATOM 5658 N N . ALA A 1 716 ? 5.288 6.675 -21.529 1.00 80.88 716 ALA A N 1
ATOM 5659 C CA . ALA A 1 716 ? 5.685 7.470 -22.684 1.00 80.88 716 ALA A CA 1
ATOM 5660 C C . ALA A 1 716 ? 7.213 7.639 -22.729 1.00 80.88 716 ALA A C 1
ATOM 5662 O O . ALA A 1 716 ? 7.859 7.823 -21.698 1.00 80.88 716 ALA A O 1
ATOM 5663 N N . ASN A 1 717 ? 7.783 7.599 -23.934 1.00 79.00 717 ASN A N 1
ATOM 5664 C CA . ASN A 1 717 ? 9.214 7.797 -24.182 1.00 79.00 717 ASN A CA 1
ATOM 5665 C C . ASN A 1 717 ? 10.149 6.824 -23.428 1.00 79.00 717 ASN A C 1
ATOM 5667 O O . ASN A 1 717 ? 11.308 7.155 -23.170 1.00 79.00 717 ASN A O 1
ATOM 5671 N N . ALA A 1 718 ? 9.678 5.622 -23.090 1.00 90.62 718 ALA A N 1
ATOM 5672 C CA . ALA A 1 718 ? 10.529 4.584 -22.521 1.00 90.62 718 ALA A CA 1
ATOM 5673 C C . ALA A 1 718 ? 11.348 3.844 -23.593 1.00 90.62 718 ALA A C 1
ATOM 5675 O O . ALA A 1 718 ? 10.864 3.598 -24.699 1.00 90.62 718 ALA A O 1
ATOM 5676 N N . TYR A 1 719 ? 12.580 3.446 -23.253 1.00 91.50 719 TYR A N 1
ATOM 5677 C CA . TYR A 1 719 ? 13.452 2.665 -24.152 1.00 91.50 719 TYR A CA 1
ATOM 5678 C C . TYR A 1 719 ? 12.957 1.228 -24.362 1.00 91.50 719 TYR A C 1
ATOM 5680 O O . TYR A 1 719 ? 13.239 0.607 -25.388 1.00 91.50 719 TYR A O 1
ATOM 5688 N N . ILE A 1 720 ? 12.233 0.688 -23.381 1.00 96.69 720 ILE A N 1
ATOM 5689 C CA . ILE A 1 720 ? 11.631 -0.642 -23.439 1.00 96.69 720 ILE A CA 1
ATOM 5690 C C . ILE A 1 720 ? 10.179 -0.480 -23.884 1.00 96.69 720 ILE A C 1
ATOM 5692 O O . ILE A 1 720 ? 9.317 -0.099 -23.094 1.00 96.69 720 ILE A O 1
ATOM 5696 N N . ASN A 1 721 ? 9.919 -0.756 -25.158 1.00 94.94 721 ASN A N 1
ATOM 5697 C CA . ASN A 1 721 ? 8.593 -0.709 -25.762 1.00 94.94 721 ASN A CA 1
ATOM 5698 C C . ASN A 1 721 ? 8.538 -1.744 -26.888 1.00 94.94 721 ASN A C 1
ATOM 5700 O O . ASN A 1 721 ? 9.130 -1.538 -27.948 1.00 94.94 721 ASN A O 1
ATOM 5704 N N . ASN A 1 722 ? 7.854 -2.863 -26.643 1.00 95.81 722 ASN A N 1
ATOM 5705 C CA . ASN A 1 722 ? 7.910 -4.057 -27.490 1.00 95.81 722 ASN A CA 1
ATOM 5706 C C . ASN A 1 722 ? 9.356 -4.538 -27.753 1.00 95.81 722 ASN A C 1
ATOM 5708 O O . ASN A 1 722 ? 9.697 -4.974 -28.856 1.00 95.81 722 ASN A O 1
ATOM 5712 N N . THR A 1 723 ? 10.216 -4.444 -26.736 1.00 96.38 723 THR A N 1
ATOM 5713 C CA . THR A 1 723 ? 11.650 -4.763 -26.821 1.00 96.38 723 THR A CA 1
ATOM 5714 C C . THR A 1 723 ? 11.915 -6.156 -26.252 1.00 96.38 723 THR A C 1
ATOM 5716 O O . THR A 1 723 ? 11.331 -6.519 -25.231 1.00 96.38 723 THR A O 1
ATOM 5719 N N . LEU A 1 724 ? 12.812 -6.938 -26.873 1.00 98.06 724 LEU A N 1
ATOM 5720 C CA . LEU A 1 724 ? 13.249 -8.201 -26.269 1.00 98.06 724 LEU A CA 1
ATOM 5721 C C . LEU A 1 724 ? 14.042 -7.939 -24.989 1.00 98.06 724 LEU A C 1
ATOM 5723 O O . LEU A 1 724 ? 15.008 -7.173 -24.991 1.00 98.06 724 LEU A O 1
ATOM 5727 N N . TYR A 1 725 ? 13.661 -8.618 -23.917 1.00 98.56 725 TYR A N 1
ATOM 5728 C CA . TYR A 1 725 ? 14.224 -8.447 -22.588 1.00 98.56 725 TYR A CA 1
ATOM 5729 C C . TYR A 1 725 ? 14.442 -9.816 -21.944 1.00 98.56 725 TYR A C 1
ATOM 5731 O O . TYR A 1 725 ? 13.648 -10.730 -22.145 1.00 98.56 725 TYR A O 1
ATOM 5739 N N . VAL A 1 726 ? 15.522 -9.984 -21.180 1.00 98.56 726 VAL A N 1
ATOM 5740 C CA . VAL A 1 726 ? 15.726 -11.220 -20.409 1.00 98.56 726 VAL A CA 1
ATOM 5741 C C . VAL A 1 726 ? 15.003 -11.054 -19.081 1.00 98.56 726 VAL A C 1
ATOM 5743 O O . VAL A 1 726 ? 15.370 -10.174 -18.309 1.00 98.56 726 VAL A O 1
ATOM 5746 N N . ALA A 1 727 ? 14.024 -11.898 -18.784 1.00 98.25 727 ALA A N 1
ATOM 5747 C CA . ALA A 1 727 ? 13.317 -11.944 -17.508 1.00 98.25 727 ALA A CA 1
ATOM 5748 C C . ALA A 1 727 ? 13.694 -13.197 -16.708 1.00 98.25 727 ALA A C 1
ATOM 5750 O O . ALA A 1 727 ? 14.171 -14.181 -17.269 1.00 98.25 727 ALA A O 1
ATOM 5751 N N . ASN A 1 728 ? 13.513 -13.147 -15.389 1.00 97.88 728 ASN A N 1
ATOM 5752 C CA . ASN A 1 728 ? 13.578 -14.315 -14.512 1.00 97.88 728 ASN A CA 1
ATOM 5753 C C . ASN A 1 728 ? 12.156 -14.800 -14.234 1.00 97.88 728 ASN A C 1
ATOM 5755 O O . ASN A 1 728 ? 11.573 -14.436 -13.225 1.00 97.88 728 ASN A O 1
ATOM 5759 N N . SER A 1 729 ? 11.602 -15.587 -15.152 1.00 97.38 729 SER A N 1
ATOM 5760 C CA . SER A 1 729 ? 10.190 -15.991 -15.144 1.00 97.38 729 SER A CA 1
ATOM 5761 C C . SER A 1 729 ? 9.982 -17.501 -15.003 1.00 97.38 729 SER A C 1
ATOM 5763 O O . SER A 1 729 ? 8.848 -17.949 -14.838 1.00 97.38 729 SER A O 1
ATOM 5765 N N . LYS A 1 730 ? 11.052 -18.307 -15.074 1.00 97.81 730 LYS A N 1
ATOM 5766 C CA . LYS A 1 730 ? 10.972 -19.770 -14.970 1.00 97.81 730 LYS A CA 1
ATOM 5767 C C . LYS A 1 730 ? 11.253 -20.247 -13.551 1.00 97.81 730 LYS A C 1
ATOM 5769 O O . LYS A 1 730 ? 12.354 -20.027 -13.040 1.00 97.81 730 LYS A O 1
ATOM 5774 N N . SER A 1 731 ? 10.313 -20.978 -12.946 1.00 97.81 731 SER A N 1
ATOM 5775 C CA . SER A 1 731 ? 10.624 -21.732 -11.720 1.00 97.81 731 SER A CA 1
ATOM 5776 C C . SER A 1 731 ? 11.595 -22.882 -12.025 1.00 97.81 731 SER A C 1
ATOM 5778 O O . SER A 1 731 ? 11.895 -23.180 -13.187 1.00 97.81 731 SER A O 1
ATOM 5780 N N . SER A 1 732 ? 12.138 -23.535 -10.996 1.00 96.31 732 SER A N 1
ATOM 5781 C CA . SER A 1 732 ? 13.211 -24.523 -11.191 1.00 96.31 732 SER A CA 1
ATOM 5782 C C . SER A 1 732 ? 12.751 -25.784 -11.938 1.00 96.31 732 SER A C 1
ATOM 5784 O O . SER A 1 732 ? 13.575 -26.477 -12.543 1.00 96.31 732 SER A O 1
ATOM 5786 N N . GLY A 1 733 ? 11.448 -26.092 -11.880 1.00 95.88 733 GLY A N 1
ATOM 5787 C CA . GLY A 1 733 ? 10.862 -27.329 -12.406 1.00 95.88 733 GLY A CA 1
ATOM 5788 C C . GLY A 1 733 ? 11.270 -28.583 -11.622 1.00 95.88 733 GLY A C 1
ATOM 5789 O O . GLY A 1 733 ? 11.061 -29.699 -12.092 1.00 95.88 733 GLY A O 1
ATOM 5790 N N . LYS A 1 734 ? 11.898 -28.408 -10.453 1.00 96.62 734 LYS A N 1
ATOM 5791 C CA . LYS A 1 734 ? 12.338 -29.471 -9.530 1.00 96.62 734 LYS A CA 1
ATOM 5792 C C . LYS A 1 734 ? 11.979 -29.154 -8.072 1.00 96.62 734 LYS A C 1
ATOM 5794 O O . LYS A 1 734 ? 12.475 -29.812 -7.164 1.00 96.62 734 LYS A O 1
ATOM 5799 N N . ASP A 1 735 ? 11.184 -28.113 -7.882 1.00 97.56 735 ASP A N 1
ATOM 5800 C CA . ASP A 1 735 ? 10.694 -27.573 -6.621 1.00 97.56 735 ASP A CA 1
ATOM 5801 C C . ASP A 1 735 ? 9.344 -28.214 -6.246 1.00 97.56 735 ASP A C 1
ATOM 5803 O O . ASP A 1 735 ? 8.841 -29.104 -6.942 1.00 97.56 735 ASP A O 1
ATOM 5807 N N . PHE A 1 736 ? 8.747 -27.801 -5.130 1.00 98.62 736 PHE A N 1
ATOM 5808 C CA . PHE A 1 736 ? 7.452 -28.315 -4.692 1.00 98.62 736 PHE A CA 1
ATOM 5809 C C . PHE A 1 736 ? 6.299 -27.825 -5.571 1.00 98.62 736 PHE A C 1
ATOM 5811 O O . PHE A 1 736 ? 5.302 -28.537 -5.677 1.00 98.62 736 PHE A O 1
ATOM 5818 N N . GLN A 1 737 ? 6.450 -26.717 -6.305 1.00 98.62 737 GLN A N 1
ATOM 5819 C CA . GLN A 1 737 ? 5.567 -26.391 -7.433 1.00 98.62 737 GLN A CA 1
ATOM 5820 C C . GLN A 1 737 ? 5.546 -27.519 -8.479 1.00 98.62 737 GLN A C 1
ATOM 5822 O O . GLN A 1 737 ? 4.471 -27.930 -8.921 1.00 98.62 737 GLN A O 1
ATOM 5827 N N . ALA A 1 738 ? 6.702 -28.080 -8.849 1.00 98.44 738 ALA A N 1
ATOM 5828 C CA . ALA A 1 738 ? 6.746 -29.235 -9.749 1.00 98.44 738 ALA A CA 1
ATOM 5829 C C . ALA A 1 738 ? 6.108 -30.487 -9.126 1.00 98.44 738 ALA A C 1
ATOM 5831 O O . ALA A 1 738 ? 5.471 -31.282 -9.825 1.00 98.44 738 ALA A O 1
ATOM 5832 N N . GLN A 1 739 ? 6.220 -30.649 -7.809 1.00 98.38 739 GLN A N 1
ATOM 5833 C CA . GLN A 1 739 ? 5.602 -31.766 -7.106 1.00 98.38 739 GLN A CA 1
ATOM 5834 C C . GLN A 1 739 ? 4.073 -31.639 -7.035 1.00 98.38 739 GLN A C 1
ATOM 5836 O O . GLN A 1 739 ? 3.386 -32.560 -7.465 1.00 98.38 739 GLN A O 1
ATOM 5841 N N . TYR A 1 740 ? 3.538 -30.513 -6.563 1.00 98.75 740 TYR A N 1
ATOM 5842 C CA . TYR A 1 740 ? 2.130 -30.372 -6.166 1.00 98.75 740 TYR A CA 1
ATOM 5843 C C . TYR A 1 740 ? 1.266 -29.522 -7.105 1.00 98.75 740 TYR A C 1
ATOM 5845 O O . TYR A 1 740 ? 0.040 -29.612 -7.033 1.00 98.75 740 TYR A O 1
ATOM 5853 N N . GLY A 1 741 ? 1.863 -28.749 -8.018 1.00 98.62 741 GLY A N 1
ATOM 5854 C CA . GLY A 1 741 ? 1.118 -27.928 -8.976 1.00 98.62 741 GLY A CA 1
ATOM 5855 C C . GLY A 1 741 ? 0.146 -28.763 -9.811 1.00 98.62 741 GLY A C 1
ATOM 5856 O O . GLY A 1 741 ? 0.546 -29.745 -10.438 1.00 98.62 741 GLY A O 1
ATOM 5857 N N . GLY A 1 742 ? -1.134 -28.417 -9.785 1.00 98.50 742 GLY A N 1
ATOM 5858 C CA . GLY A 1 742 ? -2.225 -29.079 -10.496 1.00 98.50 742 GLY A CA 1
ATOM 5859 C C . GLY A 1 742 ? -2.507 -30.534 -10.104 1.00 98.50 742 GLY A C 1
ATOM 5860 O O . GLY A 1 742 ? -3.279 -31.198 -10.798 1.00 98.50 742 GLY A O 1
ATOM 5861 N N . GLU A 1 743 ? -1.883 -31.074 -9.049 1.00 98.44 743 GLU A N 1
ATOM 5862 C CA . GLU A 1 743 ? -2.029 -32.493 -8.682 1.00 98.44 743 GLU A CA 1
ATOM 5863 C C . GLU A 1 743 ? -3.449 -32.864 -8.257 1.00 98.44 743 GLU A C 1
ATOM 5865 O O . GLU A 1 743 ? -3.916 -33.961 -8.557 1.00 98.44 743 GLU A O 1
ATOM 5870 N N . PHE A 1 744 ? -4.155 -31.945 -7.605 1.00 98.56 744 PHE A N 1
ATOM 5871 C CA . PHE A 1 744 ? -5.447 -32.214 -6.978 1.00 98.56 744 PHE A CA 1
ATOM 5872 C C . PHE A 1 744 ? -6.630 -31.896 -7.898 1.00 98.56 744 PHE A C 1
ATOM 5874 O O . PHE A 1 744 ? -7.770 -32.224 -7.575 1.00 98.56 744 PHE A O 1
ATOM 5881 N N . LEU A 1 745 ? -6.386 -31.296 -9.067 1.00 98.62 745 LEU A N 1
ATOM 5882 C CA . LEU A 1 745 ? -7.439 -30.838 -9.977 1.00 98.62 745 LEU A CA 1
ATOM 5883 C C . LEU A 1 745 ? -8.330 -31.967 -10.494 1.00 98.62 745 LEU A C 1
ATOM 5885 O O . LEU A 1 745 ? -9.548 -31.811 -10.515 1.00 98.62 745 LEU A O 1
ATOM 5889 N N . ASP A 1 746 ? -7.752 -33.120 -10.837 1.00 98.12 746 ASP A N 1
ATOM 5890 C CA . ASP A 1 746 ? -8.523 -34.272 -11.324 1.00 98.12 746 ASP A CA 1
ATOM 5891 C C . ASP A 1 746 ? -9.461 -34.821 -10.231 1.00 98.12 746 ASP A C 1
ATOM 5893 O O . ASP A 1 746 ? -10.610 -35.191 -10.493 1.00 98.12 746 ASP A O 1
ATOM 5897 N N . GLU A 1 747 ? -8.989 -34.853 -8.978 1.00 97.69 747 GLU A N 1
ATOM 5898 C CA . GLU A 1 747 ? -9.805 -35.256 -7.829 1.00 97.69 747 GLU A CA 1
ATOM 5899 C C . GLU A 1 747 ? -10.919 -34.240 -7.569 1.00 97.69 747 GLU A C 1
ATOM 5901 O O . GLU A 1 747 ? -12.086 -34.620 -7.425 1.00 97.69 747 GLU A O 1
ATOM 5906 N N . LEU A 1 748 ? -10.573 -32.951 -7.543 1.00 98.31 748 LEU A N 1
ATOM 5907 C CA . LEU A 1 748 ? -11.517 -31.864 -7.312 1.00 98.31 748 LEU A CA 1
ATOM 5908 C C . LEU A 1 748 ? -12.592 -31.819 -8.394 1.00 98.31 748 LEU A C 1
ATOM 5910 O O . LEU A 1 748 ? -13.763 -31.666 -8.061 1.00 98.31 748 LEU A O 1
ATOM 5914 N N . GLN A 1 749 ? -12.240 -32.026 -9.662 1.00 97.75 749 GLN A N 1
ATOM 5915 C CA . GLN A 1 749 ? -13.205 -32.058 -10.760 1.00 97.75 749 GLN A CA 1
ATOM 5916 C C . GLN A 1 749 ? -14.178 -33.230 -10.625 1.00 97.75 749 GLN A C 1
ATOM 5918 O O . GLN A 1 749 ? -15.373 -33.087 -10.884 1.00 97.75 749 GLN A O 1
ATOM 5923 N N . LYS A 1 750 ? -13.701 -34.385 -10.150 1.00 97.94 750 LYS A N 1
ATOM 5924 C CA . LYS A 1 750 ? -14.564 -35.539 -9.873 1.00 97.94 750 LYS A CA 1
ATOM 5925 C C . LYS A 1 750 ? -15.480 -35.304 -8.670 1.00 97.94 750 LYS A C 1
ATOM 5927 O O . LYS A 1 750 ? -16.626 -35.756 -8.681 1.00 97.94 750 LYS A O 1
ATOM 5932 N N . LYS A 1 751 ? -14.972 -34.656 -7.619 1.00 97.88 751 LYS A N 1
ATOM 5933 C CA . LYS A 1 751 ? -15.691 -34.460 -6.353 1.00 97.88 751 LYS A CA 1
ATOM 5934 C C . LYS A 1 751 ? -16.673 -33.286 -6.414 1.00 97.88 751 LYS A C 1
ATOM 5936 O O . LYS A 1 751 ? -17.775 -33.388 -5.881 1.00 97.88 751 LYS A O 1
ATOM 5941 N N . TYR A 1 752 ? -16.287 -32.209 -7.091 1.00 98.06 752 TYR A N 1
ATOM 5942 C CA . TYR A 1 752 ? -17.001 -30.936 -7.172 1.00 98.06 752 TYR A CA 1
ATOM 5943 C C . TYR A 1 752 ? -17.039 -30.423 -8.625 1.00 98.06 752 TYR A C 1
ATOM 5945 O O . TYR A 1 752 ? -16.468 -29.376 -8.931 1.00 98.06 752 TYR A O 1
ATOM 5953 N N . PRO A 1 753 ? -17.725 -31.129 -9.544 1.00 97.50 753 PRO A N 1
ATOM 5954 C CA . PRO A 1 753 ? -17.706 -30.792 -10.970 1.00 97.50 753 PRO A CA 1
ATOM 5955 C C . PRO A 1 753 ? -18.173 -29.362 -11.261 1.00 97.50 753 PRO A C 1
ATOM 5957 O O . PRO A 1 753 ? -17.652 -28.728 -12.171 1.00 97.50 753 PRO A O 1
ATOM 5960 N N . GLN A 1 754 ? -19.096 -28.823 -10.454 1.00 97.06 754 GLN A N 1
ATOM 5961 C CA . GLN A 1 754 ? -19.622 -27.470 -10.637 1.00 97.06 754 GLN A CA 1
ATOM 5962 C C . GLN A 1 754 ? -18.534 -26.383 -10.578 1.00 97.06 754 GLN A C 1
ATOM 5964 O O . GLN A 1 754 ? -18.627 -25.423 -11.335 1.00 97.06 754 GLN A O 1
ATOM 5969 N N . LEU A 1 755 ? -17.466 -26.568 -9.784 1.00 97.62 755 LEU A N 1
ATOM 5970 C CA . LEU A 1 755 ? -16.354 -25.604 -9.696 1.00 97.62 755 LEU A CA 1
ATOM 5971 C C . LEU A 1 755 ? -15.683 -25.343 -11.052 1.00 97.62 755 LEU A C 1
ATOM 5973 O O . LEU A 1 755 ? -15.132 -24.272 -11.272 1.00 97.62 755 LEU A O 1
ATOM 5977 N N . PHE A 1 756 ? -15.734 -26.327 -11.952 1.00 98.19 756 PHE A N 1
ATOM 5978 C CA . PHE A 1 756 ? -15.124 -26.279 -13.281 1.00 98.19 756 PHE A CA 1
ATOM 5979 C C . PHE A 1 756 ? -16.143 -25.955 -14.381 1.00 98.19 756 PHE A C 1
ATOM 5981 O O . PHE A 1 756 ? -15.774 -25.811 -15.543 1.00 98.19 756 PHE A O 1
ATOM 5988 N N . GLU A 1 757 ? -17.427 -25.854 -14.030 1.00 97.88 757 GLU A N 1
ATOM 5989 C CA . GLU A 1 757 ? -18.514 -25.484 -14.938 1.00 97.88 757 GLU A CA 1
ATOM 5990 C C . GLU A 1 757 ? -18.942 -24.022 -14.771 1.00 97.88 757 GLU A C 1
ATOM 5992 O O . GLU A 1 757 ? -19.487 -23.441 -15.716 1.00 97.88 757 GLU A O 1
ATOM 5997 N N . ASP A 1 758 ? -18.675 -23.429 -13.604 1.00 96.00 758 ASP A N 1
ATOM 5998 C CA . ASP A 1 758 ? -18.909 -22.016 -13.330 1.00 96.00 758 ASP A CA 1
ATOM 5999 C C . ASP A 1 758 ? -18.069 -21.125 -14.257 1.00 96.00 758 ASP A C 1
ATOM 6001 O O . ASP A 1 758 ? -16.894 -21.383 -14.529 1.00 96.00 758 ASP A O 1
ATOM 6005 N N . VAL A 1 759 ? -18.697 -20.065 -14.764 1.00 98.06 759 VAL A N 1
ATOM 6006 C CA . VAL A 1 759 ? -18.062 -19.095 -15.660 1.00 98.06 759 VAL A CA 1
ATOM 6007 C C . VAL A 1 759 ? -17.565 -17.920 -14.834 1.00 98.06 759 VAL A C 1
ATOM 6009 O O . VAL A 1 759 ? -18.348 -17.280 -14.135 1.00 98.06 759 VAL A O 1
ATOM 6012 N N . MET A 1 760 ? -16.271 -17.644 -14.938 1.00 98.00 760 MET A N 1
ATOM 6013 C CA . MET A 1 760 ? -15.610 -16.540 -14.259 1.00 98.00 760 MET A CA 1
ATOM 6014 C C . MET A 1 760 ? -15.952 -15.212 -14.957 1.00 98.00 760 MET A C 1
ATOM 6016 O O . MET A 1 760 ? -16.155 -15.170 -16.177 1.00 98.00 760 MET A O 1
ATOM 6020 N N . ILE A 1 761 ? -16.107 -14.137 -14.180 1.00 97.31 761 ILE A N 1
ATOM 6021 C CA . ILE A 1 761 ? -16.757 -12.898 -14.641 1.00 97.31 761 ILE A CA 1
ATOM 6022 C C . ILE A 1 761 ? -15.812 -12.107 -15.539 1.00 97.31 761 ILE A C 1
ATOM 6024 O O . ILE A 1 761 ? -16.247 -11.604 -16.577 1.00 97.31 761 ILE A O 1
ATOM 6028 N N . SER A 1 762 ? -14.534 -12.010 -15.169 1.00 97.00 762 SER A N 1
ATOM 6029 C CA . SER A 1 762 ? -13.576 -11.173 -15.890 1.00 97.00 762 SER A CA 1
ATOM 6030 C C . SER A 1 762 ? -13.321 -11.695 -17.309 1.00 97.00 762 SER A C 1
ATOM 6032 O O . SER A 1 762 ? -13.237 -10.912 -18.266 1.00 97.00 762 SER A O 1
ATOM 6034 N N . THR A 1 763 ? -13.247 -13.022 -17.444 1.00 96.00 763 THR A N 1
ATOM 6035 C CA . THR A 1 763 ? -12.862 -13.721 -18.677 1.00 96.00 763 THR A CA 1
ATOM 6036 C C . THR A 1 763 ? -14.052 -14.169 -19.522 1.00 96.00 763 THR A C 1
ATOM 6038 O O . THR A 1 763 ? -13.914 -14.388 -20.731 1.00 96.00 763 THR A O 1
ATOM 6041 N N . GLY A 1 764 ? -15.218 -14.383 -18.904 1.00 97.06 764 GLY A N 1
ATOM 6042 C CA . GLY A 1 764 ? -16.334 -15.092 -19.532 1.00 97.06 764 GLY A CA 1
ATOM 6043 C C . GLY A 1 764 ? -16.002 -16.551 -19.882 1.00 97.06 764 GLY A C 1
ATOM 6044 O O . GLY A 1 764 ? -16.619 -17.126 -20.787 1.00 97.06 764 GLY A O 1
ATOM 6045 N N . LYS A 1 765 ? -15.006 -17.152 -19.214 1.00 98.00 765 LYS A N 1
ATOM 6046 C CA . LYS A 1 765 ? -14.548 -18.536 -19.406 1.00 98.00 765 LYS A CA 1
ATOM 6047 C C . LYS A 1 765 ? -14.689 -19.347 -18.120 1.00 98.00 765 LYS A C 1
ATOM 6049 O O . LYS A 1 765 ? -14.797 -18.807 -17.029 1.00 98.00 765 LYS A O 1
ATOM 6054 N N . LYS A 1 766 ? -14.695 -20.669 -18.273 1.00 98.44 766 LYS A N 1
ATOM 6055 C CA . LYS A 1 766 ? -14.526 -21.614 -17.163 1.00 98.44 766 LYS A CA 1
ATOM 6056 C C . LYS A 1 766 ? -13.041 -21.723 -16.838 1.00 98.44 766 LYS A C 1
ATOM 6058 O O . LYS A 1 766 ? -12.236 -21.581 -17.759 1.00 98.44 766 LYS A O 1
ATOM 6063 N N . ILE A 1 767 ? -12.699 -22.044 -15.592 1.00 98.06 767 ILE A N 1
ATOM 6064 C CA . ILE A 1 767 ? -11.324 -22.426 -15.242 1.00 98.06 767 ILE A CA 1
ATOM 6065 C C . ILE A 1 767 ? -10.890 -23.655 -16.060 1.00 98.06 767 ILE A C 1
ATOM 6067 O O . ILE A 1 767 ? -11.715 -24.516 -16.379 1.00 98.06 767 ILE A O 1
ATOM 6071 N N . ASP A 1 768 ? -9.607 -23.745 -16.413 1.00 98.12 768 ASP A N 1
ATOM 6072 C CA . ASP A 1 768 ? -9.079 -24.807 -17.278 1.00 98.12 768 ASP A CA 1
ATOM 6073 C C . ASP A 1 768 ? -8.130 -25.738 -16.504 1.00 98.12 768 ASP A C 1
ATOM 6075 O O . ASP A 1 768 ? -6.948 -25.427 -16.346 1.00 98.12 768 ASP A O 1
ATOM 6079 N N . PRO A 1 769 ? -8.610 -26.908 -16.041 1.00 97.69 769 PRO A N 1
ATOM 6080 C CA . PRO A 1 769 ? -7.776 -27.866 -15.326 1.00 97.69 769 PRO A CA 1
ATOM 6081 C C . PRO A 1 769 ? -6.943 -28.765 -16.251 1.00 97.69 769 PRO A C 1
ATOM 6083 O O . PRO A 1 769 ? -6.193 -29.607 -15.759 1.00 97.69 769 PRO A O 1
ATOM 6086 N N . SER A 1 770 ? -7.081 -28.649 -17.579 1.00 97.38 770 SER A N 1
ATOM 6087 C CA . SER A 1 770 ? -6.429 -29.568 -18.525 1.00 97.38 770 SER A CA 1
ATOM 6088 C C . SER A 1 770 ? -4.909 -29.392 -18.590 1.00 97.38 770 SER A C 1
ATOM 6090 O O . SER A 1 770 ? -4.192 -30.302 -19.018 1.00 97.38 770 SER A O 1
ATOM 6092 N N . VAL A 1 771 ? -4.405 -28.245 -18.129 1.00 97.75 771 VAL A N 1
ATOM 6093 C CA . VAL A 1 771 ? -2.982 -27.924 -18.058 1.00 97.75 771 VAL A CA 1
ATOM 6094 C C . VAL A 1 771 ? -2.566 -27.779 -16.595 1.00 97.75 771 VAL A C 1
ATOM 6096 O O . VAL A 1 771 ? -3.059 -26.920 -15.876 1.00 97.75 771 VAL A O 1
ATOM 6099 N N . LYS A 1 772 ? -1.600 -28.593 -16.158 1.00 98.25 772 LYS A N 1
ATOM 6100 C CA . LYS A 1 772 ? -1.022 -28.517 -14.807 1.00 98.25 772 LYS A CA 1
ATOM 6101 C C . LYS A 1 772 ? 0.228 -27.641 -14.823 1.00 98.25 772 LYS A C 1
ATOM 6103 O O . LYS A 1 772 ? 1.173 -27.923 -15.568 1.00 98.25 772 LYS A O 1
ATOM 6108 N N . ILE A 1 773 ? 0.274 -26.598 -13.994 1.00 98.62 773 ILE A N 1
ATOM 6109 C CA . ILE A 1 773 ? 1.445 -25.717 -13.902 1.00 98.62 773 ILE A CA 1
ATOM 6110 C C . ILE A 1 773 ? 2.502 -26.383 -13.014 1.00 98.62 773 ILE A C 1
ATOM 6112 O O . ILE A 1 773 ? 2.557 -26.180 -11.809 1.00 98.62 773 ILE A O 1
ATOM 6116 N N . LYS A 1 774 ? 3.367 -27.206 -13.611 1.00 98.38 774 LYS A N 1
ATOM 6117 C CA . LYS A 1 774 ? 4.524 -27.808 -12.914 1.00 98.38 774 LYS A CA 1
ATOM 6118 C C . LYS A 1 774 ? 5.753 -26.912 -12.872 1.00 98.38 774 LYS A C 1
ATOM 6120 O O . LYS A 1 774 ? 6.658 -27.114 -12.073 1.00 98.38 774 LYS A O 1
ATOM 6125 N N . GLN A 1 775 ? 5.800 -25.940 -13.766 1.00 98.38 775 GLN A N 1
ATOM 6126 C CA . GLN A 1 775 ? 6.874 -24.974 -13.852 1.00 98.38 775 GLN A CA 1
ATOM 6127 C C . GLN A 1 775 ? 6.262 -23.649 -14.282 1.00 98.38 775 GLN A C 1
ATOM 6129 O O . GLN A 1 775 ? 5.558 -23.589 -15.295 1.00 98.38 775 GLN A O 1
ATOM 6134 N N . TRP A 1 776 ? 6.526 -22.600 -13.511 1.00 98.75 776 TRP A N 1
ATOM 6135 C CA . TRP A 1 776 ? 6.160 -21.246 -13.907 1.00 98.75 776 TRP A CA 1
ATOM 6136 C C . TRP A 1 776 ? 6.988 -20.805 -15.113 1.00 98.75 776 TRP A C 1
ATOM 6138 O O . TRP A 1 776 ? 8.097 -21.294 -15.322 1.00 98.75 776 TRP A O 1
ATOM 6148 N N . SER A 1 777 ? 6.422 -19.928 -15.938 1.00 98.56 777 SER A N 1
ATOM 6149 C CA . SER A 1 777 ? 7.067 -19.335 -17.116 1.00 98.56 777 SER A CA 1
ATOM 6150 C C . SER A 1 777 ? 6.343 -18.040 -17.491 1.00 98.56 777 SER A C 1
ATOM 6152 O O . SER A 1 777 ? 5.215 -17.814 -17.051 1.00 98.56 777 SER A O 1
ATOM 6154 N N . ALA A 1 778 ? 6.951 -17.214 -18.340 1.00 98.69 778 ALA A N 1
ATOM 6155 C CA . ALA A 1 778 ? 6.467 -15.876 -18.694 1.00 98.69 778 ALA A CA 1
ATOM 6156 C C . ALA A 1 778 ? 5.053 -15.840 -19.303 1.00 98.69 778 ALA A C 1
ATOM 6158 O O . ALA A 1 778 ? 4.361 -14.829 -19.206 1.00 98.69 778 ALA A O 1
ATOM 6159 N N . LYS A 1 779 ? 4.589 -16.933 -19.920 1.00 98.50 779 LYS A N 1
ATOM 6160 C CA . LYS A 1 779 ? 3.220 -17.032 -20.457 1.00 98.50 779 LYS A CA 1
ATOM 6161 C C . LYS A 1 779 ? 2.121 -17.061 -19.384 1.00 98.50 779 LYS A C 1
ATOM 6163 O O . LYS A 1 779 ? 0.957 -16.906 -19.727 1.00 98.50 779 LYS A O 1
ATOM 6168 N N . TYR A 1 780 ? 2.477 -17.285 -18.120 1.00 98.81 780 TYR A N 1
ATOM 6169 C CA . TYR A 1 780 ? 1.555 -17.243 -16.979 1.00 98.81 780 TYR A CA 1
ATOM 6170 C C . TYR A 1 780 ? 1.748 -15.994 -16.111 1.00 98.81 780 TYR A C 1
ATOM 6172 O O . TYR A 1 780 ? 1.220 -15.937 -15.007 1.00 98.81 780 TYR A O 1
ATOM 6180 N N . MET A 1 781 ? 2.527 -15.025 -16.594 1.00 98.81 781 MET A N 1
ATOM 6181 C CA . MET A 1 781 ? 2.788 -13.763 -15.910 1.00 98.81 781 MET A CA 1
ATOM 6182 C C . MET A 1 781 ? 2.248 -12.608 -16.749 1.00 98.81 781 MET A C 1
ATOM 6184 O O . MET A 1 781 ? 2.396 -12.608 -17.983 1.00 98.81 781 MET A O 1
ATOM 6188 N N . ASN A 1 782 ? 1.685 -11.602 -16.086 1.00 98.81 782 ASN A N 1
ATOM 6189 C CA . ASN A 1 782 ? 1.404 -10.309 -16.701 1.00 98.81 782 ASN A CA 1
ATOM 6190 C C . ASN A 1 782 ? 2.718 -9.579 -17.004 1.00 98.81 782 ASN A C 1
ATOM 6192 O O . ASN A 1 782 ? 2.867 -8.951 -18.056 1.00 98.81 782 ASN A O 1
ATOM 6196 N N . GLY A 1 783 ? 3.702 -9.697 -16.112 1.00 98.56 783 GLY A N 1
ATOM 6197 C CA . GLY A 1 783 ? 4.973 -9.000 -16.233 1.00 98.56 783 GLY A CA 1
ATOM 6198 C C . GLY A 1 783 ? 5.863 -9.146 -15.005 1.00 98.56 783 GLY A C 1
ATOM 6199 O O . GLY A 1 783 ? 5.764 -10.114 -14.258 1.00 98.56 783 GLY A O 1
ATOM 6200 N N . THR A 1 784 ? 6.773 -8.193 -14.822 1.00 98.75 784 THR A N 1
ATOM 6201 C CA . THR A 1 784 ? 7.701 -8.158 -13.681 1.00 98.75 784 THR A CA 1
ATOM 6202 C C . THR A 1 784 ? 8.063 -6.724 -13.318 1.00 98.75 784 THR A C 1
ATOM 6204 O O . THR A 1 784 ? 8.006 -5.843 -14.174 1.00 98.75 784 THR A O 1
ATOM 6207 N N . ASN A 1 785 ? 8.537 -6.472 -12.102 1.00 97.81 785 ASN A N 1
ATOM 6208 C CA . ASN A 1 785 ? 9.314 -5.268 -11.810 1.00 97.81 785 ASN A CA 1
ATOM 6209 C C . ASN A 1 785 ? 10.556 -5.161 -12.727 1.00 97.81 785 ASN A C 1
ATOM 6211 O O . ASN A 1 785 ? 11.043 -6.156 -13.266 1.00 97.81 785 ASN A O 1
ATOM 6215 N N . ILE A 1 786 ? 11.111 -3.960 -12.899 1.00 97.25 786 ILE A N 1
ATOM 6216 C CA . ILE A 1 786 ? 12.356 -3.777 -13.667 1.00 97.25 786 ILE A CA 1
ATOM 6217 C C . ILE A 1 786 ? 13.549 -4.504 -13.007 1.00 97.25 786 ILE A C 1
ATOM 6219 O O . ILE A 1 786 ? 13.691 -4.492 -11.786 1.00 97.25 786 ILE A O 1
ATOM 6223 N N . LEU A 1 787 ? 14.416 -5.144 -13.809 1.00 96.38 787 LEU A N 1
ATOM 6224 C CA . LEU A 1 787 ? 15.457 -6.067 -13.309 1.00 96.38 787 LEU A CA 1
ATOM 6225 C C . LEU A 1 787 ? 16.891 -5.522 -13.406 1.00 96.38 787 LEU A C 1
ATOM 6227 O O . LEU A 1 787 ? 17.849 -6.256 -13.151 1.00 96.38 787 LEU A O 1
ATOM 6231 N N . GLY A 1 788 ? 17.075 -4.266 -13.818 1.00 95.81 788 GLY A N 1
ATOM 6232 C CA . GLY A 1 788 ? 18.393 -3.648 -13.955 1.00 95.81 788 GLY A CA 1
ATOM 6233 C C . GLY A 1 788 ? 19.254 -4.271 -15.049 1.00 95.81 788 GLY A C 1
ATOM 6234 O O . GLY A 1 788 ? 20.475 -4.319 -14.916 1.00 95.81 788 GLY A O 1
ATOM 6235 N N . ARG A 1 789 ? 18.632 -4.768 -16.122 1.00 96.12 789 ARG A N 1
ATOM 6236 C CA . ARG A 1 789 ? 19.312 -5.358 -17.286 1.00 96.12 789 ARG A CA 1
ATOM 6237 C C . ARG A 1 789 ? 19.442 -4.392 -18.446 1.00 96.12 789 ARG A C 1
ATOM 6239 O O . ARG A 1 789 ? 20.295 -4.611 -19.292 1.00 96.12 789 ARG A O 1
ATOM 6246 N N . GLY A 1 790 ? 18.628 -3.346 -18.495 1.00 96.69 790 GLY A N 1
ATOM 6247 C CA . GLY A 1 790 ? 18.632 -2.352 -19.558 1.00 96.69 790 GLY A CA 1
ATOM 6248 C C . GLY A 1 790 ? 17.943 -2.812 -20.840 1.00 96.69 790 GLY A C 1
ATOM 6249 O O . GLY A 1 790 ? 17.722 -3.997 -21.102 1.00 96.69 790 GLY A O 1
ATOM 6250 N N . SER A 1 791 ? 17.616 -1.834 -21.679 1.00 95.31 791 SER A N 1
ATOM 6251 C CA . SER A 1 791 ? 16.866 -2.034 -22.927 1.00 95.31 791 SER A CA 1
ATOM 6252 C C . SER A 1 791 ? 17.613 -2.831 -24.005 1.00 95.31 791 SER A C 1
ATOM 6254 O O . SER A 1 791 ? 16.986 -3.333 -24.936 1.00 95.31 791 SER A O 1
ATOM 6256 N N . ARG A 1 792 ? 18.945 -2.968 -23.902 1.00 95.31 792 ARG A N 1
ATOM 6257 C CA . ARG A 1 792 ? 19.793 -3.634 -24.910 1.00 95.31 792 ARG A CA 1
ATOM 6258 C C . ARG A 1 792 ? 20.518 -4.874 -24.386 1.00 95.31 792 ARG A C 1
ATOM 6260 O O . ARG A 1 792 ? 21.540 -5.276 -24.949 1.00 95.31 792 ARG A O 1
ATOM 6267 N N . TYR A 1 793 ? 20.021 -5.478 -23.305 1.00 97.44 793 TYR A N 1
ATOM 6268 C CA . TYR A 1 793 ? 20.617 -6.695 -22.742 1.00 97.44 793 TYR A CA 1
ATOM 6269 C C . TYR A 1 793 ? 20.508 -7.907 -23.670 1.00 97.44 793 TYR A C 1
ATOM 6271 O O . TYR A 1 793 ? 21.378 -8.775 -23.675 1.00 97.44 793 TYR A O 1
ATOM 6279 N N . VAL A 1 794 ? 19.443 -7.985 -24.467 1.00 97.81 794 VAL A N 1
ATOM 6280 C CA . VAL A 1 794 ? 19.374 -8.930 -25.584 1.00 97.81 794 VAL A CA 1
ATOM 6281 C C . VAL A 1 794 ? 20.105 -8.281 -26.752 1.00 97.81 794 VAL A C 1
ATOM 6283 O O . VAL A 1 794 ? 19.662 -7.261 -27.281 1.00 97.81 794 VAL A O 1
ATOM 6286 N N . LEU A 1 795 ? 21.257 -8.836 -27.128 1.00 96.81 795 LEU A N 1
ATOM 6287 C CA . LEU A 1 795 ? 22.144 -8.193 -28.091 1.00 96.81 795 LEU A CA 1
ATOM 6288 C C . LEU A 1 795 ? 21.501 -8.154 -29.481 1.00 96.81 795 LEU A C 1
ATOM 6290 O O . LEU A 1 795 ? 21.062 -9.173 -30.024 1.00 96.81 795 LEU A O 1
ATOM 6294 N N . SER A 1 796 ? 21.513 -6.969 -30.082 1.00 94.50 796 SER A N 1
ATOM 6295 C CA . SER A 1 796 ? 20.955 -6.695 -31.401 1.00 94.50 796 SER A CA 1
ATOM 6296 C C . SER A 1 796 ? 21.941 -5.965 -32.303 1.00 94.50 796 SER A C 1
ATOM 6298 O O . SER A 1 796 ? 22.964 -5.436 -31.865 1.00 94.50 796 SER A O 1
ATOM 6300 N N . ASN A 1 797 ? 21.628 -5.970 -33.592 1.00 93.56 797 ASN A N 1
ATOM 6301 C CA . ASN A 1 797 ? 22.361 -5.290 -34.638 1.00 93.56 797 ASN A CA 1
ATOM 6302 C C . ASN A 1 797 ? 21.523 -4.125 -35.177 1.00 93.56 797 ASN A C 1
ATOM 6304 O O . ASN A 1 797 ? 20.569 -4.352 -35.923 1.00 93.56 797 ASN A O 1
ATOM 6308 N N . ASP A 1 798 ? 21.891 -2.892 -34.835 1.00 91.38 798 ASP A N 1
ATOM 6309 C CA . ASP A 1 798 ? 21.125 -1.705 -35.244 1.00 91.38 798 ASP A CA 1
ATOM 6310 C C . ASP A 1 798 ? 21.120 -1.515 -36.765 1.00 91.38 798 ASP A C 1
ATOM 6312 O O . ASP A 1 798 ? 20.105 -1.127 -37.332 1.00 91.38 798 ASP A O 1
ATOM 6316 N N . ALA A 1 799 ? 22.211 -1.885 -37.449 1.00 92.62 799 ALA A N 1
ATOM 6317 C CA . ALA A 1 799 ? 22.339 -1.776 -38.903 1.00 92.62 799 ALA A CA 1
ATOM 6318 C C . ALA A 1 799 ? 21.343 -2.648 -39.691 1.00 92.62 799 ALA A C 1
ATOM 6320 O O . ALA A 1 799 ? 21.065 -2.350 -40.853 1.00 92.62 799 ALA A O 1
ATOM 6321 N N . THR A 1 800 ? 20.820 -3.715 -39.079 1.00 91.31 800 THR A N 1
ATOM 6322 C CA . THR A 1 800 ? 19.884 -4.665 -39.708 1.00 91.31 800 THR A CA 1
ATOM 6323 C C . THR A 1 800 ? 18.540 -4.786 -38.984 1.00 91.31 800 THR A C 1
ATOM 6325 O O . THR A 1 800 ? 17.638 -5.435 -39.512 1.00 91.31 800 THR A O 1
ATOM 6328 N N . GLY A 1 801 ? 18.404 -4.236 -37.772 1.00 88.88 801 GLY A N 1
ATOM 6329 C CA . GLY A 1 801 ? 17.222 -4.389 -36.913 1.00 88.88 801 GLY A CA 1
ATOM 6330 C C . GLY A 1 801 ? 17.019 -5.804 -36.346 1.00 88.88 801 GLY A C 1
ATOM 6331 O O . GLY A 1 801 ? 15.934 -6.133 -35.862 1.00 88.88 801 GLY A O 1
ATOM 6332 N N . ARG A 1 802 ? 18.033 -6.677 -36.428 1.00 92.50 802 ARG A N 1
ATOM 6333 C CA . ARG A 1 802 ? 17.942 -8.096 -36.037 1.00 92.50 802 ARG A CA 1
ATOM 6334 C C . ARG A 1 802 ? 18.641 -8.367 -34.710 1.00 92.50 802 ARG A C 1
ATOM 6336 O O . ARG A 1 802 ? 19.703 -7.818 -34.436 1.00 92.50 802 ARG A O 1
ATOM 6343 N N . TYR A 1 803 ? 18.086 -9.280 -33.920 1.00 94.75 803 TYR A N 1
ATOM 6344 C CA . TYR A 1 803 ? 18.735 -9.803 -32.717 1.00 94.75 803 TYR A CA 1
ATOM 6345 C C . TYR A 1 803 ? 19.731 -10.907 -33.067 1.00 94.75 803 TYR A C 1
ATOM 6347 O O . TYR A 1 803 ? 19.460 -11.725 -33.952 1.00 94.75 803 TYR A O 1
ATOM 6355 N N . TYR A 1 804 ? 20.874 -10.941 -32.378 1.00 95.94 804 TYR A N 1
ATOM 6356 C CA . TYR A 1 804 ? 21.829 -12.035 -32.542 1.00 95.94 804 TYR A CA 1
ATOM 6357 C C . TYR A 1 804 ? 21.289 -13.293 -31.887 1.00 95.94 804 TYR A C 1
ATOM 6359 O O . TYR A 1 804 ? 20.944 -13.296 -30.703 1.00 95.94 804 TYR A O 1
ATOM 6367 N N . GLN A 1 805 ? 21.246 -14.365 -32.668 1.00 93.81 805 GLN A N 1
ATOM 6368 C CA . GLN A 1 805 ? 20.649 -15.620 -32.249 1.00 93.81 805 GLN A CA 1
ATOM 6369 C C . GLN A 1 805 ? 21.393 -16.811 -32.843 1.00 93.81 805 GLN A C 1
ATOM 6371 O O . GLN A 1 805 ? 21.874 -16.772 -33.981 1.00 93.81 805 GLN A O 1
ATOM 6376 N N . VAL A 1 806 ? 21.455 -17.881 -32.062 1.00 93.00 806 VAL A N 1
ATOM 6377 C CA . VAL A 1 806 ? 21.968 -19.192 -32.440 1.00 93.00 806 VAL A CA 1
ATOM 6378 C C . VAL A 1 806 ? 20.870 -20.193 -32.112 1.00 93.00 806 VAL A C 1
ATOM 6380 O O . VAL A 1 806 ? 20.666 -20.551 -30.955 1.00 93.00 806 VAL A O 1
ATOM 6383 N N . THR A 1 807 ? 20.131 -20.599 -33.141 1.00 88.31 807 THR A N 1
ATOM 6384 C CA . THR A 1 807 ? 19.014 -21.547 -33.034 1.00 88.31 807 THR A CA 1
ATOM 6385 C C . THR A 1 807 ? 19.105 -22.579 -34.150 1.00 88.31 807 THR A C 1
ATOM 6387 O O . THR A 1 807 ? 19.738 -22.319 -35.178 1.00 88.31 807 THR A O 1
ATOM 6390 N N . ASP A 1 808 ? 18.409 -23.704 -33.997 1.00 82.94 808 ASP A N 1
ATOM 6391 C CA . ASP A 1 808 ? 18.319 -24.738 -35.039 1.00 82.94 808 ASP A CA 1
ATOM 6392 C C . ASP A 1 808 ? 17.687 -24.207 -36.341 1.00 82.94 808 ASP A C 1
ATOM 6394 O O . ASP A 1 808 ? 17.987 -24.692 -37.430 1.00 82.94 808 ASP A O 1
ATOM 6398 N N . ASN A 1 809 ? 16.864 -23.156 -36.242 1.00 73.56 809 ASN A N 1
ATOM 6399 C CA . ASN A 1 809 ? 16.147 -22.541 -37.363 1.00 73.56 809 ASN A CA 1
ATOM 6400 C C . ASN A 1 809 ? 16.930 -21.409 -38.052 1.00 73.56 809 ASN A C 1
ATOM 6402 O O . ASN A 1 809 ? 16.456 -20.834 -39.034 1.00 73.56 809 ASN A O 1
ATOM 6406 N N . GLY A 1 810 ? 18.118 -21.057 -37.553 1.00 80.88 810 GLY A N 1
ATOM 6407 C CA . GLY A 1 810 ? 18.969 -20.046 -38.170 1.00 80.88 810 GLY A CA 1
ATOM 6408 C C . GLY A 1 810 ? 19.958 -19.395 -37.207 1.00 80.88 810 GLY A C 1
ATOM 6409 O O . GLY A 1 810 ? 19.683 -19.207 -36.019 1.00 80.88 810 GLY A O 1
ATOM 6410 N N . ILE A 1 811 ? 21.107 -19.001 -37.762 1.00 91.44 811 ILE A N 1
ATOM 6411 C CA . ILE A 1 811 ? 22.207 -18.336 -37.059 1.00 91.44 811 ILE A CA 1
ATOM 6412 C C . ILE A 1 811 ? 22.344 -16.906 -37.587 1.00 91.44 811 ILE A C 1
ATOM 6414 O O . ILE A 1 811 ? 22.424 -16.680 -38.796 1.00 91.44 811 ILE A O 1
ATOM 6418 N N . PHE A 1 812 ? 22.406 -15.935 -36.679 1.00 93.94 812 PHE A N 1
ATOM 6419 C CA . PHE A 1 812 ? 22.768 -14.555 -36.986 1.00 93.94 812 PHE A CA 1
ATOM 6420 C C . PHE A 1 812 ? 23.790 -14.066 -35.961 1.00 93.94 812 PHE A C 1
ATOM 6422 O O . PHE A 1 812 ? 23.473 -13.904 -34.784 1.00 93.94 812 PHE A O 1
ATOM 6429 N N . LEU A 1 813 ? 25.024 -13.859 -36.421 1.00 94.38 813 LEU A N 1
ATOM 6430 C CA . LEU A 1 813 ? 26.179 -13.498 -35.601 1.00 94.38 813 LEU A CA 1
ATOM 6431 C C . LEU A 1 813 ? 26.913 -12.294 -36.203 1.00 94.38 813 LEU A C 1
ATOM 6433 O O . LEU A 1 813 ? 26.835 -12.074 -37.417 1.00 94.38 813 LEU A O 1
ATOM 6437 N N . PRO A 1 814 ? 27.682 -11.548 -35.392 1.00 93.88 814 PRO A N 1
ATOM 6438 C CA . PRO A 1 814 ? 28.660 -10.602 -35.905 1.00 93.88 814 PRO A CA 1
ATOM 6439 C C . PRO A 1 814 ? 29.648 -11.277 -36.858 1.00 93.88 814 PRO A C 1
ATOM 6441 O O . PRO A 1 814 ? 30.212 -12.324 -36.530 1.00 93.88 814 PRO A O 1
ATOM 6444 N N . LYS A 1 815 ? 29.924 -10.662 -38.013 1.00 92.06 815 LYS A N 1
ATOM 6445 C CA . LYS A 1 815 ? 30.834 -11.245 -39.009 1.00 92.06 815 LYS A CA 1
ATOM 6446 C C . LYS A 1 815 ? 32.250 -11.524 -38.488 1.00 92.06 815 LYS A C 1
ATOM 6448 O O . LYS A 1 815 ? 32.805 -12.536 -38.912 1.00 92.06 815 LYS A O 1
ATOM 6453 N N . PRO A 1 816 ? 32.842 -10.729 -37.566 1.00 88.12 816 PRO A N 1
ATOM 6454 C CA . PRO A 1 816 ? 34.137 -11.062 -36.964 1.00 88.12 816 PRO A CA 1
ATOM 6455 C C . PRO A 1 816 ? 34.174 -12.389 -36.189 1.00 88.12 816 PRO A C 1
ATOM 6457 O O . PRO A 1 816 ? 35.255 -12.923 -35.964 1.00 88.12 816 PRO A O 1
ATOM 6460 N N . LEU A 1 817 ? 33.019 -12.934 -35.792 1.00 90.25 817 LEU A N 1
ATOM 6461 C CA . LEU A 1 817 ? 32.910 -14.254 -35.156 1.00 90.25 817 LEU A CA 1
ATOM 6462 C C . LEU A 1 817 ? 32.694 -15.386 -36.175 1.00 90.25 817 LEU A C 1
ATOM 6464 O O . LEU A 1 817 ? 32.488 -16.535 -35.793 1.00 90.25 817 LEU A O 1
ATOM 6468 N N . THR A 1 818 ? 32.730 -15.058 -37.467 1.00 86.69 818 THR A N 1
ATOM 6469 C CA . THR A 1 818 ? 32.579 -15.974 -38.603 1.00 86.69 818 THR A CA 1
ATOM 6470 C C . THR A 1 818 ? 33.816 -15.901 -39.505 1.00 86.69 818 THR A C 1
ATOM 6472 O O . THR A 1 818 ? 34.718 -15.093 -39.287 1.00 86.69 818 THR A O 1
ATOM 6475 N N . ASP A 1 819 ? 33.857 -16.716 -40.554 1.00 79.00 819 ASP A N 1
ATOM 6476 C CA . ASP A 1 819 ? 34.909 -16.713 -41.577 1.00 79.00 819 ASP A CA 1
ATOM 6477 C C . ASP A 1 819 ? 34.861 -15.499 -42.530 1.00 79.00 819 ASP A C 1
ATOM 6479 O O . ASP A 1 819 ? 35.794 -15.283 -43.303 1.00 79.00 819 ASP A O 1
ATOM 6483 N N . GLN A 1 820 ? 33.807 -14.676 -42.467 1.00 77.50 820 GLN A N 1
ATOM 6484 C CA . GLN A 1 820 ? 33.573 -13.582 -43.417 1.00 77.50 820 GLN A CA 1
ATOM 6485 C C . GLN A 1 820 ? 34.421 -12.322 -43.165 1.00 77.50 820 GLN A C 1
ATOM 6487 O O . GLN A 1 820 ? 34.655 -11.551 -44.098 1.00 77.50 820 GLN A O 1
ATOM 6492 N N . GLY A 1 821 ? 34.868 -12.082 -41.924 1.00 72.25 821 GLY A N 1
ATOM 6493 C CA . GLY A 1 821 ? 35.500 -10.815 -41.527 1.00 72.25 821 GLY A CA 1
ATOM 6494 C C . GLY A 1 821 ? 34.547 -9.603 -41.595 1.00 72.25 821 GLY A C 1
ATOM 6495 O O . GLY A 1 821 ? 33.436 -9.681 -42.115 1.00 72.25 821 GLY A O 1
ATOM 6496 N N . GLY A 1 822 ? 34.949 -8.455 -41.036 1.00 76.88 822 GLY A N 1
ATOM 6497 C CA . GLY A 1 822 ? 34.088 -7.264 -40.937 1.00 76.88 822 GLY A CA 1
ATOM 6498 C C . GLY A 1 822 ? 34.786 -5.965 -41.344 1.00 76.88 822 GLY A C 1
ATOM 6499 O O . GLY A 1 822 ? 35.956 -5.761 -41.026 1.00 76.88 822 GLY A O 1
ATOM 6500 N N . LYS A 1 823 ? 34.055 -5.080 -42.034 1.00 82.12 823 LYS A N 1
ATOM 6501 C CA . LYS A 1 823 ? 34.400 -3.655 -42.205 1.00 82.12 823 LYS A CA 1
ATOM 6502 C C . LYS A 1 823 ? 33.596 -2.844 -41.186 1.00 82.12 823 LYS A C 1
ATOM 6504 O O . LYS A 1 823 ? 32.453 -3.202 -40.955 1.00 82.12 823 LYS A O 1
ATOM 6509 N N . THR A 1 824 ? 34.139 -1.768 -40.629 1.00 89.06 824 THR A N 1
ATOM 6510 C CA . THR A 1 824 ? 33.393 -0.855 -39.742 1.00 89.06 824 THR A CA 1
ATOM 6511 C C . THR A 1 824 ? 33.787 0.595 -40.021 1.00 89.06 824 THR A C 1
ATOM 6513 O O . THR A 1 824 ? 34.894 0.849 -40.507 1.00 89.06 824 THR A O 1
ATOM 6516 N N . GLY A 1 825 ? 32.884 1.530 -39.736 1.00 88.88 825 GLY A N 1
ATOM 6517 C CA . GLY A 1 825 ? 33.069 2.970 -39.873 1.00 88.88 825 GLY A CA 1
ATOM 6518 C C . GLY A 1 825 ? 32.330 3.591 -41.060 1.00 88.88 825 GLY A C 1
ATOM 6519 O O . GLY A 1 825 ? 31.669 2.915 -41.854 1.00 88.88 825 GLY A O 1
ATOM 6520 N N . PHE A 1 826 ? 32.453 4.915 -41.160 1.00 90.00 826 PHE A N 1
ATOM 6521 C CA . PHE A 1 826 ? 31.906 5.715 -42.253 1.00 90.00 826 PHE A CA 1
ATOM 6522 C C . PHE A 1 826 ? 32.760 5.586 -43.515 1.00 90.00 826 PHE A C 1
ATOM 6524 O O . PHE A 1 826 ? 33.990 5.654 -43.463 1.00 90.00 826 PHE A O 1
ATOM 6531 N N . TYR A 1 827 ? 32.103 5.434 -44.661 1.00 89.56 827 TYR A N 1
ATOM 6532 C CA . TYR A 1 827 ? 32.744 5.299 -45.960 1.00 89.56 827 TYR A CA 1
ATOM 6533 C C . TYR A 1 827 ? 31.986 6.102 -47.014 1.00 89.56 827 TYR A C 1
ATOM 6535 O O . TYR A 1 827 ? 30.801 5.870 -47.247 1.00 89.56 827 TYR A O 1
ATOM 6543 N N . TYR A 1 828 ? 32.679 7.019 -47.685 1.00 90.19 828 TYR A N 1
ATOM 6544 C CA . TYR A 1 828 ? 32.132 7.711 -48.846 1.00 90.19 828 TYR A CA 1
ATOM 6545 C C . TYR A 1 828 ? 32.491 6.935 -50.115 1.00 90.19 828 TYR A C 1
ATOM 6547 O O . TYR A 1 828 ? 33.664 6.847 -50.481 1.00 90.19 828 TYR A O 1
ATOM 6555 N N . ASP A 1 829 ? 31.488 6.370 -50.783 1.00 86.50 829 ASP A N 1
ATOM 6556 C CA . ASP A 1 829 ? 31.676 5.502 -51.956 1.00 86.50 829 ASP A CA 1
ATOM 6557 C C . ASP A 1 829 ? 31.534 6.233 -53.305 1.00 86.50 829 ASP A C 1
ATOM 6559 O O . ASP A 1 829 ? 31.519 5.600 -54.362 1.00 86.50 829 ASP A O 1
ATOM 6563 N N . GLY A 1 830 ? 31.417 7.564 -53.281 1.00 86.88 830 GLY A N 1
ATOM 6564 C CA . GLY A 1 830 ? 31.171 8.396 -54.461 1.00 86.88 830 GLY A CA 1
ATOM 6565 C C . GLY A 1 830 ? 29.692 8.644 -54.776 1.00 86.88 830 GLY A C 1
ATOM 6566 O O . GLY A 1 830 ? 29.405 9.500 -55.610 1.00 86.88 830 GLY A O 1
ATOM 6567 N N . LYS A 1 831 ? 28.753 7.946 -54.119 1.00 89.69 831 LYS A N 1
ATOM 6568 C CA . LYS A 1 831 ? 27.301 8.183 -54.233 1.00 89.69 831 LYS A CA 1
ATOM 6569 C C . LYS A 1 831 ? 26.724 8.819 -52.974 1.00 89.69 831 LYS A C 1
ATOM 6571 O O . LYS A 1 831 ? 25.877 9.701 -53.066 1.00 89.69 831 LYS A O 1
ATOM 6576 N N . GLY A 1 832 ? 27.211 8.406 -51.811 1.00 91.88 832 GLY A N 1
ATOM 6577 C CA . GLY A 1 832 ? 26.782 8.941 -50.528 1.00 91.88 832 GLY A CA 1
ATOM 6578 C C . GLY A 1 832 ? 27.662 8.441 -49.393 1.00 91.88 832 GLY A C 1
ATOM 6579 O O . GLY A 1 832 ? 28.608 7.679 -49.596 1.00 91.88 832 GLY A O 1
ATOM 6580 N N . MET A 1 833 ? 27.357 8.891 -48.181 1.00 95.75 833 MET A N 1
ATOM 6581 C CA . MET A 1 833 ? 28.037 8.410 -46.985 1.00 95.75 833 MET A CA 1
ATOM 6582 C C . MET A 1 833 ? 27.358 7.127 -46.497 1.00 95.75 833 MET A C 1
ATOM 6584 O O . MET A 1 833 ? 26.210 7.178 -46.068 1.00 95.75 833 MET A O 1
ATOM 6588 N N . ALA A 1 834 ? 28.052 5.994 -46.563 1.00 95.00 834 ALA A N 1
ATOM 6589 C CA . ALA A 1 834 ? 27.610 4.719 -46.005 1.00 95.00 834 ALA A CA 1
ATOM 6590 C C . ALA A 1 834 ? 28.259 4.472 -44.637 1.00 95.00 834 ALA A C 1
ATOM 6592 O O . ALA A 1 834 ? 29.339 4.992 -44.351 1.00 95.00 834 ALA A O 1
ATOM 6593 N N . TYR A 1 835 ? 27.634 3.642 -43.807 1.00 93.69 835 TYR A N 1
ATOM 6594 C CA . TYR A 1 835 ? 28.202 3.202 -42.535 1.00 93.69 835 TYR A CA 1
ATOM 6595 C C . TYR A 1 835 ? 28.142 1.686 -42.418 1.00 93.69 835 TYR A C 1
ATOM 6597 O O . TYR A 1 835 ? 27.121 1.070 -42.731 1.00 93.69 835 TYR A O 1
ATOM 6605 N N . PHE A 1 836 ? 29.241 1.098 -41.957 1.00 92.62 836 PHE A N 1
ATOM 6606 C CA . PHE A 1 836 ? 29.287 -0.291 -41.526 1.00 92.62 836 PHE A CA 1
ATOM 6607 C C . PHE A 1 836 ? 29.474 -0.324 -40.016 1.00 92.62 836 PHE A C 1
ATOM 6609 O O . PHE A 1 836 ? 30.337 0.375 -39.488 1.00 92.62 836 PHE A O 1
ATOM 6616 N N . ASP A 1 837 ? 28.679 -1.127 -39.326 1.00 91.69 837 ASP A N 1
ATOM 6617 C CA . ASP A 1 837 ? 28.778 -1.250 -37.878 1.00 91.69 837 ASP A CA 1
ATOM 6618 C C . ASP A 1 837 ? 29.953 -2.140 -37.439 1.00 91.69 837 ASP A C 1
ATOM 6620 O O . ASP A 1 837 ? 30.619 -2.794 -38.249 1.00 91.69 837 ASP A O 1
ATOM 6624 N N . ASN A 1 838 ? 30.182 -2.225 -36.126 1.00 89.06 838 ASN A N 1
ATOM 6625 C CA . ASN A 1 838 ? 31.248 -3.052 -35.543 1.00 89.06 838 ASN A CA 1
ATOM 6626 C C . ASN A 1 838 ? 31.091 -4.558 -35.818 1.00 89.06 838 ASN A C 1
ATOM 6628 O O . ASN A 1 838 ? 32.010 -5.343 -35.580 1.00 89.06 838 ASN A O 1
ATOM 6632 N N . SER A 1 839 ? 29.945 -4.968 -36.354 1.00 92.12 839 SER A N 1
ATOM 6633 C CA . SER A 1 839 ? 29.634 -6.348 -36.713 1.00 92.12 839 SER A CA 1
ATOM 6634 C C . SER A 1 839 ? 29.831 -6.638 -38.197 1.00 92.12 839 SER A C 1
ATOM 6636 O O . SER A 1 839 ? 29.708 -7.793 -38.609 1.00 92.12 839 SER A O 1
ATOM 6638 N N . GLY A 1 840 ? 30.187 -5.634 -39.002 1.00 91.75 840 GLY A N 1
ATOM 6639 C CA . GLY A 1 840 ? 30.465 -5.793 -40.423 1.00 91.75 840 GLY A CA 1
ATOM 6640 C C . GLY A 1 840 ? 29.255 -5.631 -41.341 1.00 91.75 840 GLY A C 1
ATOM 6641 O O . GLY A 1 840 ? 29.352 -5.981 -42.526 1.00 91.75 840 GLY A O 1
ATOM 6642 N N . PHE A 1 841 ? 28.115 -5.161 -40.832 1.00 93.25 841 PHE A N 1
ATOM 6643 C CA . PHE A 1 841 ? 26.890 -4.968 -41.605 1.00 93.25 841 PHE A CA 1
ATOM 6644 C C . PHE A 1 841 ? 26.735 -3.506 -42.016 1.00 93.25 841 PHE A C 1
ATOM 6646 O O . PHE A 1 841 ? 26.972 -2.598 -41.227 1.00 93.25 841 PHE A O 1
ATOM 6653 N N . GLN A 1 842 ? 26.346 -3.281 -43.273 1.00 94.06 842 GLN A N 1
ATOM 6654 C CA . GLN A 1 842 ? 26.013 -1.942 -43.749 1.00 94.06 842 GLN A CA 1
ATOM 6655 C C . GLN A 1 842 ? 24.672 -1.521 -43.146 1.00 94.06 842 GLN A C 1
ATOM 6657 O O . GLN A 1 842 ? 23.709 -2.280 -43.252 1.00 94.06 842 GLN A O 1
ATOM 6662 N N . ALA A 1 843 ? 24.608 -0.324 -42.570 1.00 94.81 843 ALA A N 1
ATOM 6663 C CA . ALA A 1 843 ? 23.365 0.259 -42.083 1.00 94.81 843 ALA A CA 1
ATOM 6664 C C . ALA A 1 843 ? 22.414 0.533 -43.252 1.00 94.81 843 ALA A C 1
ATOM 6666 O O . ALA A 1 843 ? 22.782 1.236 -44.195 1.00 94.81 843 ALA A O 1
ATOM 6667 N N . LYS A 1 844 ? 21.212 -0.048 -43.199 1.00 93.94 844 LYS A N 1
ATOM 6668 C CA . LYS A 1 844 ? 20.145 0.156 -44.188 1.00 93.94 844 LYS A CA 1
ATOM 6669 C C . LYS A 1 844 ? 18.796 0.219 -43.491 1.00 93.94 844 LYS A C 1
ATOM 6671 O O . LYS A 1 844 ? 18.484 -0.687 -42.724 1.00 93.94 844 LYS A O 1
ATOM 6676 N N . ASN A 1 845 ? 18.005 1.250 -43.785 1.00 94.25 845 ASN A N 1
ATOM 6677 C CA . ASN A 1 845 ? 16.772 1.575 -43.054 1.00 94.25 845 ASN A CA 1
ATOM 6678 C C . ASN A 1 845 ? 16.985 1.564 -41.532 1.00 94.25 845 ASN A C 1
ATOM 6680 O O . ASN A 1 845 ? 16.213 0.963 -40.788 1.00 94.25 845 ASN A O 1
ATOM 6684 N N . ALA A 1 846 ? 18.086 2.162 -41.080 1.00 94.69 846 ALA A N 1
ATOM 6685 C CA . ALA A 1 846 ? 18.600 1.944 -39.735 1.00 94.69 846 ALA A CA 1
ATOM 6686 C C . ALA A 1 846 ? 19.049 3.244 -39.074 1.00 94.69 846 ALA A C 1
ATOM 6688 O O . ALA A 1 846 ? 19.773 4.043 -39.676 1.00 94.69 846 ALA A O 1
ATOM 6689 N N . PHE A 1 847 ? 18.673 3.398 -37.802 1.00 93.56 847 PHE A N 1
ATOM 6690 C CA . PHE A 1 847 ? 19.288 4.365 -36.901 1.00 93.56 847 PHE A CA 1
ATOM 6691 C C . PHE A 1 847 ? 20.600 3.805 -36.358 1.00 93.56 847 PHE A C 1
ATOM 6693 O O . PHE A 1 847 ? 20.645 2.673 -35.891 1.00 93.56 847 PHE A O 1
ATOM 6700 N N . ILE A 1 848 ? 21.657 4.611 -36.377 1.00 93.12 848 ILE A N 1
ATOM 6701 C CA . ILE A 1 848 ? 22.979 4.246 -35.867 1.00 93.12 848 ILE A CA 1
ATOM 6702 C C . ILE A 1 848 ? 23.419 5.276 -34.840 1.00 93.12 848 ILE A C 1
ATOM 6704 O O . ILE A 1 848 ? 23.428 6.472 -35.132 1.00 93.12 848 ILE A O 1
ATOM 6708 N N . LYS A 1 849 ? 23.845 4.805 -33.666 1.00 89.19 849 LYS A N 1
ATOM 6709 C CA . LYS A 1 849 ? 24.570 5.621 -32.691 1.00 89.19 849 LYS A CA 1
ATOM 6710 C C . LYS A 1 849 ? 26.071 5.504 -32.952 1.00 89.19 849 LYS A C 1
ATOM 6712 O O . LYS A 1 849 ? 26.619 4.406 -32.929 1.00 89.19 849 LYS A O 1
ATOM 6717 N N . TYR A 1 850 ? 26.741 6.629 -33.170 1.00 86.25 850 TYR A N 1
ATOM 6718 C CA . TYR A 1 850 ? 28.194 6.690 -33.304 1.00 86.25 850 TYR A CA 1
ATOM 6719 C C . TYR A 1 850 ? 28.743 7.938 -32.614 1.00 86.25 850 TYR A C 1
ATOM 6721 O O . TYR A 1 850 ? 28.295 9.053 -32.893 1.00 86.25 850 TYR A O 1
ATOM 6729 N N . ALA A 1 851 ? 29.723 7.746 -31.725 1.00 80.81 851 ALA A N 1
ATOM 6730 C CA . ALA A 1 851 ? 30.371 8.814 -30.962 1.00 80.81 851 ALA A CA 1
ATOM 6731 C C . ALA A 1 851 ? 29.351 9.767 -30.301 1.00 80.81 851 ALA A C 1
ATOM 6733 O O . ALA A 1 851 ? 29.403 10.983 -30.485 1.00 80.81 851 ALA A O 1
ATOM 6734 N N . GLY A 1 852 ? 28.365 9.196 -29.600 1.00 82.12 852 GLY A N 1
ATOM 6735 C CA . GLY A 1 852 ? 27.309 9.941 -28.899 1.00 82.12 852 GLY A CA 1
ATOM 6736 C C . GLY A 1 852 ? 26.206 10.556 -29.775 1.00 82.12 852 GLY A C 1
ATOM 6737 O O . GLY A 1 852 ? 25.216 11.032 -29.230 1.00 82.12 852 GLY A O 1
ATOM 6738 N N . ASN A 1 853 ? 26.325 10.511 -31.103 1.00 89.88 853 ASN A N 1
ATOM 6739 C CA . ASN A 1 853 ? 25.363 11.103 -32.035 1.00 89.88 853 ASN A CA 1
ATOM 6740 C C . ASN A 1 853 ? 24.568 10.025 -32.775 1.00 89.88 853 ASN A C 1
ATOM 6742 O O . ASN A 1 853 ? 25.059 8.913 -32.965 1.00 89.88 853 ASN A O 1
ATOM 6746 N N . TYR A 1 854 ? 23.358 10.364 -33.217 1.00 93.62 854 TYR A N 1
ATOM 6747 C CA . TYR A 1 854 ? 22.493 9.455 -33.967 1.00 93.62 854 TYR A CA 1
ATOM 6748 C C . TYR A 1 854 ? 22.398 9.872 -35.429 1.00 93.62 854 TYR A C 1
ATOM 6750 O O . TYR A 1 854 ? 22.341 11.058 -35.736 1.00 93.62 854 TYR A O 1
ATOM 6758 N N . TYR A 1 855 ? 22.369 8.886 -36.315 1.00 95.75 855 TYR A N 1
ATOM 6759 C CA . TYR A 1 855 ? 22.305 9.042 -37.766 1.00 95.75 855 TYR A CA 1
ATOM 6760 C C . TYR A 1 855 ? 21.254 8.084 -38.312 1.00 95.75 855 TYR A C 1
ATOM 6762 O O . TYR A 1 855 ? 20.987 7.057 -37.686 1.00 95.75 855 TYR A O 1
ATOM 6770 N N . TYR A 1 856 ? 20.699 8.374 -39.484 1.00 96.75 856 TYR A N 1
ATOM 6771 C CA . TYR A 1 856 ? 19.818 7.443 -40.184 1.00 96.75 856 TYR A CA 1
ATOM 6772 C C . TYR A 1 856 ? 20.324 7.165 -41.594 1.00 96.75 856 TYR A C 1
ATOM 6774 O O . TYR A 1 856 ? 20.746 8.086 -42.296 1.00 96.75 856 TYR A O 1
ATOM 6782 N N . PHE A 1 857 ? 20.266 5.898 -41.997 1.00 95.94 857 PHE A N 1
ATOM 6783 C CA . PHE A 1 857 ? 20.656 5.430 -43.324 1.00 95.94 857 PHE A CA 1
ATOM 6784 C C . PHE A 1 857 ? 19.438 4.884 -44.058 1.00 95.94 857 PHE A C 1
ATOM 6786 O O . PHE A 1 857 ? 18.700 4.067 -43.505 1.00 95.94 857 PHE A O 1
ATOM 6793 N N . ASP A 1 858 ? 19.242 5.326 -45.297 1.00 94.56 858 ASP A N 1
ATOM 6794 C CA . ASP A 1 858 ? 18.130 4.905 -46.149 1.00 94.56 858 ASP A CA 1
ATOM 6795 C C . ASP A 1 858 ? 18.220 3.426 -46.580 1.00 94.56 858 ASP A C 1
ATOM 6797 O O . ASP A 1 858 ? 19.103 2.665 -46.167 1.00 94.56 858 ASP A O 1
ATOM 6801 N N . LYS A 1 859 ? 17.277 2.987 -47.419 1.00 94.62 859 LYS A N 1
ATOM 6802 C CA . LYS A 1 859 ? 17.196 1.601 -47.909 1.00 94.62 859 LYS A CA 1
ATOM 6803 C C . LYS A 1 859 ? 18.374 1.218 -48.812 1.00 94.62 859 LYS A C 1
ATOM 6805 O O . LYS A 1 859 ? 18.720 0.036 -48.905 1.00 94.62 859 LYS A O 1
ATOM 6810 N N . GLU A 1 860 ? 18.992 2.187 -49.485 1.00 93.75 860 GLU A N 1
ATOM 6811 C CA . GLU A 1 860 ? 20.210 1.996 -50.273 1.00 93.75 860 GLU A CA 1
ATOM 6812 C C . GLU A 1 860 ? 21.459 1.897 -49.377 1.00 93.75 860 GLU A C 1
ATOM 6814 O O . GLU A 1 860 ? 22.423 1.208 -49.737 1.00 93.75 860 GLU A O 1
ATOM 6819 N N . GLY A 1 861 ? 21.397 2.479 -48.180 1.00 94.12 861 GLY A N 1
ATOM 6820 C CA . GLY A 1 861 ? 22.426 2.472 -47.146 1.00 94.12 861 GLY A CA 1
ATOM 6821 C C . GLY A 1 861 ? 23.244 3.757 -47.089 1.00 94.12 861 GLY A C 1
ATOM 6822 O O . GLY A 1 861 ? 24.429 3.699 -46.744 1.00 94.12 861 GLY A O 1
ATOM 6823 N N . TYR A 1 862 ? 22.634 4.888 -47.454 1.00 95.75 862 TYR A N 1
ATOM 6824 C CA . TYR A 1 862 ? 23.240 6.215 -47.443 1.00 95.75 862 TYR A CA 1
ATOM 6825 C C . TYR A 1 862 ? 22.633 7.112 -46.360 1.00 95.75 862 TYR A C 1
ATOM 6827 O O . TYR A 1 862 ? 21.435 7.082 -46.091 1.00 95.75 862 TYR A O 1
ATOM 6835 N N . MET A 1 863 ? 23.492 7.903 -45.717 1.00 96.94 863 MET A N 1
ATOM 6836 C CA . MET A 1 863 ? 23.140 8.795 -44.613 1.00 96.94 863 MET A CA 1
ATOM 6837 C C . MET A 1 863 ? 22.188 9.905 -45.067 1.00 96.94 863 MET A C 1
ATOM 6839 O O . MET A 1 863 ? 22.486 10.630 -46.021 1.00 96.94 863 MET A O 1
ATOM 6843 N N . LEU A 1 864 ? 21.083 10.079 -44.345 1.00 96.00 864 LEU A N 1
ATOM 6844 C CA . LEU A 1 864 ? 20.117 11.143 -44.602 1.00 96.00 864 LEU A CA 1
ATOM 6845 C C . LEU A 1 864 ? 20.483 12.457 -43.899 1.00 96.00 864 LEU A C 1
ATOM 6847 O O . LEU A 1 864 ? 21.158 12.486 -42.872 1.00 96.00 864 LEU A O 1
ATOM 6851 N N . THR A 1 865 ? 19.998 13.561 -44.468 1.00 95.75 865 THR A N 1
ATOM 6852 C CA . THR A 1 865 ? 20.087 14.921 -43.913 1.00 95.75 865 THR A CA 1
ATOM 6853 C C . THR A 1 865 ? 18.749 15.646 -44.096 1.00 95.75 865 THR A C 1
ATOM 6855 O O . THR A 1 865 ? 17.909 15.227 -44.895 1.00 95.75 865 THR A O 1
ATOM 6858 N N . GLY A 1 866 ? 18.530 16.736 -43.363 1.00 94.94 866 GLY A N 1
ATOM 6859 C CA . GLY A 1 866 ? 17.290 17.512 -43.380 1.00 94.94 866 GLY A CA 1
ATOM 6860 C C . GLY A 1 866 ? 16.123 16.824 -42.668 1.00 94.94 866 GLY A C 1
ATOM 6861 O O . GLY A 1 866 ? 16.302 15.888 -41.888 1.00 94.94 866 GLY A O 1
ATOM 6862 N N . ARG A 1 867 ? 14.907 17.311 -42.931 1.00 94.31 867 ARG A N 1
ATOM 6863 C CA . ARG A 1 867 ? 13.665 16.735 -42.402 1.00 94.31 867 ARG A CA 1
ATOM 6864 C C . ARG A 1 867 ? 13.290 15.484 -43.193 1.00 94.31 867 ARG A C 1
ATOM 6866 O O . ARG A 1 867 ? 13.238 15.545 -44.418 1.00 94.31 867 ARG A O 1
ATOM 6873 N N . GLN A 1 868 ? 13.035 14.380 -42.502 1.00 95.81 868 GLN A N 1
ATOM 6874 C CA . GLN A 1 868 ? 12.766 13.074 -43.107 1.00 95.81 868 GLN A CA 1
ATOM 6875 C C . GLN A 1 868 ? 11.604 12.388 -42.397 1.00 95.81 868 GLN A C 1
ATOM 6877 O O . GLN A 1 868 ? 11.500 12.472 -41.176 1.00 95.81 868 GLN A O 1
ATOM 6882 N N . ASP A 1 869 ? 10.776 11.670 -43.149 1.00 93.56 869 ASP A N 1
ATOM 6883 C CA . ASP A 1 869 ? 9.733 10.809 -42.596 1.00 93.56 869 ASP A CA 1
ATOM 6884 C C . ASP A 1 869 ? 10.175 9.345 -42.692 1.00 93.56 869 ASP A C 1
ATOM 6886 O O . ASP A 1 869 ? 10.430 8.828 -43.780 1.00 93.56 869 ASP A O 1
ATOM 6890 N N . VAL A 1 870 ? 10.273 8.684 -41.541 1.00 91.00 870 VAL A N 1
ATOM 6891 C CA . VAL A 1 870 ? 10.700 7.290 -41.388 1.00 91.00 870 VAL A CA 1
ATOM 6892 C C . VAL A 1 870 ? 9.643 6.564 -40.566 1.00 91.00 870 VAL A C 1
ATOM 6894 O O . VAL A 1 870 ? 9.330 6.983 -39.454 1.00 91.00 870 VAL A O 1
ATOM 6897 N N . ASP A 1 871 ? 9.066 5.496 -41.120 1.00 86.38 871 ASP A N 1
ATOM 6898 C CA . ASP A 1 871 ? 8.053 4.657 -40.460 1.00 86.38 871 ASP A CA 1
ATOM 6899 C C . ASP A 1 871 ? 6.894 5.457 -39.825 1.00 86.38 871 ASP A C 1
ATOM 6901 O O . ASP A 1 871 ? 6.425 5.177 -38.724 1.00 86.38 871 ASP A O 1
ATOM 6905 N N . GLY A 1 872 ? 6.436 6.504 -40.523 1.00 88.19 872 GLY A N 1
ATOM 6906 C CA . GLY A 1 872 ? 5.336 7.375 -40.083 1.00 88.19 872 GLY A CA 1
ATOM 6907 C C . GLY A 1 872 ? 5.716 8.430 -39.033 1.00 88.19 872 GLY A C 1
ATOM 6908 O O . GLY A 1 872 ? 4.882 9.272 -38.676 1.00 88.19 872 GLY A O 1
ATOM 6909 N N . LYS A 1 873 ? 6.971 8.433 -38.571 1.00 92.31 873 LYS A N 1
ATOM 6910 C CA . LYS A 1 873 ? 7.535 9.434 -37.661 1.00 92.31 873 LYS A CA 1
ATOM 6911 C C . LYS A 1 873 ? 8.421 10.416 -38.422 1.00 92.31 873 LYS A C 1
ATOM 6913 O O . LYS A 1 873 ? 9.142 10.043 -39.342 1.00 92.31 873 LYS A O 1
ATOM 6918 N N . THR A 1 874 ? 8.381 11.679 -38.015 1.00 94.94 874 THR A N 1
ATOM 6919 C CA . THR A 1 874 ? 9.162 12.747 -38.645 1.00 94.94 874 THR A CA 1
ATOM 6920 C C . THR A 1 874 ? 10.415 13.014 -37.823 1.00 94.94 874 THR A C 1
ATOM 6922 O O . THR A 1 874 ? 10.329 13.163 -36.611 1.00 94.94 874 THR A O 1
ATOM 6925 N N . TYR A 1 875 ? 11.568 13.112 -38.470 1.00 96.12 875 TYR A N 1
ATOM 6926 C CA . TYR A 1 875 ? 12.877 13.335 -37.861 1.00 96.12 875 TYR A CA 1
ATOM 6927 C C . TYR A 1 875 ? 13.579 14.513 -38.532 1.00 96.12 875 TYR A C 1
ATOM 6929 O O . TYR A 1 875 ? 13.245 14.887 -39.660 1.00 96.12 875 TYR A O 1
ATOM 6937 N N . PHE A 1 876 ? 14.576 15.089 -37.864 1.00 96.25 876 PHE A N 1
ATOM 6938 C CA . PHE A 1 876 ? 15.428 16.113 -38.460 1.00 96.25 876 PHE A CA 1
ATOM 6939 C C . PHE A 1 876 ? 16.897 15.782 -38.252 1.00 96.25 876 PHE A C 1
ATOM 6941 O O . PHE A 1 876 ? 17.351 15.607 -37.123 1.00 96.25 876 PHE A O 1
ATOM 6948 N N . PHE A 1 877 ? 17.637 15.735 -39.353 1.00 96.12 877 PHE A N 1
ATOM 6949 C CA . PHE A 1 877 ? 19.067 15.474 -39.385 1.00 96.12 877 PHE A CA 1
ATOM 6950 C C . PHE A 1 877 ? 19.799 16.736 -39.857 1.00 96.12 877 PHE A C 1
ATOM 6952 O O . PHE A 1 877 ? 19.450 17.341 -40.870 1.00 96.12 877 PHE A O 1
ATOM 6959 N N . LEU A 1 878 ? 20.823 17.161 -39.128 1.00 95.19 878 LEU A N 1
ATOM 6960 C CA . LEU A 1 878 ? 21.678 18.289 -39.492 1.00 95.19 878 LEU A CA 1
ATOM 6961 C C . LEU A 1 878 ? 22.444 18.005 -40.807 1.00 95.19 878 LEU A C 1
ATOM 6963 O O . LEU A 1 878 ? 22.496 16.858 -41.252 1.00 95.19 878 LEU A O 1
ATOM 6967 N N . PRO A 1 879 ? 23.084 19.006 -41.449 1.00 94.38 879 PRO A N 1
ATOM 6968 C CA . PRO A 1 879 ? 23.840 18.793 -42.694 1.00 94.38 879 PRO A CA 1
ATOM 6969 C C . PRO A 1 879 ? 24.982 17.765 -42.599 1.00 94.38 879 PRO A C 1
ATOM 6971 O O . PRO A 1 879 ? 25.418 17.232 -43.613 1.00 94.38 879 PRO A O 1
ATOM 6974 N N . ASN A 1 880 ? 25.468 17.479 -41.389 1.00 93.69 880 ASN A N 1
ATOM 6975 C CA . ASN A 1 880 ? 26.446 16.423 -41.107 1.00 93.69 880 ASN A CA 1
ATOM 6976 C C . ASN A 1 880 ? 25.801 15.059 -40.773 1.00 93.69 880 ASN A C 1
ATOM 6978 O O . ASN A 1 880 ? 26.516 14.131 -40.409 1.00 93.69 880 ASN A O 1
ATOM 6982 N N . GLY A 1 881 ? 24.475 14.942 -40.880 1.00 94.81 881 GLY A N 1
ATOM 6983 C CA . GLY A 1 881 ? 23.691 13.731 -40.628 1.00 94.81 881 GLY A CA 1
ATOM 6984 C C . GLY A 1 881 ? 23.248 13.520 -39.179 1.00 94.81 881 GLY A C 1
ATOM 6985 O O . GLY A 1 881 ? 22.508 12.575 -38.922 1.00 94.81 881 GLY A O 1
ATOM 6986 N N . ILE A 1 882 ? 23.662 14.374 -38.236 1.00 96.25 882 ILE A N 1
ATOM 6987 C CA . ILE A 1 882 ? 23.314 14.215 -36.815 1.00 96.25 882 ILE A CA 1
ATOM 6988 C C . ILE A 1 882 ? 21.822 14.489 -36.595 1.00 96.25 882 ILE A C 1
ATOM 6990 O O . ILE A 1 882 ? 21.330 15.566 -36.922 1.00 96.25 882 ILE A O 1
ATOM 6994 N N . GLN A 1 883 ? 21.115 13.535 -36.000 1.00 97.25 883 GLN A N 1
ATOM 6995 C CA . GLN A 1 883 ? 19.715 13.635 -35.599 1.00 97.25 883 GLN A CA 1
ATOM 6996 C C . GLN A 1 883 ? 19.537 14.627 -34.440 1.00 97.25 883 GLN A C 1
ATOM 6998 O O . GLN A 1 883 ? 20.228 14.527 -33.425 1.00 97.25 883 GLN A O 1
ATOM 7003 N N . LEU A 1 884 ? 18.568 15.537 -34.548 1.00 95.00 884 LEU A N 1
ATOM 7004 C CA . LEU A 1 884 ? 18.117 16.350 -33.418 1.00 95.00 884 LEU A CA 1
ATOM 7005 C C . LEU A 1 884 ? 17.324 15.493 -32.423 1.00 95.00 884 LEU A C 1
ATOM 7007 O O . LEU A 1 884 ? 16.424 14.754 -32.818 1.00 95.00 884 LEU A O 1
ATOM 7011 N N . ARG A 1 885 ? 17.653 15.610 -31.135 1.00 94.19 885 ARG A N 1
ATOM 7012 C CA . ARG A 1 885 ? 16.995 14.925 -30.009 1.00 94.19 885 ARG A CA 1
ATOM 7013 C C . ARG A 1 885 ? 16.930 15.862 -28.810 1.00 94.19 885 ARG A C 1
ATOM 7015 O O . ARG A 1 885 ? 17.820 16.699 -28.662 1.00 94.19 885 ARG A O 1
ATOM 7022 N N . ASP A 1 886 ? 15.885 15.740 -28.000 1.00 90.75 886 ASP A N 1
ATOM 7023 C CA . ASP A 1 886 ? 15.605 16.591 -26.830 1.00 90.75 886 ASP A CA 1
ATOM 7024 C C . ASP A 1 886 ? 15.796 18.093 -27.104 1.00 90.75 886 ASP A C 1
ATOM 7026 O O . ASP A 1 886 ? 16.325 18.848 -26.289 1.00 90.75 886 ASP A O 1
ATOM 7030 N N . SER A 1 887 ? 15.396 18.533 -28.300 1.00 92.69 887 SER A N 1
ATOM 7031 C CA . SER A 1 887 ? 15.781 19.836 -28.844 1.00 92.69 887 SER A CA 1
ATOM 7032 C C . SER A 1 887 ? 14.592 20.580 -29.435 1.00 92.69 887 SER A C 1
ATOM 7034 O O . SER A 1 887 ? 13.774 20.009 -30.160 1.00 92.69 887 SER A O 1
ATOM 7036 N N . ILE A 1 888 ? 14.545 21.890 -29.179 1.00 93.00 888 ILE A N 1
ATOM 7037 C CA . ILE A 1 888 ? 13.654 22.816 -29.880 1.00 93.00 888 ILE A CA 1
ATOM 7038 C C . ILE A 1 888 ? 14.361 23.286 -31.154 1.00 93.00 888 ILE A C 1
ATOM 7040 O O . ILE A 1 888 ? 15.451 23.851 -31.104 1.00 93.00 888 ILE A O 1
ATOM 7044 N N . TYR A 1 889 ? 13.723 23.073 -32.299 1.00 92.44 889 TYR A N 1
ATOM 7045 C CA . TYR A 1 889 ? 14.157 23.571 -33.595 1.00 92.44 889 TYR A CA 1
ATOM 7046 C C . TYR A 1 889 ? 13.256 24.724 -34.032 1.00 92.44 889 TYR A C 1
ATOM 7048 O O . TYR A 1 889 ? 12.036 24.570 -34.111 1.00 92.44 889 TYR A O 1
ATOM 7056 N N . GLN A 1 890 ? 13.856 25.874 -34.330 1.00 91.69 890 GLN A N 1
ATOM 7057 C CA . GLN A 1 890 ? 13.138 27.047 -34.815 1.00 91.69 890 GLN A CA 1
ATOM 7058 C C . GLN A 1 890 ? 13.323 27.195 -36.328 1.00 91.69 890 GLN A C 1
ATOM 7060 O O . GLN A 1 890 ? 14.449 27.251 -36.821 1.00 91.69 890 GLN A O 1
ATOM 7065 N N . GLN A 1 891 ? 12.214 27.312 -37.056 1.00 89.06 891 GLN A N 1
ATOM 7066 C CA . GLN A 1 891 ? 12.199 27.587 -38.492 1.00 89.06 891 GLN A CA 1
ATOM 7067 C C . GLN A 1 891 ? 11.045 28.539 -38.814 1.00 89.06 891 GLN A C 1
ATOM 7069 O O . GLN A 1 891 ? 9.905 28.276 -38.439 1.00 89.06 891 GLN A O 1
ATOM 7074 N N . ASP A 1 892 ? 11.342 29.652 -39.490 1.00 89.50 892 ASP A N 1
ATOM 7075 C CA . ASP A 1 892 ? 10.358 30.658 -39.927 1.00 89.50 892 ASP A CA 1
ATOM 7076 C C . ASP A 1 892 ? 9.430 31.164 -38.803 1.00 89.50 892 ASP A C 1
ATOM 7078 O O . ASP A 1 892 ? 8.229 31.352 -38.989 1.00 89.50 892 ASP A O 1
ATOM 7082 N N . GLY A 1 893 ? 9.981 31.353 -37.597 1.00 85.75 893 GLY A N 1
ATOM 7083 C CA . GLY A 1 893 ? 9.225 31.805 -36.420 1.00 85.75 893 GLY A CA 1
ATOM 7084 C C . GLY A 1 893 ? 8.350 30.731 -35.760 1.00 85.75 893 GLY A C 1
ATOM 7085 O O . GLY A 1 893 ? 7.708 31.019 -34.755 1.00 85.75 893 GLY A O 1
ATOM 7086 N N . LYS A 1 894 ? 8.347 29.501 -36.284 1.00 91.75 894 LYS A N 1
ATOM 7087 C CA . LYS A 1 894 ? 7.679 28.337 -35.694 1.00 91.75 894 LYS A CA 1
ATOM 7088 C C . LYS A 1 894 ? 8.679 27.490 -34.923 1.00 91.75 894 LYS A C 1
ATOM 7090 O O . LYS A 1 894 ? 9.836 27.360 -35.325 1.00 91.75 894 LYS A O 1
ATOM 7095 N N . TYR A 1 895 ? 8.211 26.892 -33.836 1.00 94.50 895 TYR A N 1
ATOM 7096 C CA . TYR A 1 895 ? 9.005 26.026 -32.977 1.00 94.50 895 TYR A CA 1
ATOM 7097 C C . TYR A 1 895 ? 8.533 24.590 -33.143 1.00 94.50 895 TYR A C 1
ATOM 7099 O O . TYR A 1 895 ? 7.337 24.322 -33.153 1.00 94.50 895 TYR A O 1
ATOM 7107 N N . TYR A 1 896 ? 9.471 23.666 -33.265 1.00 94.88 896 TYR A N 1
ATOM 7108 C CA . TYR A 1 896 ? 9.221 22.233 -33.335 1.00 94.88 896 TYR A CA 1
ATOM 7109 C C . TYR A 1 896 ? 10.049 21.571 -32.247 1.00 94.88 896 TYR A C 1
ATOM 7111 O O . TYR A 1 896 ? 11.164 22.012 -31.977 1.00 94.88 896 TYR A O 1
ATOM 7119 N N . TYR A 1 897 ? 9.531 20.519 -31.630 1.00 94.56 897 TYR A N 1
ATOM 7120 C CA . TYR A 1 897 ? 10.290 19.760 -30.645 1.00 94.56 897 TYR A CA 1
ATOM 7121 C C . TYR A 1 897 ? 10.560 18.363 -31.177 1.00 94.56 897 TYR A C 1
ATOM 7123 O O . TYR A 1 897 ? 9.633 17.673 -31.605 1.00 94.56 897 TYR A O 1
ATOM 7131 N N . PHE A 1 898 ? 11.828 17.972 -31.149 1.00 93.88 898 PHE A N 1
ATOM 7132 C CA . PHE A 1 898 ? 12.263 16.616 -31.444 1.00 93.88 898 PHE A CA 1
ATOM 7133 C C . PHE A 1 898 ? 12.578 15.940 -30.115 1.00 93.88 898 PHE A C 1
ATOM 7135 O O . PHE A 1 898 ? 13.444 16.413 -29.379 1.00 93.88 898 PHE A O 1
ATOM 7142 N N . GLY A 1 899 ? 11.815 14.896 -29.800 1.00 90.88 899 GLY A N 1
ATOM 7143 C CA . GLY A 1 899 ? 11.810 14.229 -28.507 1.00 90.88 899 GLY A CA 1
ATOM 7144 C C . GLY A 1 899 ? 13.057 13.415 -28.217 1.00 90.88 899 GLY A C 1
ATOM 7145 O O . GLY A 1 899 ? 14.061 13.475 -28.934 1.00 90.88 899 GLY A O 1
ATOM 7146 N N . SER A 1 900 ? 12.972 12.611 -27.163 1.00 87.69 900 SER A N 1
ATOM 7147 C CA . SER A 1 900 ? 14.123 11.864 -26.675 1.00 87.69 900 SER A CA 1
ATOM 7148 C C . SER A 1 900 ? 14.587 10.796 -27.647 1.00 87.69 900 SER A C 1
ATOM 7150 O O . SER A 1 900 ? 15.778 10.536 -27.640 1.00 87.69 900 SER A O 1
ATOM 7152 N N . PHE A 1 901 ? 13.745 10.236 -28.532 1.00 89.81 901 PHE A N 1
ATOM 7153 C CA . PHE A 1 901 ? 14.167 9.366 -29.652 1.00 89.81 901 PHE A CA 1
ATOM 7154 C C . PHE A 1 901 ? 14.324 10.117 -30.984 1.00 89.81 901 PHE A C 1
ATOM 7156 O O . PHE A 1 901 ? 14.598 9.510 -32.023 1.00 89.81 901 PHE A O 1
ATOM 7163 N N . GLY A 1 902 ? 14.218 11.446 -30.937 1.00 93.00 902 GLY A N 1
ATOM 7164 C CA . GLY A 1 902 ? 14.404 12.373 -32.045 1.00 93.00 902 GLY A CA 1
ATOM 7165 C C . GLY A 1 902 ? 13.213 12.506 -32.978 1.00 93.00 902 GLY A C 1
ATOM 7166 O O . GLY A 1 902 ? 13.317 13.236 -33.961 1.00 93.00 902 GLY A O 1
ATOM 7167 N N . GLU A 1 903 ? 12.095 11.826 -32.716 1.00 93.56 903 GLU A N 1
ATOM 7168 C CA . GLU A 1 903 ? 10.872 12.072 -33.468 1.00 93.56 903 GLU A CA 1
ATOM 7169 C C . GLU A 1 903 ? 10.291 13.439 -33.117 1.00 93.56 903 GLU A C 1
ATOM 7171 O O . GLU A 1 903 ? 10.336 13.902 -31.978 1.00 93.56 903 GLU A O 1
ATOM 7176 N N . GLN A 1 904 ? 9.708 14.088 -34.109 1.00 94.81 904 GLN A N 1
ATOM 7177 C CA . GLN A 1 904 ? 8.980 15.321 -33.926 1.00 94.81 904 GLN A CA 1
ATOM 7178 C C . GLN A 1 904 ? 7.675 15.044 -33.182 1.00 94.81 904 GLN A C 1
ATOM 7180 O O . GLN A 1 904 ? 6.858 14.232 -33.628 1.00 94.81 904 GLN A O 1
ATOM 7185 N N . TYR A 1 905 ? 7.438 15.772 -32.097 1.00 93.06 905 TYR A N 1
ATOM 7186 C CA . TYR A 1 905 ? 6.150 15.733 -31.416 1.00 93.06 905 TYR A CA 1
ATOM 7187 C C . TYR A 1 905 ? 5.116 16.521 -32.225 1.00 93.06 905 TYR A C 1
ATOM 7189 O O . TYR A 1 905 ? 5.370 17.635 -32.693 1.00 93.06 905 TYR A O 1
ATOM 7197 N N . LYS A 1 906 ? 3.953 15.904 -32.436 1.00 93.25 906 LYS A N 1
ATOM 7198 C CA . LYS A 1 906 ? 2.830 16.460 -33.194 1.00 93.25 906 LYS A CA 1
ATOM 7199 C C . LYS A 1 906 ? 1.514 15.946 -32.634 1.00 93.25 906 LYS A C 1
ATOM 7201 O O . LYS A 1 906 ? 1.484 14.873 -32.042 1.00 93.25 906 LYS A O 1
ATOM 7206 N N . ASP A 1 907 ? 0.461 16.710 -32.889 1.00 91.56 907 ASP A N 1
ATOM 7207 C CA . ASP A 1 907 ? -0.930 16.326 -32.658 1.00 91.56 907 ASP A CA 1
ATOM 7208 C C . ASP A 1 907 ? -1.278 16.015 -31.194 1.00 91.56 907 ASP A C 1
ATOM 7210 O O . ASP A 1 907 ? -1.654 14.903 -30.834 1.00 91.56 907 ASP A O 1
ATOM 7214 N N . GLY A 1 908 ? -1.155 17.025 -30.329 1.00 91.94 908 GLY A N 1
ATOM 7215 C CA . GLY A 1 908 ? -1.676 16.957 -28.966 1.00 91.94 908 GLY A CA 1
ATOM 7216 C C . GLY A 1 908 ? -0.666 17.301 -27.881 1.00 91.94 908 GLY A C 1
ATOM 7217 O O . GLY A 1 908 ? 0.303 18.031 -28.100 1.00 91.94 908 GLY A O 1
ATOM 7218 N N . TYR A 1 909 ? -0.948 16.811 -26.673 1.00 91.06 909 TYR A N 1
ATOM 7219 C CA . TYR A 1 909 ? -0.160 17.089 -25.478 1.00 91.06 909 TYR A CA 1
ATOM 7220 C C . TYR A 1 909 ? 0.877 16.004 -25.226 1.00 91.06 909 TYR A C 1
ATOM 7222 O O . TYR A 1 909 ? 0.575 14.816 -25.293 1.00 91.06 909 TYR A O 1
ATOM 7230 N N . PHE A 1 910 ? 2.073 16.430 -24.840 1.00 89.31 910 PHE A N 1
ATOM 7231 C CA . PHE A 1 910 ? 3.137 15.549 -24.377 1.00 89.31 910 PHE A CA 1
ATOM 7232 C C . PHE A 1 910 ? 3.550 15.955 -22.969 1.00 89.31 910 PHE A C 1
ATOM 7234 O O . PHE A 1 910 ? 3.636 17.148 -22.658 1.00 89.31 910 PHE A O 1
ATOM 7241 N N . VAL A 1 911 ? 3.781 14.949 -22.128 1.00 85.94 911 VAL A N 1
ATOM 7242 C CA . VAL A 1 911 ? 4.186 15.110 -20.729 1.00 85.94 911 VAL A CA 1
ATOM 7243 C C . VAL A 1 911 ? 5.705 15.078 -20.629 1.00 85.94 911 VAL A C 1
ATOM 7245 O O . VAL A 1 911 ? 6.367 14.282 -21.293 1.00 85.94 911 VAL A O 1
ATOM 7248 N N . PHE A 1 912 ? 6.236 15.949 -19.783 1.00 85.12 912 PHE A N 1
ATOM 7249 C CA . PHE A 1 912 ? 7.649 16.088 -19.484 1.00 85.12 912 PHE A CA 1
ATOM 7250 C C . PHE A 1 912 ? 7.830 16.100 -17.972 1.00 85.12 912 PHE A C 1
ATOM 7252 O O . PHE A 1 912 ? 7.220 16.924 -17.293 1.00 85.12 912 PHE A O 1
ATOM 7259 N N . ASP A 1 913 ? 8.692 15.227 -17.463 1.00 79.06 913 ASP A N 1
ATOM 7260 C CA . ASP A 1 913 ? 9.106 15.250 -16.064 1.00 79.06 913 ASP A CA 1
ATOM 7261 C C . ASP A 1 913 ? 10.175 16.341 -15.894 1.00 79.06 913 ASP A C 1
ATOM 7263 O O . ASP A 1 913 ? 11.303 16.211 -16.372 1.00 79.06 913 ASP A O 1
ATOM 7267 N N . VAL A 1 914 ? 9.806 17.458 -15.265 1.00 80.94 914 VAL A N 1
ATOM 7268 C CA . VAL A 1 914 ? 10.673 18.633 -15.090 1.00 80.94 914 VAL A CA 1
ATOM 7269 C C . VAL A 1 914 ? 11.115 18.717 -13.630 1.00 80.94 914 VAL A C 1
ATOM 7271 O O . VAL A 1 914 ? 10.251 18.722 -12.761 1.00 80.94 914 VAL A O 1
ATOM 7274 N N . PRO A 1 915 ? 12.419 18.794 -13.309 1.00 74.00 915 PRO A N 1
ATOM 7275 C CA . PRO A 1 915 ? 12.873 18.951 -11.928 1.00 74.00 915 PRO A CA 1
ATOM 7276 C C . PRO A 1 915 ? 12.235 20.168 -11.251 1.00 74.00 915 PRO A C 1
ATOM 7278 O O . PRO A 1 915 ? 12.276 21.275 -11.795 1.00 74.00 915 PRO A O 1
ATOM 7281 N N . LYS A 1 916 ? 11.671 19.973 -10.055 1.00 74.00 916 LYS A N 1
ATOM 7282 C CA . LYS A 1 916 ? 11.219 21.081 -9.213 1.00 74.00 916 LYS A CA 1
ATOM 7283 C C . LYS A 1 916 ? 12.447 21.782 -8.643 1.00 74.00 916 LYS A C 1
ATOM 7285 O O . LYS A 1 916 ? 13.320 21.146 -8.046 1.00 74.00 916 LYS A O 1
ATOM 7290 N N . GLU A 1 917 ? 12.504 23.095 -8.823 1.00 69.19 917 GLU A N 1
ATOM 7291 C CA . GLU A 1 917 ? 13.650 23.918 -8.442 1.00 69.19 917 GLU A CA 1
ATOM 7292 C C . GLU A 1 917 ? 14.023 23.719 -6.958 1.00 69.19 917 GLU A C 1
ATOM 7294 O O . GLU A 1 917 ? 13.178 23.822 -6.070 1.00 69.19 917 GLU A O 1
ATOM 7299 N N . GLY A 1 918 ? 15.290 23.383 -6.686 1.00 61.59 918 GLY A N 1
ATOM 7300 C CA . GLY A 1 918 ? 15.798 23.156 -5.325 1.00 61.59 918 GLY A CA 1
ATOM 7301 C C . GLY A 1 918 ? 15.494 21.784 -4.705 1.00 61.59 918 GLY A C 1
ATOM 7302 O O . GLY A 1 918 ? 15.816 21.583 -3.534 1.00 61.59 918 GLY A O 1
ATOM 7303 N N . THR A 1 919 ? 14.919 20.835 -5.453 1.00 58.09 919 THR A N 1
ATOM 7304 C CA . THR A 1 919 ? 14.601 19.480 -4.959 1.00 58.09 919 THR A CA 1
ATOM 7305 C C . THR A 1 919 ? 15.100 18.386 -5.913 1.00 58.09 919 THR A C 1
ATOM 7307 O O . THR A 1 919 ? 15.460 18.664 -7.055 1.00 58.09 919 THR A O 1
ATOM 7310 N N . SER A 1 920 ? 15.109 17.129 -5.459 1.00 53.50 920 SER A N 1
ATOM 7311 C CA . SER A 1 920 ? 15.289 15.952 -6.325 1.00 53.50 920 SER A CA 1
ATOM 7312 C C . SER A 1 920 ? 13.977 15.448 -6.942 1.00 53.50 920 SER A C 1
ATOM 7314 O O . SER A 1 920 ? 13.985 14.442 -7.647 1.00 53.50 920 SER A O 1
ATOM 7316 N N . GLU A 1 921 ? 12.849 16.103 -6.655 1.00 56.59 921 GLU A N 1
ATOM 7317 C CA . GLU A 1 921 ? 11.545 15.750 -7.212 1.00 56.59 921 GLU A CA 1
ATOM 7318 C C . GLU A 1 921 ? 11.384 16.316 -8.623 1.00 56.59 921 GLU A C 1
ATOM 7320 O O . GLU A 1 921 ? 11.933 17.364 -8.968 1.00 56.59 921 GLU A O 1
ATOM 7325 N N . THR A 1 922 ? 10.570 15.650 -9.433 1.00 69.19 922 THR A N 1
ATOM 7326 C CA . THR A 1 922 ? 10.112 16.169 -10.723 1.00 69.19 922 THR A CA 1
ATOM 7327 C C . THR A 1 922 ? 8.627 16.517 -10.648 1.00 69.19 922 THR A C 1
ATOM 7329 O O . THR A 1 922 ? 7.883 16.011 -9.807 1.00 69.19 922 THR A O 1
ATOM 7332 N N . GLU A 1 923 ? 8.189 17.432 -11.502 1.00 76.88 923 GLU A N 1
ATOM 7333 C CA . GLU A 1 923 ? 6.791 17.747 -11.754 1.00 76.88 923 GLU A CA 1
ATOM 7334 C C . GLU A 1 923 ? 6.457 17.491 -13.223 1.00 76.88 923 GLU A C 1
ATOM 7336 O O . GLU A 1 923 ? 7.218 17.845 -14.125 1.00 76.88 923 GLU A O 1
ATOM 7341 N N . ALA A 1 924 ? 5.296 16.888 -13.466 1.00 82.75 924 ALA A N 1
ATOM 7342 C CA . ALA A 1 924 ? 4.792 16.676 -14.811 1.00 82.75 924 ALA A CA 1
ATOM 7343 C C . ALA A 1 924 ? 4.333 18.013 -15.415 1.00 82.75 924 ALA A C 1
ATOM 7345 O O . ALA A 1 924 ? 3.342 18.605 -14.974 1.00 82.75 924 ALA A O 1
ATOM 7346 N N . LYS A 1 925 ? 5.027 18.478 -16.455 1.00 87.94 925 LYS A N 1
ATOM 7347 C CA . LYS A 1 925 ? 4.620 19.620 -17.284 1.00 87.94 925 LYS A CA 1
ATOM 7348 C C . LYS A 1 925 ? 4.174 19.162 -18.657 1.00 87.94 925 LYS A C 1
ATOM 7350 O O . LYS A 1 925 ? 4.620 18.144 -19.173 1.00 87.94 925 LYS A O 1
ATOM 7355 N N . PHE A 1 926 ? 3.300 19.948 -19.269 1.00 91.25 926 PHE A N 1
ATOM 7356 C CA . PHE A 1 926 ? 2.695 19.622 -20.553 1.00 91.25 926 PHE A CA 1
ATOM 7357 C C . PHE A 1 926 ? 3.173 20.603 -21.612 1.00 91.25 926 PHE A C 1
ATOM 7359 O O . PHE A 1 926 ? 3.213 21.804 -21.356 1.00 91.25 926 PHE A O 1
ATOM 7366 N N . ARG A 1 927 ? 3.483 20.111 -22.808 1.00 93.50 927 ARG A N 1
ATOM 7367 C CA . ARG A 1 927 ? 3.599 20.939 -24.017 1.00 93.50 927 ARG A CA 1
ATOM 7368 C C . ARG A 1 927 ? 2.538 20.509 -25.010 1.00 93.50 927 ARG A C 1
ATOM 7370 O O . ARG A 1 927 ? 2.212 19.325 -25.062 1.00 93.50 927 ARG A O 1
ATOM 7377 N N . TYR A 1 928 ? 2.017 21.448 -25.788 1.00 94.62 928 TYR A N 1
ATOM 7378 C CA . TYR A 1 928 ? 1.070 21.157 -26.862 1.00 94.62 928 TYR A CA 1
ATOM 7379 C C . TYR A 1 928 ? 1.718 21.366 -28.226 1.00 94.62 928 TYR A C 1
ATOM 7381 O O . TYR A 1 928 ? 2.448 22.338 -28.428 1.00 94.62 928 TYR A O 1
ATOM 7389 N N . PHE A 1 929 ? 1.398 20.482 -29.165 1.00 94.44 929 PHE A N 1
ATOM 7390 C CA . PHE A 1 929 ? 1.842 20.549 -30.550 1.00 94.44 929 PHE A CA 1
ATOM 7391 C C . PHE A 1 929 ? 0.636 20.485 -31.483 1.00 94.44 929 PHE A C 1
ATOM 7393 O O . PHE A 1 929 ? -0.246 19.641 -31.317 1.00 94.44 929 PHE A O 1
ATOM 7400 N N . SER A 1 930 ? 0.602 21.358 -32.489 1.00 92.94 930 SER A N 1
ATOM 7401 C CA . SER A 1 930 ? -0.419 21.315 -33.540 1.00 92.94 930 SER A CA 1
ATOM 7402 C C . SER A 1 930 ? -0.361 19.990 -34.327 1.00 92.94 930 SER A C 1
ATOM 7404 O O . SER A 1 930 ? 0.639 19.268 -34.249 1.00 92.94 930 SER A O 1
ATOM 7406 N N . PRO A 1 931 ? -1.361 19.675 -35.171 1.00 91.50 931 PRO A N 1
ATOM 7407 C CA . PRO A 1 931 ? -1.294 18.512 -36.065 1.00 91.50 931 PRO A CA 1
ATOM 7408 C C . PRO A 1 931 ? -0.088 18.524 -37.026 1.00 91.50 931 PRO A C 1
ATOM 7410 O O . PRO A 1 931 ? 0.389 17.473 -37.447 1.00 91.50 931 PRO A O 1
ATOM 7413 N N . THR A 1 932 ? 0.448 19.708 -37.354 1.00 90.19 932 THR A N 1
ATOM 7414 C CA . THR A 1 932 ? 1.684 19.880 -38.148 1.00 90.19 932 THR A CA 1
ATOM 7415 C C . THR A 1 932 ? 2.961 19.865 -37.287 1.00 90.19 932 THR A C 1
ATOM 7417 O O . THR A 1 932 ? 4.081 19.883 -37.808 1.00 90.19 932 THR A O 1
ATOM 7420 N N . GLY A 1 933 ? 2.797 19.782 -35.965 1.00 92.12 933 GLY A N 1
ATOM 7421 C CA . GLY A 1 933 ? 3.830 19.679 -34.937 1.00 92.12 933 GLY A CA 1
ATOM 7422 C C . GLY A 1 933 ? 4.458 21.003 -34.514 1.00 92.12 933 GLY A C 1
ATOM 7423 O O . GLY A 1 933 ? 5.561 21.012 -33.973 1.00 92.12 933 GLY A O 1
ATOM 7424 N N . GLU A 1 934 ? 3.769 22.114 -34.767 1.00 94.88 934 GLU A N 1
ATOM 7425 C CA . GLU A 1 934 ? 4.147 23.432 -34.254 1.00 94.88 934 GLU A CA 1
ATOM 7426 C C . GLU A 1 934 ? 3.886 23.460 -32.744 1.00 94.88 934 GLU A C 1
ATOM 7428 O O . GLU A 1 934 ? 2.753 23.264 -32.303 1.00 94.88 934 GLU A O 1
ATOM 7433 N N . MET A 1 935 ? 4.937 23.667 -31.954 1.00 96.00 935 MET A N 1
ATOM 7434 C CA . MET A 1 935 ? 4.872 23.799 -30.503 1.00 96.00 935 MET A CA 1
ATOM 7435 C C . MET A 1 935 ? 4.167 25.103 -30.138 1.00 96.00 935 MET A C 1
ATOM 7437 O O . MET A 1 935 ? 4.540 26.174 -30.624 1.00 96.00 935 MET A O 1
ATOM 7441 N N . ALA A 1 936 ? 3.171 25.016 -29.262 1.00 95.31 936 ALA A N 1
ATOM 7442 C CA . ALA A 1 936 ? 2.489 26.190 -28.744 1.00 95.31 936 ALA A CA 1
ATOM 7443 C C . ALA A 1 936 ? 3.427 27.023 -27.863 1.00 95.31 936 ALA A C 1
ATOM 7445 O O . ALA A 1 936 ? 4.082 26.497 -26.965 1.00 95.31 936 ALA A O 1
ATOM 7446 N N . VAL A 1 937 ? 3.453 28.329 -28.116 1.00 93.88 937 VAL A N 1
ATOM 7447 C CA . VAL A 1 937 ? 4.155 29.339 -27.319 1.00 93.88 937 VAL A CA 1
ATOM 7448 C C . VAL A 1 937 ? 3.230 30.545 -27.206 1.00 93.88 937 VAL A C 1
ATOM 7450 O O . VAL A 1 937 ? 2.598 30.952 -28.184 1.00 93.88 937 VAL A O 1
ATOM 7453 N N . GLY A 1 938 ? 3.127 31.117 -26.012 1.00 93.38 938 GLY A N 1
ATOM 7454 C CA . GLY A 1 938 ? 2.196 32.198 -25.723 1.00 93.38 938 GLY A CA 1
ATOM 7455 C C . GLY A 1 938 ? 0.735 31.741 -25.685 1.00 93.38 938 GLY A C 1
ATOM 7456 O O . GLY A 1 938 ? 0.421 30.578 -25.424 1.00 93.38 938 GLY A O 1
ATOM 7457 N N . LEU A 1 939 ? -0.178 32.684 -25.929 1.00 92.62 939 LEU A N 1
ATOM 7458 C CA . LEU A 1 939 ? -1.622 32.438 -25.958 1.00 92.62 939 LEU A CA 1
ATOM 7459 C C . LEU A 1 939 ? -2.007 31.605 -27.189 1.00 92.62 939 LEU A C 1
ATOM 7461 O O . LEU A 1 939 ? -1.927 32.085 -28.317 1.00 92.62 939 LEU A O 1
ATOM 7465 N N . THR A 1 940 ? -2.453 30.370 -26.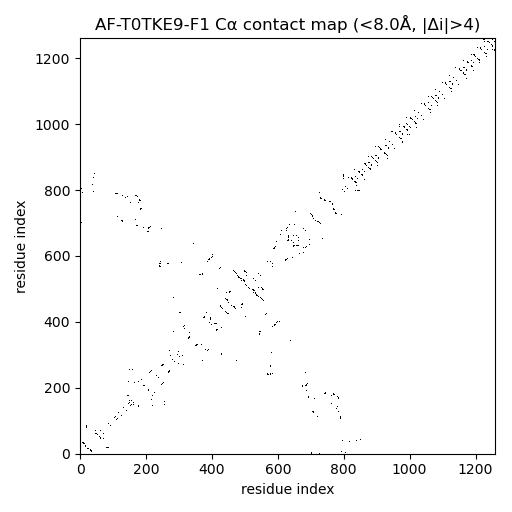967 1.00 93.00 940 THR A N 1
ATOM 7466 C CA . THR A 1 940 ? -2.774 29.399 -28.022 1.00 93.00 940 THR A CA 1
ATOM 7467 C C . THR A 1 940 ? -4.103 28.709 -27.730 1.00 93.00 940 THR A C 1
ATOM 7469 O O . THR A 1 940 ? -4.359 28.309 -26.598 1.00 93.00 940 THR A O 1
ATOM 7472 N N . HIS A 1 941 ? -4.955 28.538 -28.743 1.00 91.19 941 HIS A N 1
ATOM 7473 C CA . HIS A 1 941 ? -6.151 27.700 -28.617 1.00 91.19 941 HIS A CA 1
ATOM 7474 C C . HIS A 1 941 ? -5.774 26.219 -28.759 1.00 91.19 941 HIS A C 1
ATOM 7476 O O . HIS A 1 941 ? -5.315 25.796 -29.820 1.00 91.19 941 HIS A O 1
ATOM 7482 N N . ALA A 1 942 ? -5.968 25.443 -27.693 1.00 88.56 942 ALA A N 1
ATOM 7483 C CA . ALA A 1 942 ? -5.634 24.023 -27.608 1.00 88.56 942 ALA A CA 1
ATOM 7484 C C . ALA A 1 942 ? -6.590 23.305 -26.637 1.00 88.56 942 ALA A C 1
ATOM 7486 O O . ALA A 1 942 ? -7.124 23.923 -25.718 1.00 88.56 942 ALA A O 1
ATOM 7487 N N . GLY A 1 943 ? -6.855 22.010 -26.848 1.00 78.94 943 GLY A N 1
ATOM 7488 C CA . GLY A 1 943 ? -7.643 21.203 -25.899 1.00 78.94 943 GLY A CA 1
ATOM 7489 C C . GLY A 1 943 ? -9.058 21.731 -25.602 1.00 78.94 943 GLY A C 1
ATOM 7490 O O . GLY A 1 943 ? -9.569 21.535 -24.502 1.00 78.94 943 GLY A O 1
ATOM 7491 N N . GLY A 1 944 ? -9.682 22.430 -26.557 1.00 82.75 944 GLY A N 1
ATOM 7492 C CA . GLY A 1 944 ? -11.035 22.981 -26.417 1.00 82.75 944 GLY A CA 1
ATOM 7493 C C . GLY A 1 944 ? -11.133 24.365 -25.760 1.00 82.75 944 GLY A C 1
ATOM 7494 O O . GLY A 1 944 ? -12.247 24.824 -25.522 1.00 82.75 944 GLY A O 1
ATOM 7495 N N . GLY A 1 945 ? -10.016 25.054 -25.491 1.00 89.94 945 GLY A N 1
ATOM 7496 C CA . GLY A 1 945 ? -10.025 26.411 -24.933 1.00 89.94 945 GLY A CA 1
ATOM 7497 C C . GLY A 1 945 ? -8.777 27.232 -25.267 1.00 89.94 945 GLY A C 1
ATOM 7498 O O . GLY A 1 945 ? -7.822 26.733 -25.858 1.00 89.94 945 GLY A O 1
ATOM 7499 N N . LEU A 1 946 ? -8.784 28.517 -24.905 1.00 94.19 946 LEU A N 1
ATOM 7500 C CA . LEU A 1 946 ? -7.590 29.365 -24.950 1.00 94.19 946 LEU A CA 1
ATOM 7501 C C . LEU A 1 946 ? -6.674 29.004 -23.774 1.00 94.19 946 LEU A C 1
ATOM 7503 O O . LEU A 1 946 ? -7.138 28.943 -22.643 1.00 94.19 946 LEU A O 1
ATOM 7507 N N . GLN A 1 947 ? -5.389 28.782 -24.017 1.00 95.38 947 GLN A N 1
ATOM 7508 C CA . GLN A 1 947 ? -4.393 28.398 -23.012 1.00 95.38 947 GLN A CA 1
ATOM 7509 C C . GLN A 1 947 ? -3.130 29.248 -23.176 1.00 95.38 947 GLN A C 1
ATOM 7511 O O . GLN A 1 947 ? -2.968 29.920 -24.196 1.00 95.38 947 GLN A O 1
ATOM 7516 N N . TYR A 1 948 ? -2.226 29.220 -22.199 1.00 94.88 948 TYR A N 1
ATOM 7517 C CA . TYR A 1 948 ? -0.920 29.871 -22.305 1.00 94.88 948 TYR A CA 1
ATOM 7518 C C . TYR A 1 948 ? 0.209 28.871 -22.119 1.00 94.88 948 TYR A C 1
ATOM 7520 O O . TYR A 1 948 ? 0.176 28.045 -21.206 1.00 94.88 948 TYR A O 1
ATOM 7528 N N . PHE A 1 949 ? 1.214 28.994 -22.976 1.00 94.94 949 PHE A N 1
ATOM 7529 C CA . PHE A 1 949 ? 2.449 28.231 -22.924 1.00 94.94 949 PHE A CA 1
ATOM 7530 C C . PHE A 1 949 ? 3.623 29.203 -22.776 1.00 94.94 949 PHE A C 1
ATOM 7532 O O . PHE A 1 949 ? 3.641 30.249 -23.426 1.00 94.94 949 PHE A O 1
ATOM 7539 N N . ASP A 1 950 ? 4.577 28.896 -21.901 1.00 92.56 950 ASP A N 1
ATOM 7540 C CA . ASP A 1 950 ? 5.751 29.743 -21.676 1.00 92.56 950 ASP A CA 1
ATOM 7541 C C . ASP A 1 950 ? 6.717 29.753 -22.880 1.00 92.56 950 ASP A C 1
ATOM 7543 O O . ASP A 1 950 ? 6.456 29.148 -23.921 1.00 92.56 950 ASP A O 1
ATOM 7547 N N . GLU A 1 951 ? 7.846 30.458 -22.760 1.00 90.69 951 GLU A N 1
ATOM 7548 C CA . GLU A 1 951 ? 8.867 30.552 -23.819 1.00 90.69 951 GLU A CA 1
ATOM 7549 C C . GLU A 1 951 ? 9.487 29.200 -24.208 1.00 90.69 951 GLU A C 1
ATOM 7551 O O . GLU A 1 951 ? 9.977 29.035 -25.324 1.00 90.69 951 GLU A O 1
ATOM 7556 N N . ASN A 1 952 ? 9.423 28.219 -23.307 1.00 90.88 952 ASN A N 1
ATOM 7557 C CA . ASN A 1 952 ? 9.860 26.851 -23.545 1.00 90.88 952 ASN A CA 1
ATOM 7558 C C . ASN A 1 952 ? 8.700 25.958 -24.012 1.00 90.88 952 ASN A C 1
ATOM 7560 O O . ASN A 1 952 ? 8.913 24.779 -24.277 1.00 90.88 952 ASN A O 1
ATOM 7564 N N . GLY A 1 953 ? 7.486 26.493 -24.142 1.00 92.69 953 GLY A N 1
ATOM 7565 C CA . GLY A 1 953 ? 6.290 25.781 -24.574 1.00 92.69 953 GLY A CA 1
ATOM 7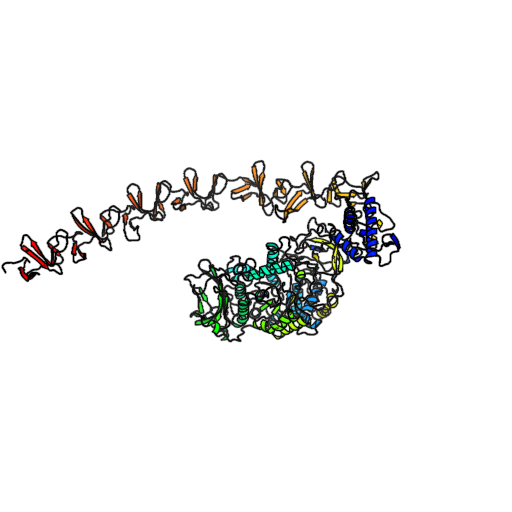566 C C . GLY A 1 953 ? 5.590 24.985 -23.474 1.00 92.69 953 GLY A C 1
ATOM 7567 O O . GLY A 1 953 ? 4.739 24.156 -23.799 1.00 92.69 953 GLY A O 1
ATOM 7568 N N . PHE A 1 954 ? 5.924 25.181 -22.193 1.00 94.31 954 PHE A N 1
ATOM 7569 C CA . PHE A 1 954 ? 5.222 24.520 -21.089 1.00 94.31 954 PHE A CA 1
ATOM 7570 C C . PHE A 1 954 ? 3.920 25.236 -20.735 1.00 94.31 954 PHE A C 1
ATOM 7572 O O . PHE A 1 954 ? 3.874 26.455 -20.591 1.00 94.31 954 PHE A O 1
ATOM 7579 N N . GLN A 1 955 ? 2.856 24.457 -20.568 1.00 95.00 955 GLN A N 1
ATOM 7580 C CA . GLN A 1 955 ? 1.516 24.938 -20.262 1.00 95.00 955 GLN A CA 1
ATOM 7581 C C . GLN A 1 955 ? 1.449 25.547 -18.857 1.00 95.00 955 GLN A C 1
ATOM 7583 O O . GLN A 1 955 ? 1.806 24.907 -17.867 1.00 95.00 955 GLN A O 1
ATOM 7588 N N . ALA A 1 956 ? 0.901 26.754 -18.761 1.00 92.19 956 ALA A N 1
ATOM 7589 C CA . ALA A 1 956 ? 0.551 27.378 -17.497 1.00 92.19 956 ALA A CA 1
ATOM 7590 C C . ALA A 1 956 ? -0.760 26.793 -16.945 1.00 92.19 956 ALA A C 1
ATOM 7592 O O . ALA A 1 956 ? -1.792 26.807 -17.617 1.00 92.19 956 ALA A O 1
ATOM 7593 N N . LYS A 1 957 ? -0.734 26.322 -15.695 1.00 92.25 957 LYS A N 1
ATOM 7594 C CA . LYS A 1 957 ? -1.922 25.881 -14.951 1.00 92.25 957 LYS A CA 1
ATOM 7595 C C . LYS A 1 957 ? -1.970 26.546 -13.582 1.00 92.25 957 LYS A C 1
ATOM 7597 O O . LYS A 1 957 ? -0.946 26.673 -12.919 1.00 92.25 957 LYS A O 1
ATOM 7602 N N . GLY A 1 958 ? -3.163 26.964 -13.164 1.00 90.50 958 GLY A N 1
ATOM 7603 C CA . GLY A 1 958 ? -3.407 27.562 -11.848 1.00 90.50 958 GLY A CA 1
ATOM 7604 C C . GLY A 1 958 ? -2.723 28.913 -11.639 1.00 90.50 958 GLY A C 1
ATOM 7605 O O . GLY A 1 958 ? -2.470 29.291 -10.501 1.00 90.50 958 GLY A O 1
ATOM 7606 N N . THR A 1 959 ? -2.389 29.623 -12.718 1.00 91.50 959 THR A N 1
ATOM 7607 C CA . THR A 1 959 ? -1.603 30.860 -12.663 1.00 91.50 959 THR A CA 1
ATOM 7608 C C . THR A 1 959 ? -2.152 31.927 -13.607 1.00 91.50 959 THR A C 1
ATOM 7610 O O . THR A 1 959 ? -2.921 31.634 -14.530 1.00 91.50 959 THR A O 1
ATOM 7613 N N . LYS A 1 960 ? -1.760 33.181 -13.360 1.00 90.75 960 LYS A N 1
ATOM 7614 C CA . LYS A 1 960 ? -2.128 34.350 -14.164 1.00 90.75 960 LYS A CA 1
ATOM 7615 C C . LYS A 1 960 ? -1.041 34.706 -15.173 1.00 90.75 960 LYS A C 1
ATOM 7617 O O . LYS A 1 960 ? 0.146 34.562 -14.897 1.00 90.75 960 LYS A O 1
ATOM 7622 N N . TYR A 1 961 ? -1.454 35.256 -16.308 1.00 91.06 961 TYR A N 1
ATOM 7623 C CA . TYR A 1 961 ? -0.567 35.841 -17.312 1.00 91.06 961 TYR A CA 1
ATOM 7624 C C . TYR A 1 961 ? -1.070 37.230 -17.689 1.00 91.06 961 TYR A C 1
ATOM 7626 O O . TYR A 1 961 ? -2.264 37.411 -17.922 1.00 91.06 961 TYR A O 1
ATOM 7634 N N . VAL A 1 962 ? -0.167 38.206 -17.757 1.00 89.62 962 VAL A N 1
ATOM 7635 C CA . VAL A 1 962 ? -0.483 39.564 -18.207 1.00 89.62 962 VAL A CA 1
ATOM 7636 C C . VAL A 1 962 ? 0.229 39.798 -19.530 1.00 89.62 962 VAL A C 1
ATOM 7638 O O . VAL A 1 962 ? 1.455 39.716 -19.600 1.00 89.62 962 VAL A O 1
ATOM 7641 N N . THR A 1 963 ? -0.536 40.066 -20.582 1.00 87.12 963 THR A N 1
ATOM 7642 C CA . THR A 1 963 ? 0.019 40.371 -21.903 1.00 87.12 963 THR A CA 1
ATOM 7643 C C . THR A 1 963 ? 0.717 41.738 -21.909 1.00 87.12 963 THR A C 1
ATOM 7645 O O . THR A 1 963 ? 0.401 42.595 -21.079 1.00 87.12 963 THR A O 1
ATOM 7648 N N . PRO A 1 964 ? 1.619 42.011 -22.872 1.00 85.81 964 PRO A N 1
ATOM 7649 C CA . PRO A 1 964 ? 2.272 43.320 -22.993 1.00 85.81 964 PRO A CA 1
ATOM 7650 C C . PRO A 1 964 ? 1.314 44.515 -23.153 1.00 85.81 964 PRO A C 1
ATOM 7652 O O . PRO A 1 964 ? 1.657 45.625 -22.760 1.00 85.81 964 PRO A O 1
ATOM 7655 N N . ASP A 1 965 ? 0.109 44.304 -23.697 1.00 84.62 965 ASP A N 1
ATOM 7656 C CA . ASP A 1 965 ? -0.963 45.311 -23.791 1.00 84.62 965 ASP A CA 1
ATOM 7657 C C . ASP A 1 965 ? -1.830 45.415 -22.516 1.00 84.62 965 ASP A C 1
ATOM 7659 O O . ASP A 1 965 ? -2.841 46.116 -22.509 1.00 84.62 965 ASP A O 1
ATOM 7663 N N . GLY A 1 966 ? -1.433 44.747 -21.427 1.00 83.44 966 GLY A N 1
ATOM 7664 C CA . GLY A 1 966 ? -2.024 44.882 -20.094 1.00 83.44 966 GLY A CA 1
ATOM 7665 C C . GLY A 1 966 ? -3.259 44.018 -19.827 1.00 83.44 966 GLY A C 1
ATOM 7666 O O . GLY A 1 966 ? -3.921 44.220 -18.808 1.00 83.44 966 GLY A O 1
ATOM 7667 N N . LYS A 1 967 ? -3.593 43.058 -20.699 1.00 89.56 967 LYS A N 1
ATOM 7668 C CA . LYS A 1 967 ? -4.729 42.146 -20.484 1.00 89.56 967 LYS A CA 1
ATOM 7669 C C . LYS A 1 967 ? -4.325 41.007 -19.553 1.00 89.56 967 LYS A C 1
ATOM 7671 O O . LYS A 1 967 ? -3.330 40.329 -19.795 1.00 89.56 967 LYS A O 1
ATOM 7676 N N . LEU A 1 968 ? -5.119 40.775 -18.509 1.00 90.88 968 LEU A N 1
ATOM 7677 C CA . LEU A 1 968 ? -4.902 39.698 -17.544 1.00 90.88 968 LEU A CA 1
ATOM 7678 C C . LEU A 1 968 ? -5.732 38.468 -17.915 1.00 90.88 968 LEU A C 1
ATOM 7680 O O . LEU A 1 968 ? -6.948 38.564 -18.040 1.00 90.88 968 LEU A O 1
ATOM 7684 N N . TYR A 1 969 ? -5.078 37.317 -18.013 1.00 93.56 969 TYR A N 1
ATOM 7685 C CA . TYR A 1 969 ? -5.685 35.996 -18.169 1.00 93.56 969 TYR A CA 1
ATOM 7686 C C . TYR A 1 969 ? -5.394 35.147 -16.929 1.00 93.56 969 TYR A C 1
ATOM 7688 O O . TYR A 1 969 ? -4.375 35.344 -16.262 1.00 93.56 969 TYR A O 1
ATOM 7696 N N . PHE A 1 970 ? -6.259 34.175 -16.645 1.00 93.38 970 PHE A N 1
ATOM 7697 C CA . PHE A 1 970 ? -6.037 33.168 -15.608 1.00 93.38 970 PHE A CA 1
ATOM 7698 C C . PHE A 1 970 ? -6.360 31.781 -16.149 1.00 93.38 970 PHE A C 1
ATOM 7700 O O . PHE A 1 970 ? -7.416 31.597 -16.758 1.00 93.38 970 PHE A O 1
ATOM 7707 N N . PHE A 1 971 ? -5.460 30.823 -15.928 1.00 93.62 971 PHE A N 1
ATOM 7708 C CA . PHE A 1 971 ? -5.567 29.470 -16.472 1.00 93.62 971 PHE A CA 1
ATOM 7709 C C . PHE A 1 971 ? -5.943 28.480 -15.381 1.00 93.62 971 PHE A C 1
ATOM 7711 O O . PHE A 1 971 ? -5.294 28.397 -14.340 1.00 93.62 971 PHE A O 1
ATOM 7718 N N . ASP A 1 972 ? -6.998 27.714 -15.635 1.00 90.88 972 ASP A N 1
ATOM 7719 C CA . ASP A 1 972 ? -7.535 26.712 -14.726 1.00 90.88 972 ASP A CA 1
ATOM 7720 C C . ASP A 1 972 ? -6.470 25.701 -14.279 1.00 90.88 972 ASP A C 1
ATOM 7722 O O . ASP A 1 972 ? -5.667 25.220 -15.079 1.00 90.88 972 ASP A O 1
ATOM 7726 N N . LYS A 1 973 ? -6.471 25.346 -12.992 1.00 89.44 973 LYS A N 1
ATOM 7727 C CA . LYS A 1 973 ? -5.454 24.455 -12.412 1.00 89.44 973 LYS A CA 1
ATOM 7728 C C . LYS A 1 973 ? -5.492 23.026 -12.963 1.00 89.44 973 LYS A C 1
ATOM 7730 O O . LYS A 1 973 ? -4.468 22.354 -12.960 1.00 89.44 973 LYS A O 1
ATOM 7735 N N . ASN A 1 974 ? -6.652 22.563 -13.433 1.00 86.19 974 ASN A N 1
ATOM 7736 C CA . ASN A 1 974 ? -6.824 21.189 -13.895 1.00 86.19 974 ASN A CA 1
ATOM 7737 C C . ASN A 1 974 ? -6.630 21.112 -15.413 1.00 86.19 974 ASN A C 1
ATOM 7739 O O . ASN A 1 974 ? -5.789 20.363 -15.915 1.00 86.19 974 ASN A O 1
ATOM 7743 N N . SER A 1 975 ? -7.385 21.927 -16.147 1.00 88.88 975 SER A N 1
ATOM 7744 C CA . SER A 1 975 ? -7.423 21.910 -17.613 1.00 88.88 975 SER A CA 1
ATOM 7745 C C . SER A 1 975 ? -6.352 22.784 -18.271 1.00 88.88 975 SER A C 1
ATOM 7747 O O . SER A 1 975 ? -5.918 22.476 -19.378 1.00 88.88 975 SER A O 1
ATOM 7749 N N . GLY A 1 976 ? -5.906 23.856 -17.609 1.00 90.19 976 GLY A N 1
ATOM 7750 C CA . GLY A 1 976 ? -5.072 24.901 -18.212 1.00 90.19 976 GLY A CA 1
ATOM 7751 C C . GLY A 1 976 ? -5.828 25.845 -19.151 1.00 90.19 976 GLY A C 1
ATOM 7752 O O . GLY A 1 976 ? -5.207 26.694 -19.784 1.00 90.19 976 GLY A O 1
ATOM 7753 N N . ASN A 1 977 ? -7.158 25.731 -19.243 1.00 94.12 977 ASN A N 1
ATOM 7754 C CA . ASN A 1 977 ? -7.994 26.634 -20.035 1.00 94.12 977 ASN A CA 1
ATOM 7755 C C . ASN A 1 977 ? -8.173 27.990 -19.341 1.00 94.12 977 ASN A C 1
ATOM 7757 O O . ASN A 1 977 ? -8.355 28.061 -18.123 1.00 94.12 977 ASN A O 1
ATOM 7761 N N . ALA A 1 978 ? -8.172 29.062 -20.129 1.00 93.50 978 ALA A N 1
ATOM 7762 C CA . ALA A 1 978 ? -8.446 30.415 -19.680 1.00 93.50 978 ALA A CA 1
ATOM 7763 C C . ALA A 1 978 ? -9.861 30.516 -19.103 1.00 93.50 978 ALA A C 1
ATOM 7765 O O . ALA A 1 978 ? -10.814 29.889 -19.576 1.00 93.50 978 ALA A O 1
ATOM 7766 N N . TYR A 1 979 ? -10.010 31.327 -18.067 1.00 93.19 979 TYR A N 1
ATOM 7767 C CA . TYR A 1 979 ? -11.313 31.654 -17.515 1.00 93.19 979 TYR A CA 1
ATOM 7768 C C . TYR A 1 979 ? -12.091 32.541 -18.490 1.00 93.19 979 TYR A C 1
ATOM 7770 O O . TYR A 1 979 ? -11.593 33.592 -18.858 1.00 93.19 979 TYR A O 1
ATOM 7778 N N . THR A 1 980 ? -13.306 32.142 -18.885 1.00 91.38 980 THR A N 1
ATOM 7779 C CA . THR A 1 980 ? -14.211 32.927 -19.746 1.00 91.38 980 THR A CA 1
ATOM 7780 C C . THR A 1 980 ? -15.601 33.045 -19.119 1.00 91.38 980 THR A C 1
ATOM 7782 O O . THR A 1 980 ? -16.029 32.139 -18.400 1.00 91.38 980 THR A O 1
ATOM 7785 N N . ASN A 1 981 ? -16.298 34.155 -19.392 1.00 87.06 981 ASN A N 1
ATOM 7786 C CA . ASN A 1 981 ? -17.682 34.430 -18.969 1.00 87.06 981 ASN A CA 1
ATOM 7787 C C . ASN A 1 981 ? -17.962 34.142 -17.485 1.00 87.06 981 ASN A C 1
ATOM 7789 O O . ASN A 1 981 ? -18.995 33.567 -17.133 1.00 87.06 981 ASN A O 1
ATOM 7793 N N . ARG A 1 982 ? -17.022 34.496 -16.606 1.00 86.06 982 ARG A N 1
ATOM 7794 C CA . ARG A 1 982 ? -17.143 34.204 -15.176 1.00 86.06 982 ARG A CA 1
ATOM 7795 C C . ARG A 1 982 ? -16.454 35.230 -14.300 1.00 86.06 982 ARG A C 1
ATOM 7797 O O . ARG A 1 982 ? -15.500 35.892 -14.702 1.00 86.06 982 ARG A O 1
ATOM 7804 N N . TRP A 1 983 ? -16.904 35.261 -13.056 1.00 82.81 983 TRP A N 1
ATOM 7805 C CA . TRP A 1 983 ? -16.213 35.927 -11.965 1.00 82.81 983 TRP A CA 1
ATOM 7806 C C . TRP A 1 983 ? -15.236 34.959 -11.310 1.00 82.81 983 TRP A C 1
ATOM 7808 O O . TRP A 1 983 ? -15.569 33.792 -11.092 1.00 82.81 983 TRP A O 1
ATOM 7818 N N . ALA A 1 984 ? -14.040 35.440 -10.985 1.00 81.88 984 ALA A N 1
ATOM 7819 C CA . ALA A 1 984 ? -13.100 34.690 -10.166 1.00 81.88 984 ALA A CA 1
ATOM 7820 C C . ALA A 1 984 ? -12.272 35.609 -9.271 1.00 81.88 984 ALA A C 1
ATOM 7822 O O . ALA A 1 984 ? -11.847 36.691 -9.682 1.00 81.88 984 ALA A O 1
ATOM 7823 N N . GLU A 1 985 ? -12.025 35.141 -8.054 1.00 84.00 985 GLU A N 1
ATOM 7824 C CA . GLU A 1 985 ? -11.076 35.748 -7.132 1.00 84.00 985 GLU A CA 1
ATOM 7825 C C . GLU A 1 985 ? -9.676 35.196 -7.397 1.00 84.00 985 GLU A C 1
ATOM 7827 O O . GLU A 1 985 ? -9.472 33.980 -7.411 1.00 84.00 985 GLU A O 1
ATOM 7832 N N . ILE A 1 986 ? -8.713 36.089 -7.619 1.00 81.94 986 ILE A N 1
ATOM 7833 C CA . ILE A 1 986 ? -7.307 35.748 -7.842 1.00 81.94 986 ILE A CA 1
ATOM 7834 C C . ILE A 1 986 ? -6.473 36.675 -6.963 1.00 81.94 986 ILE A C 1
ATOM 7836 O O . ILE A 1 986 ? -6.547 37.897 -7.101 1.00 81.94 986 ILE A O 1
ATOM 7840 N N . ASP A 1 987 ? -5.692 36.098 -6.050 1.00 79.06 987 ASP A N 1
ATOM 7841 C CA . ASP A 1 987 ? -4.851 36.825 -5.087 1.00 79.06 987 ASP A CA 1
ATOM 7842 C C . ASP A 1 987 ? -5.613 37.892 -4.269 1.00 79.06 987 ASP A C 1
ATOM 7844 O O . ASP A 1 987 ? -5.098 38.979 -4.001 1.00 79.06 987 ASP A O 1
ATOM 7848 N N . GLY A 1 988 ? -6.865 37.610 -3.886 1.00 70.06 988 GLY A N 1
ATOM 7849 C CA . GLY A 1 988 ? -7.704 38.533 -3.108 1.00 70.06 988 GLY A CA 1
ATOM 7850 C C . GLY A 1 988 ? -8.333 39.679 -3.912 1.00 70.06 988 GLY A C 1
ATOM 7851 O O . GLY A 1 988 ? -8.902 40.600 -3.321 1.00 70.06 988 GLY A O 1
ATOM 7852 N N . ILE A 1 989 ? -8.220 39.653 -5.245 1.00 76.00 989 ILE A N 1
ATOM 7853 C CA . ILE A 1 989 ? -8.829 40.622 -6.164 1.00 76.00 989 ILE A CA 1
ATOM 7854 C C . ILE A 1 989 ? -9.866 39.892 -7.019 1.00 76.00 989 ILE A C 1
ATOM 7856 O O . ILE A 1 989 ? -9.580 38.847 -7.605 1.00 76.00 989 ILE A O 1
ATOM 7860 N N . TRP A 1 990 ? -11.072 40.450 -7.108 1.00 74.81 990 TRP A N 1
ATOM 7861 C CA . TRP A 1 990 ? -12.130 39.911 -7.959 1.00 74.81 990 TRP A CA 1
ATOM 7862 C C . TRP A 1 990 ? -12.017 40.446 -9.382 1.00 74.81 990 TRP A C 1
ATOM 7864 O O . TRP A 1 990 ? -11.997 41.655 -9.622 1.00 74.81 990 TRP A O 1
ATOM 7874 N N . TYR A 1 991 ? -11.987 39.515 -10.326 1.00 81.38 991 TYR A N 1
ATOM 7875 C CA . TYR A 1 991 ? -11.887 39.774 -11.750 1.00 81.38 991 TYR A CA 1
ATOM 7876 C C . TYR A 1 991 ? -13.143 39.269 -12.458 1.00 81.38 991 TYR A C 1
ATOM 7878 O O . TYR A 1 991 ? -13.603 38.151 -12.212 1.00 81.38 991 TYR A O 1
ATOM 7886 N N . GLU A 1 992 ? -13.677 40.089 -13.360 1.00 85.94 992 GLU A N 1
ATOM 7887 C CA . GLU A 1 992 ? -14.690 39.667 -14.325 1.00 85.94 992 GLU A CA 1
ATOM 7888 C C . GLU A 1 992 ? -13.985 39.303 -15.629 1.00 85.94 992 GLU A C 1
ATOM 7890 O O . GLU A 1 992 ? -13.410 40.171 -16.289 1.00 85.94 992 GLU A O 1
ATOM 7895 N N . PHE A 1 993 ? -14.004 38.018 -15.976 1.00 88.25 993 PHE A N 1
ATOM 7896 C CA . PHE A 1 993 ? -13.462 37.509 -17.227 1.00 88.25 993 PHE A CA 1
ATOM 7897 C C . PHE A 1 993 ? -14.546 37.535 -18.297 1.00 88.25 993 PHE A C 1
ATOM 7899 O O . PHE A 1 993 ? -15.597 36.907 -18.139 1.00 88.25 993 PHE A O 1
ATOM 7906 N N . ASN A 1 994 ? -14.281 38.239 -19.394 1.00 88.88 994 ASN A N 1
ATOM 7907 C CA . ASN A 1 994 ? -15.208 38.315 -20.518 1.00 88.88 994 ASN A CA 1
ATOM 7908 C C . ASN A 1 994 ? -15.232 37.016 -21.350 1.00 88.88 994 ASN A C 1
ATOM 7910 O O . ASN A 1 994 ? -14.597 36.010 -21.020 1.00 88.88 994 ASN A O 1
ATOM 7914 N N . ASP A 1 995 ? -15.981 37.035 -22.447 1.00 88.06 995 ASP A N 1
ATOM 7915 C CA . ASP A 1 995 ? -16.083 35.943 -23.419 1.00 88.06 995 ASP A CA 1
ATOM 7916 C C . ASP A 1 995 ? -14.749 35.620 -24.111 1.00 88.06 995 ASP A C 1
ATOM 7918 O O . ASP A 1 995 ? -14.502 34.468 -24.459 1.00 88.06 995 ASP A O 1
ATOM 7922 N N . GLN A 1 996 ? -13.870 36.616 -24.245 1.00 84.75 996 GLN A N 1
ATOM 7923 C CA . GLN A 1 996 ? -12.511 36.489 -24.786 1.00 84.75 996 GLN A CA 1
ATOM 7924 C C . GLN A 1 996 ? -11.470 36.045 -23.739 1.00 84.75 996 GLN A C 1
ATOM 7926 O O . GLN A 1 996 ? -10.296 35.867 -24.061 1.00 84.75 996 GLN A O 1
ATOM 7931 N N . GLY A 1 997 ? -11.883 35.866 -22.483 1.00 85.38 997 GLY A N 1
ATOM 7932 C CA . GLY A 1 997 ? -11.087 35.299 -21.400 1.00 85.38 997 GLY A CA 1
ATOM 7933 C C . GLY A 1 997 ? -10.076 36.225 -20.733 1.00 85.38 997 GLY A C 1
ATOM 7934 O O . GLY A 1 997 ? -9.261 35.750 -19.942 1.00 85.38 997 GLY A O 1
ATOM 7935 N N . TYR A 1 998 ? -10.122 37.530 -21.014 1.00 86.88 998 TYR A N 1
ATOM 7936 C CA . TYR A 1 998 ? -9.331 38.512 -20.276 1.00 86.88 998 TYR A CA 1
ATOM 7937 C C . TYR A 1 998 ? -10.186 39.287 -19.281 1.00 86.88 998 TYR A C 1
ATOM 7939 O O . TYR A 1 998 ? -11.370 39.552 -19.501 1.00 86.88 998 TYR A O 1
ATOM 7947 N N . ALA A 1 999 ? -9.557 39.655 -18.173 1.00 84.88 999 ALA A N 1
ATOM 7948 C CA . ALA A 1 999 ? -10.217 40.288 -17.056 1.00 84.88 999 ALA A CA 1
ATOM 7949 C C . ALA A 1 999 ? -10.038 41.804 -17.013 1.00 84.88 999 ALA A C 1
ATOM 7951 O O . ALA A 1 999 ? -8.977 42.339 -17.345 1.00 84.88 999 ALA A O 1
ATOM 7952 N N . GLN A 1 1000 ? -11.059 42.486 -16.495 1.00 75.00 1000 GLN A N 1
ATOM 7953 C CA . GLN A 1 1000 ? -10.937 43.845 -15.972 1.00 75.00 1000 GLN A CA 1
ATOM 7954 C C . GLN A 1 1000 ? -11.182 43.836 -14.462 1.00 75.00 1000 GLN A C 1
ATOM 7956 O O . GLN A 1 1000 ? -12.141 43.238 -13.975 1.00 75.00 1000 GLN A O 1
ATOM 7961 N N . ALA A 1 1001 ? -10.307 44.509 -13.714 1.00 68.38 1001 ALA A N 1
ATOM 7962 C CA . ALA A 1 1001 ? -10.515 44.728 -12.289 1.00 68.38 1001 ALA A CA 1
ATOM 7963 C C . ALA A 1 1001 ? -11.591 45.805 -12.093 1.00 68.38 1001 ALA A C 1
ATOM 7965 O O . ALA A 1 1001 ? -11.443 46.930 -12.576 1.00 68.38 1001 ALA A O 1
ATOM 7966 N N . LYS A 1 1002 ? -12.654 45.477 -11.358 1.00 68.06 1002 LYS A N 1
ATOM 7967 C CA . LYS A 1 1002 ? -13.665 46.446 -10.920 1.00 68.06 1002 LYS A CA 1
ATOM 7968 C C . LYS A 1 1002 ? -13.186 47.140 -9.643 1.00 68.06 1002 LYS A C 1
ATOM 7970 O O . LYS A 1 1002 ? -12.755 46.476 -8.702 1.00 68.06 1002 LYS A O 1
ATOM 7975 N N . LYS A 1 1003 ? -13.215 48.474 -9.630 1.00 77.00 1003 LYS A N 1
ATOM 7976 C CA . LYS A 1 1003 ? -12.566 49.325 -8.618 1.00 77.00 1003 LYS A CA 1
ATOM 7977 C C . LYS A 1 1003 ? -13.501 50.450 -8.183 1.00 77.00 1003 LYS A C 1
ATOM 7979 O O . LYS A 1 1003 ? -14.190 51.008 -9.031 1.00 77.00 1003 LYS A O 1
ATOM 7984 N N . GLY A 1 1004 ? -13.449 50.823 -6.906 1.00 75.75 1004 GLY A N 1
ATOM 7985 C CA . GLY A 1 1004 ? -14.105 52.027 -6.385 1.00 75.75 1004 GLY A CA 1
ATOM 7986 C C . GLY A 1 1004 ? -15.632 51.971 -6.348 1.00 75.75 1004 GLY A C 1
ATOM 7987 O O . GLY A 1 1004 ? -16.274 52.982 -6.614 1.00 75.75 1004 GLY A O 1
ATOM 7988 N N . GLU A 1 1005 ? -16.224 50.810 -6.059 1.00 83.56 1005 GLU A N 1
ATOM 7989 C CA . GLU A 1 1005 ? -17.683 50.648 -6.027 1.00 83.56 1005 GLU A CA 1
ATOM 7990 C C . GLU A 1 1005 ? -18.160 49.848 -4.810 1.00 83.56 1005 GLU A C 1
ATOM 7992 O O . GLU A 1 1005 ? -17.480 48.931 -4.333 1.00 83.56 1005 GLU A O 1
ATOM 7997 N N . PHE A 1 1006 ? -19.362 50.188 -4.339 1.00 84.69 1006 PHE A N 1
ATOM 7998 C CA . PHE A 1 1006 ? -20.141 49.334 -3.451 1.00 84.69 1006 PHE A CA 1
ATOM 7999 C C . PHE A 1 1006 ? -20.809 48.224 -4.262 1.00 84.69 1006 PHE A C 1
ATOM 8001 O O . PHE A 1 1006 ? -21.366 48.486 -5.327 1.00 84.69 1006 PHE A O 1
ATOM 8008 N N . TYR A 1 1007 ? -20.807 47.000 -3.744 1.00 83.44 1007 TYR A N 1
ATOM 8009 C CA . TYR A 1 1007 ? -21.504 45.880 -4.372 1.00 83.44 1007 TYR A CA 1
ATOM 8010 C C . TYR A 1 1007 ? -22.114 44.936 -3.334 1.00 83.44 1007 TYR A C 1
ATOM 8012 O O . TYR A 1 1007 ? -21.722 44.925 -2.167 1.00 83.44 1007 TYR A O 1
ATOM 8020 N N . THR A 1 1008 ? -23.077 44.134 -3.780 1.00 80.69 1008 THR A N 1
ATOM 8021 C CA . THR A 1 1008 ? -23.735 43.082 -3.001 1.00 80.69 1008 THR A CA 1
ATOM 8022 C C . THR A 1 1008 ? -24.047 41.898 -3.918 1.00 80.69 1008 THR A C 1
ATOM 8024 O O . THR A 1 1008 ? -24.319 42.095 -5.103 1.00 80.69 1008 THR A O 1
ATOM 8027 N N . THR A 1 1009 ? -23.966 40.670 -3.402 1.00 68.56 1009 THR A N 1
ATOM 8028 C CA . THR A 1 1009 ? -24.300 39.434 -4.141 1.00 68.56 1009 THR A CA 1
ATOM 8029 C C . THR A 1 1009 ? -25.661 38.857 -3.754 1.00 68.56 1009 THR A C 1
ATOM 8031 O O . THR A 1 1009 ? -26.231 38.079 -4.513 1.00 68.56 1009 THR A O 1
ATOM 8034 N N . ASP A 1 1010 ? -26.185 39.243 -2.594 1.00 73.25 1010 ASP A N 1
ATOM 8035 C CA . ASP A 1 1010 ? -27.414 38.727 -1.984 1.00 73.25 1010 ASP A CA 1
ATOM 8036 C C . ASP A 1 1010 ? -28.475 39.827 -1.762 1.00 73.25 1010 ASP A C 1
ATOM 8038 O O . ASP A 1 1010 ? -29.604 39.534 -1.376 1.00 73.25 1010 ASP A O 1
ATOM 8042 N N . GLY A 1 1011 ? -28.131 41.096 -2.015 1.00 72.19 1011 GLY A N 1
ATOM 8043 C CA . GLY A 1 1011 ? -28.990 42.259 -1.787 1.00 72.19 1011 GLY A CA 1
ATOM 8044 C C . GLY A 1 1011 ? -28.985 42.783 -0.344 1.00 72.19 1011 GLY A C 1
ATOM 8045 O O . GLY A 1 1011 ? -29.502 43.875 -0.101 1.00 72.19 1011 GLY A O 1
ATOM 8046 N N . SER A 1 1012 ? -28.388 42.057 0.607 1.00 75.88 1012 SER A N 1
ATOM 8047 C CA . SER A 1 1012 ? -28.385 42.393 2.040 1.00 75.88 1012 SER A CA 1
ATOM 8048 C C . SER A 1 1012 ? -26.999 42.720 2.591 1.00 75.88 1012 SER A C 1
ATOM 8050 O O . SER A 1 1012 ? -26.868 43.602 3.442 1.00 75.88 1012 SER A O 1
ATOM 8052 N N . THR A 1 1013 ? -25.960 42.055 2.092 1.00 84.25 1013 THR A N 1
ATOM 8053 C CA . THR A 1 1013 ? -24.580 42.200 2.550 1.00 84.25 1013 THR A CA 1
ATOM 8054 C C . THR A 1 1013 ? -23.806 43.039 1.549 1.00 84.25 1013 THR A C 1
ATOM 8056 O O . THR A 1 1013 ? -23.646 42.660 0.388 1.00 84.25 1013 THR A O 1
ATOM 8059 N N . TRP A 1 1014 ? -23.338 44.200 1.997 1.00 88.75 1014 TRP A N 1
ATOM 8060 C CA . TRP A 1 1014 ? -22.639 45.163 1.154 1.00 88.75 1014 TRP A CA 1
ATOM 8061 C C . TRP A 1 1014 ? -21.134 45.111 1.391 1.00 88.75 1014 TRP A C 1
ATOM 8063 O O . TRP A 1 1014 ? -20.680 44.915 2.513 1.00 88.75 1014 TRP A O 1
ATOM 8073 N N . PHE A 1 1015 ? -20.365 45.315 0.332 1.00 88.12 1015 PHE A N 1
ATOM 8074 C CA . PHE A 1 1015 ? -18.904 45.348 0.320 1.00 88.12 1015 PHE A CA 1
ATOM 8075 C C . PHE A 1 1015 ? -18.454 46.584 -0.459 1.00 88.12 1015 PHE A C 1
ATOM 8077 O O . PHE A 1 1015 ? -19.210 47.091 -1.288 1.00 88.12 1015 PHE A O 1
ATOM 8084 N N . TYR A 1 1016 ? -17.225 47.053 -0.239 1.00 87.50 1016 TYR A N 1
ATOM 8085 C CA . TYR A 1 1016 ? -16.628 48.121 -1.046 1.00 87.50 1016 TYR A CA 1
ATOM 8086 C C . TYR A 1 1016 ? -15.263 47.702 -1.580 1.00 87.50 1016 TYR A C 1
ATOM 8088 O O . TYR A 1 1016 ? -14.428 47.197 -0.827 1.00 87.50 1016 TYR A O 1
ATOM 8096 N N . ARG A 1 1017 ? -15.032 47.920 -2.878 1.00 84.62 1017 ARG A N 1
ATOM 8097 C CA . ARG A 1 1017 ? -13.749 47.636 -3.536 1.00 84.62 1017 ARG A CA 1
ATOM 8098 C C . ARG A 1 1017 ? -12.913 48.904 -3.616 1.00 84.62 1017 ARG A C 1
ATOM 8100 O O . ARG A 1 1017 ? -13.376 49.910 -4.147 1.00 84.62 1017 ARG A O 1
ATOM 8107 N N . ASP A 1 1018 ? -11.675 48.857 -3.138 1.00 80.62 1018 ASP A N 1
ATOM 8108 C CA . ASP A 1 1018 ? -10.748 49.987 -3.230 1.00 80.62 1018 ASP A CA 1
ATOM 8109 C C . ASP A 1 1018 ? -10.251 50.245 -4.671 1.00 80.62 1018 ASP A C 1
ATOM 8111 O O . ASP A 1 1018 ? -10.649 49.591 -5.641 1.00 80.62 1018 ASP A O 1
ATOM 8115 N N . ALA A 1 1019 ? -9.350 51.220 -4.828 1.00 75.81 1019 ALA A N 1
ATOM 8116 C CA . ALA A 1 1019 ? -8.725 51.553 -6.112 1.00 75.81 1019 ALA A CA 1
ATOM 8117 C C . ALA A 1 1019 ? -7.792 50.445 -6.660 1.00 75.81 1019 ALA A C 1
ATOM 8119 O O . ALA A 1 1019 ? -7.397 50.482 -7.834 1.00 75.81 1019 ALA A O 1
ATOM 8120 N N . ALA A 1 1020 ? -7.437 49.453 -5.838 1.00 69.69 1020 ALA A N 1
ATOM 8121 C CA . ALA A 1 1020 ? -6.711 48.251 -6.237 1.00 69.69 1020 ALA A CA 1
ATOM 8122 C C . ALA A 1 1020 ? -7.654 47.080 -6.586 1.00 69.69 1020 ALA A C 1
ATOM 8124 O O . ALA A 1 1020 ? -7.199 46.111 -7.188 1.00 69.69 1020 ALA A O 1
ATOM 8125 N N . GLY A 1 1021 ? -8.959 47.194 -6.306 1.00 68.19 1021 GLY A N 1
ATOM 8126 C CA . GLY A 1 1021 ? -9.964 46.150 -6.533 1.00 68.19 1021 GLY A CA 1
ATOM 8127 C C . GLY A 1 1021 ? -10.081 45.148 -5.379 1.00 68.19 1021 GLY A C 1
ATOM 8128 O O . GLY A 1 1021 ? -10.748 44.123 -5.527 1.00 68.19 1021 GLY A O 1
ATOM 8129 N N . LYS A 1 1022 ? -9.441 45.429 -4.236 1.00 77.81 1022 LYS A N 1
ATOM 8130 C CA . LYS A 1 1022 ? -9.517 44.610 -3.023 1.00 77.81 1022 LYS A CA 1
ATOM 8131 C C . LYS A 1 1022 ? -10.711 45.050 -2.178 1.00 77.81 1022 LYS A C 1
ATOM 8133 O O . LYS A 1 1022 ? -11.024 46.239 -2.111 1.00 77.81 1022 LYS A O 1
ATOM 8138 N N . ASN A 1 1023 ? -11.365 44.103 -1.507 1.00 82.19 1023 ASN A N 1
ATOM 8139 C CA . ASN A 1 1023 ? -12.375 44.443 -0.508 1.00 82.19 1023 ASN A CA 1
ATOM 8140 C C . ASN A 1 1023 ? -11.729 45.249 0.625 1.00 82.19 1023 ASN A C 1
ATOM 8142 O O . ASN A 1 1023 ? -10.754 44.805 1.238 1.00 82.19 1023 ASN A O 1
ATOM 8146 N N . VAL A 1 1024 ? -12.286 46.424 0.906 1.00 84.75 1024 VAL A N 1
ATOM 8147 C CA . VAL A 1 1024 ? -11.876 47.225 2.054 1.00 84.75 1024 VAL A CA 1
ATOM 8148 C C . VAL A 1 1024 ? -12.307 46.518 3.331 1.00 84.75 1024 VAL A C 1
ATOM 8150 O O . VAL A 1 1024 ? -13.424 46.022 3.446 1.00 84.75 1024 VAL A O 1
ATOM 8153 N N . THR A 1 1025 ? -11.401 46.490 4.298 1.00 89.25 1025 THR A N 1
ATOM 8154 C CA . THR A 1 1025 ? -11.636 46.039 5.669 1.00 89.25 1025 THR A CA 1
ATOM 8155 C C . THR A 1 1025 ? -11.217 47.163 6.608 1.00 89.25 1025 THR A C 1
ATOM 8157 O O . THR A 1 1025 ? -10.232 47.849 6.332 1.00 89.25 1025 THR A O 1
ATOM 8160 N N . GLY A 1 1026 ? -11.908 47.327 7.728 1.00 88.88 1026 GLY A N 1
ATOM 8161 C CA . GLY A 1 1026 ? -11.700 48.428 8.664 1.00 88.88 1026 GLY A CA 1
ATOM 8162 C C . GLY A 1 1026 ? -12.427 49.709 8.252 1.00 88.88 1026 GLY A C 1
ATOM 8163 O O . GLY A 1 1026 ? -13.396 49.683 7.488 1.00 88.88 1026 GLY A O 1
ATOM 8164 N N . ALA A 1 1027 ? -11.975 50.835 8.802 1.00 87.94 1027 ALA A N 1
ATOM 8165 C CA . ALA A 1 1027 ? -12.575 52.143 8.572 1.00 87.94 1027 ALA A CA 1
ATOM 8166 C C . ALA A 1 1027 ? -12.290 52.673 7.158 1.00 87.94 1027 ALA A C 1
ATOM 8168 O O . ALA A 1 1027 ? -11.165 52.593 6.661 1.00 87.94 1027 ALA A O 1
ATOM 8169 N N . LEU A 1 1028 ? -13.304 53.271 6.536 1.00 89.88 1028 LEU A N 1
ATOM 8170 C CA . LEU A 1 1028 ? -13.197 53.888 5.220 1.00 89.88 1028 LEU A CA 1
ATOM 8171 C C . LEU A 1 1028 ? -13.977 55.197 5.175 1.00 89.88 1028 LEU A C 1
ATOM 8173 O O . LEU A 1 1028 ? -15.158 55.220 5.507 1.00 89.88 1028 LEU A O 1
ATOM 8177 N N . THR A 1 1029 ? -13.349 56.266 4.695 1.00 89.00 1029 THR A N 1
ATOM 8178 C CA . THR A 1 1029 ? -14.031 57.537 4.425 1.00 89.00 1029 THR A CA 1
ATOM 8179 C C . THR A 1 1029 ? -14.257 57.694 2.924 1.00 89.00 1029 THR A C 1
ATOM 8181 O O . THR A 1 1029 ? -13.291 57.732 2.164 1.00 89.00 1029 THR A O 1
ATOM 8184 N N . LEU A 1 1030 ? -15.516 57.815 2.498 1.00 85.75 1030 LEU A N 1
ATOM 8185 C CA . LEU A 1 1030 ? -15.899 58.120 1.114 1.00 85.75 1030 LEU A CA 1
ATOM 8186 C C . LEU A 1 1030 ? -16.897 59.271 1.109 1.00 85.75 1030 LEU A C 1
ATOM 8188 O O . LEU A 1 1030 ? -17.843 59.260 1.893 1.00 85.75 1030 LEU A O 1
ATOM 8192 N N . ASP A 1 1031 ? -16.681 60.255 0.237 1.00 83.44 1031 ASP A N 1
ATOM 8193 C CA . ASP A 1 1031 ? -17.571 61.410 0.044 1.00 83.44 1031 ASP A CA 1
ATOM 8194 C C . ASP A 1 1031 ? -17.984 62.116 1.352 1.00 83.44 1031 ASP A C 1
ATOM 8196 O O . ASP A 1 1031 ? -19.106 62.588 1.510 1.00 83.44 1031 ASP A O 1
ATOM 8200 N N . GLY A 1 1032 ? -17.061 62.186 2.319 1.00 83.12 1032 GLY A N 1
ATOM 8201 C CA . GLY A 1 1032 ? -17.293 62.808 3.629 1.00 83.12 1032 GLY A CA 1
ATOM 8202 C C . GLY A 1 1032 ? -18.045 61.936 4.643 1.00 83.12 1032 GLY A C 1
ATOM 8203 O O . GLY A 1 1032 ? -18.284 62.387 5.762 1.00 83.12 1032 GLY A O 1
ATOM 8204 N N . HIS A 1 1033 ? -18.376 60.691 4.295 1.00 88.81 1033 HIS A N 1
ATOM 8205 C CA . HIS A 1 1033 ? -19.008 59.712 5.178 1.00 88.81 1033 HIS A CA 1
ATOM 8206 C C . HIS A 1 1033 ? -18.015 58.632 5.613 1.00 88.81 1033 HIS A C 1
ATOM 8208 O O . HIS A 1 1033 ? -17.244 58.116 4.807 1.00 88.81 1033 HIS A O 1
ATOM 8214 N N . GLU A 1 1034 ? -18.029 58.291 6.901 1.00 91.62 1034 GLU A N 1
ATOM 8215 C CA . GLU A 1 1034 ? -17.205 57.225 7.476 1.00 91.62 1034 GLU A CA 1
ATOM 8216 C C . GLU A 1 1034 ? -18.016 55.929 7.572 1.00 91.62 1034 GLU A C 1
ATOM 8218 O O . GLU A 1 1034 ? -19.103 55.910 8.148 1.00 91.62 1034 GLU A O 1
ATOM 8223 N N . TYR A 1 1035 ? -17.455 54.851 7.040 1.00 92.44 1035 TYR A N 1
ATOM 8224 C CA . TYR A 1 1035 ? -17.994 53.498 7.030 1.00 92.44 1035 TYR A CA 1
ATOM 8225 C C . TYR A 1 1035 ? -17.050 52.558 7.770 1.00 92.44 1035 TYR A C 1
ATOM 8227 O O . TYR A 1 1035 ? -15.861 52.848 7.926 1.00 92.44 1035 TYR A O 1
ATOM 8235 N N . TYR A 1 1036 ? -17.563 51.392 8.149 1.00 92.50 1036 TYR A N 1
ATOM 8236 C CA . TYR A 1 1036 ? -16.741 50.308 8.662 1.00 92.50 1036 TYR A CA 1
ATOM 8237 C C . TYR A 1 1036 ? -17.038 49.009 7.941 1.00 92.50 1036 TYR A C 1
ATOM 8239 O O . TYR A 1 1036 ? -18.200 48.661 7.734 1.00 92.50 1036 TYR A O 1
ATOM 8247 N N . PHE A 1 1037 ? -15.986 48.280 7.598 1.00 91.62 1037 PHE A N 1
ATOM 8248 C CA . PHE A 1 1037 ? -16.074 46.961 6.995 1.00 91.62 1037 PHE A CA 1
ATOM 8249 C C . PHE A 1 1037 ? -15.405 45.949 7.921 1.00 91.62 1037 PHE A C 1
ATOM 8251 O O . PHE A 1 1037 ? -14.309 46.176 8.428 1.00 91.62 1037 PHE A O 1
ATOM 8258 N N . ARG A 1 1038 ? -16.059 44.817 8.167 1.00 88.62 1038 ARG A N 1
ATOM 8259 C CA . ARG A 1 1038 ? -15.505 43.733 8.988 1.00 88.62 1038 ARG A CA 1
ATOM 8260 C C . ARG A 1 1038 ? -14.276 43.114 8.313 1.00 88.62 1038 ARG A C 1
ATOM 8262 O O . ARG A 1 1038 ? -13.987 43.382 7.151 1.00 88.62 1038 ARG A O 1
ATOM 8269 N N . ALA A 1 1039 ? -13.572 42.227 9.017 1.00 84.31 1039 ALA A N 1
ATOM 8270 C CA . ALA A 1 1039 ? -12.400 41.526 8.478 1.00 84.31 1039 ALA A CA 1
ATOM 8271 C C . ALA A 1 1039 ? -12.695 40.705 7.204 1.00 84.31 1039 ALA A C 1
ATOM 8273 O O . ALA A 1 1039 ? -11.805 40.495 6.389 1.00 84.31 1039 ALA A O 1
ATOM 8274 N N . ASN A 1 1040 ? -13.945 40.274 7.007 1.00 81.50 1040 ASN A N 1
ATOM 8275 C CA . ASN A 1 1040 ? -14.401 39.603 5.785 1.00 81.50 1040 ASN A CA 1
ATOM 8276 C C . ASN A 1 1040 ? -14.852 40.579 4.675 1.00 81.50 1040 ASN A C 1
ATOM 8278 O O . ASN A 1 1040 ? -15.373 40.142 3.654 1.00 81.50 1040 ASN A O 1
ATOM 8282 N N . GLY A 1 1041 ? -14.690 41.889 4.873 1.00 86.00 1041 GLY A N 1
ATOM 8283 C CA . GLY A 1 1041 ? -15.065 42.941 3.929 1.00 86.00 1041 GLY A CA 1
ATOM 8284 C C . GLY A 1 1041 ? -16.533 43.366 3.976 1.00 86.00 1041 GLY A C 1
ATOM 8285 O O . GLY A 1 1041 ? -16.913 44.252 3.218 1.00 86.00 1041 GLY A O 1
ATOM 8286 N N . ALA A 1 1042 ? -17.366 42.769 4.835 1.00 89.56 1042 ALA A N 1
ATOM 8287 C CA . ALA A 1 1042 ? -18.782 43.120 4.924 1.00 89.56 1042 ALA A CA 1
ATOM 8288 C C . ALA A 1 1042 ? -18.985 44.452 5.662 1.00 89.56 1042 ALA A C 1
ATOM 8290 O O . ALA A 1 1042 ? -18.506 44.627 6.786 1.00 89.56 1042 ALA A O 1
ATOM 8291 N N . GLN A 1 1043 ? -19.737 45.366 5.057 1.00 93.44 1043 GLN A N 1
ATOM 8292 C CA . GLN A 1 1043 ? -20.103 46.660 5.619 1.00 93.44 1043 GLN A CA 1
ATOM 8293 C C . GLN A 1 1043 ? -20.927 46.479 6.897 1.00 93.44 1043 GLN A C 1
ATOM 8295 O O . GLN A 1 1043 ? -21.846 45.659 6.967 1.00 93.44 1043 GLN A O 1
ATOM 8300 N N . VAL A 1 1044 ? -20.618 47.276 7.912 1.00 92.56 1044 VAL A N 1
ATOM 8301 C CA . VAL A 1 1044 ? -21.396 47.357 9.143 1.00 92.56 1044 VAL A CA 1
ATOM 8302 C C . VAL A 1 1044 ? -22.524 48.369 8.966 1.00 92.56 1044 VAL A C 1
ATOM 8304 O O . VAL A 1 1044 ? -22.287 49.526 8.618 1.00 92.56 1044 VAL A O 1
ATOM 8307 N N . LYS A 1 1045 ? -23.758 47.929 9.225 1.00 91.75 1045 LYS A N 1
ATOM 8308 C CA . LYS A 1 1045 ? -24.966 48.760 9.208 1.00 91.75 1045 LYS A CA 1
ATOM 8309 C C . LYS A 1 1045 ? -25.830 48.412 10.415 1.00 91.75 1045 LYS A C 1
ATOM 8311 O O . LYS A 1 1045 ? -26.124 47.245 10.638 1.00 91.75 1045 LYS A O 1
ATOM 8316 N N . GLY A 1 1046 ? -26.248 49.421 11.170 1.00 90.12 1046 GLY A N 1
ATOM 8317 C CA . GLY A 1 1046 ? -27.158 49.264 12.307 1.00 90.12 1046 GLY A CA 1
ATOM 8318 C C . GLY A 1 1046 ? -26.519 48.676 13.564 1.00 90.12 1046 GLY A C 1
ATOM 8319 O O . GLY A 1 1046 ? -27.242 48.242 14.457 1.00 90.12 1046 GLY A O 1
ATOM 8320 N N . GLU A 1 1047 ? -25.190 48.670 13.659 1.00 91.31 1047 GLU A N 1
ATOM 8321 C CA . GLU A 1 1047 ? -24.450 47.987 14.722 1.00 91.31 1047 GLU A CA 1
ATOM 8322 C C . GLU A 1 1047 ? -23.373 48.875 15.359 1.00 91.31 1047 GLU A C 1
ATOM 8324 O O . GLU A 1 1047 ? -22.909 49.864 14.779 1.00 91.31 1047 GLU A O 1
ATOM 8329 N N . PHE A 1 1048 ? -22.971 48.490 16.573 1.00 92.06 1048 PHE A N 1
ATOM 8330 C CA . PHE A 1 1048 ? -21.855 49.083 17.303 1.00 92.06 1048 PHE A CA 1
ATOM 8331 C C . PHE A 1 1048 ? -20.553 48.351 16.970 1.00 92.06 1048 PHE A C 1
ATOM 8333 O O . PHE A 1 1048 ? -20.507 47.123 16.948 1.00 92.06 1048 PHE A O 1
ATOM 8340 N N . VAL A 1 1049 ? -19.481 49.106 16.758 1.00 90.38 1049 VAL A N 1
ATOM 8341 C CA . VAL A 1 1049 ? -18.133 48.595 16.503 1.00 90.38 1049 VAL A CA 1
ATOM 8342 C C . VAL A 1 1049 ? -17.212 49.108 17.596 1.00 90.38 1049 VAL A C 1
ATOM 8344 O O . VAL A 1 1049 ? -17.199 50.305 17.879 1.00 90.38 1049 VAL A O 1
ATOM 8347 N N . THR A 1 1050 ? -16.423 48.210 18.182 1.00 88.69 1050 THR A N 1
ATOM 8348 C CA . THR A 1 1050 ? -15.415 48.557 19.186 1.00 88.69 1050 THR A CA 1
ATOM 8349 C C . THR A 1 1050 ? -14.022 48.398 18.595 1.00 88.69 1050 THR A C 1
ATOM 8351 O O . THR A 1 1050 ? -13.610 47.285 18.277 1.00 88.69 1050 THR A O 1
ATOM 8354 N N . GLU A 1 1051 ? -13.272 49.492 18.506 1.00 81.75 1051 GLU A N 1
ATOM 8355 C CA . GLU A 1 1051 ? -11.871 49.496 18.079 1.00 81.75 1051 GLU A CA 1
ATOM 8356 C C . GLU A 1 1051 ? -11.006 50.197 19.121 1.00 81.75 1051 GLU A C 1
ATOM 8358 O O . GLU A 1 1051 ? -11.323 51.296 19.572 1.00 81.75 1051 GLU A O 1
ATOM 8363 N N . ASN A 1 1052 ? -9.897 49.564 19.519 1.00 80.44 1052 ASN A N 1
ATOM 8364 C CA . ASN A 1 1052 ? -8.949 50.114 20.498 1.00 80.44 1052 ASN A CA 1
ATOM 8365 C C . ASN A 1 1052 ? -9.617 50.616 21.797 1.00 80.44 1052 ASN A C 1
ATOM 8367 O O . ASN A 1 1052 ? -9.228 51.639 22.358 1.00 80.44 1052 ASN A O 1
ATOM 8371 N N . GLY A 1 1053 ? -10.655 49.909 22.260 1.00 78.62 1053 GLY A N 1
ATOM 8372 C CA . GLY A 1 1053 ? -11.415 50.259 23.464 1.00 78.62 1053 GLY A CA 1
ATOM 8373 C C . GLY A 1 1053 ? -12.411 51.414 23.298 1.00 78.62 1053 GLY A C 1
ATOM 8374 O O . GLY A 1 1053 ? -13.051 51.792 24.275 1.00 78.62 1053 GLY A O 1
ATOM 8375 N N . LYS A 1 1054 ? -12.575 51.963 22.089 1.00 86.12 1054 LYS A N 1
ATOM 8376 C CA . LYS A 1 1054 ? -13.576 52.987 21.764 1.00 86.12 1054 LYS A CA 1
ATOM 8377 C C . LYS A 1 1054 ? -14.731 52.362 20.990 1.00 86.12 1054 LYS A C 1
ATOM 8379 O O . LYS A 1 1054 ? -14.504 51.602 20.055 1.00 86.12 1054 LYS A O 1
ATOM 8384 N N . ILE A 1 1055 ? -15.960 52.690 21.380 1.00 91.44 1055 ILE A N 1
ATOM 8385 C CA . ILE A 1 1055 ? -17.185 52.182 20.749 1.00 91.44 1055 ILE A CA 1
ATOM 8386 C C . ILE A 1 1055 ? -17.716 53.249 19.793 1.00 91.44 1055 ILE A C 1
ATOM 8388 O O . ILE A 1 1055 ? -17.770 54.417 20.163 1.00 91.44 1055 ILE A O 1
ATOM 8392 N N . SER A 1 1056 ? -18.145 52.868 18.595 1.00 93.62 1056 SER A N 1
ATOM 8393 C CA . SER A 1 1056 ? -18.796 53.739 17.610 1.00 93.62 1056 SER A CA 1
ATOM 8394 C C . SER A 1 1056 ? -20.028 53.058 17.028 1.00 93.62 1056 SER A C 1
ATOM 8396 O O . SER A 1 1056 ? -20.078 51.835 16.965 1.00 93.62 1056 SER A O 1
ATOM 8398 N N . TYR A 1 1057 ? -21.016 53.829 16.578 1.00 94.19 1057 TYR A N 1
ATOM 8399 C CA . TYR A 1 1057 ? -22.230 53.290 15.960 1.00 94.19 1057 TYR A CA 1
ATOM 8400 C C . TYR A 1 1057 ? -22.324 53.674 14.485 1.00 94.19 1057 TYR A C 1
ATOM 8402 O O . TYR A 1 1057 ? -22.062 54.828 14.131 1.00 94.19 1057 TYR A O 1
ATOM 8410 N N . TYR A 1 1058 ? -22.738 52.719 13.651 1.00 93.88 1058 TYR A N 1
ATOM 8411 C CA . TYR A 1 1058 ? -22.971 52.913 12.221 1.00 93.88 1058 TYR A CA 1
ATOM 8412 C C . TYR A 1 1058 ? -24.460 52.740 11.915 1.00 93.88 1058 TYR A C 1
ATOM 8414 O O . TYR A 1 1058 ? -25.067 51.737 12.288 1.00 93.88 1058 TYR A O 1
ATOM 8422 N N . THR A 1 1059 ? -25.067 53.722 11.252 1.00 91.31 1059 THR A N 1
ATOM 8423 C CA . THR A 1 1059 ? -26.519 53.785 10.998 1.00 91.31 1059 THR A CA 1
ATOM 8424 C C . THR A 1 1059 ? -27.044 52.581 10.209 1.00 91.31 1059 THR A C 1
ATOM 8426 O O . THR A 1 1059 ? -26.363 52.024 9.347 1.00 91.31 1059 THR A O 1
ATOM 8429 N N . VAL A 1 1060 ? -28.290 52.182 10.474 1.00 87.19 1060 VAL A N 1
ATOM 8430 C CA . VAL A 1 1060 ? -28.934 51.034 9.807 1.00 87.19 1060 VAL A CA 1
ATOM 8431 C C . VAL A 1 1060 ? -29.189 51.263 8.315 1.00 87.19 1060 VAL A C 1
ATOM 8433 O O . VAL A 1 1060 ? -29.042 50.339 7.521 1.00 87.19 1060 VAL A O 1
ATOM 8436 N N . ASP A 1 1061 ? -29.494 52.494 7.904 1.00 84.56 1061 ASP A N 1
ATOM 8437 C CA . ASP A 1 1061 ? -29.925 52.768 6.528 1.00 84.56 1061 ASP A CA 1
ATOM 8438 C C . ASP A 1 1061 ? -28.763 52.786 5.533 1.00 84.56 1061 ASP A C 1
ATOM 8440 O O . ASP A 1 1061 ? -28.859 52.231 4.437 1.00 84.56 1061 ASP A O 1
ATOM 8444 N N . ASN A 1 1062 ? -27.639 53.393 5.914 1.00 86.81 1062 ASN A N 1
ATOM 8445 C CA . ASN A 1 1062 ? -26.516 53.660 5.012 1.00 86.81 1062 ASN A CA 1
ATOM 8446 C C . ASN A 1 1062 ? -25.136 53.313 5.594 1.00 86.81 1062 ASN A C 1
ATOM 8448 O O . ASN A 1 1062 ? -24.158 53.350 4.854 1.00 86.81 1062 ASN A O 1
ATOM 8452 N N . GLY A 1 1063 ? -25.045 52.889 6.861 1.00 89.81 1063 GLY A N 1
ATOM 8453 C CA . GLY A 1 1063 ? -23.780 52.464 7.472 1.00 89.81 1063 GLY A CA 1
ATOM 8454 C C . GLY A 1 1063 ? -22.833 53.616 7.789 1.00 89.81 1063 GLY A C 1
ATOM 8455 O O . GLY A 1 1063 ? -21.623 53.415 7.782 1.00 89.81 1063 GLY A O 1
ATOM 8456 N N . TYR A 1 1064 ? -23.357 54.820 8.023 1.00 94.00 1064 TYR A N 1
ATOM 8457 C CA . TYR A 1 1064 ? -22.558 56.003 8.339 1.00 94.00 1064 TYR A CA 1
ATOM 8458 C C . TYR A 1 1064 ? -22.246 56.052 9.829 1.00 94.00 1064 TYR A C 1
ATOM 8460 O O . TYR A 1 1064 ? -23.137 55.857 10.661 1.00 94.00 1064 TYR A O 1
ATOM 8468 N N . LYS A 1 1065 ? -21.003 56.387 10.175 1.00 94.06 1065 LYS A N 1
ATOM 8469 C CA . LYS A 1 1065 ? -20.597 56.626 11.559 1.00 94.06 1065 LYS A CA 1
ATOM 8470 C C . LYS A 1 1065 ? -21.366 57.813 12.140 1.00 94.06 1065 LYS A C 1
ATOM 8472 O O . LYS A 1 1065 ? -21.369 58.907 11.573 1.00 94.06 1065 LYS A O 1
ATOM 8477 N N . VAL A 1 1066 ? -22.006 57.615 13.286 1.00 94.00 1066 VAL A N 1
ATOM 8478 C CA . VAL A 1 1066 ? -22.679 58.692 14.023 1.00 94.00 1066 VAL A CA 1
ATOM 8479 C C . VAL A 1 1066 ? -21.645 59.527 14.782 1.00 94.00 1066 VAL A C 1
ATOM 8481 O O . VAL A 1 1066 ? -20.831 58.965 15.508 1.00 94.00 1066 VAL A O 1
ATOM 8484 N N . LYS A 1 1067 ? -21.681 60.861 14.628 1.00 92.88 1067 LYS A N 1
ATOM 8485 C CA . LYS A 1 1067 ? -20.759 61.815 15.275 1.00 92.88 1067 LYS A CA 1
ATOM 8486 C C . LYS A 1 1067 ? -21.506 63.033 15.831 1.00 92.88 1067 LYS A C 1
ATOM 8488 O O . LYS A 1 1067 ? -22.524 63.429 15.261 1.00 92.88 1067 LYS A O 1
ATOM 8493 N N . ASP A 1 1068 ? -20.963 63.601 16.908 1.00 90.81 1068 ASP A N 1
ATOM 8494 C CA . ASP A 1 1068 ? -21.332 64.876 17.553 1.00 90.81 1068 ASP A CA 1
ATOM 8495 C C . ASP A 1 1068 ? -22.831 65.045 17.849 1.00 90.81 1068 ASP A C 1
ATOM 8497 O O . ASP A 1 1068 ? -23.421 66.095 17.589 1.00 90.81 1068 ASP A O 1
ATOM 8501 N N . LYS A 1 1069 ? -23.486 63.982 18.334 1.00 93.12 1069 LYS A N 1
ATOM 8502 C CA . LYS A 1 1069 ? -24.913 64.030 18.681 1.00 93.12 1069 LYS A CA 1
ATOM 8503 C C . LYS A 1 1069 ? -25.349 62.937 19.646 1.00 93.12 1069 LYS A C 1
ATOM 8505 O O . LYS A 1 1069 ? -24.765 61.852 19.706 1.00 93.12 1069 LYS A O 1
ATOM 8510 N N . PHE A 1 1070 ? -26.472 63.199 20.311 1.00 91.88 1070 PHE A N 1
ATOM 8511 C CA . PHE A 1 1070 ? -27.296 62.160 20.915 1.00 91.88 1070 PHE A CA 1
ATOM 8512 C C . PHE A 1 1070 ? -28.032 61.357 19.838 1.00 91.88 1070 PHE A C 1
ATOM 8514 O O . PHE A 1 1070 ? -28.496 61.910 18.836 1.00 91.88 1070 PHE A O 1
ATOM 8521 N N . PHE A 1 1071 ? -28.159 60.053 20.049 1.00 92.75 1071 PHE A N 1
ATOM 8522 C CA . PHE A 1 1071 ? -28.946 59.173 19.195 1.00 92.75 1071 PHE A CA 1
ATOM 8523 C C . PHE A 1 1071 ? -29.536 58.023 20.010 1.00 92.75 1071 PHE A C 1
ATOM 8525 O O . PHE A 1 1071 ? -29.017 57.656 21.066 1.00 92.75 1071 PHE A O 1
ATOM 8532 N N . GLU A 1 1072 ? -30.636 57.469 19.514 1.00 90.69 1072 GLU A N 1
ATOM 8533 C CA . GLU A 1 1072 ? -31.360 56.384 20.165 1.00 90.69 1072 GLU A CA 1
ATOM 8534 C C . GLU A 1 1072 ? -31.236 55.100 19.345 1.00 90.69 1072 GLU A C 1
ATOM 8536 O O . GLU A 1 1072 ? -31.411 55.110 18.125 1.00 90.69 1072 GLU A O 1
ATOM 8541 N N . VAL A 1 1073 ? -30.950 53.991 20.027 1.00 89.81 1073 VAL A N 1
ATOM 8542 C CA . VAL A 1 1073 ? -30.968 52.643 19.451 1.00 89.81 1073 VAL A CA 1
ATOM 8543 C C . VAL A 1 1073 ? -31.732 51.741 20.412 1.00 89.81 1073 VAL A C 1
ATOM 8545 O O . VAL A 1 1073 ? -31.354 51.608 21.575 1.00 89.81 1073 VAL A O 1
ATOM 8548 N N . ASN A 1 1074 ? -32.818 51.125 19.936 1.00 86.00 1074 ASN A N 1
ATOM 8549 C CA . ASN A 1 1074 ? -33.638 50.174 20.699 1.00 86.00 1074 ASN A CA 1
ATOM 8550 C C . ASN A 1 1074 ? -34.092 50.689 22.085 1.00 86.00 1074 ASN A C 1
ATOM 8552 O O . ASN A 1 1074 ? -33.997 49.965 23.076 1.00 86.00 1074 ASN A O 1
ATOM 8556 N N . GLY A 1 1075 ? -34.561 51.939 22.182 1.00 84.25 1075 GLY A N 1
ATOM 8557 C CA . GLY A 1 1075 ? -35.057 52.515 23.442 1.00 84.25 1075 GLY A CA 1
ATOM 8558 C C . GLY A 1 1075 ? -33.975 53.056 24.383 1.00 84.25 1075 GLY A C 1
ATOM 8559 O O . GLY A 1 1075 ? -34.301 53.623 25.426 1.00 84.25 1075 GLY A O 1
ATOM 8560 N N . LYS A 1 1076 ? -32.687 52.890 24.050 1.00 90.75 1076 LYS A N 1
ATOM 8561 C CA . LYS A 1 1076 ? -31.557 53.403 24.836 1.00 90.75 1076 LYS A CA 1
ATOM 8562 C C . LYS A 1 1076 ? -30.914 54.598 24.145 1.00 90.75 1076 LYS A C 1
ATOM 8564 O O . LYS A 1 1076 ? -30.715 54.595 22.931 1.00 90.75 1076 LYS A O 1
ATOM 8569 N N . TRP A 1 1077 ? -30.557 55.598 24.944 1.00 93.19 1077 TRP A N 1
ATOM 8570 C CA . TRP A 1 1077 ? -29.898 56.814 24.477 1.00 93.19 1077 TRP A CA 1
ATOM 8571 C C . TRP A 1 1077 ? -28.384 56.702 24.604 1.00 93.19 1077 TRP A C 1
ATOM 8573 O O . TRP A 1 1077 ? -27.871 56.220 25.611 1.00 93.19 1077 TRP A O 1
ATOM 8583 N N . TYR A 1 1078 ? -27.687 57.186 23.586 1.00 94.56 1078 TYR A N 1
ATOM 8584 C CA . TYR A 1 1078 ? -26.234 57.227 23.487 1.00 94.56 1078 TYR A CA 1
ATOM 8585 C C . TYR A 1 1078 ? -25.814 58.627 23.039 1.00 94.56 1078 TYR A C 1
ATOM 8587 O O . TYR A 1 1078 ? -26.599 59.345 22.415 1.00 94.56 1078 TYR A O 1
ATOM 8595 N N . HIS A 1 1079 ? -24.573 59.014 23.317 1.00 94.25 1079 HIS A N 1
ATOM 8596 C CA . HIS A 1 1079 ? -23.985 60.236 22.772 1.00 94.25 1079 HIS A CA 1
ATOM 8597 C C . HIS A 1 1079 ? -22.659 59.912 22.100 1.00 94.25 1079 HIS A C 1
ATOM 8599 O O . HIS A 1 1079 ? -21.775 59.344 22.740 1.00 94.25 1079 HIS A O 1
ATOM 8605 N N . ALA A 1 1080 ? -22.518 60.278 20.828 1.00 93.62 1080 ALA A N 1
ATOM 8606 C CA . ALA A 1 1080 ? -21.256 60.178 20.109 1.00 93.62 1080 ALA A CA 1
ATOM 8607 C C . ALA A 1 1080 ? -20.519 61.523 20.153 1.00 93.62 1080 ALA A C 1
ATOM 8609 O O . ALA A 1 1080 ? -21.113 62.560 19.865 1.00 93.62 1080 ALA A O 1
ATOM 8610 N N . ASP A 1 1081 ? -19.229 61.506 20.489 1.00 90.56 1081 ASP A N 1
ATOM 8611 C CA . ASP A 1 1081 ? -18.357 62.681 20.432 1.00 90.56 1081 ASP A CA 1
ATOM 8612 C C . ASP A 1 1081 ? -18.076 63.132 18.980 1.00 90.56 1081 ASP A C 1
ATOM 8614 O O . ASP A 1 1081 ? -18.545 62.529 18.007 1.00 90.56 1081 ASP A O 1
ATOM 8618 N N . LYS A 1 1082 ? -17.279 64.198 18.819 1.00 89.25 1082 LYS A N 1
ATOM 8619 C CA . LYS A 1 1082 ? -16.878 64.734 17.504 1.00 89.25 1082 LYS A CA 1
ATOM 8620 C C . LYS A 1 1082 ? -16.141 63.730 16.616 1.00 89.25 1082 LYS A C 1
ATOM 8622 O O . LYS A 1 1082 ? -16.140 63.899 15.400 1.00 89.25 1082 LYS A O 1
ATOM 8627 N N . ASP A 1 1083 ? -15.564 62.686 17.202 1.00 87.62 1083 ASP A N 1
ATOM 8628 C CA . ASP A 1 1083 ? -14.846 61.611 16.519 1.00 87.62 1083 ASP A CA 1
ATOM 8629 C C . ASP A 1 1083 ? -15.724 60.360 16.312 1.00 87.62 1083 ASP A C 1
ATOM 8631 O O . ASP A 1 1083 ? -15.304 59.391 15.671 1.00 87.62 1083 ASP A O 1
ATOM 8635 N N . GLY A 1 1084 ? -16.972 60.390 16.785 1.00 90.00 1084 GLY A N 1
ATOM 8636 C CA . GLY A 1 1084 ? -17.942 59.304 16.690 1.00 90.00 1084 GLY A CA 1
ATOM 8637 C C . GLY A 1 1084 ? -17.782 58.218 17.751 1.00 90.00 1084 GLY A C 1
ATOM 8638 O O . GLY A 1 1084 ? -18.293 57.112 17.567 1.00 90.00 1084 GLY A O 1
ATOM 8639 N N . ASN A 1 1085 ? -17.040 58.481 18.829 1.00 92.56 1085 ASN A N 1
ATOM 8640 C CA . ASN A 1 1085 ? -16.898 57.546 19.942 1.00 92.56 1085 ASN A CA 1
ATOM 8641 C C . ASN A 1 1085 ? -18.007 57.776 20.966 1.00 92.56 1085 ASN A C 1
ATOM 8643 O O . ASN A 1 1085 ? -18.366 58.918 21.254 1.00 92.56 1085 ASN A O 1
ATOM 8647 N N . LEU A 1 1086 ? -18.528 56.699 21.544 1.00 94.25 1086 LEU A N 1
ATOM 8648 C CA . LEU A 1 1086 ? -19.555 56.802 22.566 1.00 94.25 1086 LEU A CA 1
ATOM 8649 C C . LEU A 1 1086 ? -18.979 57.353 23.865 1.00 94.25 1086 LEU A C 1
ATOM 8651 O O . LEU A 1 1086 ? -17.954 56.892 24.370 1.00 94.25 1086 LEU A O 1
ATOM 8655 N N . ALA A 1 1087 ? -19.697 58.323 24.413 1.00 91.06 1087 ALA A N 1
ATOM 8656 C CA . ALA A 1 1087 ? -19.516 58.823 25.758 1.00 91.06 1087 ALA A CA 1
ATOM 8657 C C . ALA A 1 1087 ? -19.710 57.682 26.773 1.00 91.06 1087 ALA A C 1
ATOM 8659 O O . ALA A 1 1087 ? -20.725 56.989 26.746 1.00 91.06 1087 ALA A O 1
ATOM 8660 N N . THR A 1 1088 ? -18.752 57.498 27.683 1.00 91.31 1088 THR A N 1
ATOM 8661 C CA . THR A 1 1088 ? -18.852 56.573 28.824 1.00 91.31 1088 THR A CA 1
ATOM 8662 C C . THR A 1 1088 ? -18.491 57.296 30.120 1.00 91.31 1088 THR A C 1
ATOM 8664 O O . THR A 1 1088 ? -17.784 58.310 30.119 1.00 91.31 1088 THR A O 1
ATOM 8667 N N . GLY A 1 1089 ? -18.993 56.797 31.246 1.00 89.88 1089 GLY A N 1
ATOM 8668 C CA . GLY A 1 1089 ? -18.798 57.411 32.554 1.00 89.88 1089 GLY A CA 1
ATOM 8669 C C . GLY A 1 1089 ? -19.527 58.748 32.708 1.00 89.88 1089 GLY A C 1
ATOM 8670 O O . GLY A 1 1089 ? -20.497 59.046 32.008 1.00 89.88 1089 GLY A O 1
ATOM 8671 N N . ARG A 1 1090 ? -19.068 59.564 33.665 1.00 89.44 1090 ARG A N 1
ATOM 8672 C CA . ARG A 1 1090 ? -19.633 60.895 33.916 1.00 89.44 1090 ARG A CA 1
ATOM 8673 C C . ARG A 1 1090 ? -19.137 61.881 32.867 1.00 89.44 1090 ARG A C 1
ATOM 8675 O O . ARG A 1 1090 ? -17.932 62.025 32.689 1.00 89.44 1090 ARG A O 1
ATOM 8682 N N . GLN A 1 1091 ? -20.062 62.568 32.211 1.00 89.88 1091 GLN A N 1
ATOM 8683 C CA . GLN A 1 1091 ? -19.770 63.476 31.108 1.00 89.88 1091 GLN A CA 1
ATOM 8684 C C . GLN A 1 1091 ? -20.523 64.784 31.290 1.00 89.88 1091 GLN A C 1
ATOM 8686 O O . GLN A 1 1091 ? -21.699 64.781 31.644 1.00 89.88 1091 GLN A O 1
ATOM 8691 N N . THR A 1 1092 ? -19.852 65.897 31.016 1.00 88.25 1092 THR A N 1
ATOM 8692 C CA . THR A 1 1092 ? -20.493 67.212 30.984 1.00 88.25 1092 THR A CA 1
ATOM 8693 C C . THR A 1 1092 ? -20.731 67.590 29.533 1.00 88.25 1092 THR A C 1
ATOM 8695 O O . THR A 1 1092 ? -19.778 67.861 28.805 1.00 88.25 1092 THR A O 1
ATOM 8698 N N . ILE A 1 1093 ? -21.994 67.597 29.115 1.00 87.44 1093 ILE A N 1
ATOM 8699 C CA . ILE A 1 1093 ? -22.411 67.923 27.747 1.00 87.44 1093 ILE A CA 1
ATOM 8700 C C . ILE A 1 1093 ? -23.393 69.089 27.855 1.00 87.44 1093 ILE A C 1
ATOM 8702 O O . ILE A 1 1093 ? -24.344 69.022 28.630 1.00 87.44 1093 ILE A O 1
ATOM 8706 N N . ASP A 1 1094 ? -23.115 70.187 27.150 1.00 84.19 1094 ASP A N 1
ATOM 8707 C CA . ASP A 1 1094 ? -23.908 71.426 27.194 1.00 84.19 1094 ASP A CA 1
ATOM 8708 C C . ASP A 1 1094 ? -24.212 71.918 28.621 1.00 84.19 1094 ASP A C 1
ATOM 8710 O O . ASP A 1 1094 ? -25.339 72.262 28.969 1.00 84.19 1094 ASP A O 1
ATOM 8714 N N . HIS A 1 1095 ? -23.176 71.941 29.468 1.00 85.31 1095 HIS A N 1
ATOM 8715 C CA . HIS A 1 1095 ? -23.220 72.354 30.882 1.00 85.31 1095 HIS A CA 1
ATOM 8716 C C . HIS A 1 1095 ? -24.029 71.445 31.826 1.00 85.31 1095 HIS A C 1
ATOM 8718 O O . HIS A 1 1095 ? -24.080 71.718 33.026 1.00 85.31 1095 HIS A O 1
ATOM 8724 N N . LEU A 1 1096 ? -24.596 70.344 31.331 1.00 87.25 1096 LEU A N 1
ATOM 8725 C CA . LEU A 1 1096 ? -25.326 69.359 32.126 1.00 87.25 1096 LEU A CA 1
ATOM 8726 C C . LEU A 1 1096 ? -24.464 68.118 32.366 1.00 87.25 1096 LEU A C 1
ATOM 8728 O O . LEU A 1 1096 ? -23.723 67.675 31.490 1.00 87.25 1096 LEU A O 1
ATOM 8732 N N . ASN A 1 1097 ? -24.544 67.563 33.576 1.00 89.81 1097 ASN A N 1
ATOM 8733 C CA . ASN A 1 1097 ? -23.811 66.356 33.949 1.00 89.81 1097 ASN A CA 1
ATOM 8734 C C . ASN A 1 1097 ? -24.666 65.127 33.650 1.00 89.81 1097 ASN A C 1
ATOM 8736 O O . ASN A 1 1097 ? -25.729 64.975 34.240 1.00 89.81 1097 ASN A O 1
ATOM 8740 N N . TYR A 1 1098 ? -24.170 64.229 32.812 1.00 92.06 1098 TYR A N 1
ATOM 8741 C CA . TYR A 1 1098 ? -24.788 62.950 32.480 1.00 92.06 1098 TYR A CA 1
ATOM 8742 C C . TYR A 1 1098 ? -23.912 61.800 32.959 1.00 92.06 1098 TYR A C 1
ATOM 8744 O O . TYR A 1 1098 ? -22.703 61.962 33.151 1.00 92.06 1098 TYR A O 1
ATOM 8752 N N . TYR A 1 1099 ? -24.510 60.624 33.110 1.00 92.19 1099 TYR A N 1
ATOM 8753 C CA . TYR A 1 1099 ? -23.763 59.388 33.284 1.00 92.19 1099 TYR A CA 1
ATOM 8754 C C . TYR A 1 1099 ? -24.130 58.394 32.189 1.00 92.19 1099 TYR A C 1
ATOM 8756 O O . TYR A 1 1099 ? -25.309 58.130 31.946 1.00 92.19 1099 TYR A O 1
ATOM 8764 N N . PHE A 1 1100 ? -23.107 57.848 31.543 1.00 92.75 1100 PHE A N 1
ATOM 8765 C CA . PHE A 1 1100 ? -23.225 56.779 30.566 1.00 92.75 1100 PHE A CA 1
ATOM 8766 C C . PHE A 1 1100 ? -22.557 55.522 31.125 1.00 92.75 1100 PHE A C 1
ATOM 8768 O O . PHE A 1 1100 ? -21.449 55.573 31.662 1.00 92.75 1100 PHE A O 1
ATOM 8775 N N . ASN A 1 1101 ? -23.226 54.385 30.999 1.00 90.00 1101 ASN A N 1
ATOM 8776 C CA . ASN A 1 1101 ? -22.701 53.085 31.384 1.00 90.00 1101 ASN A CA 1
ATOM 8777 C C . ASN A 1 1101 ? -21.479 52.709 30.528 1.00 90.00 1101 ASN A C 1
ATOM 8779 O O . ASN A 1 1101 ? -21.172 53.347 29.519 1.00 90.00 1101 ASN A O 1
ATOM 8783 N N . ALA A 1 1102 ? -20.776 51.642 30.914 1.00 87.44 1102 ALA A N 1
ATOM 8784 C CA . ALA A 1 1102 ? -19.608 51.157 30.173 1.00 87.44 1102 ALA A CA 1
ATOM 8785 C C . ALA A 1 1102 ? -19.931 50.751 28.719 1.00 87.44 1102 ALA A C 1
ATOM 8787 O O . ALA A 1 1102 ? -19.056 50.818 27.862 1.00 87.44 1102 ALA A O 1
ATOM 8788 N N . ASP A 1 1103 ? -21.182 50.377 28.432 1.00 86.38 1103 ASP A N 1
ATOM 8789 C CA . ASP A 1 1103 ? -21.683 50.086 27.080 1.00 86.38 1103 ASP A CA 1
ATOM 8790 C C . ASP A 1 1103 ? -22.084 51.350 26.287 1.00 86.38 1103 ASP A C 1
ATOM 8792 O O . ASP A 1 1103 ? -22.593 51.249 25.172 1.00 86.38 1103 ASP A O 1
ATOM 8796 N N . GLY A 1 1104 ? -21.877 52.540 26.860 1.00 89.31 1104 GLY A N 1
ATOM 8797 C CA . GLY A 1 1104 ? -22.223 53.838 26.286 1.00 89.31 1104 GLY A CA 1
ATOM 8798 C C . GLY A 1 1104 ? -23.676 54.269 26.493 1.00 89.31 1104 GLY A C 1
ATOM 8799 O O . GLY A 1 1104 ? -24.036 55.369 26.074 1.00 89.31 1104 GLY A O 1
ATOM 8800 N N . SER A 1 1105 ? -24.525 53.443 27.115 1.00 92.44 1105 SER A N 1
ATOM 8801 C CA . SER A 1 1105 ? -25.938 53.787 27.324 1.00 92.44 1105 SER A CA 1
ATOM 8802 C C . SER A 1 1105 ? -26.127 54.812 28.448 1.00 92.44 1105 SER A C 1
ATOM 8804 O O . SER A 1 1105 ? -25.550 54.683 29.523 1.00 92.44 1105 SER A O 1
ATOM 8806 N N . GLN A 1 1106 ? -26.945 55.837 28.219 1.00 94.44 1106 GLN A N 1
ATOM 8807 C CA . GLN A 1 1106 ? -27.234 56.905 29.178 1.00 94.44 1106 GLN A CA 1
ATOM 8808 C C . GLN A 1 1106 ? -28.149 56.413 30.310 1.00 94.44 1106 GLN A C 1
ATOM 8810 O O . GLN A 1 1106 ? -29.195 55.817 30.046 1.00 94.44 1106 GLN A O 1
ATOM 8815 N N . VAL A 1 1107 ? -27.811 56.725 31.565 1.00 92.44 1107 VAL A N 1
ATOM 8816 C CA . VAL A 1 1107 ? -28.706 56.516 32.716 1.00 92.44 1107 VAL A CA 1
ATOM 8817 C C . VAL A 1 1107 ? -29.733 57.648 32.776 1.00 92.44 1107 VAL A C 1
ATOM 8819 O O . VAL A 1 1107 ? -29.370 58.824 32.741 1.00 92.44 1107 VAL A O 1
ATOM 8822 N N . LYS A 1 1108 ? -31.020 57.296 32.857 1.00 91.00 1108 LYS A N 1
ATOM 8823 C CA . LYS A 1 1108 ? -32.153 58.235 32.899 1.00 91.00 1108 LYS A CA 1
ATOM 8824 C C . LYS A 1 1108 ? -33.232 57.703 33.841 1.00 91.00 1108 LYS A C 1
ATOM 8826 O O . LYS A 1 1108 ? -33.512 56.509 33.816 1.00 91.00 1108 LYS A O 1
ATOM 8831 N N . SER A 1 1109 ? -33.849 58.590 34.623 1.00 89.81 1109 SER A N 1
ATOM 8832 C CA . SER A 1 1109 ? -34.920 58.272 35.588 1.00 89.81 1109 SER A CA 1
ATOM 8833 C C . SER A 1 1109 ? -34.577 57.157 36.583 1.00 89.81 1109 SER A C 1
ATOM 8835 O O . SER A 1 1109 ? -35.466 56.413 36.994 1.00 89.81 1109 SER A O 1
ATOM 8837 N N . ASP A 1 1110 ? -33.308 57.025 36.968 1.00 91.44 1110 ASP A N 1
ATOM 8838 C CA . ASP A 1 1110 ? -32.862 55.908 37.800 1.00 91.44 1110 ASP A CA 1
ATOM 8839 C C . ASP A 1 1110 ? -31.754 56.303 38.783 1.00 91.44 1110 ASP A C 1
ATOM 8841 O O . ASP A 1 1110 ? -31.001 57.266 38.578 1.00 91.44 1110 ASP A O 1
ATOM 8845 N N . PHE A 1 1111 ? -31.672 55.537 39.869 1.00 89.44 1111 PHE A N 1
ATOM 8846 C CA . PHE A 1 1111 ? -30.560 55.574 40.804 1.00 89.44 1111 PHE A CA 1
ATOM 8847 C C . PHE A 1 1111 ? -29.399 54.745 40.257 1.00 89.44 1111 PHE A C 1
ATOM 8849 O O . PHE A 1 1111 ? -29.580 53.627 39.788 1.00 89.44 1111 PHE A O 1
ATOM 8856 N N . PHE A 1 1112 ? -28.179 55.256 40.385 1.00 90.75 1112 PHE A N 1
ATOM 8857 C CA . PHE A 1 1112 ? -26.979 54.521 39.997 1.00 90.75 1112 PHE A CA 1
ATOM 8858 C C . PHE A 1 1112 ? -25.863 54.702 41.022 1.00 90.75 1112 PHE A C 1
ATOM 8860 O O . PHE A 1 1112 ? -25.880 55.614 41.852 1.00 90.75 1112 PHE A O 1
ATOM 8867 N N . THR A 1 1113 ? -24.884 53.804 40.976 1.00 86.56 1113 THR A N 1
ATOM 8868 C CA . THR A 1 1113 ? -23.716 53.811 41.858 1.00 86.56 1113 THR A CA 1
ATOM 8869 C C . THR A 1 1113 ? -22.440 53.694 41.036 1.00 86.56 1113 THR A C 1
ATOM 8871 O O . THR A 1 1113 ? -22.415 53.021 40.008 1.00 86.56 1113 THR A O 1
ATOM 8874 N N . LEU A 1 1114 ? -21.382 54.362 41.493 1.00 81.00 1114 LEU A N 1
ATOM 8875 C CA . LEU A 1 1114 ? -20.064 54.350 40.853 1.00 81.00 1114 LEU A CA 1
ATOM 8876 C C . LEU A 1 1114 ? -19.062 53.433 41.569 1.00 81.00 1114 LEU A C 1
ATOM 8878 O O . LEU A 1 1114 ? -17.994 53.153 41.036 1.00 81.00 1114 LEU A O 1
ATOM 8882 N N . ASP A 1 1115 ? -19.386 52.980 42.780 1.00 78.69 1115 ASP A N 1
ATOM 8883 C CA . ASP A 1 1115 ? -18.452 52.351 43.719 1.00 78.69 1115 ASP A CA 1
ATOM 8884 C C . ASP A 1 1115 ? -19.020 51.072 44.362 1.00 78.69 1115 ASP A C 1
ATOM 8886 O O . ASP A 1 1115 ? -18.655 50.697 45.481 1.00 78.69 1115 ASP A O 1
ATOM 8890 N N . GLY A 1 1116 ? -19.909 50.383 43.640 1.00 68.56 1116 GLY A N 1
ATOM 8891 C CA . GLY A 1 1116 ? -20.459 49.093 44.061 1.00 68.56 1116 GLY A CA 1
ATOM 8892 C C . GLY A 1 1116 ? -21.486 49.195 45.191 1.00 68.56 1116 GLY A C 1
ATOM 8893 O O . GLY A 1 1116 ? -21.571 48.296 46.024 1.00 68.56 1116 GLY A O 1
ATOM 8894 N N . GLY A 1 1117 ? -22.258 50.284 45.235 1.00 74.44 1117 GLY A N 1
ATOM 8895 C CA . GLY A 1 1117 ? -23.399 50.461 46.140 1.00 74.44 1117 GLY A CA 1
ATOM 8896 C C . GLY A 1 1117 ? -23.105 51.259 47.411 1.00 74.44 1117 GLY A C 1
ATOM 8897 O O . GLY A 1 1117 ? -23.987 51.359 48.268 1.00 74.44 1117 GLY A O 1
ATOM 8898 N N . LYS A 1 1118 ? -21.902 51.838 47.548 1.00 79.31 1118 LYS A N 1
ATOM 8899 C CA . LYS A 1 1118 ? -21.521 52.647 48.722 1.00 79.31 1118 LYS A CA 1
ATOM 8900 C C . LYS A 1 1118 ? -22.014 54.089 48.597 1.00 79.31 1118 LYS A C 1
ATOM 8902 O O . LYS A 1 1118 ? -22.548 54.633 49.560 1.00 79.31 1118 LYS A O 1
ATOM 8907 N N . THR A 1 1119 ? -21.901 54.666 47.405 1.00 87.88 1119 THR A N 1
ATOM 8908 C CA . THR A 1 1119 ? -22.335 56.021 47.074 1.00 87.88 1119 THR A CA 1
ATOM 8909 C C . THR A 1 1119 ? -23.373 55.967 45.963 1.00 87.88 1119 THR A C 1
ATOM 8911 O O . THR A 1 1119 ? -23.173 55.336 44.921 1.00 87.88 1119 THR A O 1
ATOM 8914 N N . TRP A 1 1120 ? -24.498 56.632 46.203 1.00 90.62 1120 TRP A N 1
ATOM 8915 C CA . TRP A 1 1120 ? -25.654 56.635 45.314 1.00 90.62 1120 TRP A CA 1
ATOM 8916 C C . TRP A 1 1120 ? -25.816 57.995 44.642 1.00 90.62 1120 TRP A C 1
ATOM 8918 O O . TRP A 1 1120 ? -25.576 59.028 45.260 1.00 90.62 1120 TRP A O 1
ATOM 8928 N N . TYR A 1 1121 ? -26.249 57.980 43.389 1.00 93.12 1121 TYR A N 1
ATOM 8929 C CA . TYR A 1 1121 ? -26.547 59.138 42.552 1.00 93.12 1121 TYR A CA 1
ATOM 8930 C C . TYR A 1 1121 ? -27.919 58.923 41.913 1.00 93.12 1121 TYR A C 1
ATOM 8932 O O . TYR A 1 1121 ? -28.395 57.790 41.843 1.00 93.12 1121 TYR A O 1
ATOM 8940 N N . TYR A 1 1122 ? -28.554 59.985 41.427 1.00 93.12 1122 TYR A N 1
ATOM 8941 C CA . TYR A 1 1122 ? -29.810 59.878 40.685 1.00 93.12 1122 TYR A CA 1
ATOM 8942 C C . TYR A 1 1122 ? -29.751 60.722 39.416 1.00 93.12 1122 TYR A C 1
ATOM 8944 O O . TYR A 1 1122 ? -29.329 61.879 39.471 1.00 93.12 1122 TYR A O 1
ATOM 8952 N N . ALA A 1 1123 ? -30.170 60.148 38.288 1.00 93.00 1123 ALA A N 1
ATOM 8953 C CA . ALA A 1 1123 ? -30.305 60.854 37.018 1.00 93.00 1123 ALA A CA 1
ATOM 8954 C C . ALA A 1 1123 ? -31.784 61.152 36.733 1.00 93.00 1123 ALA A C 1
ATOM 8956 O O . ALA A 1 1123 ? -32.639 60.272 36.840 1.00 93.00 1123 ALA A O 1
ATOM 8957 N N . LYS A 1 1124 ? -32.092 62.395 36.350 1.00 90.56 1124 LYS A N 1
ATOM 8958 C CA . LYS A 1 1124 ? -33.439 62.834 35.953 1.00 90.56 1124 LYS A CA 1
ATOM 8959 C C . LYS A 1 1124 ? -33.896 62.122 34.667 1.00 90.56 1124 LYS A C 1
ATOM 8961 O O . LYS A 1 1124 ? -33.145 61.380 34.036 1.00 90.56 1124 LYS A O 1
ATOM 8966 N N . ASP A 1 1125 ? -35.129 62.373 34.248 1.00 89.12 1125 ASP A N 1
ATOM 8967 C CA . ASP A 1 1125 ? -35.704 61.869 32.992 1.00 89.12 1125 ASP A CA 1
ATOM 8968 C C . ASP A 1 1125 ? -34.980 62.350 31.733 1.00 89.12 1125 ASP A C 1
ATOM 8970 O O . ASP A 1 1125 ? -34.940 61.640 30.735 1.00 89.12 1125 ASP A O 1
ATOM 8974 N N . ASN A 1 1126 ? -34.352 63.520 31.777 1.00 86.19 1126 ASN A N 1
ATOM 8975 C CA . ASN A 1 1126 ? -33.459 64.008 30.732 1.00 86.19 1126 ASN A CA 1
ATOM 8976 C C . ASN A 1 1126 ? -32.029 63.426 30.840 1.00 86.19 1126 ASN A C 1
ATOM 8978 O O . ASN A 1 1126 ? -31.233 63.626 29.929 1.00 86.19 1126 ASN A O 1
ATOM 8982 N N . GLY A 1 1127 ? -31.724 62.668 31.902 1.00 87.44 1127 GLY A N 1
ATOM 8983 C CA . GLY A 1 1127 ? -30.426 62.043 32.190 1.00 87.44 1127 GLY A CA 1
ATOM 8984 C C . GLY A 1 1127 ? -29.480 62.876 33.059 1.00 87.44 1127 GLY A C 1
ATOM 8985 O O . GLY A 1 1127 ? -28.388 62.415 33.388 1.00 87.44 1127 GLY A O 1
ATOM 8986 N N . GLU A 1 1128 ? -29.863 64.097 33.430 1.00 92.62 1128 GLU A N 1
ATOM 8987 C CA . GLU A 1 1128 ? -29.027 64.986 34.235 1.00 92.62 1128 GLU A CA 1
ATOM 8988 C C . GLU A 1 1128 ? -28.882 64.463 35.675 1.00 92.62 1128 GLU A C 1
ATOM 8990 O O . GLU A 1 1128 ? -29.876 64.158 36.336 1.00 92.62 1128 GLU A O 1
ATOM 8995 N N . ILE A 1 1129 ? -27.654 64.397 36.189 1.00 92.81 1129 ILE A N 1
ATOM 8996 C CA . ILE A 1 1129 ? -27.360 63.995 37.569 1.00 92.81 1129 ILE A CA 1
ATOM 8997 C C . ILE A 1 1129 ? -27.858 65.071 38.541 1.00 92.81 1129 ILE A C 1
ATOM 8999 O O . ILE A 1 1129 ? -27.531 66.251 38.414 1.00 92.81 1129 ILE A O 1
ATOM 9003 N N . VAL A 1 1130 ? -28.629 64.656 39.543 1.00 92.12 1130 VAL A N 1
ATOM 9004 C CA . VAL A 1 1130 ? -29.219 65.531 40.561 1.00 92.12 1130 VAL A CA 1
ATOM 9005 C C . VAL A 1 1130 ? -28.192 65.989 41.603 1.00 92.12 1130 VAL A C 1
ATOM 9007 O O . VAL A 1 1130 ? -27.404 65.193 42.107 1.00 92.12 1130 VAL A O 1
ATOM 9010 N N . THR A 1 1131 ? -28.273 67.264 41.994 1.00 90.38 1131 THR A N 1
ATOM 9011 C CA . THR A 1 1131 ? -27.603 67.851 43.166 1.00 90.38 1131 THR A CA 1
ATOM 9012 C C . THR A 1 1131 ? -28.624 68.611 44.028 1.00 90.38 1131 THR A C 1
ATOM 9014 O O . THR A 1 1131 ? -29.665 69.053 43.538 1.00 90.38 1131 THR A O 1
ATOM 9017 N N . GLY A 1 1132 ? -28.358 68.749 45.329 1.00 89.06 1132 GLY A N 1
ATOM 9018 C CA . GLY A 1 1132 ? -29.256 69.388 46.295 1.00 89.06 1132 GLY A CA 1
ATOM 9019 C C . GLY A 1 1132 ? -30.433 68.511 46.743 1.00 89.06 1132 GLY A C 1
ATOM 9020 O O . GLY A 1 1132 ? -30.418 67.286 46.616 1.00 89.06 1132 GLY A O 1
ATOM 9021 N N . ALA A 1 1133 ? -31.460 69.141 47.320 1.00 88.12 1133 ALA A N 1
ATOM 9022 C CA . ALA A 1 1133 ? -32.674 68.448 47.752 1.00 88.12 1133 ALA A CA 1
ATOM 9023 C C . ALA A 1 1133 ? -33.522 68.042 46.538 1.00 88.12 1133 ALA A C 1
ATOM 9025 O O . ALA A 1 1133 ? -33.858 68.888 45.709 1.00 88.12 1133 ALA A O 1
ATOM 9026 N N . TYR A 1 1134 ? -33.907 66.769 46.454 1.00 91.75 1134 TYR A N 1
ATOM 9027 C CA . TYR A 1 1134 ? -34.700 66.262 45.336 1.00 91.75 1134 TYR A CA 1
ATOM 9028 C C . TYR A 1 1134 ? -35.666 65.170 45.782 1.00 91.75 1134 TYR A C 1
ATOM 9030 O O . TYR A 1 1134 ? -35.349 64.359 46.658 1.00 91.75 1134 TYR A O 1
ATOM 9038 N N . SER A 1 1135 ? -36.855 65.158 45.177 1.00 88.69 1135 SER A N 1
ATOM 9039 C CA . SER A 1 1135 ? -37.878 64.166 45.484 1.00 88.69 1135 SER A CA 1
ATOM 9040 C C . SER A 1 1135 ? -37.977 63.118 44.386 1.00 88.69 1135 SER A C 1
ATOM 9042 O O . SER A 1 1135 ? -38.166 63.450 43.219 1.00 88.69 1135 SER A O 1
ATOM 9044 N N . VAL A 1 1136 ? -37.883 61.850 44.785 1.00 88.44 1136 VAL A N 1
ATOM 9045 C CA . VAL A 1 1136 ? -38.081 60.695 43.903 1.00 88.44 1136 VAL A CA 1
ATOM 9046 C C . VAL A 1 1136 ? -39.219 59.868 44.488 1.00 88.44 1136 VAL A C 1
ATOM 9048 O O . VAL A 1 1136 ? -39.144 59.430 45.636 1.00 88.44 1136 VAL A O 1
ATOM 9051 N N . GLY A 1 1137 ? -40.313 59.712 43.738 1.00 82.06 1137 GLY A N 1
ATOM 9052 C CA . GLY A 1 1137 ? -41.472 58.922 44.174 1.00 82.06 1137 GLY A CA 1
ATOM 9053 C C . GLY A 1 1137 ? -42.113 59.386 45.494 1.00 82.06 1137 GLY A C 1
ATOM 9054 O O . GLY A 1 1137 ? -42.581 58.554 46.264 1.00 82.06 1137 GLY A O 1
ATOM 9055 N N . GLY A 1 1138 ? -42.096 60.692 45.795 1.00 83.50 1138 GLY A N 1
ATOM 9056 C CA . GLY A 1 1138 ? -42.668 61.271 47.024 1.00 83.50 1138 GLY A CA 1
ATOM 9057 C C . GLY A 1 1138 ? -41.756 61.223 48.257 1.00 83.50 1138 GLY A C 1
ATOM 9058 O O . GLY A 1 1138 ? -42.077 61.823 49.283 1.00 83.50 1138 GLY A O 1
ATOM 9059 N N . LYS A 1 1139 ? -40.593 60.570 48.158 1.00 89.44 1139 LYS A N 1
ATOM 9060 C CA . LYS A 1 1139 ? -39.560 60.555 49.201 1.00 89.44 1139 LYS A CA 1
ATOM 9061 C C . LYS A 1 1139 ? -38.565 61.679 48.970 1.00 89.44 1139 LYS A C 1
ATOM 9063 O O . LYS A 1 1139 ? -38.314 62.054 47.826 1.00 89.44 1139 LYS A O 1
ATOM 9068 N N . ASN A 1 1140 ? -38.023 62.241 50.047 1.00 90.88 1140 ASN A N 1
ATOM 9069 C CA . ASN A 1 1140 ? -37.095 63.369 49.977 1.00 90.88 1140 ASN A CA 1
ATOM 9070 C C . ASN A 1 1140 ? -35.672 62.904 50.265 1.00 90.88 1140 ASN A C 1
ATOM 9072 O O . ASN A 1 1140 ? -35.397 62.364 51.339 1.00 90.88 1140 ASN A O 1
ATOM 9076 N N . TYR A 1 1141 ? -34.785 63.182 49.318 1.00 93.12 1141 TYR A N 1
ATOM 9077 C CA . TYR A 1 1141 ? -33.365 62.869 49.367 1.00 93.12 1141 TYR A CA 1
ATOM 9078 C C . TYR A 1 1141 ? -32.551 64.154 49.254 1.00 93.12 1141 TYR A C 1
ATOM 9080 O O . TYR A 1 1141 ? -33.051 65.189 48.804 1.00 93.12 1141 TYR A O 1
ATOM 9088 N N . TYR A 1 1142 ? -31.287 64.085 49.650 1.00 93.00 1142 TYR A N 1
ATOM 9089 C CA . TYR A 1 1142 ? -30.347 65.177 49.455 1.00 93.00 1142 TYR A CA 1
ATOM 9090 C C . TYR A 1 1142 ? -29.082 64.650 48.811 1.00 93.00 1142 TYR A C 1
ATOM 9092 O O . TYR A 1 1142 ? -28.505 63.671 49.282 1.00 93.00 1142 TYR A O 1
ATOM 9100 N N . PHE A 1 1143 ? -28.662 65.311 47.745 1.00 92.56 1143 PHE A N 1
ATOM 9101 C CA . PHE A 1 1143 ? -27.449 65.006 47.011 1.00 92.56 1143 PHE A CA 1
ATOM 9102 C C . PHE A 1 1143 ? -26.467 66.164 47.204 1.00 92.56 1143 PHE A C 1
ATOM 9104 O O . PHE A 1 1143 ? -26.853 67.332 47.155 1.00 92.56 1143 PHE A O 1
ATOM 9111 N N . LYS A 1 1144 ? -25.199 65.864 47.473 1.00 90.25 1144 LYS A N 1
ATOM 9112 C CA . LYS A 1 1144 ? -24.141 66.872 47.608 1.00 90.25 1144 LYS A CA 1
ATOM 9113 C C . LYS A 1 1144 ? -23.864 67.530 46.249 1.00 90.25 1144 LYS A C 1
ATOM 9115 O O . LYS A 1 1144 ? -24.409 67.122 45.225 1.00 90.25 1144 LYS A O 1
ATOM 9120 N N . GLU A 1 1145 ? -23.006 68.546 46.220 1.00 87.50 1145 GLU A N 1
ATOM 9121 C CA . GLU A 1 1145 ? -22.627 69.233 44.970 1.00 87.50 1145 GLU A CA 1
ATOM 9122 C C . GLU A 1 1145 ? -21.972 68.299 43.942 1.00 87.50 1145 GLU A C 1
ATOM 9124 O O . GLU A 1 1145 ? -22.115 68.497 42.739 1.00 87.50 1145 GLU A O 1
ATOM 9129 N N . ASP A 1 1146 ? -21.310 67.235 44.396 1.00 85.31 1146 ASP A N 1
ATOM 9130 C CA . ASP A 1 1146 ? -20.766 66.193 43.523 1.00 85.31 1146 ASP A CA 1
ATOM 9131 C C . ASP A 1 1146 ? -21.832 65.191 43.033 1.00 85.31 1146 ASP A C 1
ATOM 9133 O O . ASP A 1 1146 ? -21.521 64.309 42.233 1.00 85.31 1146 ASP A O 1
ATOM 9137 N N . GLY A 1 1147 ? -23.090 65.330 43.458 1.00 88.06 1147 GLY A N 1
ATOM 9138 C CA . GLY A 1 1147 ? -24.217 64.458 43.129 1.00 88.06 1147 GLY A CA 1
ATOM 9139 C C . GLY A 1 1147 ? -24.372 63.239 44.038 1.00 88.06 1147 GLY A C 1
ATOM 9140 O O . GLY A 1 1147 ? -25.309 62.470 43.842 1.00 88.06 1147 GLY A O 1
ATOM 9141 N N . SER A 1 1148 ? -23.488 63.037 45.022 1.00 90.88 1148 SER A N 1
ATOM 9142 C CA . SER A 1 1148 ? -23.576 61.895 45.940 1.00 90.88 1148 SER A CA 1
ATOM 9143 C C . SER A 1 1148 ? -24.702 62.059 46.963 1.00 90.88 1148 SER A C 1
ATOM 9145 O O . SER A 1 1148 ? -24.849 63.107 47.591 1.00 90.88 1148 SER A O 1
ATOM 9147 N N . GLN A 1 1149 ? -25.503 61.016 47.163 1.00 93.62 1149 GLN A N 1
ATOM 9148 C CA . GLN A 1 1149 ? -26.614 60.995 48.112 1.00 93.62 1149 GLN A CA 1
ATOM 9149 C C . GLN A 1 1149 ? -26.103 60.995 49.560 1.00 93.62 1149 GLN A C 1
ATOM 9151 O O . GLN A 1 1149 ? -25.236 60.205 49.933 1.00 93.62 1149 GLN A O 1
ATOM 9156 N N . VAL A 1 1150 ? -26.686 61.841 50.407 1.00 92.56 1150 VAL A N 1
ATOM 9157 C CA . VAL A 1 1150 ? -26.449 61.835 51.853 1.00 92.56 1150 VAL A CA 1
ATOM 9158 C C . VAL A 1 1150 ? -27.247 60.701 52.501 1.00 92.56 1150 VAL A C 1
ATOM 9160 O O . VAL A 1 1150 ? -28.468 60.636 52.359 1.00 92.56 1150 VAL A O 1
ATOM 9163 N N . LYS A 1 1151 ? -26.561 59.826 53.245 1.00 91.00 1151 LYS A N 1
ATOM 9164 C CA . LYS A 1 1151 ? -27.158 58.746 54.046 1.00 91.00 1151 LYS A CA 1
ATOM 9165 C C . LYS A 1 1151 ? -26.478 58.683 55.411 1.00 91.00 1151 LYS A C 1
ATOM 9167 O O . LYS A 1 1151 ? -25.254 58.698 55.487 1.00 91.00 1151 LYS A O 1
ATOM 9172 N N . GLY A 1 1152 ? -27.267 58.585 56.477 1.00 88.75 1152 GLY A N 1
ATOM 9173 C CA . GLY A 1 1152 ? -26.788 58.387 57.848 1.00 88.75 1152 GLY A CA 1
ATOM 9174 C C . GLY A 1 1152 ? -26.165 59.619 58.497 1.00 88.75 1152 GLY A C 1
ATOM 9175 O O . GLY A 1 1152 ? -25.446 59.475 59.485 1.00 88.75 1152 GLY A O 1
ATOM 9176 N N . ASP A 1 1153 ? -26.437 60.809 57.963 1.00 91.12 1153 ASP A N 1
ATOM 9177 C CA . ASP A 1 1153 ? -25.789 62.051 58.378 1.00 91.12 1153 ASP A CA 1
ATOM 9178 C C . ASP A 1 1153 ? -26.779 63.223 58.454 1.00 91.12 1153 ASP A C 1
ATOM 9180 O O . ASP A 1 1153 ? -27.874 63.197 57.870 1.00 91.12 1153 ASP A O 1
ATOM 9184 N N . PHE A 1 1154 ? -26.385 64.259 59.193 1.00 89.62 1154 PHE A N 1
ATOM 9185 C CA . PHE A 1 1154 ? -27.121 65.508 59.307 1.00 89.62 1154 PHE A CA 1
ATOM 9186 C C . PHE A 1 1154 ? -26.765 66.458 58.159 1.00 89.62 1154 PHE A C 1
ATOM 9188 O O . PHE A 1 1154 ? -25.601 66.689 57.847 1.00 89.62 1154 PHE A O 1
ATOM 9195 N N . VAL A 1 1155 ? -27.775 67.105 57.590 1.00 90.75 1155 VAL A N 1
ATOM 9196 C CA . VAL A 1 1155 ? -27.617 68.254 56.698 1.00 90.75 1155 VAL A CA 1
ATOM 9197 C C . VAL A 1 1155 ? -28.128 69.487 57.421 1.00 90.75 1155 VAL A C 1
ATOM 9199 O O . VAL A 1 1155 ? -29.262 69.520 57.910 1.00 90.75 1155 VAL A O 1
ATOM 9202 N N . LYS A 1 1156 ? -27.288 70.520 57.479 1.00 88.00 1156 LYS A N 1
ATOM 9203 C CA . LYS A 1 1156 ? -27.692 71.834 57.968 1.00 88.00 1156 LYS A CA 1
ATOM 9204 C C . LYS A 1 1156 ? -28.487 72.544 56.880 1.00 88.00 1156 LYS A C 1
ATOM 9206 O O . LYS A 1 1156 ? -27.969 72.820 55.801 1.00 88.00 1156 LYS A O 1
ATOM 9211 N N . ASN A 1 1157 ? -29.746 72.832 57.173 1.00 83.62 1157 ASN A N 1
ATOM 9212 C CA . ASN A 1 1157 ? -30.611 73.596 56.292 1.00 83.62 1157 ASN A CA 1
ATOM 9213 C C . ASN A 1 1157 ? -30.179 75.069 56.266 1.00 83.62 1157 ASN A C 1
ATOM 9215 O O . ASN A 1 1157 ? -29.517 75.562 57.183 1.00 83.62 1157 ASN A O 1
ATOM 9219 N N . ALA A 1 1158 ? -30.611 75.796 55.233 1.00 80.69 1158 ALA A N 1
ATOM 9220 C CA . ALA A 1 1158 ? -30.298 77.216 55.067 1.00 80.69 1158 ALA A CA 1
ATOM 9221 C C . ALA A 1 1158 ? -30.759 78.098 56.250 1.00 80.69 1158 ALA A C 1
ATOM 9223 O O . ALA A 1 1158 ? -30.151 79.129 56.514 1.00 80.69 1158 ALA A O 1
ATOM 9224 N N . ASP A 1 1159 ? -31.790 77.681 56.993 1.00 79.75 1159 ASP A N 1
ATOM 9225 C CA . ASP A 1 1159 ? -32.313 78.375 58.182 1.00 79.75 1159 ASP A CA 1
ATOM 9226 C C . ASP A 1 1159 ? -31.570 78.033 59.490 1.00 79.75 1159 ASP A C 1
ATOM 9228 O O . ASP A 1 1159 ? -31.950 78.489 60.567 1.00 79.75 1159 ASP A O 1
ATOM 9232 N N . GLY A 1 1160 ? -30.514 77.220 59.412 1.00 79.88 1160 GLY A N 1
ATOM 9233 C CA . GLY A 1 1160 ? -29.718 76.786 60.556 1.00 79.88 1160 GLY A CA 1
ATOM 9234 C C . GLY A 1 1160 ? -30.253 75.554 61.287 1.00 79.88 1160 GLY A C 1
ATOM 9235 O O . GLY A 1 1160 ? -29.525 75.009 62.118 1.00 79.88 1160 GLY A O 1
ATOM 9236 N N . SER A 1 1161 ? -31.460 75.077 60.963 1.00 85.31 1161 SER A N 1
ATOM 9237 C CA . SER A 1 1161 ? -31.993 73.817 61.496 1.00 85.31 1161 SER A CA 1
ATOM 9238 C C . SER A 1 1161 ? -31.262 72.601 60.917 1.00 85.31 1161 SER A C 1
ATOM 9240 O O . SER A 1 1161 ? -30.678 72.668 59.834 1.00 85.31 1161 SER A O 1
ATOM 9242 N N . LEU A 1 1162 ? -31.306 71.469 61.619 1.00 90.12 1162 LEU A N 1
ATOM 9243 C CA . LEU A 1 1162 ? -30.684 70.222 61.169 1.00 90.12 1162 LEU A CA 1
ATOM 9244 C C . LEU A 1 1162 ? -31.744 69.238 60.663 1.00 90.12 1162 LEU A C 1
ATOM 9246 O O . LEU A 1 1162 ? -32.707 68.957 61.370 1.00 90.12 1162 LEU A O 1
ATOM 9250 N N . SER A 1 1163 ? -31.546 68.677 59.474 1.00 91.75 1163 SER A N 1
ATOM 9251 C CA . SER A 1 1163 ? -32.278 67.509 58.966 1.00 91.75 1163 SER A CA 1
ATOM 9252 C C . SER A 1 1163 ? -31.369 66.288 59.004 1.00 91.75 1163 SER A C 1
ATOM 9254 O O . SER A 1 1163 ? -30.175 66.430 58.785 1.00 91.75 1163 SER A O 1
ATOM 9256 N N . TYR A 1 1164 ? -31.906 65.093 59.235 1.00 92.00 1164 TYR A N 1
ATOM 9257 C CA . TYR A 1 1164 ? -31.134 63.849 59.138 1.00 92.00 1164 TYR A CA 1
ATOM 9258 C C . TYR A 1 1164 ? -31.699 62.973 58.030 1.00 92.00 1164 TYR A C 1
ATOM 9260 O O . TYR A 1 1164 ? -32.920 62.893 57.867 1.00 92.00 1164 TYR A O 1
ATOM 9268 N N . TYR A 1 1165 ? -30.811 62.323 57.283 1.00 92.31 1165 TYR A N 1
ATOM 9269 C CA . TYR A 1 1165 ? -31.162 61.384 56.221 1.00 92.31 1165 TYR A CA 1
ATOM 9270 C C . TYR A 1 1165 ? -30.807 59.975 56.676 1.00 92.31 1165 TYR A C 1
ATOM 9272 O O . TYR A 1 1165 ? -29.703 59.725 57.148 1.00 92.31 1165 TYR A O 1
ATOM 9280 N N . ASP A 1 1166 ? -31.767 59.064 56.586 1.00 89.62 1166 ASP A N 1
ATOM 9281 C CA . ASP A 1 1166 ? -31.689 57.716 57.135 1.00 89.62 1166 ASP A CA 1
ATOM 9282 C C . ASP A 1 1166 ? -30.472 56.947 56.595 1.00 89.62 1166 ASP A C 1
ATOM 9284 O O . ASP A 1 1166 ? -30.131 57.036 55.414 1.00 89.62 1166 ASP A O 1
ATOM 9288 N N . LYS A 1 1167 ? -29.787 56.201 57.468 1.00 87.88 1167 LYS A N 1
ATOM 9289 C CA . LYS A 1 1167 ? -28.532 55.515 57.120 1.00 87.88 1167 LYS A CA 1
ATOM 9290 C C . LYS A 1 1167 ? -28.702 54.447 56.041 1.00 87.88 1167 LYS A C 1
ATOM 9292 O O . LYS A 1 1167 ? -27.794 54.249 55.238 1.00 87.88 1167 LYS A O 1
ATOM 9297 N N . ASP A 1 1168 ? -29.864 53.799 55.989 1.00 87.25 1168 ASP A N 1
ATOM 9298 C CA . ASP A 1 1168 ? -30.092 52.648 55.119 1.00 87.25 1168 ASP A CA 1
ATOM 9299 C C . ASP A 1 1168 ? -30.799 53.068 53.827 1.00 87.25 1168 ASP A C 1
ATOM 9301 O O . ASP A 1 1168 ? -30.421 52.635 52.740 1.00 87.25 1168 ASP A O 1
ATOM 9305 N N . SER A 1 1169 ? -31.779 53.966 53.916 1.00 87.44 1169 SER A N 1
ATOM 9306 C CA . SER A 1 1169 ? -32.589 54.407 52.772 1.00 87.44 1169 SER A CA 1
ATOM 9307 C C . SER A 1 1169 ? -32.161 55.749 52.173 1.00 87.44 1169 SER A C 1
ATOM 9309 O O . SER A 1 1169 ? -32.439 56.000 51.004 1.00 87.44 1169 SER A O 1
ATOM 9311 N N . GLY A 1 1170 ? -31.477 56.606 52.937 1.00 88.75 1170 GLY A N 1
ATOM 9312 C CA . GLY A 1 1170 ? -31.167 57.983 52.538 1.00 88.75 1170 GLY A CA 1
ATOM 9313 C C . GLY A 1 1170 ? -32.361 58.931 52.594 1.00 88.75 1170 GLY A C 1
ATOM 9314 O O . GLY A 1 1170 ? -32.244 60.076 52.179 1.00 88.75 1170 GLY A O 1
ATOM 9315 N N . GLU A 1 1171 ? -33.518 58.479 53.077 1.00 91.94 1171 GLU A N 1
ATOM 9316 C CA . GLU A 1 1171 ? -34.734 59.288 53.172 1.00 91.94 1171 GLU A CA 1
ATOM 9317 C C . GLU A 1 1171 ? -34.667 60.249 54.372 1.00 91.94 1171 GLU A C 1
ATOM 9319 O O . GLU A 1 1171 ? -34.220 59.874 55.457 1.00 91.94 1171 GLU A O 1
ATOM 9324 N N . ARG A 1 1172 ? -35.121 61.498 54.209 1.00 93.31 1172 ARG A N 1
ATOM 9325 C CA . ARG A 1 1172 ? -35.158 62.485 55.304 1.00 93.31 1172 ARG A CA 1
ATOM 9326 C C . ARG A 1 1172 ? -36.103 62.043 56.432 1.00 93.31 1172 ARG A C 1
ATOM 9328 O O . ARG A 1 1172 ? -37.298 61.882 56.188 1.00 93.31 1172 ARG A O 1
ATOM 9335 N N . LEU A 1 1173 ? -35.617 61.923 57.674 1.00 90.81 1173 LEU A N 1
ATOM 9336 C CA . LEU A 1 1173 ? -36.466 61.531 58.811 1.00 90.81 1173 LEU A CA 1
ATOM 9337 C C . LEU A 1 1173 ? -37.493 62.612 59.135 1.00 90.81 1173 LEU A C 1
ATOM 9339 O O . LEU A 1 1173 ? -37.187 63.803 59.156 1.00 90.81 1173 LEU A O 1
ATOM 9343 N N . ASN A 1 1174 ? -38.699 62.166 59.471 1.00 90.31 1174 ASN A N 1
ATOM 9344 C CA . ASN A 1 1174 ? -39.792 63.012 59.912 1.00 90.31 1174 ASN A CA 1
ATOM 9345 C C . ASN A 1 1174 ? -40.632 62.294 60.981 1.00 90.31 1174 ASN A C 1
ATOM 9347 O O . ASN A 1 1174 ? -40.843 61.089 60.874 1.00 90.31 1174 ASN A O 1
ATOM 9351 N N . ASN A 1 1175 ? -41.107 63.038 61.982 1.00 89.88 1175 ASN A N 1
ATOM 9352 C CA . ASN A 1 1175 ? -41.924 62.588 63.120 1.00 89.88 1175 ASN A CA 1
ATOM 9353 C C . ASN A 1 1175 ? -41.388 61.345 63.844 1.00 89.88 1175 ASN A C 1
ATOM 9355 O O . ASN A 1 1175 ? -42.115 60.377 64.060 1.00 89.88 1175 ASN A O 1
ATOM 9359 N N . ARG A 1 1176 ? -40.096 61.343 64.187 1.00 90.00 1176 ARG A N 1
ATOM 9360 C CA . ARG A 1 1176 ? -39.461 60.203 64.866 1.00 90.00 1176 ARG A CA 1
ATOM 9361 C C . ARG A 1 1176 ? -38.234 60.597 65.676 1.00 90.00 1176 ARG A C 1
ATOM 9363 O O . ARG A 1 1176 ? -37.523 61.543 65.331 1.00 90.00 1176 ARG A O 1
ATOM 9370 N N . PHE A 1 1177 ? -37.970 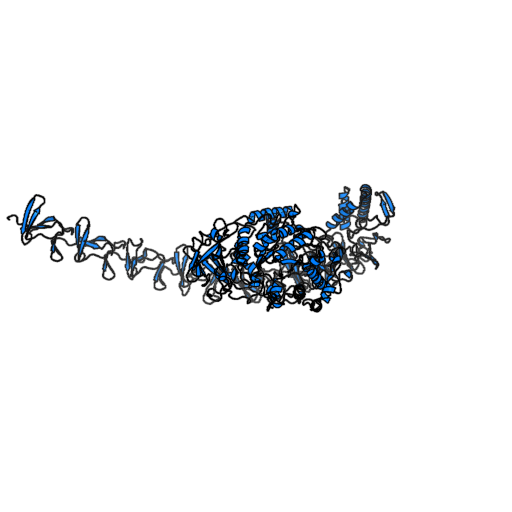59.814 66.719 1.00 88.69 1177 PHE A N 1
ATOM 9371 C CA . PHE A 1 1177 ? -36.724 59.877 67.474 1.00 88.69 1177 PHE A CA 1
ATOM 9372 C C . PHE A 1 1177 ? -35.568 59.228 66.702 1.00 88.69 1177 PHE A C 1
ATOM 9374 O O . PHE A 1 1177 ? -35.746 58.239 65.987 1.00 88.69 1177 PHE A O 1
ATOM 9381 N N . LEU A 1 1178 ? -34.371 59.770 66.899 1.00 91.00 1178 LEU A N 1
ATOM 9382 C CA . LEU A 1 1178 ? -33.098 59.221 66.446 1.00 91.00 1178 LEU A CA 1
ATOM 9383 C C . LEU A 1 1178 ? -32.110 59.272 67.607 1.00 91.00 1178 LEU A C 1
ATOM 9385 O O . LEU A 1 1178 ? -31.972 60.314 68.245 1.00 91.00 1178 LEU A O 1
ATOM 9389 N N . THR A 1 1179 ? -31.372 58.189 67.834 1.00 86.06 1179 THR A N 1
ATOM 9390 C CA . THR A 1 1179 ? -30.177 58.226 68.679 1.00 86.06 1179 THR A CA 1
ATOM 9391 C C . THR A 1 1179 ? -28.926 58.116 67.826 1.00 86.06 1179 THR A C 1
ATOM 9393 O O . THR A 1 1179 ? -28.856 57.297 66.912 1.00 86.06 1179 THR A O 1
ATOM 9396 N N . THR A 1 1180 ? -27.927 58.935 68.140 1.00 81.00 1180 THR A N 1
ATOM 9397 C CA . THR A 1 1180 ? -26.587 58.853 67.542 1.00 81.00 1180 THR A CA 1
ATOM 9398 C C . THR A 1 1180 ? -25.643 57.972 68.372 1.00 81.00 1180 THR A C 1
ATOM 9400 O O . THR A 1 1180 ? -24.440 57.966 68.131 1.00 81.00 1180 THR A O 1
ATOM 9403 N N . GLY A 1 1181 ? -26.163 57.251 69.375 1.00 78.56 1181 GLY A N 1
ATOM 9404 C CA . GLY A 1 1181 ? -25.372 56.537 70.381 1.00 78.56 1181 GLY A CA 1
ATOM 9405 C C . GLY A 1 1181 ? -25.083 57.384 71.629 1.00 78.56 1181 GLY A C 1
ATOM 9406 O O . GLY A 1 1181 ? -25.428 58.563 71.695 1.00 78.56 1181 GLY A O 1
ATOM 9407 N N . ASN A 1 1182 ? -24.482 56.767 72.655 1.00 80.19 1182 ASN A N 1
ATOM 9408 C CA . ASN A 1 1182 ? -24.120 57.397 73.941 1.00 80.19 1182 ASN A CA 1
ATOM 9409 C C . ASN A 1 1182 ? -25.280 58.111 74.668 1.00 80.19 1182 ASN A C 1
ATOM 9411 O O . ASN A 1 1182 ? -25.070 59.103 75.360 1.00 80.19 1182 ASN A O 1
ATOM 9415 N N . ASN A 1 1183 ? -26.508 57.602 74.506 1.00 81.25 1183 ASN A N 1
ATOM 9416 C CA . ASN A 1 1183 ? -27.743 58.174 75.060 1.00 81.25 1183 ASN A CA 1
ATOM 9417 C C . ASN A 1 1183 ? -28.037 59.623 74.607 1.00 81.25 1183 ASN A C 1
ATOM 9419 O O . ASN A 1 1183 ? -28.773 60.341 75.281 1.00 81.25 1183 ASN A O 1
ATOM 9423 N N . VAL A 1 1184 ? -27.503 60.047 73.454 1.00 87.94 1184 VAL A N 1
ATOM 9424 C CA . VAL A 1 1184 ? -27.864 61.316 72.804 1.00 87.94 1184 VAL A CA 1
ATOM 9425 C C . VAL A 1 1184 ? -29.031 61.063 71.854 1.00 87.94 1184 VAL A C 1
ATOM 9427 O O . VAL A 1 1184 ? -28.944 60.207 70.969 1.00 87.94 1184 VAL A O 1
ATOM 9430 N N . TRP A 1 1185 ? -30.123 61.799 72.047 1.00 90.81 1185 TRP A N 1
ATOM 9431 C CA . TRP A 1 1185 ? -31.368 61.636 71.299 1.00 90.81 1185 TRP A CA 1
ATOM 9432 C C . TRP A 1 1185 ? -31.793 62.942 70.638 1.00 90.81 1185 TRP A C 1
ATOM 9434 O O . TRP A 1 1185 ? -31.652 64.012 71.219 1.00 90.81 1185 TRP A O 1
ATOM 9444 N N . TYR A 1 1186 ? -32.352 62.829 69.441 1.00 91.81 1186 TYR A N 1
ATOM 9445 C CA . TYR A 1 1186 ? -32.956 63.904 68.662 1.00 91.81 1186 TYR A CA 1
ATOM 9446 C C . TYR A 1 1186 ? -34.384 63.496 68.318 1.00 91.81 1186 TYR A C 1
ATOM 9448 O O . TYR A 1 1186 ? -34.656 62.308 68.140 1.00 91.81 1186 TYR A O 1
ATOM 9456 N N . TYR A 1 1187 ? -35.282 64.463 68.167 1.00 92.00 1187 TYR A N 1
ATOM 9457 C CA . TYR A 1 1187 ? -36.592 64.227 67.567 1.00 92.00 1187 TYR A CA 1
ATOM 9458 C C . TYR A 1 1187 ? -36.746 65.094 66.325 1.00 92.00 1187 TYR A C 1
ATOM 9460 O O . TYR A 1 1187 ? -36.496 66.299 66.370 1.00 92.00 1187 TYR A O 1
ATOM 9468 N N . PHE A 1 1188 ? -37.138 64.484 65.210 1.00 91.69 1188 PHE A N 1
ATOM 9469 C CA . PHE A 1 1188 ? -37.364 65.207 63.964 1.00 91.69 1188 PHE A CA 1
ATOM 9470 C C . PHE A 1 1188 ? -38.850 65.442 63.769 1.00 91.69 1188 PHE A C 1
ATOM 9472 O O . PHE A 1 1188 ? -39.613 64.482 63.747 1.00 91.69 1188 PHE A O 1
ATOM 9479 N N . LYS A 1 1189 ? -39.248 66.698 63.580 1.00 88.62 1189 LYS A N 1
ATOM 9480 C CA . LYS A 1 1189 ? -40.608 67.115 63.225 1.00 88.62 1189 LYS A CA 1
ATOM 9481 C C . LYS A 1 1189 ? -40.532 68.038 62.014 1.00 88.62 1189 LYS A C 1
ATOM 9483 O O . LYS A 1 1189 ? -39.641 68.880 61.933 1.00 88.62 1189 LYS A O 1
ATOM 9488 N N . ASP A 1 1190 ? -41.404 67.821 61.039 1.00 87.00 1190 ASP A N 1
ATOM 9489 C CA . ASP A 1 1190 ? -41.385 68.485 59.727 1.00 87.00 1190 ASP A CA 1
ATOM 9490 C C . ASP A 1 1190 ? -40.008 68.437 59.030 1.00 87.00 1190 ASP A C 1
ATOM 9492 O O . ASP A 1 1190 ? -39.567 69.368 58.353 1.00 87.00 1190 ASP A O 1
ATOM 9496 N N . GLY A 1 1191 ? -39.304 67.316 59.210 1.00 85.94 1191 GLY A N 1
ATOM 9497 C CA . GLY A 1 1191 ? -37.977 67.071 58.649 1.00 85.94 1191 GLY A CA 1
ATOM 9498 C C . GLY A 1 1191 ? -36.811 67.719 59.401 1.00 85.94 1191 GLY A C 1
ATOM 9499 O O . GLY A 1 1191 ? -35.686 67.642 58.907 1.00 85.94 1191 GLY A O 1
ATOM 9500 N N . LYS A 1 1192 ? -37.039 68.367 60.551 1.00 90.75 1192 LYS A N 1
ATOM 9501 C CA . LYS A 1 1192 ? -36.030 69.149 61.287 1.00 90.75 1192 LYS A CA 1
ATOM 9502 C C . LYS A 1 1192 ? -35.914 68.702 62.743 1.00 90.75 1192 LYS A C 1
ATOM 9504 O O . LYS A 1 1192 ? -36.921 68.373 63.363 1.00 90.75 1192 LYS A O 1
ATOM 9509 N N . ALA A 1 1193 ? -34.703 68.713 63.295 1.00 91.31 1193 ALA A N 1
ATOM 9510 C CA . ALA A 1 1193 ? -34.462 68.468 64.712 1.00 91.31 1193 ALA A CA 1
ATOM 9511 C C . ALA A 1 1193 ? -35.102 69.587 65.548 1.00 91.31 1193 ALA A C 1
ATOM 9513 O O . ALA A 1 1193 ? -34.833 70.770 65.323 1.00 91.31 1193 ALA A O 1
ATOM 9514 N N . VAL A 1 1194 ? -35.963 69.213 66.491 1.00 91.06 1194 VAL A N 1
ATOM 9515 C CA . VAL A 1 1194 ? -36.658 70.158 67.376 1.00 91.06 1194 VAL A CA 1
ATOM 9516 C C . VAL A 1 1194 ? -35.746 70.641 68.508 1.00 91.06 1194 VAL A C 1
ATOM 9518 O O . VAL A 1 1194 ? -34.861 69.914 68.951 1.00 91.06 1194 VAL A O 1
ATOM 9521 N N . THR A 1 1195 ? -35.977 71.859 69.001 1.00 90.19 1195 THR A N 1
ATOM 9522 C CA . THR A 1 1195 ? -35.271 72.454 70.151 1.00 90.19 1195 THR A CA 1
ATOM 9523 C C . THR A 1 1195 ? -36.270 72.971 71.193 1.00 90.19 1195 THR A C 1
ATOM 9525 O O . THR A 1 1195 ? -37.459 73.146 70.908 1.00 90.19 1195 THR A O 1
ATOM 9528 N N . GLY A 1 1196 ? -35.803 73.206 72.419 1.00 88.75 1196 GLY A N 1
ATOM 9529 C CA . GLY A 1 1196 ? -36.625 73.645 73.546 1.00 88.75 1196 GLY A CA 1
ATOM 9530 C C . GLY A 1 1196 ? -37.594 72.572 74.051 1.00 88.75 1196 GLY A C 1
ATOM 9531 O O . GLY A 1 1196 ? -37.417 71.379 73.806 1.00 88.75 1196 GLY A O 1
ATOM 9532 N N . ARG A 1 1197 ? -38.629 73.009 74.775 1.00 87.12 1197 ARG A N 1
ATOM 9533 C CA . ARG A 1 1197 ? -39.687 72.140 75.313 1.00 87.12 1197 ARG A CA 1
ATOM 9534 C C . ARG A 1 1197 ? -40.603 71.659 74.188 1.00 87.12 1197 ARG A C 1
ATOM 9536 O O . ARG A 1 1197 ? -41.115 72.473 73.423 1.00 87.12 1197 ARG A O 1
ATOM 9543 N N . GLN A 1 1198 ? -40.816 70.352 74.108 1.00 89.69 1198 GLN A N 1
ATOM 9544 C CA . GLN A 1 1198 ? -41.617 69.696 73.079 1.00 89.69 1198 GLN A CA 1
ATOM 9545 C C . GLN A 1 1198 ? -42.543 68.667 73.716 1.00 89.69 1198 GLN A C 1
ATOM 9547 O O . GLN A 1 1198 ? -42.110 67.857 74.534 1.00 89.69 1198 GLN A O 1
ATOM 9552 N N . ASN A 1 1199 ? -43.809 68.682 73.307 1.00 87.19 1199 ASN A N 1
ATOM 9553 C CA . ASN A 1 1199 ? -44.755 67.623 73.629 1.00 87.19 1199 ASN A CA 1
ATOM 9554 C C . ASN A 1 1199 ? -44.743 66.603 72.486 1.00 87.19 1199 ASN A C 1
ATOM 9556 O O . ASN A 1 1199 ? -45.063 66.946 71.343 1.00 87.19 1199 ASN A O 1
ATOM 9560 N N . ILE A 1 1200 ? -44.323 65.381 72.797 1.00 88.62 1200 ILE A N 1
ATOM 9561 C CA . ILE A 1 1200 ? -44.241 64.267 71.856 1.00 88.62 1200 ILE A CA 1
ATOM 9562 C C . ILE A 1 1200 ? -45.015 63.114 72.489 1.00 88.62 1200 ILE A C 1
ATOM 9564 O O . ILE A 1 1200 ? -44.681 62.664 73.583 1.00 88.62 1200 ILE A O 1
ATOM 9568 N N . ASP A 1 1201 ? -46.087 62.688 71.824 1.00 84.25 1201 ASP A N 1
ATOM 9569 C CA . ASP A 1 1201 ? -46.969 61.600 72.262 1.00 84.25 1201 ASP A CA 1
ATOM 9570 C C . ASP A 1 1201 ? -47.488 61.741 73.710 1.00 84.25 1201 ASP A C 1
ATOM 9572 O O . ASP A 1 1201 ? -47.573 60.775 74.466 1.00 84.25 1201 ASP A O 1
ATOM 9576 N N . GLY A 1 1202 ? -47.847 62.969 74.108 1.00 83.06 1202 GLY A N 1
ATOM 9577 C CA . GLY A 1 1202 ? -48.433 63.276 75.420 1.00 83.06 1202 GLY A CA 1
ATOM 9578 C C . GLY A 1 1202 ? -47.415 63.444 76.550 1.00 83.06 1202 GLY A C 1
ATOM 9579 O O . GLY A 1 1202 ? -47.803 63.771 77.671 1.00 83.06 1202 GLY A O 1
ATOM 9580 N N . LYS A 1 1203 ? -46.125 63.264 76.257 1.00 86.88 1203 LYS A N 1
ATOM 9581 C CA . LYS A 1 1203 ? -45.015 63.419 77.197 1.00 86.88 1203 LYS A CA 1
ATOM 9582 C C . LYS A 1 1203 ? -44.195 64.644 76.838 1.00 86.88 1203 LYS A C 1
ATOM 9584 O O . LYS A 1 1203 ? -44.015 64.975 75.665 1.00 86.88 1203 LYS A O 1
ATOM 9589 N N . GLU A 1 1204 ? -43.701 65.336 77.855 1.00 88.75 1204 GLU A N 1
ATOM 9590 C CA . GLU A 1 1204 ? -42.895 66.531 77.649 1.00 88.75 1204 GLU A CA 1
ATOM 9591 C C . GLU A 1 1204 ? -41.409 66.238 77.771 1.00 88.75 1204 GLU A C 1
ATOM 9593 O O . GLU A 1 1204 ? -40.939 65.700 78.773 1.00 88.75 1204 GLU A O 1
ATOM 9598 N N . TYR A 1 1205 ? -40.680 66.660 76.746 1.00 90.12 1205 TYR A N 1
ATOM 9599 C CA . TYR A 1 1205 ? -39.242 66.520 76.610 1.00 90.12 1205 TYR A CA 1
ATOM 9600 C C . TYR A 1 1205 ? -38.618 67.894 76.393 1.00 90.12 1205 TYR A C 1
ATOM 9602 O O . TYR A 1 1205 ? -39.255 68.795 75.843 1.00 90.12 1205 TYR A O 1
ATOM 9610 N N . TYR A 1 1206 ? -37.355 68.052 76.773 1.00 88.56 1206 TYR A N 1
ATOM 9611 C CA . TYR A 1 1206 ? -36.590 69.253 76.458 1.00 88.56 1206 TYR A CA 1
ATOM 9612 C C . TYR A 1 1206 ? -35.403 68.904 75.579 1.00 88.56 1206 TYR A C 1
ATOM 9614 O O . TYR A 1 1206 ? -34.669 67.963 75.867 1.00 88.56 1206 TYR A O 1
ATOM 9622 N N . PHE A 1 1207 ? -35.199 69.683 74.525 1.00 91.06 1207 PHE A N 1
ATOM 9623 C CA . PHE A 1 1207 ? -34.058 69.569 73.631 1.00 91.06 1207 PHE A CA 1
ATOM 9624 C C . PHE A 1 1207 ? -33.219 70.843 73.725 1.00 91.06 1207 PHE A C 1
ATOM 9626 O O . PHE A 1 1207 ? -33.752 71.952 73.743 1.00 91.06 1207 PHE A O 1
ATOM 9633 N N . ASP A 1 1208 ? -31.902 70.708 73.810 1.00 87.12 1208 ASP A N 1
ATOM 9634 C CA . ASP A 1 1208 ? -31.001 71.855 73.872 1.00 87.12 1208 ASP A CA 1
ATOM 9635 C C . ASP A 1 1208 ? -30.959 72.633 72.541 1.00 87.12 1208 ASP A C 1
ATOM 9637 O O . ASP A 1 1208 ? -31.631 72.299 71.563 1.00 87.12 1208 ASP A O 1
ATOM 9641 N N . HIS A 1 1209 ? -30.151 73.694 72.477 1.00 84.25 1209 HIS A N 1
ATOM 9642 C CA . HIS A 1 1209 ? -30.033 74.517 71.269 1.00 84.25 1209 HIS A CA 1
ATOM 9643 C C . HIS A 1 1209 ? -29.421 73.773 70.059 1.00 84.25 1209 HIS A C 1
ATOM 9645 O O . HIS A 1 1209 ? -29.409 74.322 68.961 1.00 84.25 1209 HIS A O 1
ATOM 9651 N N . LEU A 1 1210 ? -28.869 72.565 70.243 1.00 83.00 1210 LEU A N 1
ATOM 9652 C CA . LEU A 1 1210 ? -28.384 71.686 69.169 1.00 83.00 1210 LEU A CA 1
ATOM 9653 C C . LEU A 1 1210 ? -29.405 70.599 68.806 1.00 83.00 1210 LEU A C 1
ATOM 9655 O O . LEU A 1 1210 ? -29.133 69.790 67.922 1.00 83.00 1210 LEU A O 1
ATOM 9659 N N . GLY A 1 1211 ? -30.563 70.569 69.470 1.00 87.31 1211 GLY A N 1
ATOM 9660 C CA . GLY A 1 1211 ? -31.613 69.575 69.273 1.00 87.31 1211 GLY A CA 1
ATOM 9661 C C . GLY A 1 1211 ? -31.382 68.262 70.018 1.00 87.31 1211 GLY A C 1
ATOM 9662 O 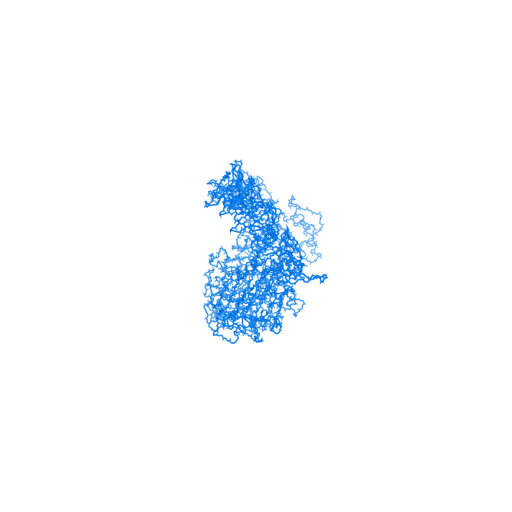O . GLY A 1 1211 ? -32.041 67.273 69.705 1.00 87.31 1211 GLY A O 1
ATOM 9663 N N . ARG A 1 1212 ? -30.455 68.227 70.987 1.00 90.50 1212 ARG A N 1
ATOM 9664 C CA . ARG A 1 1212 ? -30.171 67.038 71.806 1.00 90.50 1212 ARG A CA 1
ATOM 9665 C C . ARG A 1 1212 ? -31.087 67.005 73.021 1.00 90.50 1212 ARG A C 1
ATOM 9667 O O . ARG A 1 1212 ? -31.186 67.992 73.743 1.00 90.50 1212 ARG A O 1
ATOM 9674 N N . GLN A 1 1213 ? -31.720 65.868 73.271 1.00 91.75 1213 GLN A N 1
ATOM 9675 C CA . GLN A 1 1213 ? -32.606 65.661 74.410 1.00 91.75 1213 GLN A CA 1
ATOM 9676 C C . GLN A 1 1213 ? -31.832 65.799 75.727 1.00 91.75 1213 GLN A C 1
ATOM 9678 O O . GLN A 1 1213 ? -30.816 65.133 75.934 1.00 91.75 1213 GLN A O 1
ATOM 9683 N N . VAL A 1 1214 ? -32.329 66.640 76.628 1.00 87.25 1214 VAL A N 1
ATOM 9684 C CA . VAL A 1 1214 ? -31.799 66.801 77.982 1.00 87.25 1214 VAL A CA 1
ATOM 9685 C C . VAL A 1 1214 ? -32.379 65.709 78.878 1.00 87.25 1214 VAL A C 1
ATOM 9687 O O . VAL A 1 1214 ? -33.593 65.529 78.933 1.00 87.25 1214 VAL A O 1
ATOM 9690 N N . LYS A 1 1215 ? -31.507 65.003 79.606 1.00 87.06 1215 LYS A N 1
ATOM 9691 C CA . LYS A 1 1215 ? -31.877 63.981 80.596 1.00 87.06 1215 LYS A CA 1
ATOM 9692 C C . LYS A 1 1215 ? -31.080 64.154 81.884 1.00 87.06 1215 LYS A C 1
ATOM 9694 O O . LYS A 1 1215 ? -29.895 64.491 81.847 1.00 87.06 1215 LYS A O 1
ATOM 9699 N N . GLY A 1 1216 ? -31.720 63.904 83.023 1.00 81.19 1216 GLY A N 1
ATOM 9700 C CA . GLY A 1 1216 ? -31.080 63.821 84.337 1.00 81.19 1216 GLY A CA 1
ATOM 9701 C C . GLY A 1 1216 ? -30.493 65.128 84.871 1.00 81.19 1216 GLY A C 1
ATOM 9702 O O . GLY A 1 1216 ? -29.717 65.086 85.823 1.00 81.19 1216 GLY A O 1
ATOM 9703 N N . SER A 1 1217 ? -30.839 66.274 84.278 1.00 78.94 1217 SER A N 1
ATOM 9704 C CA . SER A 1 1217 ? -30.264 67.586 84.599 1.00 78.94 1217 SER A CA 1
ATOM 9705 C C . SER A 1 1217 ? -31.359 68.643 84.784 1.00 78.94 1217 SER A C 1
ATOM 9707 O O . SER A 1 1217 ? -32.316 68.653 84.005 1.00 78.94 1217 SER A O 1
ATOM 9709 N N . PRO A 1 1218 ? -31.241 69.543 85.781 1.00 80.06 1218 PRO A N 1
ATOM 9710 C CA . PRO A 1 1218 ? -32.173 70.650 85.947 1.00 80.06 1218 PRO A CA 1
ATOM 9711 C C . PRO A 1 1218 ? -31.955 71.725 84.871 1.00 80.06 1218 PRO A C 1
ATOM 9713 O O . PRO A 1 1218 ? -30.819 72.080 84.555 1.00 80.06 1218 PRO A O 1
ATOM 9716 N N . ILE A 1 1219 ? -33.045 72.267 84.331 1.00 82.62 1219 ILE A N 1
ATOM 9717 C CA . ILE A 1 1219 ? -33.062 73.342 83.336 1.00 82.62 1219 ILE A CA 1
ATOM 9718 C C . ILE A 1 1219 ? -33.703 74.583 83.949 1.00 82.62 1219 ILE A C 1
ATOM 9720 O O . ILE A 1 1219 ? -34.889 74.589 84.270 1.00 82.62 1219 ILE A O 1
ATOM 9724 N N . SER A 1 1220 ? -32.936 75.667 84.074 1.00 81.50 1220 SER A N 1
ATOM 9725 C CA . SER A 1 1220 ? -33.500 76.972 84.428 1.00 81.50 1220 SER A CA 1
ATOM 9726 C C . SER A 1 1220 ? -34.280 77.544 83.253 1.00 81.50 1220 SER A C 1
ATOM 9728 O O . SER A 1 1220 ? -33.715 77.833 82.198 1.00 81.50 1220 SER A O 1
ATOM 9730 N N . THR A 1 1221 ? -35.573 77.765 83.457 1.00 75.38 1221 THR A N 1
ATOM 9731 C CA . THR A 1 1221 ? -36.424 78.523 82.537 1.00 75.38 1221 THR A CA 1
ATOM 9732 C C . THR A 1 1221 ? -36.832 79.850 83.181 1.00 75.38 1221 THR A C 1
ATOM 9734 O O . THR A 1 1221 ? -36.766 79.980 84.405 1.00 75.38 1221 THR A O 1
ATOM 9737 N N . PRO A 1 1222 ? -37.330 80.832 82.408 1.00 76.56 1222 PRO A N 1
ATOM 9738 C CA . PRO A 1 1222 ? -37.859 82.079 82.969 1.00 76.56 1222 PRO A CA 1
ATOM 9739 C C . PRO A 1 1222 ? -39.003 81.892 83.981 1.00 76.56 1222 PRO A C 1
ATOM 9741 O O . PRO A 1 1222 ? -39.305 82.819 84.723 1.00 76.56 1222 PRO A O 1
ATOM 9744 N N . LYS A 1 1223 ? -39.656 80.720 83.995 1.00 76.94 1223 LYS A N 1
ATOM 9745 C CA . LYS A 1 1223 ? -40.765 80.388 84.902 1.00 76.94 1223 LYS A CA 1
ATOM 9746 C C . LYS A 1 1223 ? -40.326 79.646 86.171 1.00 76.94 1223 LYS A C 1
ATOM 9748 O O . LYS A 1 1223 ? -41.130 79.515 87.083 1.00 76.94 1223 LYS A O 1
ATOM 9753 N N . GLY A 1 1224 ? -39.084 79.166 86.229 1.00 79.44 1224 GLY A N 1
ATOM 9754 C CA . GLY A 1 1224 ? -38.574 78.325 87.311 1.00 79.44 1224 GLY A CA 1
ATOM 9755 C C . GLY A 1 1224 ? -37.656 77.217 86.794 1.00 79.44 1224 GLY A C 1
ATOM 9756 O O . GLY A 1 1224 ? -37.458 77.065 85.583 1.00 79.44 1224 GLY A O 1
ATOM 9757 N N . VAL A 1 1225 ? -37.084 76.440 87.712 1.00 84.25 1225 VAL A N 1
ATOM 9758 C CA . VAL A 1 1225 ? -36.216 75.304 87.373 1.00 84.25 1225 VAL A CA 1
ATOM 9759 C C . VAL A 1 1225 ? -37.077 74.076 87.089 1.00 84.25 1225 VAL A C 1
ATOM 9761 O O . VAL A 1 1225 ? -37.888 73.689 87.920 1.00 84.25 1225 VAL A O 1
ATOM 9764 N N . GLU A 1 1226 ? -36.904 73.469 85.923 1.00 88.38 1226 GLU A N 1
ATOM 9765 C CA . GLU A 1 1226 ? -37.563 72.226 85.506 1.00 88.38 1226 GLU A CA 1
ATOM 9766 C C . GLU A 1 1226 ? -36.570 71.062 85.617 1.00 88.38 1226 GLU A C 1
ATOM 9768 O O . GLU A 1 1226 ? -35.363 71.272 85.491 1.00 88.38 1226 GLU A O 1
ATOM 9773 N N . TYR A 1 1227 ? -37.041 69.831 85.810 1.00 86.56 1227 TYR A N 1
ATOM 9774 C CA . TYR A 1 1227 ? -36.182 68.644 85.778 1.00 86.56 1227 TYR A CA 1
ATOM 9775 C C . TYR A 1 1227 ? -36.770 67.573 84.864 1.00 86.56 1227 TYR A C 1
ATOM 9777 O O . TYR A 1 1227 ? -37.973 67.311 84.886 1.00 86.56 1227 TYR A O 1
ATOM 9785 N N . TYR A 1 1228 ? -35.902 66.963 84.060 1.00 86.94 1228 TYR A N 1
ATOM 9786 C CA . TYR A 1 1228 ? -36.240 65.892 83.128 1.00 86.94 1228 TYR A CA 1
ATOM 9787 C C . TYR A 1 1228 ? -35.507 64.635 83.586 1.00 86.94 1228 TYR A C 1
ATOM 9789 O O . TYR A 1 1228 ? -34.293 64.684 83.809 1.00 86.94 1228 TYR A O 1
ATOM 9797 N N . GLU A 1 1229 ? -36.229 63.534 83.792 1.00 83.88 1229 GLU A N 1
ATOM 9798 C CA . GLU A 1 1229 ? -35.661 62.355 84.448 1.00 83.88 1229 GLU A CA 1
ATOM 9799 C C . GLU A 1 1229 ? -34.538 61.699 83.623 1.00 83.88 1229 GLU A C 1
ATOM 9801 O O . GLU A 1 1229 ? -34.363 61.944 82.427 1.00 83.88 1229 GLU A O 1
ATOM 9806 N N . SER A 1 1230 ? -33.669 60.950 84.301 1.00 81.25 1230 SER A N 1
ATOM 9807 C CA . SER A 1 1230 ? -32.368 60.534 83.767 1.00 81.25 1230 SER A CA 1
ATOM 9808 C C . SER A 1 1230 ? -32.413 59.394 82.745 1.00 81.25 1230 SER A C 1
ATOM 9810 O O . SER A 1 1230 ? -31.426 59.187 82.036 1.00 81.25 1230 SER A O 1
ATOM 9812 N N . VAL A 1 1231 ? -33.526 58.671 82.630 1.00 81.88 1231 VAL A N 1
ATOM 9813 C CA . VAL A 1 1231 ? -33.669 57.474 81.792 1.00 81.88 1231 VAL A CA 1
ATOM 9814 C C . VAL A 1 1231 ? -34.351 57.810 80.463 1.00 81.88 1231 VAL A C 1
ATOM 9816 O O . VAL A 1 1231 ? -33.743 57.669 79.393 1.00 81.88 1231 VAL A O 1
ATOM 9819 N N . LEU A 1 1232 ? -35.596 58.281 80.493 1.00 82.88 1232 LEU A N 1
ATOM 9820 C CA . LEU A 1 1232 ? -36.404 58.553 79.294 1.00 82.88 1232 LEU A CA 1
ATOM 9821 C C . LEU A 1 1232 ? -36.352 60.033 78.872 1.00 82.88 1232 LEU A C 1
ATOM 9823 O O . LEU A 1 1232 ? -36.596 60.331 77.703 1.00 82.88 1232 LEU A O 1
ATOM 9827 N N . GLY A 1 1233 ? -35.914 60.934 79.755 1.00 85.06 1233 GLY A N 1
ATOM 9828 C CA . GLY A 1 1233 ? -35.895 62.382 79.552 1.00 85.06 1233 GLY A CA 1
ATOM 9829 C C . GLY A 1 1233 ? -37.245 63.061 79.744 1.00 85.06 1233 GLY A C 1
ATOM 9830 O O . GLY A 1 1233 ? -37.423 64.161 79.230 1.00 85.06 1233 GLY A O 1
ATOM 9831 N N . GLU A 1 1234 ? -38.205 62.414 80.402 1.00 87.88 1234 GLU A N 1
ATOM 9832 C CA . GLU A 1 1234 ? -39.553 62.956 80.602 1.00 87.88 1234 GLU A CA 1
ATOM 9833 C C . GLU A 1 1234 ? -39.559 64.014 81.708 1.00 87.88 1234 GLU A C 1
ATOM 9835 O O . GLU A 1 1234 ? -38.865 63.889 82.721 1.00 87.88 1234 GLU A O 1
ATOM 9840 N N . ARG A 1 1235 ? -40.344 65.078 81.528 1.00 87.81 1235 ARG A N 1
ATOM 9841 C CA . ARG A 1 1235 ? -40.487 66.114 82.551 1.00 87.81 1235 ARG A CA 1
ATOM 9842 C C . ARG A 1 1235 ? -41.088 65.535 83.828 1.00 87.81 1235 ARG A C 1
ATOM 9844 O O . ARG A 1 1235 ? -42.149 64.913 83.810 1.00 87.81 1235 ARG A O 1
ATOM 9851 N N . VAL A 1 1236 ? -40.449 65.832 84.950 1.00 85.31 1236 VAL A N 1
ATOM 9852 C CA . VAL A 1 1236 ? -40.912 65.439 86.275 1.00 85.31 1236 VAL A CA 1
ATOM 9853 C C . VAL A 1 1236 ? -41.927 66.453 86.817 1.00 85.31 1236 VAL A C 1
ATOM 9855 O O . VAL A 1 1236 ? -41.693 67.660 86.770 1.00 85.31 1236 VAL A O 1
ATOM 9858 N N . THR A 1 1237 ? -43.055 65.962 87.339 1.00 86.31 1237 THR A N 1
ATOM 9859 C CA . THR A 1 1237 ? -44.129 66.754 87.972 1.00 86.31 1237 THR A CA 1
ATOM 9860 C C . THR A 1 1237 ? -44.642 66.032 89.224 1.00 86.31 1237 THR A C 1
ATOM 9862 O O . THR A 1 1237 ? -44.586 64.803 89.291 1.00 86.31 1237 THR A O 1
ATOM 9865 N N . ASN A 1 1238 ? -45.130 66.782 90.216 1.00 86.31 1238 ASN A N 1
ATOM 9866 C CA . ASN A 1 1238 ? -45.724 66.285 91.467 1.00 86.31 1238 ASN A CA 1
ATOM 9867 C C . ASN A 1 1238 ? -44.895 65.236 92.234 1.00 86.31 1238 ASN A C 1
ATOM 9869 O O . ASN A 1 1238 ? -45.445 64.308 92.832 1.00 86.31 1238 ASN A O 1
ATOM 9873 N N . THR A 1 1239 ? -43.568 65.360 92.244 1.00 85.12 1239 THR A N 1
ATOM 9874 C CA . THR A 1 1239 ? -42.712 64.398 92.952 1.00 85.12 1239 THR A CA 1
ATOM 9875 C C . THR A 1 1239 ? -41.417 65.022 93.454 1.00 85.12 1239 THR A C 1
ATOM 9877 O O . THR A 1 1239 ? -40.945 66.039 92.950 1.00 85.12 1239 THR A O 1
ATOM 9880 N N . TRP A 1 1240 ? -40.834 64.379 94.462 1.00 82.88 1240 TRP A N 1
ATOM 9881 C CA . TRP A 1 1240 ? -39.508 64.690 94.976 1.00 82.88 1240 TRP A CA 1
ATOM 9882 C C . TRP A 1 1240 ? -38.434 64.054 94.097 1.00 82.88 1240 TRP A C 1
ATOM 9884 O O . TRP A 1 1240 ? -38.529 62.875 93.753 1.00 82.88 1240 TRP A O 1
ATOM 9894 N N . ILE A 1 1241 ? -37.394 64.820 93.777 1.00 84.00 1241 ILE A N 1
ATOM 9895 C CA . ILE A 1 1241 ? -36.177 64.322 93.136 1.00 84.00 1241 ILE A CA 1
ATOM 9896 C C . ILE A 1 1241 ? -35.007 64.549 94.077 1.00 84.00 1241 ILE A C 1
ATOM 9898 O O . ILE A 1 1241 ? -34.714 65.682 94.461 1.00 84.00 1241 ILE A O 1
ATOM 9902 N N . THR A 1 1242 ? -34.333 63.459 94.432 1.00 80.25 1242 THR A N 1
ATOM 9903 C CA . THR A 1 1242 ? -33.066 63.499 95.160 1.00 80.25 1242 THR A CA 1
ATOM 9904 C C . THR A 1 1242 ? -31.921 63.568 94.154 1.00 80.25 1242 THR A C 1
ATOM 9906 O O . THR A 1 1242 ? -31.728 62.654 93.351 1.00 80.25 1242 THR A O 1
ATOM 9909 N N . PHE A 1 1243 ? -31.167 64.662 94.185 1.00 77.44 1243 PHE A N 1
ATOM 9910 C CA . PHE A 1 1243 ? -29.971 64.851 93.372 1.00 77.44 1243 PHE A CA 1
ATOM 9911 C C . PHE A 1 1243 ? -28.775 64.108 93.980 1.00 77.44 1243 PHE A C 1
ATOM 9913 O O . PHE A 1 1243 ? -28.784 63.715 95.146 1.00 77.44 1243 PHE A O 1
ATOM 9920 N N . GLN A 1 1244 ? -27.718 63.904 93.188 1.00 74.12 1244 GLN A N 1
ATOM 9921 C CA . GLN A 1 1244 ? -26.540 63.127 93.603 1.00 74.12 1244 GLN A CA 1
ATOM 9922 C C . GLN A 1 1244 ? -25.808 63.691 94.835 1.00 74.12 1244 GLN A C 1
ATOM 9924 O O . GLN A 1 1244 ? -25.085 62.952 95.495 1.00 74.12 1244 GLN A O 1
ATOM 9929 N N . ASP A 1 1245 ? -26.001 64.971 95.166 1.00 75.31 1245 ASP A N 1
ATOM 9930 C CA . ASP A 1 1245 ? -25.447 65.615 96.364 1.00 75.31 1245 ASP A CA 1
ATOM 9931 C C . ASP A 1 1245 ? -26.288 65.373 97.637 1.00 75.31 1245 ASP A C 1
ATOM 9933 O O . ASP A 1 1245 ? -25.978 65.914 98.699 1.00 75.31 1245 ASP A O 1
ATOM 9937 N N . GLY A 1 1246 ? -27.345 64.557 97.542 1.00 75.25 1246 GLY A N 1
ATOM 9938 C CA . GLY A 1 1246 ? -28.255 64.209 98.634 1.00 75.25 1246 GLY A CA 1
ATOM 9939 C C . GLY A 1 1246 ? -29.381 65.219 98.864 1.00 75.25 1246 GLY A C 1
ATOM 9940 O O . GLY A 1 1246 ? -30.262 64.964 99.689 1.00 75.25 1246 GLY A O 1
ATOM 9941 N N . LYS A 1 1247 ? -29.405 66.350 98.143 1.00 79.19 1247 LYS A N 1
ATOM 9942 C CA . LYS A 1 1247 ? -30.499 67.324 98.247 1.00 79.19 1247 LYS A CA 1
ATOM 9943 C C . LYS A 1 1247 ? -31.741 66.802 97.552 1.00 79.19 1247 LYS A C 1
ATOM 9945 O O . LYS A 1 1247 ? -31.667 66.270 96.449 1.00 79.19 1247 LYS A O 1
ATOM 9950 N N . THR A 1 1248 ? -32.889 67.002 98.185 1.00 80.81 1248 THR A N 1
ATOM 9951 C CA . THR A 1 1248 ? -34.182 66.582 97.644 1.00 80.81 1248 THR A CA 1
ATOM 9952 C C . THR A 1 1248 ? -35.021 67.824 97.365 1.00 80.81 1248 THR A C 1
ATOM 9954 O O . THR A 1 1248 ? -35.150 68.669 98.245 1.00 80.81 1248 THR A O 1
ATOM 9957 N N . VAL A 1 1249 ? -35.528 67.965 96.137 1.00 82.62 1249 VAL A N 1
ATOM 9958 C CA . VAL A 1 1249 ? -36.346 69.111 95.693 1.00 82.62 1249 VAL A CA 1
ATOM 9959 C C . VAL A 1 1249 ? -37.677 68.591 95.168 1.00 82.62 1249 VAL A C 1
ATOM 9961 O O . VAL A 1 1249 ? -37.698 67.628 94.395 1.00 82.62 1249 VAL A O 1
ATOM 9964 N N . PHE A 1 1250 ? -38.782 69.197 95.600 1.00 84.38 1250 PHE A N 1
ATOM 9965 C CA . PHE A 1 1250 ? -40.112 68.860 95.106 1.00 84.38 1250 PHE A CA 1
ATOM 9966 C C . PHE A 1 1250 ? -40.386 69.622 93.811 1.00 84.38 1250 PHE A C 1
ATOM 9968 O O . PHE A 1 1250 ? -40.194 70.834 93.748 1.00 84.38 1250 PHE A O 1
ATOM 9975 N N . PHE A 1 1251 ? -40.842 68.920 92.779 1.00 85.25 1251 PHE A N 1
ATOM 9976 C CA . PHE A 1 1251 ? -41.340 69.534 91.552 1.00 85.25 1251 PHE A CA 1
ATOM 9977 C C . PHE A 1 1251 ? -42.865 69.547 91.608 1.00 85.25 1251 PHE A C 1
ATOM 9979 O O . PHE A 1 1251 ? -43.477 68.497 91.805 1.00 85.25 1251 PHE A O 1
ATOM 9986 N N . ASP A 1 1252 ? -43.464 70.729 91.470 1.00 83.94 1252 ASP A N 1
ATOM 9987 C CA . ASP A 1 1252 ? -44.907 70.941 91.606 1.00 83.94 1252 ASP A CA 1
ATOM 9988 C C . ASP A 1 1252 ? -45.728 70.285 90.477 1.00 83.94 1252 ASP A C 1
ATOM 9990 O O . ASP A 1 1252 ? -45.198 69.605 89.593 1.00 83.94 1252 ASP A O 1
ATOM 9994 N N . GLU A 1 1253 ? -47.048 70.479 90.495 1.00 83.69 1253 GLU A N 1
ATOM 9995 C CA . GLU A 1 1253 ? -47.963 69.943 89.475 1.00 83.69 1253 GLU A CA 1
ATOM 9996 C C . GLU A 1 1253 ? -47.666 70.453 88.062 1.00 83.69 1253 GLU A C 1
ATOM 9998 O O . GLU A 1 1253 ? -47.981 69.786 87.078 1.00 83.69 1253 GLU A O 1
ATOM 10003 N N . ASN A 1 1254 ? -47.005 71.605 87.961 1.00 80.62 1254 ASN A N 1
ATOM 10004 C CA . ASN A 1 1254 ? -46.563 72.190 86.707 1.00 80.62 1254 ASN A CA 1
ATOM 10005 C C . ASN A 1 1254 ? -45.124 71.770 86.359 1.00 80.62 1254 ASN A C 1
ATOM 10007 O O . ASN A 1 1254 ? -44.656 72.075 85.265 1.00 80.62 1254 ASN A O 1
ATOM 10011 N N . GLY A 1 1255 ? -44.435 71.054 87.254 1.00 83.12 1255 GLY A N 1
ATOM 10012 C CA . GLY A 1 1255 ? -43.081 70.523 87.129 1.00 83.12 1255 GLY A CA 1
ATOM 10013 C C . GLY A 1 1255 ? -41.982 71.554 87.336 1.00 83.12 1255 GLY A C 1
ATOM 10014 O O . GLY A 1 1255 ? -40.940 71.453 86.688 1.00 83.12 1255 GLY A O 1
ATOM 10015 N N . TYR A 1 1256 ? -42.234 72.586 88.136 1.00 85.00 1256 TYR A N 1
ATOM 10016 C CA . TYR A 1 1256 ? -41.236 73.566 88.559 1.00 85.00 1256 TYR A CA 1
ATOM 10017 C C . TYR A 1 1256 ? -40.751 73.247 89.975 1.00 85.00 1256 TYR A C 1
ATOM 10019 O O . TYR A 1 1256 ? -41.529 72.800 90.814 1.00 85.00 1256 TYR A O 1
ATOM 10027 N N . ALA A 1 1257 ? -39.461 73.457 90.229 1.00 81.81 1257 ALA A N 1
ATOM 10028 C CA . ALA A 1 1257 ? -38.858 73.274 91.541 1.00 81.81 1257 ALA A CA 1
ATOM 10029 C C . ALA A 1 1257 ? -39.478 74.244 92.557 1.00 81.81 1257 ALA A C 1
ATOM 10031 O O . ALA A 1 1257 ? -39.346 75.462 92.414 1.00 81.81 1257 ALA A O 1
ATOM 10032 N N . ASP A 1 1258 ? -40.115 73.686 93.579 1.00 80.00 1258 ASP A N 1
ATOM 10033 C CA . ASP A 1 1258 ? -40.615 74.398 94.747 1.00 80.00 1258 ASP A CA 1
ATOM 10034 C C . ASP A 1 1258 ? -39.564 74.277 95.856 1.00 80.00 1258 ASP A C 1
ATOM 10036 O O . ASP A 1 1258 ? -39.366 73.207 96.435 1.00 80.00 1258 ASP A O 1
ATOM 10040 N N . PHE A 1 1259 ? -38.816 75.358 96.081 1.00 78.06 1259 PHE A N 1
ATOM 10041 C CA . PHE A 1 1259 ? -37.739 75.392 97.075 1.00 78.06 1259 PHE A CA 1
ATOM 10042 C C . PHE A 1 1259 ? -38.236 75.730 98.489 1.00 78.06 1259 PHE A C 1
ATOM 10044 O O . PHE A 1 1259 ? -37.449 75.629 99.428 1.00 78.06 1259 PHE A O 1
ATOM 10051 N N . ASP A 1 1260 ? -39.505 76.126 98.640 1.00 72.06 1260 ASP A N 1
ATOM 10052 C CA . ASP A 1 1260 ? -40.099 76.519 99.924 1.00 72.06 1260 ASP A CA 1
ATOM 10053 C C . ASP A 1 1260 ? -40.798 75.338 100.642 1.00 72.06 1260 ASP A C 1
ATOM 10055 O O . ASP A 1 1260 ? -41.276 75.502 101.769 1.00 72.06 1260 ASP A O 1
ATOM 10059 N N . LYS A 1 1261 ? -40.855 74.155 100.007 1.00 56.19 1261 LYS A N 1
ATOM 10060 C CA . LYS A 1 1261 ? -41.507 72.923 100.490 1.00 56.19 1261 LYS A CA 1
ATOM 10061 C C . LYS A 1 1261 ? -40.586 71.909 101.157 1.00 56.19 1261 LYS A C 1
ATOM 10063 O O . LYS A 1 1261 ? -39.407 71.797 100.755 1.00 56.19 1261 LYS A O 1
#

Solvent-accessible surface area (backbone atoms only — not comparable to full-atom values): 65654 Å² total; per-residue (Å²): 96,45,91,38,28,38,34,78,86,19,64,41,70,54,75,57,40,51,51,57,45,76,46,79,42,77,46,57,98,80,47,62,44,57,42,68,73,81,51,48,84,41,63,68,58,40,32,50,51,50,36,54,50,25,59,75,69,67,60,90,58,83,67,57,82,86,58,54,69,68,57,54,52,52,51,42,53,54,50,49,31,52,52,28,34,48,31,59,74,67,74,47,61,62,72,54,51,54,52,49,55,53,55,45,56,72,34,53,53,27,10,42,75,29,57,66,66,39,68,88,46,19,82,58,27,22,28,30,36,56,46,73,41,91,91,25,62,83,33,38,53,100,54,59,62,72,44,15,4,67,26,10,30,70,76,50,77,42,86,89,44,92,54,49,56,51,34,32,54,63,56,48,33,24,43,20,51,49,28,34,43,46,41,31,37,50,53,29,50,54,52,44,52,50,33,34,17,40,74,77,69,71,32,72,69,24,33,30,47,23,39,35,40,49,58,39,34,33,31,32,35,47,55,56,52,54,52,28,51,46,44,38,71,77,60,35,21,63,53,11,34,35,37,22,69,63,30,60,23,36,37,50,39,78,35,86,52,39,51,58,45,38,61,74,69,51,37,61,48,29,32,43,41,55,54,35,39,53,26,45,50,27,28,46,41,74,65,79,42,58,68,57,36,70,33,57,38,38,77,54,61,31,54,71,31,56,70,76,60,84,48,64,42,29,29,43,51,88,52,45,59,63,47,90,40,49,61,49,44,21,48,42,28,30,75,75,73,39,76,84,51,88,40,40,65,62,52,74,66,52,50,52,54,28,49,54,54,50,57,57,26,51,67,29,54,76,50,88,73,46,76,42,23,58,48,53,49,49,56,49,52,66,54,46,74,48,33,26,33,36,45,38,33,51,54,39,16,51,44,48,46,57,69,86,70,46,70,30,96,37,26,68,60,47,51,53,50,34,46,43,31,43,39,19,60,34,44,15,32,38,36,48,72,49,76,37,95,89,37,58,35,33,42,38,32,25,44,1,43,73,26,38,51,54,80,50,76,70,87,62,58,77,67,20,66,30,16,12,33,40,37,38,42,25,61,39,38,83,37,47,44,58,96,42,69,52,76,44,74,54,13,43,62,41,35,63,34,53,30,26,48,40,32,41,51,46,92,90,26,75,46,75,32,94,45,64,76,75,21,56,96,58,59,45,58,21,38,87,70,3,32,40,72,43,47,30,94,75,44,52,29,24,70,26,52,50,32,44,8,31,42,38,30,35,33,40,54,86,50,59,94,81,48,66,72,63,42,73,49,46,85,51,59,59,98,40,35,61,52,11,31,66,34,48,37,46,37,25,37,30,38,68,42,40,50,53,40,46,79,65,93,48,81,85,48,20,45,24,49,47,46,31,74,38,23,69,56,45,43,58,37,48,41,36,31,36,35,47,61,34,56,26,33,43,28,73,84,39,76,36,43,41,19,61,54,33,44,15,78,25,22,58,36,92,62,29,49,14,71,90,48,64,27,72,42,29,39,40,67,31,46,39,46,20,38,35,33,27,46,75,60,64,21,40,35,23,40,54,43,72,74,46,51,43,27,81,32,79,29,70,38,50,34,29,24,27,32,13,32,23,66,62,50,71,46,81,94,46,70,29,60,77,28,57,34,78,41,61,38,18,40,81,57,77,46,49,36,37,68,55,33,34,63,53,41,69,58,45,46,71,76,44,49,62,71,54,66,46,65,35,66,57,71,71,41,43,44,32,70,89,54,58,57,32,50,55,38,49,38,53,32,35,28,29,42,59,82,51,41,24,46,51,33,45,34,58,39,54,32,73,75,42,65,30,28,57,48,99,93,48,76,43,74,48,24,68,84,47,95,76,50,57,56,63,49,78,44,76,78,87,84,46,48,26,40,24,40,68,38,36,42,62,21,33,69,16,61,44,81,56,92,95,38,38,34,42,18,39,80,92,21,32,58,44,53,44,76,45,79,54,98,93,39,41,36,42,19,40,96,88,21,43,48,44,46,72,35,80,47,78,56,96,95,40,39,31,40,17,35,85,90,16,38,50,48,50,59,44,77,46,80,41,80,40,72,40,89,97,56,95,49,65,42,83,40,39,33,44,19,39,79,91,15,45,44,38,56,41,82,38,79,52,99,92,34,49,27,40,16,42,100,86,20,42,53,44,50,62,46,74,48,70,47,98,89,69,46,35,33,40,18,34,66,87,82,19,33,43,45,47,70,40,77,48,75,56,96,72,28,49,29,47,18,37,83,87,20,42,39,52,73,58,54,66,46,77,48,58,91,79,83,79,58,40,32,41,24,36,89,85,16,31,64,43,51,46,78,45,78,55,98,92,40,43,36,40,17,40,93,88,16,42,50,44,50,57,44,78,47,75,56,96,92,40,41,30,42,19,39,62,90,80,15,38,56,44,53,63,40,74,50,74,58,96,95,39,42,34,38,21,38,84,86,16,36,46,44,51,44,79,41,76,57,95,92,39,46,33,41,18,40,95,89,19,40,50,45,49,64,42,75,48,56,91,65,88,73,78,45,41,34,41,20,38,80,90,17,39,57,42,54,42,78,47,72,61,96,88,42,46,36,40,18,41,92,89,20,43,50,48,49,58,46,75,45,75,44,97,87,70,46,40,26,41,17,34,63,88,80,21,39,54,43,55,74,44,78,47,68,86,53,95,86,41,33,33,41,20,50,94,38,26,45,44,55,44,79,40,79,57,96,91,40,44,35,39,18,41,97,86,14,40,50,46,50,58,50,77,44,84,47,101,90,40,40,30,42,18,40,67,84,87,18,43,57,43,49,66,44,76,47,72,46,97,87,70,51,69,44,36,19,38,86,89,18,33,58,40,86,91,113

Sequence (1261 aa):
MVDGYLTPNSWYRPVTILENGEKWRVSTEKDFRPLLMAWWPDVDTQVAYLNTFSKHFNLNATYSTSQSQSELNAAAKTIQIKIEQEISAKKSTEWLRQAIESFVKEQDQWNTTTENYTLADHLQGGALLYVNNDKTPWANSDYRLLNRTPSNQDGSLNGTGRYLGGYEFLLANDVDNSNPVVQAEQLNQIHYLVNWGSIVMGDKDANFDGIRVDAVDNVDADLLQVYTNYFRAAFGVDKSEANALAHISILEAWDLNDNAYNQKHDGAALAMDNNLRYAIMGALYGSGSSLKDLITSSLTDRTNNSKYGDTQANYIFARAHDNLVQDIIRDIVQKEINPKSDGYTMTDAELKRAFEIYNEDMKKAEKRYTINNIPAAYALILQNMEQVTRVYYGDLYTDNGQYMATKSPYYDAITTLLKNRMKYVSGGQSMKVDTFNGKEILSSVRYGKDIMTADQTTGVAETSKHSGMLTLIANNQDFSLGDGTLKVNMGKLHANQAYRPLLLGTDKGIVTYENDAAAAGKIKYTDAEGNLTFSGDEIKGYRTVDMRGYLGVWVPVGAPDNQDIRVKGSDKKLDKTFSATEALDSQVIYEGFSNFQDFVEKDSQYTNKLIAENAELFKSWGITSFEMAPQFVSADDRTFLDSVIQNGYAFTDRYDLAMSKNNKYGSKEDLRDALKALHKQGIQAIADWVPDQLYQLPGQEVVTATRANSYGTPKANAYINNTLYVANSKSSGKDFQAQYGGEFLDELQKKYPQLFEDVMISTGKKIDPSVKIKQWSAKYMNGTNILGRGSRYVLSNDATGRYYQVTDNGIFLPKPLTDQGGKTGFYYDGKGMAYFDNSGFQAKNAFIKYAGNYYYFDKEGYMLTGRQDVDGKTYFFLPNGIQLRDSIYQQDGKYYYFGSFGEQYKDGYFVFDVPKEGTSETEAKFRYFSPTGEMAVGLTHAGGGLQYFDENGFQAKGTKYVTPDGKLYFFDKNSGNAYTNRWAEIDGIWYEFNDQGYAQAKKGEFYTTDGSTWFYRDAAGKNVTGALTLDGHEYYFRANGAQVKGEFVTENGKISYYTVDNGYKVKDKFFEVNGKWYHADKDGNLATGRQTIDHLNYYFNADGSQVKSDFFTLDGGKTWYYAKDNGEIVTGAYSVGGKNYYFKEDGSQVKGDFVKNADGSLSYYDKDSGERLNNRFLTTGNNVWYYFKDGKAVTGRQNIDGKEYYFDHLGRQVKGSPISTPKGVEYYESVLGERVTNTWITFQDGKTVFFDENGYADFDK

pLDDT: mean 92.87, std 6.77, range [51.53, 98.94]

Nearest PDB structures (foldseek):
  8fk4-assembly5_E  TM=9.849E-01  e=0.000E+00  Streptococcus mutans
  8fj9-assembly1_A  TM=9.822E-01  e=0.000E+00  Streptococcus mutans
  8uf5-assembly2_B  TM=9.771E-01  e=8.937E-104  Streptococcus mutans
  8fg8-assembly2_B  TM=9.765E-01  e=1.934E-103  Streptococcus mutans
  3aic-assembly8_H  TM=9.788E-01  e=3.373E-97  Streptococcus mutans

Foldseek 3Di:
DFPQFDFQLDWDFAQWACALLNDIDGTDPPPIDGPLLQFDQFPQLLQLVLQLLCVVVVVPDHDDQPDDPVVSVVSSSVSSNVLNNVCNVVVDCVVVSVSSVVSQLPDCQFFCVQLCFDCPFAPLRFFWFFDDDPVFNVQAAPALPWLCALQQQQNDGDDPDPDSLAFAFHAFFFFRCRALQLLLLLLLLVVCQQCVCCVPVVDNLLGFQEAEEPPRRHHRVLNQVLRQLCLCQPQVLLQFQLSLLSYEYEYPRQGPCVLVSCVVVLGSYAYAFNQLQVVCCCAAFDPVDDPVSNQPSTQDRQQWFQDFFPGGEHAYENAELCGLPLVLLLCCLCPPNNVPDSSWLDDPVSSVVSLVLVLVQLQDLDHPRHTAQNLLSLLSRLQDALYAYEYEQCQQAPLEEFAPPGGRPCNVSNLLSLLCSQQARDEAKRWDWDDAPNFIKIKIKHLAFPHRGQADQPPDDPSRLQYMKIKIDTNAQADFNVQHKDKDRSHQNQAFFKKFWQWWQDQAGIDGDNACVSGVVGIFTHHNSRITMDGRVRAGHRRGSHHGHIIIMMGTHDGDPPRGSQDRIDSHRDPHSDGRDSNSSLAYEYARHHLHYAQDPDQCRAQLNVLLVCLVVCLSSSHQEYEYFAQAAAAQPSSTNCNVSQRNLAHAASSCSQPVHGGSRHHPVSSSSSSSSNVVSNHGYYHYSHSTHYPDAPRKHWGQIAIAGSNRHGDPPRLRHSATDIDSFKHPLPDVLLVSFLPCSVVCCVSPVVSQVDQRSNNSHGNDSPDTCSMTGSNRTSTGGDDGRRRCSRPDNQLVRGTAGDDPVDGDFQCSSDPNDADADWDDPPPAIWGAGSSRHIRELGWDDRSNFIWGAYNVRHTDAAWDARPNFIWHAHPVRTTDEQDWDDDPNFTWGQYHVRTTDADFKDWDFDDDPPDPHTDIWIWTAYNVRGTDAAFDDHPNATAHAHPVRTTDEQDWDADPVGWIWGAHNPRRHTDEQDWDQDPQAIWGQYRNRTTDGDAADWDDDPVQWIFHAHRVRHTDAAWDDDPNFIWHAHPVRTTDELDWDADPLFIWGAHNPHRGTDEQAWDDRPNWIWGAYRVRTTDAAWDQDPNFIAHAHSVRTTDEQDWDDDPVPPWIWGAYRVRGIDAAWDDRPNFIWHAHPVRTTDEQDWDQDPVRWIWHQHNPHRTTDAQDKDDPDPQWIFGHHPRTTDAAWDQRPNFIWHAHPNSTTDEPDWDDDPVAIWHAHHPPRTTDEQDWDQHPVRDIFGQYRVRHTDPPD